Protein 6AO1 (pdb70)

B-factor: mean 34.3, std 13.46, range [11.79, 93.8]

Secondary structure (DSSP, 8-state):
--S----B-TTGGGSB-TTTT--PPTT--EEEETTEEEEEEE-SSSS-EEEEEEEEEEETTEEEEEEE----S-HHHHHHHHHHHHHTSTTPPEEEEE-S--SHHHHTTHHHHHTTGGGT----EEEEEHHHHHHHHHHH--HHHHHHHHHTT---HHHHHHHHT--HHHHS----S--EEE-TTPEEEETTEEEEEEEE-SSSTTEEEEEETTTTEEEEETTS-SSBPPP----TTSTT--HHHHHHHHTHHHHTS-TTPEEEESSS--BB-HHHHHHHHHHHHHHHHHHHHHHHHHS-B-HHHHHHHH--S---HHHHHHHHHHHHHHHHHHHHTTSSEEEE-TTS-EEEE-/-PPB-TTGGGSB-TTTT--PPTT--EEEETTEEEEEEE-SSSS-EEEEEEEEEEETTEEEEEEE----S-HHHHHHHHHHHHHTSTTPPEEEEE-S--SHHHHTTHHHHHTTGGGT----EEEEEHHHHHHHHHHHH--HHHHHHHHHHTT---HHHHHHHHT---HHHHHS----S--EEE-TT-EEEETTEEEEEEEE-SSSTTEEEEEETTTTEEEEETTS-SSBPPP----TTSTT--HHHHHHHHTHHHHTS-TTPEEEESSS--BB-HHHHHHHHHHHHHHHHHHHHHHHHHS-B-HHHHHHHH-----HHHHHHHHHHHHHHHHHHHHTTSSEEEE-TTS-EEEE-/-PPB-TTGGGSB-TTTT--PPTT--EEEETTEEEEEEE-SSSS-EEEEEEEEEEETTEEEEEEE----S-HHHHHHHHHHHHHTSTTPPEEEEE-S-SSHHHHTTHHHHHTTGGGT----EEEEEHHHHHHHHHHHH--HHHHHHHHHHHTT---HHHHHHHHT--HHHH-----S--EEE-TT-EEEETTEEEEEEEE-SSSTTEEEEEETTTTEEEEETTS-SSBPPP----TTSTT--HHHHHHHHTHHHHTS-TTPEEEESSS--BB-HHHHHHHHHHHHHHHHHHHHHHHHHS-B-HHHHHHHH--S---HHHHHHHHHHHHHHHHHHHHTTSSEEEE-TTS-EEEE-/-----B-TTGGGSB-TTTT--PPTT--EEEETTEEEEEEE-SSSS-EEEEEEEEEEETTEEEEEEE----S-HHHHHHHHHHHHHTSTTPPEEEEE-S--SHHHHTTHHHHHTTGGGT----EEEEEHHHHHHHHHHH--HHHHHHHHHTT---HHHHHHHHT--HHHH-----S--EEE-TT-EEEETTEEEEEEEE-SSSTTEEEEEETTTTEEEEETTS-SSBPPP----TTSTT--HHHHHHHHTHHHHTS-TTPEEEESSS--BB-HHHHHHHHHHHHHHHHHHHHHHHHHS-B-HHHHHHHH--S---HHHHHHHHHHHHHHHHHHHHTTS-EEEE-TTS-EEEE-

Foldseek 3Di:
DQQADFDWDPVLVVWFFPVVPDDDDQLEWDDPDVQKIWHWAADPHPQGIWIKIWGFFADPNATWTEIEFQAFPDPRSLVSVVSCCVPPGVVGAHAEYEFQAQQLGGQQCRCCNCQPGPVSNHHYAYEYAPQRLVVNVVVLVALLQLLLVVQLPDDDPVLSVDVRPYDSCNRRVDGDPDHHHADAQDWDDGHPFTWGWQWAFQQGGTGTKTAGQVVQEIACEQLFDSTTARQGFQGSVRNLDQSVVRSLVSLVVQCPGDQQHFYNYGGDGTIGRSVVRNVVNVVLLVVLLVQVLVVQAVDWHGLLRSQCVSPVDDHDSSSSSSSSGRSVSSLSNCVVVPNWDWDQDPSSHITIHD/DWDWQPVLVVWFFPVPPDDDDQLEWDDPDVQKIWHWAADPDPLGIWIKIWGFFADPRATWTEIEFQAFPDPRSLVSVVSCCVPPGVVGAHAEYEFQAQALGGQQCRVCVQQPGPVSNHHYAYEYAPQRQVVNVVLLPDALLLQLLLVVQQPPDPVVLSVCSNPDDSPRCNRRVDGDPDHHHADAQDWDDGHPFTWGWQWAFQQGHTGTWTARQVVQEIACEQLFDSTTDRQGFQGSVRNLDQSVVRSLVSLVVCLPGDQQHFYNYGGDGTIGRSVVRNVSNVVVLVVLLVLLLVVQAVDWHGLLRSQCVVPVDDDSVVSSSSSGRSVSSLSNCVVVPNWDWDQDPVSHITIHD/DWDWQPVLVVWFFPVPPDDDDQLEWDDPDVQKIWHWAADPDPQGIWIKIWGFFADPRATWIEIEFQAFPDPRSLVSVVSCCVPPTPVGAYAEYEFQAQQLGGQACRCCVQQPGPVSPHHHAYAYAPQRQVVNVVVLPDCQLVLQLLLVVQQPPPPVVLSVDSNPYDSCNRRVDGDPDHHHDDAQDWDDGHPFTWGWQWAFQQGGTGTWTARQVVQEIACEQLFDSTTHRQGFQGSVRNLDQSVVRSLVSLVVQLPGDQQHFYNYGGDGTIGRSNVRNVSNVVVLVVLLVLVLVVQAVHWHGLQRSLCVVPVDDDDSVRSSSSSGRSVSSLSNCVVVPNWDWDQDPVSHITIHD/DADFDWDPVLVVWFFPVPPDDDDQLEWDDPDVQKIWHWAADPDPQGIWIKIWGFFADPRATFTEIEFQAFPDPRSLVSVVSCCVPPGVVGAHAEYEFQAQQLGGQACRCCNQQPGPVSNHHYAYEYAPQRLVVNVVVLVAPLLLLLVVQLPDDPPVLSVDVRPDDSNNRRVDGDPDHHHDDAQDWDDGHPFTWGWQWAFQQGRTGTKTAGQVVQEIACEQLFDSTTAGQGFQGSVRNLDQSVVRSLVSLVVCCPGDQQHFYNYGGDGTIGRSVVRNVVNVVLLVVLLVQVQVVQAVHWHGLLRSQCVSDVDDDDSVNSSSSSGRSVNSQSNCVVVPNWDWDQDPSSHITIHD

InterPro domains:
  IPR001279 Metallo-beta-lactamase [PF00753] (43-269)
  IPR001279 Metallo-beta-lactamase [SM00849] (42-269)
  IPR036388 Winged helix-like DNA-binding domain superfamily [G3DSA:1.10.10.10] (299-355)
  IPR036866 Ribonuclease Z/Hydroxyacylglutathione hydrolase-like [G3DSA:3.60.15.10] (22-297)
  IPR036866 Ribonuclease Z/Hydroxyacylglutathione hydrolase-like [SSF56281] (16-352)
  IPR048933 Metallo-beta-lactamase-like, C-terminal domain [PF21221] (291-355)
  IPR050662 Secondary metabolite biosynthesis-associated thioesterase [PTHR23131] (23-345)

Radius of gyration: 35.64 Å; Cα contacts (8 Å, |Δi|>4): 3124; chains: 4; bounding box: 89×85×89 Å

Structure (mmCIF, N/CA/C/O backbone):
data_6AO1
#
_entry.id   6AO1
#
_cell.length_a   69.300
_cell.length_b   70.800
_cell.length_c   82.580
_cell.angle_alpha   90.470
_cell.angle_beta   98.620
_cell.angle_gamma   112.460
#
_symmetry.space_group_name_H-M   'P 1'
#
loop_
_entity.id
_entity.type
_entity.pdbx_description
1 polymer 'Beta-lactamase domain protein'
2 non-polymer 1,2-ETHANEDIOL
3 non-polymer 'CALCIUM ION'
4 water water
#
loop_
_atom_site.group_PDB
_atom_site.id
_atom_site.type_symbol
_atom_site.label_atom_id
_atom_site.label_alt_id
_atom_site.label_comp_id
_atom_site.label_asym_id
_atom_site.label_entity_id
_atom_site.label_seq_id
_atom_site.pdbx_PDB_ins_code
_atom_site.Cartn_x
_atom_site.Cartn_y
_atom_site.Cartn_z
_atom_site.occupancy
_atom_site.B_iso_or_equiv
_atom_site.auth_seq_id
_atom_site.auth_comp_id
_atom_site.auth_asym_id
_atom_site.auth_atom_id
_atom_site.pdbx_PDB_model_num
ATOM 1 N N . ALA A 1 2 ? 3.957 -20.351 -11.164 1.00 60.34 -6 ALA A N 1
ATOM 2 C CA . ALA A 1 2 ? 4.206 -21.286 -10.070 1.00 64.42 -6 ALA A CA 1
ATOM 3 C C . ALA A 1 2 ? 4.803 -22.601 -10.564 1.00 70.52 -6 ALA A C 1
ATOM 4 O O . ALA A 1 2 ? 4.768 -23.605 -9.849 1.00 75.96 -6 ALA A O 1
ATOM 6 N N . HIS A 1 3 ? 5.351 -22.587 -11.785 1.00 73.47 -5 HIS A N 1
ATOM 7 C CA . HIS A 1 3 ? 5.897 -23.810 -12.372 1.00 73.39 -5 HIS A CA 1
ATOM 8 C C . HIS A 1 3 ? 7.016 -24.383 -11.512 1.00 70.21 -5 HIS A C 1
ATOM 9 O O . HIS A 1 3 ? 7.099 -25.601 -11.315 1.00 68.21 -5 HIS A O 1
ATOM 11 N N . HIS A 1 4 ? 7.879 -23.518 -10.988 1.00 68.73 -4 HIS A N 1
ATOM 12 C CA . HIS A 1 4 ? 8.952 -23.911 -10.090 1.00 65.55 -4 HIS A CA 1
ATOM 13 C C . HIS A 1 4 ? 8.587 -23.741 -8.622 1.00 57.36 -4 HIS A C 1
ATOM 14 O O . HIS A 1 4 ? 9.399 -24.083 -7.754 1.00 50.03 -4 HIS A O 1
ATOM 21 N N . HIS A 1 5 ? 7.401 -23.211 -8.325 1.00 48.81 -3 HIS A N 1
ATOM 22 C CA . HIS A 1 5 ? 6.967 -23.086 -6.942 1.00 51.06 -3 HIS A CA 1
ATOM 23 C C . HIS A 1 5 ? 6.630 -24.455 -6.370 1.00 47.47 -3 HIS A C 1
ATOM 24 O O . HIS A 1 5 ? 6.149 -25.349 -7.070 1.00 40.38 -3 HIS A O 1
ATOM 31 N N . HIS A 1 6 ? 6.890 -24.606 -5.078 1.00 47.91 -2 HIS A N 1
ATOM 32 C CA . HIS A 1 6 ? 6.612 -25.841 -4.367 1.00 50.87 -2 HIS A CA 1
ATOM 33 C C . HIS A 1 6 ? 6.293 -25.478 -2.927 1.00 50.32 -2 HIS A C 1
ATOM 34 O O . HIS A 1 6 ? 6.681 -24.414 -2.436 1.00 46.28 -2 HIS A O 1
ATOM 41 N N . HIS A 1 7 ? 5.574 -26.369 -2.253 1.00 34.70 -1 HIS A N 1
ATOM 42 C CA . HIS A 1 7 ? 4.934 -26.022 -0.996 1.00 33.31 -1 HIS A CA 1
ATOM 43 C C . HIS A 1 7 ? 5.156 -27.122 0.032 1.00 37.85 -1 HIS A C 1
ATOM 44 O O . HIS A 1 7 ? 5.630 -28.220 -0.279 1.00 35.44 -1 HIS A O 1
ATOM 51 N N . HIS A 1 8 ? 4.836 -26.794 1.279 1.00 34.19 0 HIS A N 1
ATOM 52 C CA . HIS A 1 8 ? 4.867 -27.756 2.376 1.00 34.71 0 HIS A CA 1
ATOM 53 C C . HIS A 1 8 ? 3.467 -28.339 2.555 1.00 37.92 0 HIS A C 1
ATOM 54 O O . HIS A 1 8 ? 2.497 -27.591 2.731 1.00 33.30 0 HIS A O 1
ATOM 61 N N . MET A 1 9 ? 3.358 -29.665 2.497 1.00 32.94 1 MET A N 1
ATOM 62 C CA . MET A 1 9 ? 2.060 -30.320 2.590 1.00 31.80 1 MET A CA 1
ATOM 63 C C . MET A 1 9 ? 1.645 -30.486 4.045 1.00 31.46 1 MET A C 1
ATOM 64 O O . MET A 1 9 ? 2.475 -30.746 4.921 1.00 33.54 1 MET A O 1
ATOM 69 N N . ASN A 1 10 ? 0.347 -30.372 4.289 1.00 30.00 2 ASN A N 1
ATOM 70 C CA . ASN A 1 10 ? -0.219 -30.482 5.632 1.00 29.67 2 ASN A CA 1
ATOM 71 C C . ASN A 1 10 ? -0.496 -31.947 5.936 1.00 30.57 2 ASN A C 1
ATOM 72 O O . ASN A 1 10 ? -1.436 -32.527 5.389 1.00 33.90 2 ASN A O 1
ATOM 77 N N . ALA A 1 11 ? 0.307 -32.538 6.822 1.00 31.96 3 ALA A N 1
ATOM 78 C CA . ALA A 1 11 ? 0.068 -33.906 7.272 1.00 42.43 3 ALA A CA 1
ATOM 79 C C . ALA A 1 11 ? -1.024 -34.003 8.332 1.00 42.30 3 ALA A C 1
ATOM 80 O O . ALA A 1 11 ? -1.375 -35.119 8.734 1.00 35.44 3 ALA A O 1
ATOM 82 N N . LEU A 1 12 ? -1.555 -32.875 8.804 1.00 37.88 4 LEU A N 1
ATOM 83 C CA . LEU A 1 12 ? -2.608 -32.861 9.814 1.00 36.00 4 LEU A CA 1
ATOM 84 C C . LEU A 1 12 ? -3.938 -32.421 9.218 1.00 30.92 4 LEU A C 1
ATOM 85 O O . LEU A 1 12 ? -4.797 -31.875 9.912 1.00 28.69 4 LEU A O 1
ATOM 90 N N . GLU A 1 13 ? -4.113 -32.682 7.924 1.00 28.82 5 GLU A N 1
ATOM 91 C CA . GLU A 1 13 ? -5.348 -32.345 7.232 1.00 28.80 5 GLU A CA 1
ATOM 92 C C . GLU A 1 13 ? -6.562 -32.966 7.900 1.00 30.06 5 GLU A C 1
ATOM 93 O O . GLU A 1 13 ? -7.654 -32.389 7.865 1.00 31.16 5 GLU A O 1
ATOM 99 N N . HIS A 1 14 ? -6.393 -34.144 8.506 1.00 29.93 6 HIS A N 1
ATOM 100 C CA . HIS A 1 14 ? -7.493 -34.848 9.149 1.00 29.62 6 HIS A CA 1
ATOM 101 C C . HIS A 1 14 ? -8.065 -34.084 10.333 1.00 31.95 6 HIS A C 1
ATOM 102 O O . HIS A 1 14 ? -9.136 -34.455 10.823 1.00 36.22 6 HIS A O 1
ATOM 109 N N . GLN A 1 15 ? -7.379 -33.041 10.812 1.00 28.83 7 GLN A N 1
ATOM 110 C CA . GLN A 1 15 ? -7.882 -32.214 11.902 1.00 28.37 7 GLN A CA 1
ATOM 111 C C . GLN A 1 15 ? -8.842 -31.135 11.419 1.00 27.14 7 GLN A C 1
ATOM 112 O O . GLN A 1 15 ? -9.468 -30.468 12.253 1.00 30.08 7 GLN A O 1
ATOM 118 N N . LEU A 1 16 ? -8.956 -30.937 10.111 1.00 26.38 8 LEU A N 1
ATOM 119 C CA . LEU A 1 16 ? -9.916 -30.008 9.534 1.00 25.37 8 LEU A CA 1
ATOM 120 C C . LEU A 1 16 ? -11.178 -30.758 9.119 1.00 25.67 8 LEU A C 1
ATOM 121 O O . LEU A 1 16 ? -11.189 -31.987 9.008 1.00 26.54 8 LEU A O 1
ATOM 126 N N . ASP A 1 17 ? -12.251 -30.003 8.906 1.00 26.36 9 ASP A N 1
ATOM 127 C CA . ASP A 1 17 ? -13.531 -30.549 8.466 1.00 32.80 9 ASP A CA 1
ATOM 128 C C . ASP A 1 17 ? -13.844 -30.030 7.070 1.00 27.38 9 ASP A C 1
ATOM 129 O O . ASP A 1 17 ? -13.882 -28.814 6.856 1.00 26.89 9 ASP A O 1
ATOM 134 N N . TYR A 1 18 ? -14.084 -30.947 6.123 1.00 27.57 10 TYR A N 1
ATOM 135 C CA . TYR A 1 18 ? -14.497 -30.551 4.781 1.00 25.59 10 TYR A CA 1
ATOM 136 C C . TYR A 1 18 ? -16.001 -30.773 4.631 1.00 25.17 10 TYR A C 1
ATOM 137 O O . TYR A 1 18 ? -16.443 -31.927 4.477 1.00 26.23 10 TYR A O 1
ATOM 146 N N . PRO A 1 19 ? -16.825 -29.721 4.666 1.00 24.75 11 PRO A N 1
ATOM 147 C CA . PRO A 1 19 ? -18.287 -29.931 4.656 1.00 26.12 11 PRO A CA 1
ATOM 148 C C . PRO A 1 19 ? -18.792 -30.597 3.397 1.00 26.13 11 PRO A C 1
ATOM 149 O O . PRO A 1 19 ? -19.849 -31.248 3.423 1.00 27.33 11 PRO A O 1
ATOM 153 N N . PHE A 1 20 ? -18.078 -30.454 2.286 1.00 25.40 12 PHE A N 1
ATOM 154 C CA . PHE A 1 20 ? -18.474 -31.093 1.040 1.00 35.33 12 PHE A CA 1
ATOM 155 C C . PHE A 1 20 ? -17.606 -32.296 0.719 1.00 33.47 12 PHE A C 1
ATOM 156 O O . PHE A 1 20 ? -17.696 -32.832 -0.390 1.00 28.32 12 PHE A O 1
ATOM 164 N N . ALA A 1 21 ? -16.797 -32.738 1.686 1.00 29.38 13 ALA A N 1
ATOM 165 C CA . ALA A 1 21 ? -15.974 -33.947 1.584 1.00 32.01 13 ALA A CA 1
ATOM 166 C C . ALA A 1 21 ? -15.024 -33.755 0.411 1.00 32.57 13 ALA A C 1
ATOM 167 O O . ALA A 1 21 ? -14.292 -32.749 0.400 1.00 32.47 13 ALA A O 1
ATOM 169 N N . ASP A 1 22 ? -15.000 -34.649 -0.578 1.00 30.72 14 ASP A N 1
ATOM 170 C CA . ASP A 1 22 ? -14.200 -34.464 -1.785 1.00 35.99 14 ASP A CA 1
ATOM 171 C C . ASP A 1 22 ? -15.020 -33.992 -2.981 1.00 34.44 14 ASP A C 1
ATOM 172 O O . ASP A 1 22 ? -14.536 -34.067 -4.116 1.00 36.56 14 ASP A O 1
ATOM 177 N N . GLY A 1 23 ? -16.237 -33.501 -2.759 1.00 33.20 15 GLY A N 1
ATOM 178 C CA . GLY A 1 23 ? -16.991 -32.895 -3.848 1.00 33.24 15 GLY A CA 1
ATOM 179 C C . GLY A 1 23 ? -16.297 -31.631 -4.350 1.00 30.46 15 GLY A C 1
ATOM 180 O O . GLY A 1 23 ? -15.827 -30.808 -3.555 1.00 30.15 15 GLY A O 1
ATOM 181 N N . MET A 1 24 ? -16.225 -31.481 -5.675 1.00 30.35 16 MET A N 1
ATOM 182 C CA . MET A 1 24 ? -15.593 -30.343 -6.342 1.00 33.04 16 MET A CA 1
ATOM 183 C C . MET A 1 24 ? -16.336 -30.082 -7.638 1.00 33.51 16 MET A C 1
ATOM 184 O O . MET A 1 24 ? -16.715 -31.036 -8.324 1.00 26.34 16 MET A O 1
ATOM 189 N N . PRO A 1 25 ? -16.493 -28.818 -8.041 1.00 28.18 17 PRO A N 1
ATOM 190 C CA . PRO A 1 25 ? -17.171 -28.530 -9.314 1.00 31.33 17 PRO A CA 1
ATOM 191 C C . PRO A 1 25 ? -16.292 -28.894 -10.501 1.00 30.70 17 PRO A C 1
ATOM 192 O O . PRO A 1 25 ? -15.125 -28.510 -10.562 1.00 29.12 17 PRO A O 1
ATOM 196 N N . ALA A 1 26 ? -16.859 -29.629 -11.453 1.00 30.22 18 ALA A N 1
ATOM 197 C CA . ALA A 1 26 ? -16.122 -29.912 -12.676 1.00 30.63 18 ALA A CA 1
ATOM 198 C C . ALA A 1 26 ? -15.880 -28.621 -13.460 1.00 33.94 18 ALA A C 1
ATOM 199 O O . ALA A 1 26 ? -16.541 -27.598 -13.247 1.00 32.41 18 ALA A O 1
ATOM 201 N N . ALA A 1 27 ? -14.908 -28.677 -14.371 1.00 30.92 19 ALA A N 1
ATOM 202 C CA . ALA A 1 27 ? -14.537 -27.501 -15.157 1.00 39.53 19 ALA A CA 1
ATOM 203 C C . ALA A 1 27 ? -15.743 -26.924 -15.887 1.00 35.78 19 ALA A C 1
ATOM 204 O O . ALA A 1 27 ? -16.498 -27.651 -16.532 1.00 36.90 19 ALA A O 1
ATOM 206 N N . GLY A 1 28 ? -15.918 -25.604 -15.790 1.00 34.53 20 GLY A N 1
ATOM 207 C CA . GLY A 1 28 ? -17.015 -24.940 -16.456 1.00 35.82 20 GLY A CA 1
ATOM 208 C C . GLY A 1 28 ? -18.333 -24.925 -15.709 1.00 32.95 20 GLY A C 1
ATOM 209 O O . GLY A 1 28 ? -19.314 -24.393 -16.240 1.00 31.59 20 GLY A O 1
ATOM 210 N N . THR A 1 29 ? -18.395 -25.476 -14.502 1.00 31.36 21 THR A N 1
ATOM 211 C CA . THR A 1 29 ? -19.614 -25.505 -13.706 1.00 32.39 21 THR A CA 1
ATOM 212 C C . THR A 1 29 ? -19.356 -24.874 -12.346 1.00 34.64 21 THR A C 1
ATOM 213 O O . THR A 1 29 ? -18.211 -24.652 -11.942 1.00 35.17 21 THR A O 1
ATOM 217 N N . THR A 1 30 ? -20.439 -24.602 -11.627 1.00 32.54 22 THR A N 1
ATOM 218 C CA . THR A 1 30 ? -20.355 -23.992 -10.312 1.00 33.30 22 THR A CA 1
ATOM 219 C C . THR A 1 30 ? -20.979 -24.909 -9.268 1.00 36.11 22 THR A C 1
ATOM 220 O O . THR A 1 30 ? -21.755 -25.817 -9.584 1.00 33.53 22 THR A O 1
ATOM 224 N N . GLN A 1 31 ? -20.632 -24.655 -8.008 1.00 27.98 23 GLN A N 1
ATOM 225 C CA . GLN A 1 31 ? -21.165 -25.412 -6.884 1.00 31.50 23 GLN A CA 1
ATOM 226 C C . GLN A 1 31 ? -21.452 -24.444 -5.745 1.00 29.29 23 GLN A C 1
ATOM 227 O O . GLN A 1 31 ? -20.557 -23.714 -5.317 1.00 28.96 23 GLN A O 1
ATOM 233 N N . GLU A 1 32 ? -22.692 -24.425 -5.256 1.00 28.40 24 GLU A N 1
ATOM 234 C CA . GLU A 1 32 ? -23.032 -23.516 -4.162 1.00 26.36 24 GLU A CA 1
ATOM 235 C C . GLU A 1 32 ? -22.367 -23.983 -2.869 1.00 28.80 24 GLU A C 1
ATOM 236 O O . GLU A 1 32 ? -22.584 -25.117 -2.428 1.00 29.77 24 GLU A O 1
ATOM 242 N N . VAL A 1 33 ? -21.556 -23.111 -2.264 1.00 28.32 25 VAL A N 1
ATOM 243 C CA . VAL A 1 33 ? -20.906 -23.417 -0.993 1.00 29.25 25 VAL A CA 1
ATOM 244 C C . VAL A 1 33 ? -21.519 -22.666 0.189 1.00 28.81 25 VAL A C 1
ATOM 245 O O . VAL A 1 33 ? -21.275 -23.048 1.344 1.00 29.59 25 VAL A O 1
ATOM 249 N N . ALA A 1 34 ? -22.267 -21.598 -0.062 1.00 27.63 26 ALA A N 1
ATOM 250 C CA . ALA A 1 34 ? -23.139 -20.952 0.909 1.00 33.08 26 ALA A CA 1
ATOM 251 C C . ALA A 1 34 ? -24.199 -20.216 0.113 1.00 32.16 26 ALA A C 1
ATOM 252 O O . ALA A 1 34 ? -24.041 -20.035 -1.098 1.00 34.65 26 ALA A O 1
ATOM 254 N N . PRO A 1 35 ? -25.311 -19.828 0.737 1.00 30.90 27 PRO A N 1
ATOM 255 C CA . PRO A 1 35 ? -26.359 -19.147 -0.039 1.00 31.67 27 PRO A CA 1
ATOM 256 C C . PRO A 1 35 ? -25.829 -17.953 -0.833 1.00 29.54 27 PRO A C 1
ATOM 257 O O . PRO A 1 35 ? -25.271 -17.010 -0.262 1.00 27.94 27 PRO A O 1
ATOM 261 N N . GLY A 1 36 ? -25.964 -18.005 -2.156 1.00 29.72 28 GLY A N 1
ATOM 262 C CA . GLY A 1 36 ? -25.469 -16.933 -3.004 1.00 25.74 28 GLY A CA 1
ATOM 263 C C . GLY A 1 36 ? -23.971 -16.915 -3.219 1.00 26.56 28 GLY A C 1
ATOM 264 O O . GLY A 1 36 ? -23.459 -15.958 -3.815 1.00 26.56 28 GLY A O 1
ATOM 265 N N . VAL A 1 37 ? -23.250 -17.945 -2.779 1.00 24.27 29 VAL A N 1
ATOM 266 C CA . VAL A 1 37 ? -21.797 -18.014 -2.928 1.00 27.83 29 VAL A CA 1
ATOM 267 C C . VAL A 1 37 ? -21.464 -19.292 -3.683 1.00 26.82 29 VAL A C 1
ATOM 268 O O . VAL A 1 37 ? -21.701 -20.395 -3.174 1.00 27.79 29 VAL A O 1
ATOM 272 N N . TYR A 1 38 ? -20.910 -19.147 -4.889 1.00 26.70 30 TYR A N 1
ATOM 273 C CA . TYR A 1 38 ? -20.637 -20.280 -5.758 1.00 29.66 30 TYR A CA 1
ATOM 274 C C . TYR A 1 38 ? -19.140 -20.450 -5.981 1.00 23.79 30 TYR A C 1
ATOM 275 O O . TYR A 1 38 ? -18.379 -19.482 -6.038 1.00 26.03 30 TYR A O 1
ATOM 284 N N . TRP A 1 39 ? -18.747 -21.708 -6.119 1.00 28.62 31 TRP A N 1
ATOM 285 C CA . TRP A 1 39 ? -17.363 -22.156 -6.200 1.00 27.70 31 TRP A CA 1
ATOM 286 C C . TRP A 1 39 ? -17.076 -22.567 -7.638 1.00 23.32 31 TRP A C 1
ATOM 287 O O . TRP A 1 39 ? -17.793 -23.408 -8.196 1.00 25.68 31 TRP A O 1
ATOM 298 N N . LEU A 1 40 ? -16.044 -21.969 -8.231 1.00 25.53 32 LEU A N 1
ATOM 299 C CA . LEU A 1 40 ? -15.495 -22.376 -9.520 1.00 24.53 32 LEU A CA 1
ATOM 300 C C . LEU A 1 40 ? -14.098 -22.913 -9.287 1.00 27.61 32 LEU A C 1
ATOM 301 O O . LEU A 1 40 ? -13.347 -22.345 -8.495 1.00 22.65 32 LEU A O 1
ATOM 306 N N . ARG A 1 41 ? -13.733 -23.988 -9.984 1.00 23.41 33 ARG A N 1
ATOM 307 C CA . ARG A 1 41 ? -12.389 -24.539 -9.857 1.00 24.16 33 ARG A CA 1
ATOM 308 C C . ARG A 1 41 ? -11.740 -24.572 -11.235 1.00 22.53 33 ARG A C 1
ATOM 309 O O . ARG A 1 41 ? -12.192 -25.307 -12.117 1.00 25.33 33 ARG A O 1
ATOM 317 N N . MET A 1 42 ? -10.671 -23.788 -11.413 1.00 22.47 34 MET A N 1
ATOM 318 C CA . MET A 1 42 ? -9.961 -23.683 -12.683 1.00 23.23 34 MET A CA 1
ATOM 319 C C . MET A 1 42 ? -8.655 -24.453 -12.638 1.00 24.06 34 MET A C 1
ATOM 320 O O . MET A 1 42 ? -7.960 -24.429 -11.618 1.00 26.87 34 MET A O 1
ATOM 325 N N . PRO A 1 43 ? -8.280 -25.087 -13.745 1.00 28.73 35 PRO A N 1
ATOM 326 C CA . PRO A 1 43 ? -7.010 -25.812 -13.786 1.00 26.50 35 PRO A CA 1
ATOM 327 C C . PRO A 1 43 ? -5.827 -24.871 -13.920 1.00 27.86 35 PRO A C 1
ATOM 328 O O . PRO A 1 43 ? -5.898 -23.817 -14.559 1.00 28.51 35 PRO A O 1
ATOM 332 N N . LEU A 1 44 ? -4.718 -25.283 -13.325 1.00 25.91 36 LEU A N 1
ATOM 333 C CA . LEU A 1 44 ? -3.448 -24.601 -13.496 1.00 24.54 36 LEU A CA 1
ATOM 334 C C . LEU A 1 44 ? -2.411 -25.617 -13.932 1.00 30.69 36 LEU A C 1
ATOM 335 O O . LEU A 1 44 ? -2.492 -26.796 -13.556 1.00 28.01 36 LEU A O 1
ATOM 340 N N . PRO A 1 45 ? -1.443 -25.200 -14.758 1.00 31.65 37 PRO A N 1
ATOM 341 C CA . PRO A 1 45 ? -0.469 -26.155 -15.303 1.00 40.41 37 PRO A CA 1
ATOM 342 C C . PRO A 1 45 ? 0.742 -26.380 -14.407 1.00 39.19 37 PRO A C 1
ATOM 343 O O . PRO A 1 45 ? 1.780 -26.843 -14.885 1.00 38.70 37 PRO A O 1
ATOM 347 N N . PHE A 1 46 ? 0.641 -26.044 -13.127 1.00 40.87 38 PHE A N 1
ATOM 348 C CA . PHE A 1 46 ? 1.770 -26.131 -12.213 1.00 42.09 38 PHE A CA 1
ATOM 349 C C . PHE A 1 46 ? 1.612 -27.327 -11.274 1.00 43.72 38 PHE A C 1
ATOM 350 O O . PHE A 1 46 ? 0.651 -28.098 -11.357 1.00 38.36 38 PHE A O 1
ATOM 358 N N . ALA A 1 47 ? 2.593 -27.476 -10.376 1.00 46.65 39 ALA A N 1
ATOM 359 C CA . ALA A 1 47 ? 2.500 -28.480 -9.319 1.00 49.35 39 ALA A CA 1
ATOM 360 C C . ALA A 1 47 ? 1.222 -28.286 -8.519 1.00 37.19 39 ALA A C 1
ATOM 361 O O . ALA A 1 47 ? 0.494 -29.241 -8.226 1.00 37.43 39 ALA A O 1
ATOM 363 N N . LEU A 1 48 ? 0.944 -27.044 -8.154 1.00 35.11 40 LEU A N 1
ATOM 364 C CA . LEU A 1 48 ? -0.379 -26.633 -7.716 1.00 32.28 40 LEU A CA 1
ATOM 365 C C . LEU A 1 48 ? -1.283 -26.588 -8.940 1.00 33.13 40 LEU A C 1
ATOM 366 O O . LEU A 1 48 ? -1.127 -25.712 -9.796 1.00 38.10 40 LEU A O 1
ATOM 371 N N . ASP A 1 49 ? -2.221 -27.534 -9.049 1.00 28.81 41 ASP A N 1
ATOM 372 C CA . ASP A 1 49 ? -2.861 -27.800 -10.332 1.00 25.49 41 ASP A CA 1
ATOM 373 C C . ASP A 1 49 ? -4.219 -27.124 -10.489 1.00 27.46 41 ASP A C 1
ATOM 374 O O . ASP A 1 49 ? -4.975 -27.485 -11.397 1.00 28.68 41 ASP A O 1
ATOM 379 N N . HIS A 1 50 ? -4.530 -26.130 -9.662 1.00 21.71 42 HIS A N 1
ATOM 380 C CA . HIS A 1 50 ? -5.876 -25.574 -9.667 1.00 21.05 42 HIS A CA 1
ATOM 381 C C . HIS A 1 50 ? -5.878 -24.279 -8.877 1.00 19.63 42 HIS A C 1
ATOM 382 O O . HIS A 1 50 ? -5.013 -24.051 -8.025 1.00 22.96 42 HIS A O 1
ATOM 389 N N . ILE A 1 51 ? -6.900 -23.459 -9.125 1.00 19.11 43 ILE A N 1
ATOM 390 C CA . ILE A 1 51 ? -7.222 -22.341 -8.249 1.00 18.63 43 ILE A CA 1
ATOM 391 C C . ILE A 1 51 ? -8.740 -22.266 -8.121 1.00 23.06 43 ILE A C 1
ATOM 392 O O . ILE A 1 51 ? -9.466 -22.452 -9.104 1.00 23.25 43 ILE A O 1
ATOM 397 N N . ASN A 1 52 ? -9.219 -22.020 -6.899 1.00 18.67 44 ASN A N 1
ATOM 398 C CA . ASN A 1 52 ? -10.637 -21.791 -6.646 1.00 16.80 44 ASN A CA 1
ATOM 399 C C . ASN A 1 52 ? -10.965 -20.315 -6.822 1.00 17.40 44 ASN A C 1
ATOM 400 O O . ASN A 1 52 ? -10.326 -19.455 -6.205 1.00 20.13 44 ASN A O 1
ATOM 405 N N . LEU A 1 53 ? -11.981 -20.035 -7.634 1.00 19.35 45 LEU A N 1
ATOM 406 C CA . LEU A 1 53 ? -12.535 -18.700 -7.826 1.00 22.74 45 LEU A CA 1
ATOM 407 C C . LEU A 1 53 ? -13.980 -18.693 -7.338 1.00 24.39 45 LEU A C 1
ATOM 408 O O . LEU A 1 53 ? -14.625 -19.742 -7.252 1.00 23.56 45 LEU A O 1
ATOM 413 N N . TRP A 1 54 ? -14.490 -17.506 -7.014 1.00 22.79 46 TRP A N 1
ATOM 414 C CA . TRP A 1 54 ? -15.785 -17.384 -6.354 1.00 19.27 46 TRP A CA 1
ATOM 415 C C . TRP A 1 54 ? -16.705 -16.487 -7.169 1.00 22.32 46 TRP A C 1
ATOM 416 O O . TRP A 1 54 ? -16.276 -15.460 -7.698 1.00 22.75 46 TRP A O 1
ATOM 427 N N . LEU A 1 55 ? -17.963 -16.898 -7.282 1.00 19.86 47 LEU A N 1
ATOM 428 C CA . LEU A 1 55 ? -19.009 -16.133 -7.954 1.00 21.47 47 LEU A CA 1
ATOM 429 C C . LEU A 1 55 ? -20.072 -15.787 -6.924 1.00 25.16 47 LEU A C 1
ATOM 430 O O . LEU A 1 55 ? -20.721 -16.688 -6.387 1.00 25.45 47 LEU A O 1
ATOM 435 N N . LEU A 1 56 ? -20.271 -14.494 -6.665 1.00 23.29 48 LEU A N 1
ATOM 436 C CA . LEU A 1 56 ? -21.203 -14.048 -5.631 1.00 25.53 48 LEU A CA 1
ATOM 437 C C . LEU A 1 56 ? -22.433 -13.419 -6.269 1.00 19.94 48 LEU A C 1
ATOM 438 O O . LEU A 1 56 ? -22.316 -12.454 -7.038 1.00 25.35 48 LEU A O 1
ATOM 443 N N . ARG A 1 57 ? -23.609 -13.952 -5.947 1.00 21.73 49 ARG A N 1
ATOM 444 C CA . ARG A 1 57 ? -24.838 -13.344 -6.437 1.00 23.92 49 ARG A CA 1
ATOM 445 C C . ARG A 1 57 ? -24.940 -11.924 -5.899 1.00 30.16 49 ARG A C 1
ATOM 446 O O . ARG A 1 57 ? -24.631 -11.664 -4.732 1.00 27.07 49 ARG A O 1
ATOM 454 N N . ASP A 1 58 ? -25.357 -10.993 -6.753 1.00 28.57 50 ASP A N 1
ATOM 455 C CA . ASP A 1 58 ? -25.247 -9.586 -6.393 1.00 24.95 50 ASP A CA 1
ATOM 456 C C . ASP A 1 58 ? -26.308 -8.782 -7.137 1.00 34.25 50 ASP A C 1
ATOM 457 O O . ASP A 1 58 ? -26.990 -9.283 -8.035 1.00 35.02 50 ASP A O 1
ATOM 462 N N . GLU A 1 59 ? -26.436 -7.519 -6.742 1.00 30.13 51 GLU A N 1
ATOM 463 C CA . GLU A 1 59 ? -27.326 -6.574 -7.405 1.00 32.16 51 GLU A CA 1
ATOM 464 C C . GLU A 1 59 ? -26.788 -5.182 -7.131 1.00 34.18 51 GLU A C 1
ATOM 465 O O . GLU A 1 59 ? -26.680 -4.785 -5.968 1.00 38.72 51 GLU A O 1
ATOM 471 N N . ILE A 1 60 ? -26.449 -4.449 -8.190 1.00 36.32 52 ILE A N 1
ATOM 472 C CA . ILE A 1 60 ? -25.922 -3.093 -8.071 1.00 33.34 52 ILE A CA 1
ATOM 473 C C . ILE A 1 60 ? -26.748 -2.171 -8.956 1.00 41.00 52 ILE A C 1
ATOM 474 O O . ILE A 1 60 ? -26.851 -2.397 -10.170 1.00 39.94 52 ILE A O 1
ATOM 479 N N . ASP A 1 61 ? -27.306 -1.119 -8.356 1.00 40.63 53 ASP A N 1
ATOM 480 C CA . ASP A 1 61 ? -28.063 -0.104 -9.093 1.00 47.02 53 ASP A CA 1
ATOM 481 C C . ASP A 1 61 ? -29.248 -0.727 -9.830 1.00 47.09 53 ASP A C 1
ATOM 482 O O . ASP A 1 61 ? -29.517 -0.415 -10.993 1.00 48.59 53 ASP A O 1
ATOM 487 N N . GLY 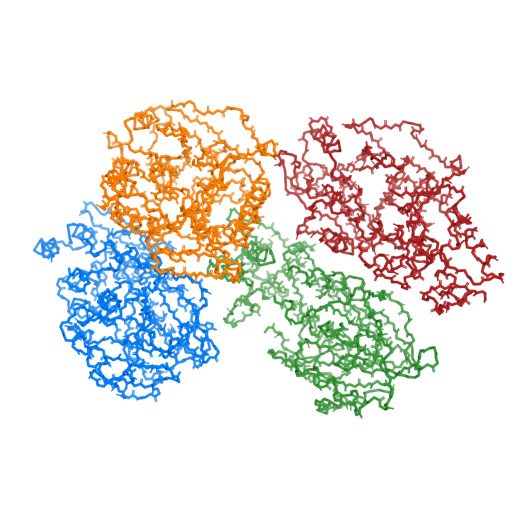A 1 62 ? -29.957 -1.628 -9.153 1.00 43.75 54 GLY A N 1
ATOM 488 C CA . GLY A 1 62 ? -31.098 -2.303 -9.736 1.00 45.39 54 GLY A CA 1
ATOM 489 C C . GLY A 1 62 ? -30.778 -3.451 -10.672 1.00 46.22 54 GLY A C 1
ATOM 490 O O . GLY A 1 62 ? -31.697 -4.185 -11.059 1.00 52.11 54 GLY A O 1
ATOM 491 N N . GLN A 1 63 ? -29.516 -3.650 -11.041 1.00 41.40 55 GLN A N 1
ATOM 492 C CA . GLN A 1 63 ? -29.134 -4.665 -12.016 1.00 41.41 55 GLN A CA 1
ATOM 493 C C . GLN A 1 63 ? -28.664 -5.906 -11.267 1.00 40.73 55 GLN A C 1
ATOM 494 O O . GLN A 1 63 ? -27.645 -5.868 -10.572 1.00 36.84 55 GLN A O 1
ATOM 500 N N . LYS A 1 64 ? -29.413 -7.000 -11.402 1.00 33.41 56 LYS A N 1
ATOM 501 C CA . LYS A 1 64 ? -28.981 -8.277 -10.853 1.00 32.71 56 LYS A CA 1
ATOM 502 C C . LYS A 1 64 ? -27.836 -8.848 -11.684 1.00 33.37 56 LYS A C 1
ATOM 503 O O . LYS A 1 64 ? -27.793 -8.692 -12.910 1.00 34.31 56 LYS A O 1
ATOM 509 N N . GLY A 1 65 ? -26.908 -9.519 -11.003 1.00 31.28 57 GLY A N 1
ATOM 510 C CA . GLY A 1 65 ? -25.741 -10.066 -11.679 1.00 27.72 57 GLY A CA 1
ATOM 511 C C . GLY A 1 65 ? -24.762 -10.708 -10.713 1.00 29.74 57 GLY A C 1
ATOM 512 O O . GLY A 1 65 ? -25.145 -11.218 -9.655 1.00 26.48 57 GLY A O 1
ATOM 513 N N . TRP A 1 66 ? -23.492 -10.680 -11.093 1.00 23.81 58 TRP A N 1
ATOM 514 C CA . TRP A 1 66 ? -22.481 -11.473 -10.403 1.00 27.81 58 TRP A CA 1
ATOM 515 C C . TRP A 1 66 ? -21.243 -10.643 -10.096 1.00 26.64 58 TRP A C 1
ATOM 516 O O . TRP A 1 66 ? -20.711 -9.965 -10.981 1.00 22.14 58 TRP A O 1
ATOM 527 N N . THR A 1 67 ? -20.763 -10.733 -8.852 1.00 18.78 59 THR A N 1
ATOM 528 C CA . THR A 1 67 ? -19.435 -10.254 -8.478 1.00 18.28 59 THR A CA 1
ATOM 529 C C . THR A 1 67 ? -18.469 -11.438 -8.452 1.00 25.55 59 THR A C 1
ATOM 530 O O . THR A 1 67 ? -18.702 -12.415 -7.736 1.00 24.45 59 THR A O 1
ATOM 534 N N . ILE A 1 68 ? -17.392 -11.345 -9.238 1.00 19.34 60 ILE A N 1
ATOM 535 C CA . ILE A 1 68 ? -16.346 -12.363 -9.332 1.00 19.52 60 ILE A CA 1
ATOM 536 C C . ILE A 1 68 ? -15.255 -12.024 -8.338 1.00 21.01 60 ILE A C 1
ATOM 537 O O . ILE A 1 68 ? -14.867 -10.858 -8.216 1.00 21.93 60 ILE A O 1
ATOM 542 N N . VAL A 1 69 ? -14.736 -13.037 -7.643 1.00 19.15 61 VAL A N 1
ATOM 543 C CA . VAL A 1 69 ? -13.549 -12.885 -6.818 1.00 18.37 61 VAL A CA 1
ATOM 544 C C . VAL A 1 69 ? -12.454 -13.787 -7.385 1.00 20.46 61 VAL A C 1
ATOM 545 O O . VAL A 1 69 ? -12.553 -15.025 -7.325 1.00 22.30 61 VAL A O 1
ATOM 549 N N . ASP A 1 70 ? -11.395 -13.155 -7.910 1.00 15.81 62 ASP A N 1
ATOM 550 C CA . ASP A 1 70 ? -10.204 -13.751 -8.531 1.00 15.41 62 ASP A CA 1
ATOM 551 C C . ASP A 1 70 ? -10.493 -14.382 -9.893 1.00 21.32 62 ASP A C 1
ATOM 552 O O . ASP A 1 70 ? -11.644 -14.700 -10.209 1.00 19.39 62 ASP A O 1
ATOM 557 N N . CYS A 1 71 ? -9.456 -14.549 -10.721 1.00 16.80 63 CYS A N 1
ATOM 558 C CA . CYS A 1 71 ? -9.676 -14.636 -12.166 1.00 17.08 63 CYS A CA 1
ATOM 559 C C . CYS A 1 71 ? -9.040 -15.820 -12.889 1.00 21.34 63 CYS A C 1
ATOM 560 O O . CYS A 1 71 ? -9.545 -16.224 -13.942 1.00 20.55 63 CYS A O 1
ATOM 563 N N . GLY A 1 72 ? -7.944 -16.361 -12.365 1.00 22.84 64 GLY A N 1
ATOM 564 C CA . GLY A 1 72 ? -7.154 -17.360 -13.063 1.00 21.98 64 GLY A CA 1
ATOM 565 C C . GLY A 1 72 ? -6.013 -16.736 -13.857 1.00 20.22 64 GLY A C 1
ATOM 566 O O . GLY A 1 72 ? -5.984 -15.532 -14.118 1.00 19.74 64 GLY A O 1
ATOM 567 N N . ILE A 1 73 ? -5.028 -17.581 -14.223 1.00 22.49 65 ILE A N 1
ATOM 568 C CA . ILE A 1 73 ? -4.021 -17.153 -15.201 1.00 18.05 65 ILE A CA 1
ATOM 569 C C . ILE A 1 73 ? -4.686 -17.010 -16.563 1.00 24.03 65 ILE A C 1
ATOM 570 O O . ILE A 1 73 ? -5.743 -17.587 -16.832 1.00 21.63 65 ILE A O 1
ATOM 575 N N . ALA A 1 74 ? -4.046 -16.237 -17.442 1.00 24.74 66 ALA A N 1
ATOM 576 C CA . ALA A 1 74 ? -4.567 -16.029 -18.799 1.00 20.94 66 ALA A CA 1
ATOM 577 C C . ALA A 1 74 ? -4.162 -17.193 -19.709 1.00 24.92 66 ALA A C 1
ATOM 578 O O . ALA A 1 74 ? -3.359 -17.060 -20.632 1.00 31.55 66 ALA A O 1
ATOM 580 N N . SER A 1 75 ? -4.760 -18.352 -19.454 1.00 27.95 67 SER A N 1
ATOM 581 C CA . SER A 1 75 ? -4.558 -19.512 -20.312 1.00 26.83 67 SER A CA 1
ATOM 582 C C . SER A 1 75 ? -5.784 -19.723 -21.188 1.00 24.73 67 SER A C 1
ATOM 583 O O . SER A 1 75 ? -6.905 -19.389 -20.799 1.00 24.32 67 SER A O 1
ATOM 586 N N . GLY A 1 76 ? -5.555 -20.293 -22.375 1.00 28.19 68 GLY A N 1
ATOM 587 C CA . GLY A 1 76 ? -6.666 -20.630 -23.252 1.00 29.80 68 GLY A CA 1
ATOM 588 C C . GLY A 1 76 ? -7.701 -21.509 -22.576 1.00 30.64 68 GLY A C 1
ATOM 589 O O . GLY A 1 76 ? -8.909 -21.324 -22.762 1.00 27.32 68 GLY A O 1
ATOM 590 N N . GLU A 1 77 ? -7.244 -22.457 -21.753 1.00 30.21 69 GLU A N 1
ATOM 591 C CA . GLU A 1 77 ? -8.164 -23.372 -21.085 1.00 30.78 69 GLU A CA 1
ATOM 592 C C . GLU A 1 77 ? -9.038 -22.657 -20.054 1.00 31.56 69 GLU A C 1
ATOM 593 O O . GLU A 1 77 ? -10.242 -22.928 -19.963 1.00 30.25 69 GLU A O 1
ATOM 599 N N . ILE A 1 78 ? -8.466 -21.751 -19.258 1.00 24.58 70 ILE A N 1
ATOM 600 C CA . ILE A 1 78 ? -9.298 -21.056 -18.278 1.00 27.27 70 ILE A CA 1
ATOM 601 C C . ILE A 1 78 ? -10.267 -20.100 -18.974 1.00 26.25 70 ILE A C 1
ATOM 602 O O . ILE A 1 78 ? -11.437 -19.996 -18.589 1.00 23.27 70 ILE A O 1
ATOM 607 N N . LYS A 1 79 ? -9.814 -19.416 -20.025 1.00 20.31 71 LYS A N 1
ATOM 608 C CA . LYS A 1 79 ? -10.728 -18.574 -20.795 1.00 22.05 71 LYS A CA 1
ATOM 609 C C . LYS A 1 79 ? -11.902 -19.379 -21.348 1.00 23.75 71 LYS A C 1
ATOM 610 O O . LYS A 1 79 ? -13.056 -18.940 -21.263 1.00 27.05 71 LYS A O 1
ATOM 616 N N . ALA A 1 80 ? -11.631 -20.565 -21.910 1.00 24.07 72 ALA A N 1
ATOM 617 C CA . ALA A 1 80 ? -12.715 -21.409 -22.404 1.00 25.63 72 ALA A CA 1
ATOM 618 C C . ALA A 1 80 ? -13.681 -21.788 -21.283 1.00 24.80 72 ALA A C 1
ATOM 619 O O . ALA A 1 80 ? -14.901 -21.795 -21.490 1.00 30.45 72 ALA A O 1
ATOM 621 N N . ASN A 1 81 ? -13.155 -22.122 -20.096 1.00 26.53 73 ASN A N 1
ATOM 622 C CA . ASN A 1 81 ? -14.022 -22.481 -18.970 1.00 26.07 73 ASN A CA 1
ATOM 623 C C . ASN A 1 81 ? -14.873 -21.298 -18.526 1.00 26.68 73 ASN A C 1
ATOM 624 O O . ASN A 1 81 ? -16.054 -21.467 -18.190 1.00 31.09 73 ASN A O 1
ATOM 629 N N . TRP A 1 82 ? -14.285 -20.094 -18.496 1.00 25.27 74 TRP A N 1
ATOM 630 C CA . TRP A 1 82 ? -15.067 -18.899 -18.193 1.00 21.19 74 TRP A CA 1
ATOM 631 C C . TRP A 1 82 ? -16.185 -18.702 -19.207 1.00 27.59 74 TRP A C 1
ATOM 632 O O . TRP A 1 82 ? -17.318 -18.377 -18.833 1.00 26.10 74 TRP A O 1
ATOM 643 N N . GLU A 1 83 ? -15.884 -18.871 -20.500 1.00 26.42 75 GLU A N 1
ATOM 644 C CA . GLU A 1 83 ? -16.918 -18.702 -21.520 1.00 28.32 75 GLU A CA 1
ATOM 645 C C . GLU A 1 83 ? -18.048 -19.706 -21.338 1.00 28.83 75 GLU A C 1
ATOM 646 O O . GLU A 1 83 ? -19.225 -19.358 -21.493 1.00 24.41 75 GLU A O 1
ATOM 652 N N . THR A 1 84 ? -17.719 -20.962 -21.013 1.00 31.91 76 THR A N 1
ATOM 653 C CA . THR A 1 84 ? -18.772 -21.920 -20.689 1.00 31.36 76 THR A CA 1
ATOM 654 C C . THR A 1 84 ? -19.612 -21.420 -19.525 1.00 29.05 76 THR A C 1
ATOM 655 O O . THR A 1 84 ? -20.848 -21.527 -19.542 1.00 29.57 76 THR A O 1
ATOM 659 N N . VAL A 1 85 ? -18.954 -20.864 -18.506 1.00 25.46 77 VAL A N 1
ATOM 660 C CA . VAL A 1 85 ? -19.673 -20.343 -17.348 1.00 32.58 77 VAL A CA 1
ATOM 661 C C . VAL A 1 85 ? -20.613 -19.221 -17.772 1.00 31.33 77 VAL A C 1
ATOM 662 O O . VAL A 1 85 ? -21.796 -19.214 -17.406 1.00 26.45 77 VAL A O 1
ATOM 666 N N . PHE A 1 86 ? -20.104 -18.265 -18.565 1.00 29.28 78 PHE A N 1
ATOM 667 C CA . PHE A 1 86 ? -20.945 -17.163 -19.036 1.00 23.90 78 PHE A CA 1
ATOM 668 C C . PHE A 1 86 ? -22.192 -17.689 -19.733 1.00 28.01 78 PHE A C 1
ATOM 669 O O . PHE A 1 86 ? -23.303 -17.204 -19.499 1.00 32.96 78 PHE A O 1
ATOM 677 N N . ASP A 1 87 ? -22.019 -18.685 -20.611 1.00 30.58 79 ASP A N 1
ATOM 678 C CA . ASP A 1 87 ? -23.119 -19.160 -21.442 1.00 32.66 79 ASP A CA 1
ATOM 679 C C . ASP A 1 87 ? -24.111 -20.032 -20.681 1.00 37.03 79 ASP A C 1
ATOM 680 O O . ASP A 1 87 ? -25.288 -20.082 -21.052 1.00 34.71 79 ASP A O 1
ATOM 685 N N . THR A 1 88 ? -23.671 -20.746 -19.646 1.00 32.79 80 THR A N 1
ATOM 686 C CA . THR A 1 88 ? -24.514 -21.782 -19.052 1.00 29.13 80 THR A CA 1
ATOM 687 C C . THR A 1 88 ? -24.723 -21.673 -17.552 1.00 35.52 80 THR A C 1
ATOM 688 O O . THR A 1 88 ? -25.634 -22.333 -17.036 1.00 36.79 80 THR A O 1
ATOM 692 N N . ALA A 1 89 ? -23.921 -20.898 -16.830 1.00 31.78 81 ALA A N 1
ATOM 693 C CA . ALA A 1 89 ? -23.939 -20.945 -15.373 1.00 34.85 81 ALA A CA 1
ATOM 694 C C . ALA A 1 89 ? -24.170 -19.585 -14.724 1.00 29.05 81 ALA A C 1
ATOM 695 O O . ALA A 1 89 ? -24.048 -19.472 -13.499 1.00 35.38 81 ALA A O 1
ATOM 697 N N . LEU A 1 90 ? -24.509 -18.556 -15.498 1.00 32.69 82 LEU A N 1
ATOM 698 C CA . LEU A 1 90 ? -24.772 -17.227 -14.953 1.00 24.81 82 LEU A CA 1
ATOM 699 C C . LEU A 1 90 ? -26.254 -16.875 -14.980 1.00 36.10 82 LEU A C 1
ATOM 700 O O . LEU A 1 90 ? -26.614 -15.733 -14.680 1.00 31.64 82 LEU A O 1
ATOM 705 N N . GLU A 1 91 ? -27.123 -17.831 -15.322 1.00 35.11 83 GLU A N 1
ATOM 706 C CA . GLU A 1 91 ? -28.560 -17.576 -15.446 1.00 36.59 83 GLU A CA 1
ATOM 707 C C . GLU A 1 91 ? -28.833 -16.434 -16.418 1.00 38.08 83 GLU A C 1
ATOM 708 O O . GLU A 1 91 ? -29.843 -15.736 -16.313 1.00 31.91 83 GLU A O 1
ATOM 714 N N . GLY A 1 92 ? -27.914 -16.220 -17.359 1.00 38.44 84 GLY A N 1
ATOM 715 C CA . GLY A 1 92 ? -28.073 -15.167 -18.344 1.00 40.14 84 GLY A CA 1
ATOM 716 C C . GLY A 1 92 ? -27.888 -13.762 -17.825 1.00 39.46 84 GLY A C 1
ATOM 717 O O . GLY A 1 92 ? -28.228 -12.808 -18.532 1.00 38.61 84 GLY A O 1
ATOM 718 N N . LEU A 1 93 ? -27.353 -13.598 -16.591 1.00 31.59 85 LEU A N 1
ATOM 719 C CA . LEU A 1 93 ? -27.133 -12.312 -15.951 1.00 32.61 85 LEU A CA 1
ATOM 720 C C . LEU A 1 93 ? -25.671 -11.891 -16.081 1.00 32.34 85 LEU A C 1
ATOM 721 O O . LEU A 1 93 ? -24.781 -12.740 -16.166 1.00 29.47 85 LEU A O 1
ATOM 726 N N . PRO A 1 94 ? -25.380 -10.593 -16.094 1.00 29.82 86 PRO A N 1
ATOM 727 C CA . PRO A 1 94 ? -24.013 -10.141 -16.370 1.00 25.18 86 PRO A CA 1
ATOM 728 C C . PRO A 1 94 ? -23.135 -10.130 -15.133 1.00 26.56 86 PRO A C 1
ATOM 729 O O . PRO A 1 94 ? -23.605 -10.146 -13.992 1.00 30.88 86 PRO A O 1
ATOM 733 N N . VAL A 1 95 ? -21.827 -10.078 -15.386 1.00 25.51 87 VAL A N 1
ATOM 734 C CA . VAL A 1 95 ? -20.878 -9.738 -14.334 1.00 24.23 87 VAL A CA 1
ATOM 735 C C . VAL A 1 95 ? -20.960 -8.241 -14.072 1.00 24.99 87 VAL A C 1
ATOM 736 O O . VAL A 1 95 ? -21.083 -7.428 -15.004 1.00 23.66 87 VAL A O 1
ATOM 740 N N . LEU A 1 96 ? -20.952 -7.872 -12.791 1.00 24.63 88 LEU A N 1
ATOM 741 C CA . LEU A 1 96 ? -21.108 -6.485 -12.357 1.00 20.14 88 LEU A CA 1
ATOM 742 C C . LEU A 1 96 ? -19.799 -5.829 -11.964 1.00 17.35 88 LEU A C 1
ATOM 743 O O . LEU A 1 96 ? -19.689 -4.602 -12.051 1.00 23.07 88 LEU A O 1
ATOM 748 N N . ARG A 1 97 ? -18.833 -6.616 -11.494 1.00 22.46 89 ARG A N 1
ATOM 749 C CA . ARG A 1 97 ? -17.532 -6.132 -11.048 1.00 20.58 89 ARG A CA 1
ATOM 750 C C . ARG A 1 97 ? -16.658 -7.344 -10.770 1.00 19.61 89 ARG A C 1
ATOM 751 O O . ARG A 1 97 ? -17.151 -8.465 -10.635 1.00 18.99 89 ARG A O 1
ATOM 759 N N . VAL A 1 98 ? -15.350 -7.102 -10.704 1.00 19.26 90 VAL A N 1
ATOM 760 C CA . VAL A 1 98 ? -14.343 -8.126 -10.449 1.00 19.66 90 VAL A CA 1
ATOM 761 C C . VAL A 1 98 ? -13.530 -7.668 -9.248 1.00 21.84 90 VAL A C 1
ATOM 762 O O . VAL A 1 98 ? -13.015 -6.546 -9.241 1.00 19.92 90 VAL A O 1
ATOM 766 N N . ILE A 1 99 ? -13.437 -8.520 -8.227 1.00 20.42 91 ILE A N 1
ATOM 767 C CA . ILE A 1 99 ? -12.608 -8.275 -7.051 1.00 16.67 91 ILE A CA 1
ATOM 768 C C . ILE A 1 99 ? -11.410 -9.209 -7.137 1.00 16.20 91 ILE A C 1
ATOM 769 O O . ILE A 1 99 ? -11.564 -10.392 -7.456 1.00 18.50 91 ILE A O 1
ATOM 774 N N . VAL A 1 100 ? -10.212 -8.686 -6.882 1.00 16.47 92 VAL A N 1
ATOM 775 C CA . VAL A 1 100 ? -9.007 -9.511 -6.869 1.00 16.33 92 VAL A CA 1
ATOM 776 C C . VAL A 1 100 ? -8.360 -9.433 -5.491 1.00 16.31 92 VAL A C 1
ATOM 777 O O . VAL A 1 100 ? -8.147 -8.334 -4.961 1.00 18.72 92 VAL A O 1
ATOM 781 N N . THR A 1 101 ? -8.011 -10.602 -4.925 1.00 15.83 93 THR A N 1
ATOM 782 C CA . THR A 1 101 ? -7.420 -10.638 -3.588 1.00 16.43 93 THR A CA 1
ATOM 783 C C . THR A 1 101 ? -5.976 -10.137 -3.593 1.00 16.64 93 THR A C 1
ATOM 784 O O . THR A 1 101 ? -5.564 -9.416 -2.675 1.00 18.34 93 THR A O 1
ATOM 788 N N . HIS A 1 102 ? -5.185 -10.504 -4.603 1.00 18.23 94 HIS A N 1
ATOM 789 C CA . HIS A 1 102 ? -3.804 -10.037 -4.668 1.00 17.99 94 HIS A CA 1
ATOM 790 C C . HIS A 1 102 ? -3.259 -10.277 -6.072 1.00 18.06 94 HIS A C 1
ATOM 791 O O . HIS A 1 102 ? -3.898 -10.930 -6.901 1.00 19.58 94 HIS A O 1
ATOM 798 N N . CYS A 1 103 ? -2.068 -9.721 -6.332 1.00 17.34 95 CYS A N 1
ATOM 799 C CA . CYS A 1 103 ? -1.558 -9.578 -7.698 1.00 17.95 95 CYS A CA 1
ATOM 800 C C . CYS A 1 103 ? -0.886 -10.828 -8.247 1.00 19.56 95 CYS A C 1
ATOM 801 O O . CYS A 1 103 ? -0.434 -10.811 -9.405 1.00 19.24 95 CYS A O 1
ATOM 804 N N . HIS A 1 104 ? -0.780 -11.902 -7.474 1.00 18.54 96 HIS A N 1
ATOM 805 C CA . HIS A 1 104 ? -0.106 -13.057 -8.028 1.00 16.95 96 HIS A CA 1
ATOM 806 C C . HIS A 1 104 ? -0.871 -13.552 -9.258 1.00 17.94 96 HIS A C 1
ATOM 807 O O . HIS A 1 104 ? -2.091 -13.377 -9.352 1.00 19.30 96 HIS A O 1
ATOM 814 N N . PRO A 1 105 ? -0.165 -14.134 -10.235 1.00 17.12 97 PRO A N 1
ATOM 815 C CA . PRO A 1 105 ? -0.760 -14.316 -11.575 1.00 19.44 97 PRO A CA 1
ATOM 816 C C . PRO A 1 105 ? -2.014 -15.174 -11.615 1.00 21.90 97 PRO A C 1
ATOM 817 O O . PRO A 1 105 ? -2.881 -14.934 -12.466 1.00 20.74 97 PRO A O 1
ATOM 821 N N . ASP A 1 106 ? -2.114 -16.216 -10.773 1.00 19.51 98 ASP A N 1
ATOM 822 C CA . ASP A 1 106 ? -3.323 -17.035 -10.802 1.00 21.43 98 ASP A CA 1
ATOM 823 C C . ASP A 1 106 ? -4.550 -16.280 -10.303 1.00 19.25 98 ASP A C 1
ATOM 824 O O . ASP A 1 106 ? -5.678 -16.706 -10.574 1.00 20.40 98 ASP A O 1
ATOM 829 N N . HIS A 1 107 ? -4.368 -15.165 -9.598 1.00 18.41 99 HIS A N 1
ATOM 830 C CA . HIS A 1 107 ? -5.483 -14.366 -9.109 1.00 17.19 99 HIS A CA 1
ATOM 831 C C . HIS A 1 107 ? -5.790 -13.164 -10.005 1.00 20.11 99 HIS A C 1
ATOM 832 O O . HIS A 1 107 ? -6.966 -12.887 -10.275 1.00 19.57 99 HIS A O 1
ATOM 839 N N . LEU A 1 108 ? -4.756 -12.484 -10.512 1.00 18.85 100 LEU A N 1
ATOM 840 C CA . LEU A 1 108 ? -4.910 -11.257 -11.298 1.00 17.54 100 LEU A CA 1
ATOM 841 C C . LEU A 1 108 ? -4.929 -11.481 -12.812 1.00 21.06 100 LEU A C 1
ATOM 842 O O . LEU A 1 108 ? -5.391 -10.599 -13.546 1.00 19.24 100 LEU A O 1
ATOM 847 N N . GLY A 1 109 ? -4.493 -12.650 -13.285 1.00 17.20 101 GLY A N 1
ATOM 848 C CA . GLY A 1 109 ? -4.141 -12.807 -14.692 1.00 19.12 101 GLY A CA 1
ATOM 849 C C . GLY A 1 109 ? -5.236 -12.398 -15.659 1.00 19.58 101 GLY A C 1
ATOM 850 O O . GLY A 1 109 ? -4.989 -11.658 -16.617 1.00 20.76 101 GLY A O 1
ATOM 851 N N . LEU A 1 110 ? -6.464 -12.886 -15.438 1.00 19.92 102 LEU A N 1
ATOM 852 C CA . LEU A 1 110 ? -7.560 -12.615 -16.364 1.00 20.75 102 LEU A CA 1
ATOM 853 C C . LEU A 1 110 ? -8.443 -11.442 -15.927 1.00 20.83 102 LEU A C 1
ATOM 854 O O . LEU A 1 110 ? -9.533 -11.267 -16.475 1.00 22.12 102 LEU A O 1
ATOM 859 N N . ALA A 1 111 ? -7.991 -10.624 -14.968 1.00 18.79 103 ALA A N 1
ATOM 860 C CA . ALA A 1 111 ? -8.807 -9.498 -14.512 1.00 18.94 103 ALA A CA 1
ATOM 861 C C . ALA A 1 111 ? -9.183 -8.587 -15.669 1.00 18.35 103 ALA A C 1
ATOM 862 O O . ALA A 1 111 ? -10.352 -8.212 -15.829 1.00 20.77 103 ALA A O 1
ATOM 864 N N . ASN A 1 112 ? -8.195 -8.211 -16.484 1.00 17.95 104 ASN A N 1
ATOM 865 C CA . ASN A 1 112 ? -8.480 -7.305 -17.591 1.00 19.52 104 ASN A CA 1
ATOM 866 C C . ASN A 1 112 ? -9.467 -7.940 -18.561 1.00 24.26 104 ASN A C 1
ATOM 867 O O . ASN A 1 112 ? -10.441 -7.305 -18.982 1.00 20.33 104 ASN A O 1
ATOM 872 N N . TRP A 1 113 ? -9.257 -9.217 -18.879 1.00 22.20 105 TRP A N 1
ATOM 873 C CA . TRP A 1 113 ? -10.127 -9.918 -19.817 1.00 22.88 105 TRP A CA 1
ATOM 874 C C . TRP A 1 113 ? -11.557 -10.017 -19.294 1.00 20.87 105 TRP A C 1
ATOM 875 O O . TRP A 1 113 ? -12.516 -9.813 -20.052 1.00 20.47 105 TRP A O 1
ATOM 886 N N . LEU A 1 114 ? -11.723 -10.324 -17.998 1.00 17.54 106 LEU A N 1
ATOM 887 C CA . LEU A 1 114 ? -13.059 -10.397 -17.411 1.00 16.35 106 LEU A CA 1
ATOM 888 C C . LEU A 1 114 ? -13.704 -9.020 -17.327 1.00 15.86 106 LEU A C 1
ATOM 889 O O . LEU A 1 114 ? -14.904 -8.875 -17.579 1.00 22.61 106 LEU A O 1
ATOM 894 N N . CYS A 1 115 ? -12.937 -8.014 -16.906 1.00 21.41 107 CYS A N 1
ATOM 895 C CA . CYS A 1 115 ? -13.487 -6.664 -16.816 1.00 19.37 107 CYS A CA 1
ATOM 896 C C . CYS A 1 115 ? -14.037 -6.208 -18.158 1.00 20.41 107 CYS A C 1
ATOM 897 O O . CYS A 1 115 ? -15.028 -5.470 -18.208 1.00 23.87 107 CYS A O 1
ATOM 900 N N . GLU A 1 116 ? -13.412 -6.631 -19.252 1.00 21.64 108 GLU A N 1
ATOM 901 C CA . GLU A 1 116 ? -13.801 -6.179 -20.580 1.00 23.65 108 GLU A CA 1
ATOM 902 C C . GLU A 1 116 ? -14.798 -7.119 -21.261 1.00 26.41 108 GLU A C 1
ATOM 903 O O . GLU A 1 116 ? -15.081 -6.953 -22.454 1.00 25.25 108 GLU A O 1
ATOM 909 N N . GLY A 1 117 ? -15.348 -8.082 -20.528 1.00 26.74 109 GLY A N 1
ATOM 910 C CA . GLY A 1 117 ? -16.445 -8.886 -21.035 1.00 24.79 109 GLY A CA 1
ATOM 911 C C . GLY A 1 117 ? -16.072 -10.205 -21.682 1.00 22.91 109 GLY A C 1
ATOM 912 O O . GLY A 1 117 ? -16.909 -10.791 -22.382 1.00 26.12 109 GLY A O 1
ATOM 913 N N . GLY A 1 118 ? -14.853 -10.701 -21.472 1.00 21.53 110 GLY A N 1
ATOM 914 C CA . GLY A 1 118 ? -14.538 -11.987 -22.103 1.00 22.79 110 GLY A CA 1
ATOM 915 C C . GLY A 1 118 ? -14.352 -11.860 -23.610 1.00 23.69 110 GLY A C 1
ATOM 916 O O . GLY A 1 118 ? -14.212 -10.770 -24.156 1.00 24.44 110 GLY A O 1
ATOM 917 N N . ASP A 1 119 ? -14.373 -13.015 -24.292 1.00 20.95 111 ASP A N 1
ATOM 918 C CA . ASP A 1 119 ? -14.120 -13.022 -25.733 1.00 20.77 111 ASP A CA 1
ATOM 919 C C . ASP A 1 119 ? -15.150 -12.207 -26.512 1.00 28.17 111 ASP A C 1
ATOM 920 O O . ASP A 1 119 ? -14.817 -11.624 -27.553 1.00 24.83 111 ASP A O 1
ATOM 925 N N . LYS A 1 120 ? -16.401 -12.170 -26.056 1.00 24.07 112 LYS A N 1
ATOM 926 C CA . LYS A 1 120 ? -17.437 -11.457 -26.796 1.00 26.75 112 LYS A CA 1
ATOM 927 C C . LYS A 1 120 ? -17.626 -10.015 -26.332 1.00 27.09 112 LYS A C 1
ATOM 928 O O . LYS A 1 120 ? -18.476 -9.306 -26.893 1.00 29.02 112 LYS A O 1
ATOM 934 N N . LYS A 1 121 ? -16.842 -9.559 -25.359 1.00 24.98 113 LYS A N 1
ATOM 935 C CA . LYS A 1 121 ? -16.949 -8.203 -24.818 1.00 23.64 113 LYS A CA 1
ATOM 936 C C . LYS A 1 121 ? -18.389 -7.907 -24.389 1.00 27.22 113 LYS A C 1
ATOM 937 O O . LYS A 1 121 ? -19.041 -6.984 -24.880 1.00 24.07 113 LYS A O 1
ATOM 943 N N . ARG A 1 122 ? -18.876 -8.720 -23.445 1.00 23.11 114 ARG A N 1
ATOM 944 C CA . ARG A 1 122 ? -20.288 -8.705 -23.076 1.00 28.21 114 ARG A CA 1
ATOM 945 C C . ARG A 1 122 ? -20.645 -7.585 -22.108 1.00 23.91 114 ARG A C 1
ATOM 946 O O . ARG A 1 122 ? -21.827 -7.257 -21.977 1.00 27.39 114 ARG A O 1
ATOM 954 N N . TRP A 1 123 ? -19.659 -7.009 -21.426 1.00 24.75 115 TRP A N 1
ATOM 955 C CA . TRP A 1 123 ? -19.863 -5.959 -20.434 1.00 26.98 115 TRP A CA 1
ATOM 956 C C . TRP A 1 123 ? -18.549 -5.199 -20.319 1.00 30.63 115 TRP A C 1
ATOM 957 O O . TRP A 1 123 ? -17.563 -5.535 -20.984 1.00 24.58 115 TRP A O 1
ATOM 968 N N . ASN A 1 124 ? -18.536 -4.185 -19.446 1.00 24.81 116 ASN A N 1
ATOM 969 C CA . ASN A 1 124 ? -17.354 -3.344 -19.245 1.00 21.20 116 ASN A CA 1
ATOM 970 C C . ASN A 1 124 ? -17.404 -2.879 -17.792 1.00 23.20 116 ASN A C 1
ATOM 971 O O . ASN A 1 124 ? -18.092 -1.904 -17.486 1.00 24.76 116 ASN A O 1
ATOM 976 N N . VAL A 1 125 ? -16.698 -3.582 -16.904 1.00 20.53 117 VAL A N 1
ATOM 977 C CA . VAL A 1 125 ? -16.891 -3.413 -15.465 1.00 16.87 117 VAL A CA 1
ATOM 978 C C . VAL A 1 125 ? -15.566 -3.096 -14.775 1.00 18.94 117 VAL A C 1
ATOM 979 O O . VAL A 1 125 ? -14.493 -3.174 -15.368 1.00 20.86 117 VAL A O 1
ATOM 983 N N . ARG A 1 126 ? -15.664 -2.732 -13.491 1.00 23.21 118 ARG A N 1
ATOM 984 C CA . ARG A 1 126 ? -14.551 -2.180 -12.725 1.00 19.93 118 ARG A CA 1
ATOM 985 C C . ARG A 1 126 ? -13.846 -3.267 -11.922 1.00 22.49 118 ARG A C 1
ATOM 986 O O . ARG A 1 126 ? -14.493 -4.158 -11.364 1.00 19.08 118 ARG A O 1
ATOM 994 N N . LEU A 1 127 ? -12.515 -3.171 -11.870 1.00 18.56 119 LEU A N 1
ATOM 995 C CA . LEU A 1 127 ? -11.662 -3.996 -11.018 1.00 18.98 119 LEU A CA 1
ATOM 996 C C . LEU A 1 127 ? -11.561 -3.369 -9.628 1.00 18.82 119 LEU A C 1
ATOM 997 O O . LEU A 1 127 ? -11.168 -2.202 -9.503 1.00 20.51 119 LEU A O 1
ATOM 1002 N N . TRP A 1 128 ? -11.913 -4.135 -8.589 1.00 19.13 120 TRP A N 1
ATOM 1003 C CA . TRP A 1 128 ? -11.751 -3.722 -7.195 1.00 16.30 120 TRP A CA 1
ATOM 1004 C C . TRP A 1 128 ? -10.578 -4.490 -6.589 1.00 23.33 120 TRP A C 1
ATOM 1005 O O . TRP A 1 128 ? -10.559 -5.721 -6.642 1.00 17.12 120 TRP A O 1
ATOM 1016 N N . ILE A 1 129 ? -9.640 -3.771 -5.963 1.00 19.47 121 ILE A N 1
ATOM 1017 C CA . ILE A 1 129 ? -8.363 -4.356 -5.554 1.00 14.64 121 ILE A CA 1
ATOM 1018 C C . ILE A 1 129 ? -7.652 -3.366 -4.628 1.00 19.59 121 ILE A C 1
ATOM 1019 O O . ILE A 1 129 ? -7.905 -2.155 -4.700 1.00 17.21 121 ILE A O 1
ATOM 1024 N N . THR A 1 130 ? -6.788 -3.856 -3.731 1.00 15.85 122 THR A N 1
ATOM 1025 C CA . THR A 1 130 ? -6.055 -2.922 -2.870 1.00 16.10 122 THR A CA 1
ATOM 1026 C C . THR A 1 130 ? -4.969 -2.207 -3.669 1.00 17.61 122 THR A C 1
ATOM 1027 O O . THR A 1 130 ? -4.514 -2.678 -4.714 1.00 16.31 122 THR A O 1
ATOM 1031 N N . LEU A 1 131 ? -4.548 -1.051 -3.154 1.00 15.73 123 LEU A N 1
ATOM 1032 C CA . LEU A 1 131 ? -3.595 -0.222 -3.888 1.00 14.86 123 LEU A CA 1
ATOM 1033 C C . LEU A 1 131 ? -2.256 -0.936 -4.043 1.00 18.47 123 LEU A C 1
ATOM 1034 O O . LEU A 1 131 ? -1.662 -0.932 -5.125 1.00 17.14 123 LEU A O 1
ATOM 1039 N N . GLY A 1 132 ? -1.754 -1.539 -2.963 1.00 21.43 124 GLY A N 1
ATOM 1040 C CA . GLY A 1 132 ? -0.452 -2.190 -3.041 1.00 19.45 124 GLY A CA 1
ATOM 1041 C C . GLY A 1 132 ? -0.431 -3.318 -4.054 1.00 19.69 124 GLY A C 1
ATOM 1042 O O . GLY A 1 132 ? 0.550 -3.499 -4.780 1.00 19.68 124 GLY A O 1
ATOM 1043 N N . GLU A 1 133 ? -1.516 -4.088 -4.117 1.00 16.31 125 GLU A N 1
ATOM 1044 C CA . GLU A 1 133 ? -1.577 -5.195 -5.065 1.00 19.24 125 GLU A CA 1
ATOM 1045 C C . GLU A 1 133 ? -1.726 -4.682 -6.492 1.00 21.29 125 GLU A C 1
ATOM 1046 O O . GLU A 1 133 ? -1.071 -5.182 -7.418 1.00 18.10 125 GLU A O 1
ATOM 1052 N N . TYR A 1 134 ? -2.567 -3.667 -6.689 1.00 16.29 126 TYR A N 1
ATOM 1053 C CA . TYR A 1 134 ? -2.689 -3.065 -8.012 1.00 19.99 126 TYR A CA 1
ATOM 1054 C C . TYR A 1 134 ? -1.346 -2.522 -8.509 1.00 21.15 126 TYR A C 1
ATOM 1055 O O . TYR A 1 134 ? -0.937 -2.789 -9.651 1.00 18.19 126 TYR A O 1
ATOM 1064 N N . MET A 1 135 ? -0.637 -1.754 -7.667 1.00 20.37 127 MET A N 1
ATOM 1065 C CA . MET A 1 135 ? 0.595 -1.106 -8.125 1.00 21.46 127 MET A CA 1
ATOM 1066 C C . MET A 1 135 ? 1.717 -2.117 -8.371 1.00 21.47 127 MET A C 1
ATOM 1067 O O . MET A 1 135 ? 2.454 -1.998 -9.361 1.00 23.41 127 MET A O 1
ATOM 1072 N N . LEU A 1 136 ? 1.885 -3.110 -7.491 1.00 20.61 128 LEU A N 1
ATOM 1073 C CA . LEU A 1 136 ? 2.886 -4.139 -7.773 1.00 21.87 128 LEU A CA 1
ATOM 1074 C C . LEU A 1 136 ? 2.522 -4.920 -9.032 1.00 20.66 128 LEU A C 1
ATOM 1075 O O . LEU A 1 136 ? 3.397 -5.260 -9.842 1.00 25.07 128 LEU A O 1
ATOM 1080 N N . GLY A 1 137 ? 1.234 -5.200 -9.218 1.00 20.35 129 GLY A N 1
ATOM 1081 C CA . GLY A 1 137 ? 0.798 -5.827 -10.453 1.00 29.05 129 GLY A CA 1
ATOM 1082 C C . GLY A 1 137 ? 1.211 -5.030 -11.676 1.00 31.89 129 GLY A C 1
ATOM 1083 O O . GLY A 1 137 ? 1.747 -5.588 -12.640 1.00 27.16 129 GLY A O 1
ATOM 1084 N N . ARG A 1 138 ? 0.984 -3.708 -11.643 1.00 25.37 130 ARG A N 1
ATOM 1085 C CA . ARG A 1 138 ? 1.387 -2.847 -12.759 1.00 30.42 130 ARG A CA 1
ATOM 1086 C C . ARG A 1 138 ? 2.897 -2.884 -12.970 1.00 29.08 130 ARG A C 1
ATOM 1087 O O . ARG A 1 138 ? 3.371 -2.917 -14.111 1.00 29.24 130 ARG A O 1
ATOM 1095 N N . VAL A 1 139 ? 3.670 -2.847 -11.883 1.00 22.44 131 VAL A N 1
ATOM 1096 C CA . VAL A 1 139 ? 5.127 -2.893 -12.003 1.00 25.00 131 VAL A CA 1
ATOM 1097 C C . VAL A 1 139 ? 5.570 -4.194 -12.668 1.00 34.20 131 VAL A C 1
ATOM 1098 O O . VAL A 1 139 ? 6.376 -4.191 -13.609 1.00 30.82 131 VAL A O 1
ATOM 1102 N N . MET A 1 140 ? 5.045 -5.326 -12.194 1.00 30.28 132 MET A N 1
ATOM 1103 C CA . MET A 1 140 ? 5.494 -6.610 -12.718 1.00 34.02 132 MET A CA 1
ATOM 1104 C C . MET A 1 140 ? 4.927 -6.903 -14.103 1.00 35.36 132 MET A C 1
ATOM 1105 O O . MET A 1 140 ? 5.568 -7.610 -14.893 1.00 35.22 132 MET A O 1
ATOM 1110 N N . ALA A 1 141 ? 3.754 -6.358 -14.429 1.00 32.66 133 ALA A N 1
ATOM 1111 C CA . ALA A 1 141 ? 3.171 -6.601 -15.740 1.00 39.99 133 ALA A CA 1
ATOM 1112 C C . ALA A 1 141 ? 4.002 -5.970 -16.844 1.00 36.15 133 ALA A C 1
ATOM 1113 O O . ALA A 1 141 ? 4.052 -6.507 -17.958 1.00 36.09 133 ALA A O 1
ATOM 1115 N N . ALA A 1 142 ? 4.655 -4.846 -16.557 1.00 77.30 134 ALA A N 1
ATOM 1116 C CA . ALA A 1 142 ? 5.502 -4.170 -17.530 1.00 77.36 134 ALA A CA 1
ATOM 1117 C C . ALA A 1 142 ? 6.955 -4.591 -17.355 1.00 73.38 134 ALA A C 1
ATOM 1118 O O . ALA A 1 142 ? 7.530 -5.236 -18.230 1.00 78.10 134 ALA A O 1
ATOM 1120 N N . GLY A 1 150 ? 15.454 -11.877 -13.747 1.00 73.35 142 GLY A N 1
ATOM 1121 C CA . GLY A 1 150 ? 16.313 -10.903 -14.399 1.00 73.80 142 GLY A CA 1
ATOM 1122 C C . GLY A 1 150 ? 17.722 -10.875 -13.834 1.00 73.25 142 GLY A C 1
ATOM 1123 O O . GLY A 1 150 ? 18.103 -11.746 -13.049 1.00 78.46 142 GLY A O 1
ATOM 1124 N N . GLU A 1 151 ? 18.500 -9.863 -14.227 1.00 63.92 143 GLU A N 1
ATOM 1125 C CA . GLU A 1 151 ? 19.875 -9.743 -13.753 1.00 64.44 143 GLU A CA 1
ATOM 1126 C C . GLU A 1 151 ? 19.955 -9.364 -12.278 1.00 62.81 143 GLU A C 1
ATOM 1127 O O . GLU A 1 151 ? 20.971 -9.645 -11.634 1.00 66.45 143 GLU A O 1
ATOM 1129 N N . GLY A 1 152 ? 18.913 -8.732 -11.730 1.00 56.65 144 GLY A N 1
ATOM 1130 C CA . GLY A 1 152 ? 18.900 -8.429 -10.310 1.00 50.31 144 GLY A CA 1
ATOM 1131 C C . GLY A 1 152 ? 18.627 -9.637 -9.443 1.00 50.95 144 GLY A C 1
ATOM 1132 O O . GLY A 1 152 ? 19.138 -9.725 -8.322 1.00 41.62 144 GLY A O 1
ATOM 1133 N N . ALA A 1 153 ? 17.825 -10.581 -9.940 1.00 54.34 145 ALA A N 1
ATOM 1134 C CA . ALA A 1 153 ? 17.578 -11.807 -9.190 1.00 59.06 145 ALA A CA 1
ATOM 1135 C C . ALA A 1 153 ? 18.852 -12.632 -9.046 1.00 53.41 145 ALA A C 1
ATOM 1136 O O . ALA A 1 153 ? 19.092 -13.231 -7.992 1.00 48.35 145 ALA A O 1
ATOM 1138 N N . ALA A 1 154 ? 19.685 -12.662 -10.090 1.00 46.97 146 ALA A N 1
ATOM 1139 C CA . ALA A 1 154 ? 20.911 -13.452 -10.039 1.00 43.36 146 ALA A CA 1
ATOM 1140 C C . ALA A 1 154 ? 21.912 -12.872 -9.045 1.00 36.50 146 ALA A C 1
ATOM 1141 O O . ALA A 1 154 ? 22.541 -13.616 -8.291 1.00 33.53 146 ALA A O 1
ATOM 1143 N N . ARG A 1 155 ? 22.084 -11.548 -9.027 1.00 37.93 147 ARG A N 1
ATOM 1144 C CA . ARG A 1 155 ? 22.951 -10.962 -8.009 1.00 35.57 147 ARG A CA 1
ATOM 1145 C C . ARG A 1 155 ? 22.424 -11.269 -6.614 1.00 34.60 147 ARG A C 1
ATOM 1146 O O . ARG A 1 155 ? 23.210 -11.489 -5.685 1.00 32.29 147 ARG A O 1
ATOM 1154 N N . HIS A 1 156 ? 21.097 -11.346 -6.475 1.00 31.50 148 HIS A N 1
ATOM 1155 C CA . HIS A 1 156 ? 20.469 -11.620 -5.185 1.00 27.06 148 HIS A CA 1
ATOM 1156 C C . HIS A 1 156 ? 20.770 -13.036 -4.724 1.00 24.67 148 HIS A C 1
ATOM 1157 O O . HIS A 1 156 ? 21.238 -13.254 -3.601 1.00 25.92 148 HIS A O 1
ATOM 1164 N N . PHE A 1 157 ? 20.520 -14.014 -5.582 1.00 27.64 149 PHE A N 1
ATOM 1165 C CA . PHE A 1 157 ? 20.712 -15.389 -5.146 1.00 28.99 149 PHE A CA 1
ATOM 1166 C C . PHE A 1 157 ? 22.187 -15.730 -5.034 1.00 30.29 149 PHE A C 1
ATOM 1167 O O . PHE A 1 157 ? 22.561 -16.562 -4.203 1.00 29.73 149 PHE A O 1
ATOM 1175 N N . ALA A 1 158 ? 23.036 -15.072 -5.823 1.00 29.61 150 ALA A N 1
ATOM 1176 C CA . ALA A 1 158 ? 24.478 -15.231 -5.659 1.00 34.18 150 ALA A CA 1
ATOM 1177 C C . ALA A 1 158 ? 24.933 -14.767 -4.279 1.00 33.75 150 ALA A C 1
ATOM 1178 O O . ALA A 1 158 ? 25.687 -15.470 -3.594 1.00 35.00 150 ALA A O 1
ATOM 1180 N N . ARG A 1 159 ? 24.494 -13.578 -3.848 1.00 29.77 151 ARG A N 1
ATOM 1181 C CA . ARG A 1 159 ? 24.943 -13.127 -2.539 1.00 30.53 151 ARG A CA 1
ATOM 1182 C C . ARG A 1 159 ? 24.325 -13.930 -1.406 1.00 31.97 151 ARG A C 1
ATOM 1183 O O . ARG A 1 159 ? 24.804 -13.828 -0.271 1.00 31.89 151 ARG A O 1
ATOM 1191 N N . HIS A 1 160 ? 23.302 -14.740 -1.678 1.00 23.76 152 HIS A N 1
ATOM 1192 C CA . HIS A 1 160 ? 22.735 -15.605 -0.656 1.00 22.09 152 HIS A CA 1
ATOM 1193 C C . HIS A 1 160 ? 23.153 -17.058 -0.816 1.00 26.85 152 HIS A C 1
ATOM 1194 O O . HIS A 1 160 ? 22.568 -17.932 -0.173 1.00 24.10 152 HIS A O 1
ATOM 1201 N N . GLY A 1 161 ? 24.176 -17.327 -1.621 1.00 27.22 153 GLY A N 1
ATOM 1202 C CA . GLY A 1 161 ? 24.845 -18.621 -1.600 1.00 30.44 153 GLY A CA 1
ATOM 1203 C C . GLY A 1 161 ? 24.758 -19.435 -2.870 1.00 33.46 153 GLY A C 1
ATOM 1204 O O . GLY A 1 161 ? 25.336 -20.532 -2.916 1.00 36.94 153 GLY A O 1
ATOM 1205 N N . LEU A 1 162 ? 24.084 -18.982 -3.919 1.00 35.71 154 LEU A N 1
ATOM 1206 C CA . LEU A 1 162 ? 24.073 -19.715 -5.178 1.00 41.53 154 LEU A CA 1
ATOM 1207 C C . LEU A 1 162 ? 25.298 -19.297 -5.985 1.00 47.98 154 LEU A C 1
ATOM 1208 O O . LEU A 1 162 ? 25.390 -18.154 -6.439 1.00 53.01 154 LEU A O 1
ATOM 1213 N N . ARG A 1 163 ? 26.243 -20.223 -6.166 1.00 48.26 155 ARG A N 1
ATOM 1214 C CA . ARG A 1 163 ? 27.524 -19.897 -6.773 1.00 51.91 155 ARG A CA 1
ATOM 1215 C C . ARG A 1 163 ? 27.806 -20.629 -8.081 1.00 57.38 155 ARG A C 1
ATOM 1216 O O . ARG A 1 163 ? 28.809 -20.318 -8.737 1.00 53.98 155 ARG A O 1
ATOM 1218 N N . ASP A 1 164 ? 26.972 -21.586 -8.481 1.00 56.64 156 ASP A N 1
ATOM 1219 C CA . ASP A 1 164 ? 27.199 -22.287 -9.737 1.00 64.70 156 ASP A CA 1
ATOM 1220 C C . ASP A 1 164 ? 26.970 -21.334 -10.907 1.00 61.04 156 ASP A C 1
ATOM 1221 O O . ASP A 1 164 ? 25.865 -20.810 -11.079 1.00 54.87 156 ASP A O 1
ATOM 1226 N N . GLU A 1 165 ? 28.014 -21.112 -11.714 1.00 62.33 157 GLU A N 1
ATOM 1227 C CA . GLU A 1 165 ? 27.909 -20.130 -12.787 1.00 57.54 157 GLU A CA 1
ATOM 1228 C C . GLU A 1 165 ? 26.839 -20.533 -13.794 1.00 68.57 157 GLU A C 1
ATOM 1229 O O . GLU A 1 165 ? 26.132 -19.676 -14.336 1.00 68.43 157 GLU A O 1
ATOM 1231 N N . ALA A 1 166 ? 26.694 -21.837 -14.046 1.00 69.79 158 ALA A N 1
ATOM 1232 C CA . ALA A 1 166 ? 25.664 -22.303 -14.969 1.00 66.75 158 ALA A CA 1
ATOM 1233 C C . ALA A 1 166 ? 24.264 -22.046 -14.417 1.00 60.68 158 ALA A C 1
ATOM 1234 O O . ALA A 1 166 ? 23.353 -21.676 -15.166 1.00 60.98 158 ALA A O 1
ATOM 1236 N N . SER A 1 167 ? 24.072 -22.236 -13.110 1.00 59.10 159 SER A N 1
ATOM 1237 C CA . SER A 1 167 ? 22.758 -21.999 -12.519 1.00 55.21 159 SER A CA 1
ATOM 1238 C C . SER A 1 167 ? 22.416 -20.513 -12.509 1.00 55.30 159 SER A C 1
ATOM 1239 O O . SER A 1 167 ? 21.272 -20.128 -12.782 1.00 50.93 159 SER A O 1
ATOM 1242 N N . LEU A 1 168 ? 23.393 -19.662 -12.187 1.00 48.88 160 LEU A N 1
ATOM 1243 C CA . LEU A 1 168 ? 23.144 -18.223 -12.195 1.00 49.35 160 LEU A CA 1
ATOM 1244 C C . LEU A 1 168 ? 22.759 -17.744 -13.590 1.00 49.73 160 LEU A C 1
ATOM 1245 O O . LEU A 1 168 ? 21.888 -16.880 -13.743 1.00 48.00 160 LEU A O 1
ATOM 1250 N N . ASP A 1 169 ? 23.387 -18.306 -14.621 1.00 53.48 161 ASP A N 1
ATOM 1251 C CA . ASP A 1 169 ? 23.033 -17.937 -15.987 1.00 56.66 161 ASP A CA 1
ATOM 1252 C C . ASP A 1 169 ? 21.588 -18.298 -16.302 1.00 57.13 161 ASP A C 1
ATOM 1253 O O . ASP A 1 169 ? 20.888 -17.542 -16.985 1.00 60.98 161 ASP A O 1
ATOM 1258 N N . LYS A 1 170 ? 21.118 -19.442 -15.796 1.00 61.09 162 LYS A N 1
ATOM 1259 C CA . LYS A 1 170 ? 19.739 -19.850 -16.043 1.00 60.47 162 LYS A CA 1
ATOM 1260 C C . LYS A 1 170 ? 18.735 -18.876 -15.424 1.00 55.82 162 LYS A C 1
ATOM 1261 O O . LYS A 1 170 ? 17.610 -18.754 -15.922 1.00 57.50 162 LYS A O 1
ATOM 1263 N N . LEU A 1 171 ? 19.116 -18.166 -14.354 1.00 53.89 163 LEU A N 1
ATOM 1264 C CA . LEU A 1 171 ? 18.242 -17.129 -13.808 1.00 54.09 163 LEU A CA 1
ATOM 1265 C C . LEU A 1 171 ? 18.385 -15.811 -14.565 1.00 52.60 163 LEU A C 1
ATOM 1266 O O . LEU A 1 171 ? 17.385 -15.123 -14.806 1.00 56.46 163 LEU A O 1
ATOM 1271 N N . ARG A 1 172 ? 19.620 -15.434 -14.916 1.00 58.08 164 ARG A N 1
ATOM 1272 C CA . ARG A 1 172 ? 19.857 -14.217 -15.693 1.00 57.00 164 ARG A CA 1
ATOM 1273 C C . ARG A 1 172 ? 19.012 -14.178 -16.958 1.00 62.63 164 ARG A C 1
ATOM 1274 O O . ARG A 1 172 ? 18.435 -13.139 -17.297 1.00 62.84 164 ARG A O 1
ATOM 1282 N N . ASN A 1 173 ? 18.943 -15.296 -17.682 1.00 61.38 165 ASN A N 1
ATOM 1283 C CA . ASN A 1 173 ? 18.263 -15.355 -18.970 1.00 64.48 165 ASN A CA 1
ATOM 1284 C C . ASN A 1 173 ? 16.801 -15.767 -18.846 1.00 70.10 165 ASN A C 1
ATOM 1285 O O . ASN A 1 173 ? 16.271 -16.434 -19.746 1.00 65.65 165 ASN A O 1
ATOM 1290 N N . ARG A 1 174 ? 16.138 -15.369 -17.761 1.00 75.56 166 ARG A N 1
ATOM 1291 C CA . ARG A 1 174 ? 14.777 -15.799 -17.447 1.00 78.61 166 ARG A CA 1
ATOM 1292 C C . ARG A 1 174 ? 13.774 -15.435 -18.534 1.00 80.35 166 ARG A C 1
ATOM 1293 O O . ARG A 1 174 ? 12.835 -16.187 -18.794 1.00 82.01 166 ARG A O 1
ATOM 1295 N N . TYR A 1 177 ? 8.126 -14.415 -16.791 1.00 53.59 169 TYR A N 1
ATOM 1296 C CA . TYR A 1 177 ? 6.998 -15.315 -16.594 1.00 48.53 169 TYR A CA 1
ATOM 1297 C C . TYR A 1 177 ? 5.694 -14.540 -16.369 1.00 43.66 169 TYR A C 1
ATOM 1298 O O . TYR A 1 177 ? 4.689 -14.788 -17.040 1.00 46.65 169 TYR A O 1
ATOM 1300 N N . TYR A 1 178 ? 5.734 -13.596 -15.423 1.00 44.28 170 TYR A N 1
ATOM 1301 C CA . TYR A 1 178 ? 4.529 -12.876 -15.013 1.00 43.21 170 TYR A CA 1
ATOM 1302 C C . TYR A 1 178 ? 3.776 -12.302 -16.210 1.00 40.28 170 TYR A C 1
ATOM 1303 O O . TYR A 1 178 ? 2.545 -12.394 -16.280 1.00 35.07 170 TYR A O 1
ATOM 1312 N N . ALA A 1 179 ? 4.502 -11.737 -17.179 1.00 37.34 171 ALA A N 1
ATOM 1313 C CA . ALA A 1 179 ? 3.847 -11.051 -18.292 1.00 41.20 171 ALA A CA 1
ATOM 1314 C C . ALA A 1 179 ? 3.096 -12.015 -19.205 1.00 34.26 171 ALA A C 1
ATOM 1315 O O . ALA A 1 179 ? 2.079 -11.640 -19.793 1.00 40.91 171 ALA A O 1
ATOM 1317 N N . ASP A 1 180 ? 3.563 -13.256 -19.331 1.00 38.40 172 ASP A N 1
ATOM 1318 C CA . ASP A 1 180 ? 2.829 -14.235 -20.127 1.00 37.95 172 ASP A CA 1
ATOM 1319 C C . ASP A 1 180 ? 1.551 -14.703 -19.435 1.00 38.96 172 ASP A C 1
ATOM 1320 O O . ASP A 1 180 ? 0.584 -15.079 -20.109 1.00 43.94 172 ASP A O 1
ATOM 1325 N N . LEU A 1 181 ? 1.518 -14.695 -18.104 1.00 33.92 173 LEU A N 1
ATOM 1326 C CA . LEU A 1 181 ? 0.321 -15.111 -17.377 1.00 27.88 173 LEU A CA 1
ATOM 1327 C C . LEU A 1 181 ? -0.619 -13.956 -17.063 1.00 25.96 173 LEU A C 1
ATOM 1328 O O . LEU A 1 181 ? -1.812 -14.186 -16.804 1.00 23.87 173 LEU A O 1
ATOM 1333 N N . VAL A 1 182 ? -0.103 -12.732 -17.044 1.00 25.07 174 VAL A N 1
ATOM 1334 C CA . VAL A 1 182 ? -0.877 -11.525 -16.770 1.00 23.28 174 VAL A CA 1
ATOM 1335 C C . VAL A 1 182 ? -0.609 -10.585 -17.938 1.00 28.66 174 VAL A C 1
ATOM 1336 O O . VAL A 1 182 ? 0.287 -9.733 -17.842 1.00 30.22 174 VAL A O 1
ATOM 1340 N N . PRO A 1 183 ? -1.306 -10.729 -19.069 1.00 24.36 175 PRO A N 1
ATOM 1341 C CA . PRO A 1 183 ? -0.878 -10.021 -20.288 1.00 27.45 175 PRO A CA 1
ATOM 1342 C C . PRO A 1 183 ? -1.336 -8.578 -20.335 1.00 22.74 175 PRO A C 1
ATOM 1343 O O . PRO A 1 183 ? -0.899 -7.838 -21.223 1.00 23.56 175 PRO A O 1
ATOM 1347 N N . ALA A 1 184 ? -2.194 -8.169 -19.407 1.00 21.73 176 ALA A N 1
ATOM 1348 C CA . ALA A 1 184 ? -2.653 -6.794 -19.288 1.00 25.64 176 ALA A CA 1
ATOM 1349 C C . ALA A 1 184 ? -3.245 -6.651 -17.899 1.00 30.33 176 ALA A C 1
ATOM 1350 O O . ALA A 1 184 ? -3.758 -7.621 -17.328 1.00 25.73 176 ALA A O 1
ATOM 1352 N N . VAL A 1 185 ? -3.137 -5.444 -17.353 1.00 21.02 177 VAL A N 1
ATOM 1353 C CA . VAL A 1 185 ? -3.719 -5.091 -16.066 1.00 19.79 177 VAL A CA 1
ATOM 1354 C C . VAL A 1 185 ? -4.601 -3.877 -16.322 1.00 24.41 177 VAL A C 1
ATOM 1355 O O . VAL A 1 185 ? -4.181 -2.965 -17.037 1.00 21.66 177 VAL A O 1
ATOM 1359 N N . PRO A 1 186 ? -5.830 -3.831 -15.814 1.00 21.17 178 PRO A N 1
ATOM 1360 C CA . PRO A 1 186 ? -6.700 -2.692 -16.137 1.00 18.26 178 PRO A CA 1
ATOM 1361 C C . PRO A 1 186 ? -6.051 -1.358 -15.777 1.00 21.41 178 PRO A C 1
ATOM 1362 O O . PRO A 1 186 ? -5.327 -1.245 -14.788 1.00 22.19 178 PRO A O 1
ATOM 1366 N N . GLY A 1 187 ? -6.306 -0.346 -16.606 1.00 19.40 179 GLY A N 1
ATOM 1367 C CA . GLY A 1 187 ? -5.747 0.969 -16.364 1.00 23.80 179 GLY A CA 1
ATOM 1368 C C . GLY A 1 187 ? -6.480 1.796 -15.333 1.00 24.85 179 GLY A C 1
ATOM 1369 O O . GLY A 1 187 ? -6.056 2.915 -15.024 1.00 25.04 179 GLY A O 1
ATOM 1370 N N . GLN A 1 188 ? -7.571 1.266 -14.784 1.00 20.70 180 GLN A N 1
ATOM 1371 C CA . GLN A 1 188 ? -8.352 1.939 -13.756 1.00 17.33 180 GLN A CA 1
ATOM 1372 C C . GLN A 1 188 ? -8.769 0.915 -12.715 1.00 20.82 180 GLN A C 1
ATOM 1373 O O . GLN A 1 188 ? -8.939 -0.268 -13.028 1.00 20.70 180 GLN A O 1
ATOM 1379 N N . TYR A 1 189 ? -8.911 1.359 -11.465 1.00 19.74 181 TYR A N 1
ATOM 1380 C CA . TYR A 1 189 ? -9.305 0.418 -10.422 1.00 17.56 181 TYR A CA 1
ATOM 1381 C C . TYR A 1 189 ? -10.088 1.162 -9.350 1.00 20.65 181 TYR A C 1
ATOM 1382 O O . TYR A 1 189 ? -10.108 2.396 -9.307 1.00 18.60 181 TYR A O 1
ATOM 1391 N N . ARG A 1 190 ? -10.780 0.392 -8.513 1.00 18.32 182 ARG A N 1
ATOM 1392 C CA . ARG A 1 190 ? -11.484 0.912 -7.346 1.00 19.22 182 ARG A CA 1
ATOM 1393 C C . ARG A 1 190 ? -10.778 0.379 -6.104 1.00 18.31 182 ARG A C 1
ATOM 1394 O O . ARG A 1 190 ? -10.677 -0.837 -5.921 1.00 19.26 182 ARG A O 1
ATOM 1402 N N . ARG A 1 191 ? -10.273 1.284 -5.267 1.00 19.21 183 ARG A N 1
ATOM 1403 C CA . ARG A 1 191 ? -9.373 0.891 -4.180 1.00 18.70 183 ARG A CA 1
ATOM 1404 C C . ARG A 1 191 ? -10.122 0.248 -3.019 1.00 18.23 183 ARG A C 1
ATOM 1405 O O . ARG A 1 191 ? -11.076 0.826 -2.484 1.00 21.29 183 ARG A O 1
ATOM 1413 N N . LEU A 1 192 ? -9.680 -0.951 -2.634 1.00 14.01 184 LEU A N 1
ATOM 1414 C CA . LEU A 1 192 ? -10.092 -1.604 -1.393 1.00 17.27 184 LEU A CA 1
ATOM 1415 C C . LEU A 1 192 ? -9.088 -1.265 -0.298 1.00 18.56 184 LEU A C 1
ATOM 1416 O O . LEU A 1 192 ? -7.881 -1.227 -0.553 1.00 17.88 184 LEU A O 1
ATOM 1421 N N . ARG A 1 193 ? -9.583 -1.030 0.924 1.00 21.98 185 ARG A N 1
ATOM 1422 C CA . ARG A 1 193 ? -8.729 -0.738 2.075 1.00 16.98 185 ARG A CA 1
ATOM 1423 C C . ARG A 1 193 ? -9.225 -1.547 3.268 1.00 19.95 185 ARG A C 1
ATOM 1424 O O . ARG A 1 193 ? -10.412 -1.844 3.373 1.00 19.54 185 ARG A O 1
ATOM 1432 N N . ASP A 1 194 ? -8.300 -1.908 4.155 1.00 19.52 186 ASP A N 1
ATOM 1433 C CA . ASP A 1 194 ? -8.637 -2.650 5.370 1.00 18.13 186 ASP A CA 1
ATOM 1434 C C . ASP A 1 194 ? -9.829 -2.015 6.074 1.00 18.31 186 ASP A C 1
ATOM 1435 O O . ASP A 1 194 ? -9.892 -0.791 6.228 1.00 19.12 186 ASP A O 1
ATOM 1440 N N . GLY A 1 195 ? -10.804 -2.842 6.442 1.00 20.74 187 GLY A N 1
ATOM 1441 C CA . GLY A 1 195 ? -11.983 -2.359 7.138 1.00 26.58 187 GLY A CA 1
ATOM 1442 C C . GLY A 1 195 ? -13.134 -1.918 6.258 1.00 22.53 187 GLY A C 1
ATOM 1443 O O . GLY A 1 195 ? -14.235 -1.691 6.781 1.00 22.08 187 GLY A O 1
ATOM 1444 N N . ASP A 1 196 ? -12.923 -1.784 4.947 1.00 24.46 188 ASP A N 1
ATOM 1445 C CA . ASP A 1 196 ? -14.003 -1.392 4.047 1.00 25.65 188 ASP A CA 1
ATOM 1446 C C . ASP A 1 196 ? -15.137 -2.405 4.103 1.00 22.52 188 ASP A C 1
ATOM 1447 O O . ASP A 1 196 ? -14.907 -3.617 4.110 1.00 23.45 188 ASP A O 1
ATOM 1452 N N . ALA A 1 197 ? -16.368 -1.901 4.134 1.00 26.47 189 ALA A N 1
ATOM 1453 C CA . ALA A 1 197 ? -17.556 -2.741 4.104 1.00 30.36 189 ALA A CA 1
ATOM 1454 C C . ALA A 1 197 ? -18.078 -2.810 2.679 1.00 31.33 189 ALA A C 1
ATOM 1455 O O . ALA A 1 197 ? -18.492 -1.791 2.113 1.00 30.30 189 ALA A O 1
ATOM 1457 N N . LEU A 1 198 ? -18.068 -4.006 2.105 1.00 22.79 190 LEU A N 1
ATOM 1458 C CA . LEU A 1 198 ? -18.600 -4.228 0.771 1.00 25.14 190 LEU A CA 1
ATOM 1459 C C . LEU A 1 198 ? -19.991 -4.834 0.873 1.00 29.83 190 LEU A C 1
ATOM 1460 O O . LEU A 1 198 ? -20.199 -5.809 1.605 1.00 29.65 190 LEU A O 1
ATOM 1465 N N . SER A 1 199 ? -20.936 -4.254 0.139 1.00 25.34 191 SER A N 1
ATOM 1466 C CA A SER A 1 199 ? -22.291 -4.790 0.032 0.57 24.33 191 SER A CA 1
ATOM 1467 C CA B SER A 1 199 ? -22.288 -4.791 0.032 0.43 24.80 191 SER A CA 1
ATOM 1468 C C . SER A 1 199 ? -22.337 -5.724 -1.171 1.00 28.26 191 SER A C 1
ATOM 1469 O O . SER A 1 199 ? -22.282 -5.269 -2.317 1.00 29.91 191 SER A O 1
ATOM 1474 N N . ILE A 1 200 ? -22.448 -7.027 -0.918 1.00 24.25 192 ILE A N 1
ATOM 1475 C CA . ILE A 1 200 ? -22.492 -8.026 -1.982 1.00 27.28 192 ILE A CA 1
ATOM 1476 C C . ILE A 1 200 ? -23.712 -8.898 -1.747 1.00 29.55 192 ILE A C 1
ATOM 1477 O O . ILE A 1 200 ? -23.736 -9.680 -0.792 1.00 25.29 192 ILE A O 1
ATOM 1482 N N . GLY A 1 201 ? -24.705 -8.790 -2.625 1.00 29.37 193 GLY A N 1
ATOM 1483 C CA . GLY A 1 201 ? -25.917 -9.569 -2.452 1.00 28.72 193 GLY A CA 1
ATOM 1484 C C . GLY A 1 201 ? -26.553 -9.273 -1.106 1.00 35.81 193 GLY A C 1
ATOM 1485 O O . GLY A 1 201 ? -26.735 -8.116 -0.716 1.00 33.34 193 GLY A O 1
ATOM 1486 N N . ALA A 1 202 ? -26.871 -10.329 -0.366 1.00 34.05 194 ALA A N 1
ATOM 1487 C CA . ALA A 1 202 ? -27.544 -10.189 0.919 1.00 31.12 194 ALA A CA 1
ATOM 1488 C C . ALA A 1 202 ? -26.591 -9.923 2.089 1.00 31.11 194 ALA A C 1
ATOM 1489 O O . ALA A 1 202 ? -27.038 -9.947 3.242 1.00 36.91 194 ALA A O 1
ATOM 1491 N N . ARG A 1 203 ? -25.306 -9.676 1.840 1.00 33.69 195 ARG A N 1
ATOM 1492 C CA . ARG A 1 203 ? -24.308 -9.661 2.898 1.00 34.31 195 ARG A CA 1
ATOM 1493 C C . ARG A 1 203 ? -23.460 -8.403 2.846 1.00 29.00 195 ARG A C 1
ATOM 1494 O O . ARG A 1 203 ? -23.293 -7.768 1.802 1.00 30.11 195 ARG A O 1
ATOM 1502 N N . THR A 1 204 ? -22.892 -8.091 4.001 1.00 25.02 196 THR A N 1
ATOM 1503 C CA . THR A 1 204 ? -21.754 -7.197 4.121 1.00 29.69 196 THR A CA 1
ATOM 1504 C C . THR A 1 204 ? -20.492 -8.037 4.268 1.00 31.30 196 THR A C 1
ATOM 1505 O O . THR A 1 204 ? -20.391 -8.858 5.187 1.00 27.51 196 THR A O 1
ATOM 1509 N N . TRP A 1 205 ? -19.536 -7.836 3.368 1.00 22.70 197 TRP A N 1
ATOM 1510 C CA . TRP A 1 205 ? -18.214 -8.439 3.467 1.00 21.12 197 TRP A CA 1
ATOM 1511 C C . TRP A 1 205 ? -17.211 -7.359 3.833 1.00 27.81 197 TRP A C 1
ATOM 1512 O O . TRP A 1 205 ? -17.186 -6.303 3.197 1.00 29.93 197 TRP A O 1
ATOM 1523 N N . ARG A 1 206 ? -16.369 -7.629 4.828 1.00 22.32 198 ARG A N 1
ATOM 1524 C CA . ARG A 1 206 ? -15.343 -6.682 5.239 1.00 20.13 198 ARG A CA 1
ATOM 1525 C C . ARG A 1 206 ? -13.992 -7.074 4.661 1.00 20.68 198 ARG A C 1
ATOM 1526 O O . ARG A 1 206 ? -13.646 -8.263 4.601 1.00 19.69 198 ARG A O 1
ATOM 1534 N N . VAL A 1 207 ? -13.228 -6.068 4.249 1.00 18.56 199 VAL A N 1
ATOM 1535 C CA . VAL A 1 207 ? -11.853 -6.274 3.803 1.00 19.33 199 VAL A CA 1
ATOM 1536 C C . VAL A 1 207 ? -10.957 -6.474 5.020 1.00 19.00 199 VAL A C 1
ATOM 1537 O O . VAL A 1 207 ? -10.957 -5.671 5.963 1.00 22.46 199 VAL A O 1
ATOM 1541 N N . VAL A 1 208 ? -10.233 -7.584 5.020 1.00 17.44 200 VAL A N 1
ATOM 1542 C CA . VAL A 1 208 ? -9.268 -7.936 6.048 1.00 21.29 200 VAL A CA 1
ATOM 1543 C C . VAL A 1 208 ? -7.922 -8.023 5.343 1.00 19.60 200 VAL A C 1
ATOM 1544 O O . VAL A 1 208 ? -7.673 -8.988 4.605 1.00 19.76 200 VAL A O 1
ATOM 1548 N N . THR A 1 209 ? -7.047 -7.037 5.558 1.00 15.98 201 THR A N 1
ATOM 1549 C CA . THR A 1 209 ? -5.785 -7.058 4.821 1.00 16.26 201 THR A CA 1
ATOM 1550 C C . THR A 1 209 ? -4.771 -7.961 5.516 1.00 21.73 201 THR A C 1
ATOM 1551 O O . THR A 1 209 ? -4.788 -8.133 6.736 1.00 24.30 201 THR A O 1
ATOM 1555 N N . GLY A 1 210 ? -3.888 -8.544 4.719 1.00 18.10 202 GLY A N 1
ATOM 1556 C CA . GLY A 1 210 ? -2.872 -9.444 5.245 1.00 21.25 202 GLY A CA 1
ATOM 1557 C C . GLY A 1 210 ? -1.536 -9.149 4.597 1.00 20.60 202 GLY A C 1
ATOM 1558 O O . GLY A 1 210 ? -1.462 -8.754 3.436 1.00 18.62 202 GLY A O 1
ATOM 1559 N N . PHE A 1 211 ? -0.469 -9.387 5.355 1.00 18.65 203 PHE A N 1
ATOM 1560 C CA . PHE A 1 211 ? 0.874 -9.011 4.937 1.00 14.57 203 PHE A CA 1
ATOM 1561 C C . PHE A 1 211 ? 1.815 -10.200 5.016 1.00 17.72 203 PHE A C 1
ATOM 1562 O O . PHE A 1 211 ? 1.513 -11.209 5.660 1.00 19.36 203 PHE A O 1
ATOM 1570 N N . GLY A 1 212 ? 2.962 -10.077 4.336 1.00 17.62 204 GLY A N 1
ATOM 1571 C CA . GLY A 1 212 ? 3.984 -11.101 4.355 1.00 16.41 204 GLY A CA 1
ATOM 1572 C C . GLY A 1 212 ? 3.949 -12.040 3.165 1.00 20.40 204 GLY A C 1
ATOM 1573 O O . GLY A 1 212 ? 4.991 -12.582 2.793 1.00 22.07 204 GLY A O 1
ATOM 1574 N N . HIS A 1 213 ? 2.772 -12.263 2.571 1.00 20.04 205 HIS A N 1
ATOM 1575 C CA . HIS A 1 213 ? 2.663 -13.054 1.348 1.00 19.34 205 HIS A CA 1
ATOM 1576 C C . HIS A 1 213 ? 2.692 -12.194 0.094 1.00 20.97 205 HIS A C 1
ATOM 1577 O O . HIS A 1 213 ? 3.295 -12.576 -0.913 1.00 21.28 205 HIS A O 1
ATOM 1584 N N . SER A 1 214 ? 2.085 -11.014 0.165 1.00 19.72 206 SER A N 1
ATOM 1585 C CA . SER A 1 214 ? 1.965 -10.092 -0.950 1.00 21.73 206 SER A CA 1
ATOM 1586 C C . SER A 1 214 ? 1.747 -8.704 -0.356 1.00 19.59 206 SER A C 1
ATOM 1587 O O . SER A 1 214 ? 1.535 -8.575 0.859 1.00 18.60 206 SER A O 1
ATOM 1590 N N . PRO A 1 215 ? 1.820 -7.645 -1.169 1.00 18.74 207 PRO A N 1
ATOM 1591 C CA . PRO A 1 215 ? 1.812 -6.279 -0.594 1.00 16.56 207 PRO A CA 1
ATOM 1592 C C . PRO A 1 215 ? 0.700 -5.958 0.396 1.00 21.91 207 PRO A C 1
ATOM 1593 O O . PRO A 1 215 ? 0.961 -5.320 1.427 1.00 20.00 207 PRO A O 1
ATOM 1597 N N . GLU A 1 216 ? -0.536 -6.339 0.090 1.00 15.63 208 GLU A N 1
ATOM 1598 C CA . GLU A 1 216 ? -1.710 -5.864 0.811 1.00 15.37 208 GLU A CA 1
ATOM 1599 C C . GLU A 1 216 ? -2.843 -6.811 0.439 1.00 19.28 208 GLU A C 1
ATOM 1600 O O . GLU A 1 216 ? -3.779 -6.452 -0.283 1.00 18.89 208 GLU A O 1
ATOM 1606 N N . HIS A 1 217 ? -2.723 -8.050 0.904 1.00 19.45 209 HIS A N 1
ATOM 1607 C CA . HIS A 1 217 ? -3.617 -9.116 0.476 1.00 20.52 209 HIS A CA 1
ATOM 1608 C C . HIS A 1 217 ? -5.019 -8.883 1.029 1.00 18.29 209 HIS A C 1
ATOM 1609 O O . HIS A 1 217 ? -5.177 -8.540 2.199 1.00 19.40 209 HIS A O 1
ATOM 1616 N N . CYS A 1 218 ? -6.040 -9.031 0.179 1.00 18.63 210 CYS A N 1
ATOM 1617 C CA . CYS A 1 218 ? -7.427 -8.806 0.585 1.00 17.75 210 CYS A CA 1
ATOM 1618 C C . CYS A 1 218 ? -8.119 -10.148 0.816 1.00 20.74 210 CYS A C 1
ATOM 1619 O O . CYS A 1 218 ? -8.387 -10.882 -0.141 1.00 19.78 210 CYS A O 1
ATOM 1622 N N . ALA A 1 219 ? -8.386 -10.472 2.086 1.00 18.68 211 ALA A N 1
ATOM 1623 C CA . ALA A 1 219 ? -9.381 -11.472 2.446 1.00 21.66 211 ALA A CA 1
ATOM 1624 C C . ALA A 1 219 ? -10.724 -10.786 2.696 1.00 20.82 211 ALA A C 1
ATOM 1625 O O . ALA A 1 219 ? -10.784 -9.613 3.078 1.00 19.69 211 ALA A O 1
ATOM 1627 N N . LEU A 1 220 ? -11.809 -11.514 2.460 1.00 18.68 212 LEU A N 1
ATOM 1628 C CA . LEU A 1 220 ? -13.153 -10.961 2.615 1.00 21.30 212 LEU A CA 1
ATOM 1629 C C . LEU A 1 220 ? -13.895 -11.755 3.679 1.00 22.79 212 LEU A C 1
ATOM 1630 O O . LEU A 1 220 ? -13.982 -12.979 3.588 1.00 23.11 212 LEU A O 1
ATOM 1635 N N . HIS A 1 221 ? -14.428 -11.061 4.686 1.00 22.25 213 HIS A N 1
ATOM 1636 C CA . HIS A 1 221 ? -15.032 -11.713 5.845 1.00 20.66 213 HIS A CA 1
ATOM 1637 C C . HIS A 1 221 ? -16.480 -11.266 5.982 1.00 20.82 213 HIS A C 1
ATOM 1638 O O . HIS A 1 221 ? -16.753 -10.066 6.133 1.00 24.29 213 HIS A O 1
ATOM 1645 N N . ALA A 1 222 ? -17.411 -12.230 5.896 1.00 20.79 214 ALA A N 1
ATOM 1646 C CA . ALA A 1 222 ? -18.831 -11.996 6.182 1.00 21.87 214 ALA A CA 1
ATOM 1647 C C . ALA A 1 222 ? -19.082 -12.496 7.602 1.00 28.12 214 ALA A C 1
ATOM 1648 O O . ALA A 1 222 ? -19.276 -13.696 7.826 1.00 22.80 214 ALA A O 1
ATOM 1650 N N . GLU A 1 223 ? -19.065 -11.571 8.565 1.00 29.77 215 GLU A N 1
ATOM 1651 C CA . GLU A 1 223 ? -19.073 -11.974 9.969 1.00 30.36 215 GLU A CA 1
ATOM 1652 C C . GLU A 1 223 ? -20.428 -12.508 10.407 1.00 30.91 215 GLU A C 1
ATOM 1653 O O . GLU A 1 223 ? -20.493 -13.419 11.243 1.00 32.18 215 GLU A O 1
ATOM 1659 N N . ALA A 1 224 ? -21.517 -11.956 9.869 1.00 26.84 216 ALA A N 1
ATOM 1660 C CA . ALA A 1 224 ? -22.843 -12.375 10.314 1.00 34.08 216 ALA A CA 1
ATOM 1661 C C . ALA A 1 224 ? -23.124 -13.824 9.938 1.00 35.08 216 ALA A C 1
ATOM 1662 O O . ALA A 1 224 ? -23.667 -14.581 10.746 1.00 38.31 216 ALA A O 1
ATOM 1664 N N . ASP A 1 225 ? -22.770 -14.228 8.720 1.00 32.26 217 ASP A N 1
ATOM 1665 C CA . ASP A 1 225 ? -22.974 -15.608 8.294 1.00 37.68 217 ASP A CA 1
ATOM 1666 C C . ASP A 1 225 ? -21.781 -16.505 8.589 1.00 33.92 217 ASP A C 1
ATOM 1667 O O . ASP A 1 225 ? -21.905 -17.729 8.481 1.00 35.51 217 ASP A O 1
ATOM 1672 N N . GLY A 1 226 ? -20.639 -15.936 8.953 1.00 24.71 218 GLY A N 1
ATOM 1673 C CA . GLY A 1 226 ? -19.469 -16.730 9.277 1.00 27.17 218 GLY A CA 1
ATOM 1674 C C . GLY A 1 226 ? -18.822 -17.392 8.076 1.00 24.42 218 GLY A C 1
ATOM 1675 O O . GLY A 1 226 ? -18.637 -18.618 8.068 1.00 26.74 218 GLY A O 1
ATOM 1676 N N . VAL A 1 227 ? -18.479 -16.592 7.060 1.00 25.74 219 VAL A N 1
ATOM 1677 C CA . VAL A 1 227 ? -17.773 -17.064 5.870 1.00 28.11 219 VAL A CA 1
ATOM 1678 C C . VAL A 1 227 ? -16.548 -16.190 5.642 1.00 26.33 219 VAL A C 1
ATOM 1679 O O . VAL A 1 227 ? -16.614 -14.960 5.769 1.00 21.28 219 VAL A O 1
ATOM 1683 N N . LEU A 1 228 ? -15.428 -16.825 5.294 1.00 23.93 220 LEU A N 1
ATOM 1684 C CA . LEU A 1 228 ? -14.174 -16.124 5.051 1.00 22.90 220 LEU A CA 1
ATOM 1685 C C . LEU A 1 228 ? -13.603 -16.557 3.707 1.00 23.36 220 LEU A C 1
ATOM 1686 O O . LEU A 1 228 ? -13.300 -17.738 3.511 1.00 22.07 220 LEU A O 1
ATOM 1691 N N . ILE A 1 229 ? -13.441 -15.605 2.789 1.00 19.03 221 ILE A N 1
ATOM 1692 C CA . ILE A 1 229 ? -12.680 -15.842 1.565 1.00 20.77 221 ILE A CA 1
ATOM 1693 C C . ILE A 1 229 ? -11.232 -15.501 1.910 1.00 19.69 221 ILE A C 1
ATOM 1694 O O . ILE A 1 229 ? -10.871 -14.330 2.068 1.00 19.36 221 ILE A O 1
ATOM 1699 N N . SER A 1 230 ? -10.405 -16.534 2.080 1.00 17.28 222 SER A N 1
ATOM 1700 C CA . SER A 1 230 ? -9.071 -16.364 2.651 1.00 16.72 222 SER A CA 1
ATOM 1701 C C . SER A 1 230 ? -7.978 -16.132 1.604 1.00 16.34 222 SER A C 1
ATOM 1702 O O . SER A 1 230 ? -6.826 -15.888 1.983 1.00 18.70 222 SER A O 1
ATOM 1705 N N . GLY A 1 231 ? -8.304 -16.145 0.317 1.00 18.56 223 GLY A N 1
ATOM 1706 C CA . GLY A 1 231 ? -7.259 -15.996 -0.688 1.00 18.47 223 GLY A CA 1
ATOM 1707 C C . GLY A 1 231 ? -6.148 -17.019 -0.481 1.00 19.90 223 GLY A C 1
ATOM 1708 O O . GLY A 1 231 ? -6.412 -18.205 -0.272 1.00 18.84 223 GLY A O 1
ATOM 1709 N N . ASP A 1 232 ? -4.890 -16.558 -0.510 1.00 17.50 224 ASP A N 1
ATOM 1710 C CA . ASP A 1 232 ? -3.746 -17.423 -0.226 1.00 18.06 224 ASP A CA 1
ATOM 1711 C C . ASP A 1 232 ? -3.268 -17.363 1.221 1.00 19.00 224 ASP A C 1
ATOM 1712 O O . ASP A 1 232 ? -2.293 -18.049 1.552 1.00 18.97 224 ASP A O 1
ATOM 1717 N N . MET A 1 233 ? -3.907 -16.567 2.091 1.00 20.09 225 MET A N 1
ATOM 1718 C CA . MET A 1 233 ? -3.373 -16.357 3.436 1.00 21.47 225 MET A CA 1
ATOM 1719 C C . MET A 1 233 ? -3.605 -17.555 4.355 1.00 16.62 225 MET A C 1
ATOM 1720 O O . MET A 1 233 ? -2.798 -17.798 5.261 1.00 20.53 225 MET A O 1
ATOM 1725 N N . VAL A 1 234 ? -4.695 -18.294 4.165 1.00 18.77 226 VAL A N 1
ATOM 1726 C CA . VAL A 1 234 ? -4.955 -19.512 4.943 1.00 19.38 226 VAL A CA 1
ATOM 1727 C C . VAL A 1 234 ? -5.418 -20.580 3.964 1.00 22.86 226 VAL A C 1
ATOM 1728 O O . VAL A 1 234 ? -6.529 -20.492 3.431 1.00 21.28 226 VAL A O 1
ATOM 1732 N N . LEU A 1 235 ? -4.585 -21.598 3.747 1.00 19.15 227 LEU A N 1
ATOM 1733 C CA . LEU A 1 235 ? -4.871 -22.698 2.845 1.00 19.39 227 LEU A CA 1
ATOM 1734 C C . LEU A 1 235 ? -4.841 -24.009 3.624 1.00 18.97 227 LEU A C 1
ATOM 1735 O O . LEU A 1 235 ? -3.960 -24.196 4.467 1.00 22.97 227 LEU A O 1
ATOM 1740 N N . PRO A 1 236 ? -5.783 -24.923 3.375 1.00 19.78 228 PRO A N 1
ATOM 1741 C CA . PRO A 1 236 ? -5.889 -26.114 4.239 1.00 20.67 228 PRO A CA 1
ATOM 1742 C C . PRO A 1 236 ? -4.811 -27.157 4.009 1.00 29.25 228 PRO A C 1
ATOM 1743 O O . PRO A 1 236 ? -4.458 -27.865 4.960 1.00 25.13 228 PRO A O 1
ATOM 1747 N N . ARG A 1 237 ? -4.288 -27.300 2.788 1.00 28.57 229 ARG A N 1
ATOM 1748 C CA . ARG A 1 237 ? -3.374 -28.398 2.487 1.00 26.61 229 ARG A CA 1
ATOM 1749 C C . ARG A 1 237 ? -1.916 -27.972 2.390 1.00 25.35 229 ARG A C 1
ATOM 1750 O O . ARG A 1 237 ? -1.032 -28.828 2.520 1.00 29.46 229 ARG A O 1
ATOM 1758 N N . ILE A 1 238 ? -1.638 -26.688 2.148 1.00 22.30 230 ILE A N 1
ATOM 1759 C CA . ILE A 1 238 ? -0.287 -26.244 1.843 1.00 27.45 230 ILE A CA 1
ATOM 1760 C C . ILE A 1 238 ? 0.047 -25.000 2.651 1.00 26.83 230 ILE A C 1
ATOM 1761 O O . ILE A 1 238 ? -0.832 -24.265 3.100 1.00 24.75 230 ILE A O 1
ATOM 1766 N N . SER A 1 239 ? 1.346 -24.768 2.832 1.00 23.93 231 SER A N 1
ATOM 1767 C CA . SER A 1 239 ? 1.798 -23.534 3.458 1.00 27.13 231 SER A CA 1
ATOM 1768 C C . SER A 1 239 ? 1.648 -22.362 2.489 1.00 21.09 231 SER A C 1
ATOM 1769 O O . SER A 1 239 ? 1.575 -22.535 1.272 1.00 26.92 231 SER A O 1
ATOM 1772 N N . THR A 1 240 ? 1.569 -21.160 3.052 1.00 18.02 232 THR A N 1
ATOM 1773 C CA . THR A 1 240 ? 1.532 -19.930 2.272 1.00 21.13 232 THR A CA 1
ATOM 1774 C C . THR A 1 240 ? 2.959 -19.490 1.982 1.00 24.71 232 THR A C 1
ATOM 1775 O O . THR A 1 240 ? 3.793 -19.462 2.890 1.00 21.72 232 THR A O 1
ATOM 1779 N N . ASN A 1 241 ? 3.247 -19.151 0.724 1.00 21.46 233 ASN A N 1
ATOM 1780 C CA . ASN A 1 241 ? 4.602 -18.730 0.386 1.00 23.87 233 ASN A CA 1
ATOM 1781 C C . ASN A 1 241 ? 4.941 -17.441 1.120 1.00 22.67 233 ASN A C 1
ATOM 1782 O O . ASN A 1 241 ? 4.178 -16.476 1.074 1.00 20.16 233 ASN A O 1
ATOM 1787 N N . VAL A 1 242 ? 6.069 -17.444 1.826 1.00 18.23 234 VAL A N 1
ATOM 1788 C CA . VAL A 1 242 ? 6.599 -16.256 2.488 1.00 19.00 234 VAL A CA 1
ATOM 1789 C C . VAL A 1 242 ? 8.068 -16.164 2.112 1.00 24.27 234 VAL A C 1
ATOM 1790 O O . VAL A 1 242 ? 8.849 -17.067 2.443 1.00 26.50 234 VAL A O 1
ATOM 1794 N N . SER A 1 243 ? 8.450 -15.091 1.415 1.00 21.71 235 SER A N 1
ATOM 1795 C CA A SER A 1 243 ? 9.758 -15.037 0.774 0.43 21.30 235 SER A CA 1
ATOM 1796 C CA B SER A 1 243 ? 9.755 -15.038 0.775 0.57 17.03 235 SER A CA 1
ATOM 1797 C C . SER A 1 243 ? 10.353 -13.639 0.835 1.00 21.74 235 SER A C 1
ATOM 1798 O O . SER A 1 243 ? 9.635 -12.638 0.720 1.00 21.41 235 SER A O 1
ATOM 1803 N N . VAL A 1 244 ? 11.674 -13.581 1.000 1.00 20.71 236 VAL A N 1
ATOM 1804 C CA . VAL A 1 244 ? 12.440 -12.347 0.833 1.00 20.33 236 VAL A CA 1
ATOM 1805 C C . VAL A 1 244 ? 12.893 -12.281 -0.622 1.00 28.11 236 VAL A C 1
ATOM 1806 O O . VAL A 1 244 ? 13.467 -13.238 -1.137 1.00 27.04 236 VAL A O 1
ATOM 1810 N N . PHE A 1 245 ? 12.638 -11.157 -1.287 1.00 22.26 237 PHE A N 1
ATOM 1811 C CA . PHE A 1 245 ? 12.940 -10.970 -2.706 1.00 31.95 237 PHE A CA 1
ATOM 1812 C C . PHE A 1 245 ? 13.971 -9.860 -2.896 1.00 27.21 237 PHE A C 1
ATOM 1813 O O . PHE A 1 245 ? 14.214 -9.055 -1.997 1.00 25.69 237 PHE A O 1
ATOM 1821 N N . ASP A 1 246 ? 14.546 -9.788 -4.106 1.00 21.48 238 ASP A N 1
ATOM 1822 C CA A ASP A 1 246 ? 15.608 -8.821 -4.374 0.60 21.75 238 ASP A CA 1
ATOM 1823 C CA B ASP A 1 246 ? 15.614 -8.822 -4.342 0.40 21.73 238 ASP A CA 1
ATOM 1824 C C . ASP A 1 246 ? 15.125 -7.384 -4.217 1.00 22.07 238 ASP A C 1
ATOM 1825 O O . ASP A 1 246 ? 15.916 -6.500 -3.884 1.00 24.45 238 ASP A O 1
ATOM 1834 N N . ILE A 1 247 ? 13.838 -7.136 -4.467 1.00 23.17 239 ILE A N 1
ATOM 1835 C CA . ILE A 1 247 ? 13.326 -5.761 -4.500 1.00 21.40 239 ILE A CA 1
ATOM 1836 C C . ILE A 1 247 ? 13.280 -5.160 -3.099 1.00 20.51 239 ILE A C 1
ATOM 1837 O O . ILE A 1 247 ? 13.348 -3.934 -2.924 1.00 21.74 239 ILE A O 1
ATOM 1842 N N . GLU A 1 248 ? 13.149 -6.003 -2.090 1.00 21.35 240 GLU A N 1
ATOM 1843 C CA . GLU A 1 248 ? 13.093 -5.589 -0.692 1.00 20.20 240 GLU A CA 1
ATOM 1844 C C . GLU A 1 248 ? 14.072 -6.488 0.050 1.00 19.76 240 GLU A C 1
ATOM 1845 O O . GLU A 1 248 ? 13.666 -7.425 0.753 1.00 24.37 240 GLU A O 1
ATOM 1851 N N . PRO A 1 249 ? 15.379 -6.223 -0.093 1.00 22.09 241 PRO A N 1
ATOM 1852 C CA . PRO A 1 249 ? 16.388 -7.209 0.326 1.00 26.02 241 PRO A CA 1
ATOM 1853 C C . PRO A 1 249 ? 16.544 -7.353 1.826 1.00 29.51 241 PRO A C 1
ATOM 1854 O O . PRO A 1 249 ? 17.170 -8.326 2.258 1.00 24.34 241 PRO A O 1
ATOM 1858 N N . GLU A 1 250 ? 16.026 -6.422 2.631 1.00 21.49 242 GLU A N 1
ATOM 1859 C CA . GLU A 1 250 ? 16.031 -6.573 4.083 1.00 19.98 242 GLU A CA 1
ATOM 1860 C C . GLU A 1 250 ? 14.632 -6.822 4.639 1.00 19.04 242 GLU A C 1
ATOM 1861 O O . GLU A 1 250 ? 14.395 -6.601 5.831 1.00 23.18 242 GLU A O 1
ATOM 1867 N N . GLY A 1 251 ? 13.718 -7.331 3.811 1.00 21.34 243 GLY A N 1
ATOM 1868 C CA . GLY A 1 251 ? 12.348 -7.534 4.240 1.00 17.71 243 GLY A CA 1
ATOM 1869 C C . GLY A 1 251 ? 12.240 -8.530 5.378 1.00 22.33 243 GLY A C 1
ATOM 1870 O O . GLY A 1 251 ? 13.095 -9.397 5.578 1.00 19.49 243 GLY A O 1
ATOM 1871 N N . ASN A 1 252 ? 11.148 -8.409 6.133 1.00 19.92 244 ASN A N 1
ATOM 1872 C CA . ASN A 1 252 ? 10.826 -9.347 7.208 1.00 19.77 244 ASN A CA 1
ATOM 1873 C C . ASN A 1 252 ? 9.436 -9.936 6.973 1.00 19.38 244 ASN A C 1
ATOM 1874 O O . ASN A 1 252 ? 8.561 -9.833 7.836 1.00 17.05 244 ASN A O 1
ATOM 1879 N N . PRO A 1 253 ? 9.197 -10.574 5.816 1.00 16.89 245 PRO A N 1
ATOM 1880 C CA . PRO A 1 253 ? 7.824 -11.005 5.512 1.00 16.81 245 PRO A CA 1
ATOM 1881 C C . PRO A 1 253 ? 7.276 -12.048 6.480 1.00 18.59 245 PRO A C 1
ATOM 1882 O O . PRO A 1 253 ? 6.063 -12.077 6.720 1.00 17.91 245 PRO A O 1
ATOM 1886 N N . LEU A 1 254 ? 8.114 -12.931 7.030 1.00 18.71 246 LEU A N 1
ATOM 1887 C CA . LEU A 1 254 ? 7.559 -13.948 7.922 1.00 19.58 246 LEU A CA 1
ATOM 1888 C C . LEU A 1 254 ? 7.021 -13.313 9.198 1.00 18.87 246 LEU A C 1
ATOM 1889 O O . LEU A 1 254 ? 5.974 -13.732 9.714 1.00 19.56 246 LEU A O 1
ATOM 1894 N N . ALA A 1 255 ? 7.702 -12.290 9.719 1.00 18.02 247 ALA A N 1
ATOM 1895 C CA . ALA A 1 255 ? 7.160 -11.617 10.897 1.00 19.71 247 ALA A CA 1
ATOM 1896 C C . ALA A 1 255 ? 5.832 -10.953 10.561 1.00 21.30 247 ALA A C 1
ATOM 1897 O O . ALA A 1 255 ? 4.874 -11.041 11.334 1.00 19.45 247 ALA A O 1
ATOM 1899 N N . LEU A 1 256 ? 5.746 -10.321 9.386 1.00 20.98 248 LEU A N 1
ATOM 1900 C CA . LEU A 1 256 ? 4.483 -9.727 8.956 1.00 18.57 248 LEU A CA 1
ATOM 1901 C C . LEU A 1 256 ? 3.404 -10.788 8.811 1.00 20.55 248 LEU A C 1
ATOM 1902 O O . LEU A 1 256 ? 2.258 -10.577 9.225 1.00 20.50 248 LEU A O 1
ATOM 1907 N N . TYR A 1 257 ? 3.755 -11.939 8.229 1.00 18.17 249 TYR A N 1
ATOM 1908 C CA . TYR A 1 257 ? 2.768 -12.990 8.003 1.00 16.25 249 TYR A CA 1
ATOM 1909 C C . TYR A 1 257 ? 2.234 -13.545 9.319 1.00 21.77 249 TYR A C 1
ATOM 1910 O O . TYR A 1 257 ? 1.017 -13.664 9.500 1.00 20.10 249 TYR A O 1
ATOM 1919 N N . LEU A 1 258 ? 3.133 -13.913 10.245 1.00 15.90 250 LEU A N 1
ATOM 1920 C CA . LEU A 1 258 ? 2.690 -14.467 11.520 1.00 17.59 250 LEU A CA 1
ATOM 1921 C C . LEU A 1 258 ? 1.878 -13.456 12.322 1.00 18.69 250 LEU A C 1
ATOM 1922 O O . LEU A 1 258 ? 0.921 -13.836 13.006 1.00 20.31 250 LEU A O 1
ATOM 1927 N N . GLU A 1 259 ? 2.219 -12.169 12.230 1.00 18.98 251 GLU A N 1
ATOM 1928 C CA . GLU A 1 259 ? 1.382 -11.152 12.854 1.00 17.91 251 GLU A CA 1
ATOM 1929 C C . GLU A 1 259 ? 0.021 -11.083 12.173 1.00 19.57 251 GLU A C 1
ATOM 1930 O O . GLU A 1 259 ? -1.012 -10.998 12.844 1.00 17.99 251 GLU A O 1
ATOM 1936 N N . SER A 1 260 ? 0.005 -11.126 10.831 1.00 18.24 252 SER A N 1
ATOM 1937 C CA . SER A 1 260 ? -1.245 -11.074 10.071 1.00 20.00 252 SER A CA 1
ATOM 1938 C C . SER A 1 260 ? -2.195 -12.211 10.411 1.00 22.25 252 SER A C 1
ATOM 1939 O O . SER A 1 260 ? -3.415 -12.029 10.345 1.00 18.42 252 SER A O 1
ATOM 1942 N N . LEU A 1 261 ? -1.678 -13.397 10.748 1.00 17.08 253 LEU A N 1
ATOM 1943 C CA . LEU A 1 261 ? -2.584 -14.506 11.039 1.00 18.31 253 LEU A CA 1
ATOM 1944 C C . LEU A 1 261 ? -3.469 -14.236 12.254 1.00 22.32 253 LEU A C 1
ATOM 1945 O O . LEU A 1 261 ? -4.504 -14.897 12.410 1.00 22.07 253 LEU A O 1
ATOM 1950 N N . GLY A 1 262 ? -3.104 -13.272 13.104 1.00 19.07 254 GLY A N 1
ATOM 1951 C CA . GLY A 1 262 ? -3.946 -12.929 14.241 1.00 22.64 254 GLY A CA 1
ATOM 1952 C C . GLY A 1 262 ? -5.298 -12.362 13.857 1.00 25.23 254 GLY A C 1
ATOM 1953 O O . GLY A 1 262 ? -6.246 -12.469 14.642 1.00 21.72 254 GLY A O 1
ATOM 1954 N N . ARG A 1 263 ? -5.417 -11.783 12.662 1.00 21.70 255 ARG A N 1
ATOM 1955 C CA . ARG A 1 263 ? -6.708 -11.257 12.221 1.00 25.11 255 ARG A CA 1
ATOM 1956 C C . ARG A 1 263 ? -7.769 -12.350 12.126 1.00 26.78 255 ARG A C 1
ATOM 1957 O O . ARG A 1 263 ? -8.964 -12.053 12.228 1.00 25.39 255 ARG A O 1
ATOM 1965 N N . TYR A 1 264 ? -7.366 -13.611 11.897 1.00 26.70 256 TYR A N 1
ATOM 1966 C CA . TYR A 1 264 ? -8.328 -14.705 11.743 1.00 25.29 256 TYR A CA 1
ATOM 1967 C C . TYR A 1 264 ? -8.601 -15.443 13.044 1.00 24.45 256 TYR A C 1
ATOM 1968 O O . TYR A 1 264 ? -9.621 -16.138 13.144 1.00 24.85 256 TYR A O 1
ATOM 1977 N N . GLU A 1 265 ? -7.727 -15.299 14.039 1.00 26.11 257 GLU A N 1
ATOM 1978 C CA . GLU A 1 265 ? -7.918 -15.977 15.322 1.00 29.64 257 GLU A CA 1
ATOM 1979 C C . GLU A 1 265 ? -9.023 -15.349 16.159 1.00 35.64 257 GLU A C 1
ATOM 1980 O O . GLU A 1 265 ? -9.509 -15.980 17.110 1.00 33.99 257 GLU A O 1
ATOM 1986 N N . THR A 1 266 ? -9.414 -14.117 15.858 1.00 32.94 258 THR A N 1
ATOM 1987 C CA . THR A 1 266 ? -10.563 -13.527 16.522 1.00 30.47 258 THR A CA 1
ATOM 1988 C C . THR A 1 266 ? -11.864 -13.812 15.791 1.00 29.81 258 THR A C 1
ATOM 1989 O O . THR A 1 266 ? -12.929 -13.448 16.293 1.00 26.97 258 THR A O 1
ATOM 1993 N N . MET A 1 267 ? -11.811 -14.437 14.615 1.00 22.36 259 MET A N 1
ATOM 1994 C CA . MET A 1 267 ? -13.052 -14.774 13.936 1.00 24.21 259 MET A CA 1
ATOM 1995 C C . MET A 1 267 ? -13.704 -15.988 14.601 1.00 30.71 259 MET A C 1
ATOM 1996 O O . MET A 1 267 ? -13.102 -16.670 15.430 1.00 30.73 259 MET A O 1
ATOM 2001 N N . ALA A 1 268 ? -14.958 -16.246 14.241 1.00 27.06 260 ALA A N 1
ATOM 2002 C CA . ALA A 1 268 ? -15.684 -17.353 14.852 1.00 27.63 260 ALA A CA 1
ATOM 2003 C C . ALA A 1 268 ? -14.983 -18.682 14.589 1.00 23.73 260 ALA A C 1
ATOM 2004 O O . ALA A 1 268 ? -14.490 -18.938 13.490 1.00 24.45 260 ALA A O 1
ATOM 2006 N N . ALA A 1 269 ? -14.966 -19.552 15.604 1.00 29.57 261 ALA A N 1
ATOM 2007 C CA . ALA A 1 269 ? -14.320 -20.852 15.445 1.00 28.91 261 ALA A CA 1
ATOM 2008 C C . ALA A 1 269 ? -14.986 -21.719 14.382 1.00 29.93 261 ALA A C 1
ATOM 2009 O O . ALA A 1 269 ? -14.322 -22.597 13.825 1.00 35.29 261 ALA A O 1
ATOM 2011 N N . ASP A 1 270 ? -16.276 -21.512 14.097 1.00 31.20 262 ASP A N 1
ATOM 2012 C CA . ASP A 1 270 ? -16.975 -22.303 13.089 1.00 37.01 262 ASP A CA 1
ATOM 2013 C C . ASP A 1 270 ? -17.029 -21.606 11.736 1.00 29.53 262 ASP A C 1
ATOM 2014 O O . ASP A 1 270 ? -17.865 -21.958 10.897 1.00 28.19 262 ASP A O 1
ATOM 2019 N N . THR A 1 271 ? -16.150 -20.632 11.507 1.00 25.40 263 THR A N 1
ATOM 2020 C CA . THR A 1 271 ? -16.096 -19.934 10.229 1.00 20.55 263 THR A CA 1
ATOM 2021 C C . THR A 1 271 ? -15.879 -20.901 9.065 1.00 23.90 263 THR A C 1
ATOM 2022 O O . THR A 1 271 ? -14.977 -21.748 9.097 1.00 23.81 263 THR A O 1
ATOM 2026 N N . LEU A 1 272 ? -16.702 -20.772 8.031 1.00 26.72 264 LEU A N 1
ATOM 2027 C CA . LEU A 1 272 ? -16.476 -21.512 6.794 1.00 24.62 264 LEU A CA 1
ATOM 2028 C C . LEU A 1 272 ? -15.397 -20.791 5.997 1.00 22.54 264 LEU A C 1
ATOM 2029 O O . LEU A 1 272 ? -15.563 -19.620 5.645 1.00 23.98 264 LEU A O 1
ATOM 2034 N N . VAL A 1 273 ? -14.284 -21.469 5.736 1.00 25.80 265 VAL A N 1
ATOM 2035 C CA . VAL A 1 273 ? -13.153 -20.860 5.039 1.00 20.73 265 VAL A CA 1
ATOM 2036 C C . VAL A 1 273 ? -13.182 -21.304 3.586 1.00 24.36 265 VAL A C 1
ATOM 2037 O O . VAL A 1 273 ? -13.238 -22.507 3.293 1.00 22.64 265 VAL A O 1
ATOM 2041 N N . LEU A 1 274 ? -13.146 -20.334 2.672 1.00 22.33 266 LEU A N 1
ATOM 2042 C CA . LEU A 1 274 ? -13.103 -20.600 1.236 1.00 17.71 266 LEU A CA 1
ATOM 2043 C C . LEU A 1 274 ? -11.696 -20.260 0.745 1.00 17.10 266 LEU A C 1
ATOM 2044 O O . LEU A 1 274 ? -11.395 -19.092 0.462 1.00 20.89 266 LEU A O 1
ATOM 2049 N N . PRO A 1 275 ? -10.786 -21.235 0.661 1.00 22.61 267 PRO A N 1
ATOM 2050 C CA . PRO A 1 275 ? -9.393 -20.945 0.308 1.00 16.16 267 PRO A CA 1
ATOM 2051 C C . PRO A 1 275 ? -9.187 -20.963 -1.201 1.00 16.67 267 PRO A C 1
ATOM 2052 O O . PRO A 1 275 ? -9.919 -21.610 -1.951 1.00 18.79 267 PRO A O 1
ATOM 2056 N N . SER A 1 276 ? -8.135 -20.271 -1.640 1.00 16.41 268 SER A N 1
ATOM 2057 C CA . SER A 1 276 ? -7.881 -20.221 -3.078 1.00 17.69 268 SER A CA 1
ATOM 2058 C C . SER A 1 276 ? -7.339 -21.539 -3.621 1.00 19.24 268 SER A C 1
ATOM 2059 O O . SER A 1 276 ? -7.397 -21.764 -4.838 1.00 18.08 268 SER A O 1
ATOM 2062 N N . HIS A 1 277 ? -6.804 -22.394 -2.758 1.00 20.07 269 HIS A N 1
ATOM 2063 C CA . HIS A 1 277 ? -6.356 -23.722 -3.159 1.00 19.28 269 HIS A CA 1
ATOM 2064 C C . HIS A 1 277 ? -6.795 -24.703 -2.086 1.00 20.64 269 HIS A C 1
ATOM 2065 O O . HIS A 1 277 ? -6.794 -24.373 -0.899 1.00 21.82 269 HIS A O 1
ATOM 2072 N N . GLY A 1 278 ? -7.191 -25.895 -2.513 1.00 21.41 270 GLY A N 1
ATOM 2073 C CA . GLY A 1 278 ? -7.756 -26.867 -1.593 1.00 21.62 270 GLY A CA 1
ATOM 2074 C C . GLY A 1 278 ? -9.268 -26.835 -1.649 1.00 23.31 270 GLY A C 1
ATOM 2075 O O . GLY A 1 278 ? -9.848 -26.510 -2.689 1.00 21.17 270 GLY A O 1
ATOM 2076 N N . LYS A 1 279 ? -9.923 -27.176 -0.545 1.00 20.60 271 LYS A N 1
ATOM 2077 C CA . LYS A 1 279 ? -11.369 -27.295 -0.507 1.00 19.12 271 LYS A CA 1
ATOM 2078 C C . LYS A 1 279 ? -11.927 -26.439 0.619 1.00 26.09 271 LYS A C 1
ATOM 2079 O O . LYS A 1 279 ? -11.247 -26.220 1.626 1.00 21.70 271 LYS A O 1
ATOM 2085 N N . PRO A 1 280 ? -13.155 -25.928 0.464 1.00 23.72 272 PRO A N 1
ATOM 2086 C CA . PRO A 1 280 ? -13.832 -25.243 1.573 1.00 25.38 272 PRO A CA 1
ATOM 2087 C C . PRO A 1 280 ? -13.736 -26.061 2.852 1.00 26.01 272 PRO A C 1
ATOM 2088 O O . PRO A 1 280 ? -13.894 -27.287 2.837 1.00 24.00 272 PRO A O 1
ATOM 2092 N N . PHE A 1 281 ? -13.475 -25.387 3.969 1.00 22.41 273 PHE A N 1
ATOM 2093 C CA . PHE A 1 281 ? -13.248 -26.137 5.199 1.00 24.31 273 PHE A CA 1
ATOM 2094 C C . PHE A 1 281 ? -13.627 -25.324 6.431 1.00 22.38 273 PHE A C 1
ATOM 2095 O O . PHE A 1 281 ? -13.690 -24.087 6.405 1.00 24.04 273 PHE A O 1
ATOM 2103 N N . ARG A 1 282 ? -13.891 -26.053 7.513 1.00 24.84 274 ARG A N 1
ATOM 2104 C CA . ARG A 1 282 ? -13.972 -25.489 8.852 1.00 20.40 274 ARG A CA 1
ATOM 2105 C C . ARG A 1 282 ? -12.798 -25.995 9.674 1.00 26.36 274 ARG A C 1
ATOM 2106 O O . ARG A 1 282 ? -12.218 -27.042 9.375 1.00 24.65 274 ARG A O 1
ATOM 2114 N N . GLY A 1 283 ? -12.452 -25.231 10.714 1.00 25.84 275 GLY A N 1
ATOM 2115 C CA . GLY A 1 283 ? -11.225 -25.444 11.460 1.00 24.49 275 GLY A CA 1
ATOM 2116 C C . GLY A 1 283 ? -10.224 -24.327 11.222 1.00 25.29 275 GLY A C 1
ATOM 2117 O O . GLY A 1 283 ? -9.010 -24.556 11.219 1.00 25.46 275 GLY A O 1
ATOM 2118 N N . LEU A 1 284 ? -10.737 -23.106 11.008 1.00 26.23 276 LEU A N 1
ATOM 2119 C CA . LEU A 1 284 ? -9.886 -21.933 10.825 1.00 22.75 276 LEU A CA 1
ATOM 2120 C C . LEU A 1 284 ? -8.829 -21.829 11.919 1.00 21.93 276 LEU A C 1
ATOM 2121 O O . LEU A 1 284 ? -7.636 -21.668 11.637 1.00 21.55 276 LEU A O 1
ATOM 2126 N N . HIS A 1 285 ? -9.250 -21.912 13.183 1.00 22.20 277 HIS A N 1
ATOM 2127 C CA . HIS A 1 285 ? -8.289 -21.763 14.271 1.00 20.77 277 HIS A CA 1
ATOM 2128 C C . HIS A 1 285 ? -7.325 -22.936 14.317 1.00 20.84 277 HIS A C 1
ATOM 2129 O O . HIS A 1 285 ? -6.140 -22.762 14.627 1.00 23.07 277 HIS A O 1
ATOM 2136 N N . THR A 1 286 ? -7.823 -24.138 14.038 1.00 22.84 278 THR A N 1
ATOM 2137 C CA . THR A 1 286 ? -6.952 -25.308 13.975 1.00 22.85 278 THR A CA 1
ATOM 2138 C C . THR A 1 286 ? -5.859 -25.106 12.935 1.00 23.98 278 THR A C 1
ATOM 2139 O O . THR A 1 286 ? -4.678 -25.384 13.185 1.00 24.83 278 THR A O 1
ATOM 2143 N N . ARG A 1 287 ? -6.240 -24.623 11.751 1.00 24.49 279 ARG A N 1
ATOM 2144 C CA . ARG A 1 287 ? -5.263 -24.466 10.681 1.00 23.66 279 ARG A CA 1
ATOM 2145 C C . ARG A 1 287 ? -4.235 -23.399 11.036 1.00 21.70 279 ARG A C 1
ATOM 2146 O O . ARG A 1 287 ? -3.036 -23.583 10.795 1.00 22.46 279 ARG A O 1
ATOM 2154 N N . ILE A 1 288 ? -4.676 -22.286 11.623 1.00 21.32 280 ILE A N 1
ATOM 2155 C CA A ILE A 1 288 ? -3.745 -21.239 12.057 0.56 21.18 280 ILE A CA 1
ATOM 2156 C CA B ILE A 1 288 ? -3.720 -21.258 12.019 0.44 21.66 280 ILE A CA 1
ATOM 2157 C C . ILE A 1 288 ? -2.724 -21.815 13.028 1.00 23.75 280 ILE A C 1
ATOM 2158 O O . ILE A 1 288 ? -1.522 -21.531 12.942 1.00 20.70 280 ILE A O 1
ATOM 2167 N N . GLY A 1 289 ? -3.197 -22.629 13.981 1.00 20.74 281 GLY A N 1
ATOM 2168 C CA . GLY A 1 289 ? -2.279 -23.259 14.918 1.00 23.99 281 GLY A CA 1
ATOM 2169 C C . GLY A 1 289 ? -1.265 -24.143 14.218 1.00 25.83 281 GLY A C 1
ATOM 2170 O O . GLY A 1 289 ? -0.080 -24.135 14.558 1.00 21.69 281 GLY A O 1
ATOM 2171 N N . GLN A 1 290 ? -1.720 -24.914 13.226 1.00 21.24 282 GLN A N 1
ATOM 2172 C CA . GLN A 1 290 ? -0.812 -25.759 12.458 1.00 25.53 282 GLN A CA 1
ATOM 2173 C C . GLN A 1 290 ? 0.231 -24.922 11.727 1.00 21.28 282 GLN A C 1
ATOM 2174 O O . GLN A 1 290 ? 1.400 -25.310 11.645 1.00 20.50 282 GLN A O 1
ATOM 2180 N N . LEU A 1 291 ? -0.174 -23.768 11.189 1.00 18.84 283 LEU A N 1
ATOM 2181 C CA . LEU A 1 291 ? 0.778 -22.928 10.469 1.00 21.86 283 LEU A CA 1
ATOM 2182 C C . LEU A 1 291 ? 1.781 -22.297 11.426 1.00 22.31 283 LEU A C 1
ATOM 2183 O O . LEU A 1 291 ? 2.975 -22.214 11.118 1.00 20.20 283 LEU A O 1
ATOM 2188 N N . ARG A 1 292 ? 1.319 -21.855 12.599 1.00 19.87 284 ARG A N 1
ATOM 2189 C CA . ARG A 1 292 ? 2.248 -21.323 13.595 1.00 24.00 284 ARG A CA 1
ATOM 2190 C C . ARG A 1 292 ? 3.235 -22.394 14.049 1.00 23.66 284 ARG A C 1
ATOM 2191 O O . ARG A 1 292 ? 4.439 -22.127 14.170 1.00 22.86 284 ARG A O 1
ATOM 2199 N N . ASP A 1 293 ? 2.733 -23.606 14.314 1.00 19.62 285 ASP A N 1
ATOM 2200 C CA . ASP A 1 293 ? 3.593 -24.726 14.696 1.00 22.39 285 ASP A CA 1
ATOM 2201 C C . ASP A 1 293 ? 4.616 -25.025 13.605 1.00 24.88 285 ASP A C 1
ATOM 2202 O O . ASP A 1 293 ? 5.795 -25.281 13.893 1.00 22.59 285 ASP A O 1
ATOM 2207 N N . HIS A 1 294 ? 4.170 -25.017 12.347 1.00 20.19 286 HIS A N 1
ATOM 2208 C CA . HIS A 1 294 ? 5.056 -25.278 11.216 1.00 21.98 286 HIS A CA 1
ATOM 2209 C C . HIS A 1 294 ? 6.216 -24.289 11.175 1.00 20.77 286 HIS A C 1
ATOM 2210 O O . HIS A 1 294 ? 7.382 -24.681 11.074 1.00 23.23 286 HIS A O 1
ATOM 2217 N N . HIS A 1 295 ? 5.918 -22.996 11.253 1.00 19.51 287 HIS A N 1
ATOM 2218 C CA . HIS A 1 295 ? 7.001 -22.021 11.180 1.00 17.56 287 HIS A CA 1
ATOM 2219 C C . HIS A 1 295 ? 7.890 -22.060 12.410 1.00 19.47 287 HIS A C 1
ATOM 2220 O O . HIS A 1 295 ? 9.095 -21.822 12.294 1.00 21.52 287 HIS A O 1
ATOM 2227 N N . ALA A 1 296 ? 7.340 -22.395 13.581 1.00 20.29 288 ALA A N 1
ATOM 2228 C CA . ALA A 1 296 ? 8.183 -22.527 14.764 1.00 22.01 288 ALA A CA 1
ATOM 2229 C C . ALA A 1 296 ? 9.181 -23.669 14.592 1.00 24.13 288 ALA A C 1
ATOM 2230 O O . ALA A 1 296 ? 10.338 -23.567 15.016 1.00 22.39 288 ALA A O 1
ATOM 2232 N N . ALA A 1 297 ? 8.751 -24.757 13.951 1.00 23.08 289 ALA A N 1
ATOM 2233 C CA . ALA A 1 297 ? 9.649 -25.882 13.693 1.00 20.45 289 ALA A CA 1
ATOM 2234 C C . ALA A 1 297 ? 10.726 -25.514 12.671 1.00 22.44 289 ALA A C 1
ATOM 2235 O O . ALA A 1 297 ? 11.890 -25.916 12.815 1.00 21.52 289 ALA A O 1
ATOM 2237 N N . ARG A 1 298 ? 10.361 -24.775 11.624 1.00 20.61 290 ARG A N 1
ATOM 2238 C CA . ARG A 1 298 ? 11.371 -24.356 10.649 1.00 23.64 290 ARG A CA 1
ATOM 2239 C C . ARG A 1 298 ? 12.375 -23.404 11.282 1.00 27.59 290 ARG A C 1
ATOM 2240 O O . ARG A 1 298 ? 13.582 -23.491 11.007 1.00 22.45 290 ARG A O 1
ATOM 2248 N N . LEU A 1 299 ? 11.895 -22.483 12.128 1.00 22.58 291 LEU A N 1
ATOM 2249 C CA . LEU A 1 299 ? 12.804 -21.567 12.815 1.00 20.79 291 LEU A CA 1
ATOM 2250 C C . LEU A 1 299 ? 13.752 -22.314 13.738 1.00 21.80 291 LEU A C 1
ATOM 2251 O O . LEU A 1 299 ? 14.925 -21.945 13.859 1.00 21.85 291 LEU A O 1
ATOM 2256 N N . ALA A 1 300 ? 13.257 -23.344 14.433 1.00 21.91 292 ALA A N 1
ATOM 2257 C CA . ALA A 1 300 ? 14.146 -24.116 15.299 1.00 22.68 292 ALA A CA 1
ATOM 2258 C C . ALA A 1 300 ? 15.271 -24.762 14.498 1.00 27.63 292 ALA A C 1
ATOM 2259 O O . ALA A 1 300 ? 16.420 -24.830 14.966 1.00 25.05 292 ALA A O 1
ATOM 2261 N N . GLU A 1 301 ? 14.956 -25.262 13.296 1.00 25.36 293 GLU A N 1
ATOM 2262 C CA . GLU A 1 301 ? 15.987 -25.853 12.444 1.00 24.26 293 GLU A CA 1
ATOM 2263 C C . GLU A 1 301 ? 17.016 -24.814 12.037 1.00 22.82 293 GLU A C 1
ATOM 2264 O O . GLU A 1 301 ? 18.216 -25.106 11.961 1.00 25.97 293 GLU A O 1
ATOM 2270 N N . VAL A 1 302 ? 16.561 -23.599 11.734 1.00 20.66 294 VAL A N 1
ATOM 2271 C CA . VAL A 1 302 ? 17.493 -22.556 11.332 1.00 20.27 294 VAL A CA 1
ATOM 2272 C C . VAL A 1 302 ? 18.398 -22.187 12.499 1.00 24.15 294 VAL A C 1
ATOM 2273 O O . VAL A 1 302 ? 19.618 -22.058 12.337 1.00 25.31 294 VAL A O 1
ATOM 2277 N N . ARG A 1 303 ? 17.816 -22.017 13.692 1.00 21.07 295 ARG A N 1
ATOM 2278 C CA . ARG A 1 303 ? 18.623 -21.759 14.886 1.00 21.24 295 ARG A CA 1
ATOM 2279 C C . ARG A 1 303 ? 19.693 -22.825 15.070 1.00 26.77 295 ARG A C 1
ATOM 2280 O O . ARG A 1 303 ? 20.865 -22.514 15.310 1.00 24.84 295 ARG A O 1
ATOM 2288 N N . ALA A 1 304 ? 19.294 -24.096 14.985 1.00 24.02 296 ALA A N 1
ATOM 2289 C CA . ALA A 1 304 ? 20.233 -25.187 15.248 1.00 21.74 296 ALA A CA 1
ATOM 2290 C C . ALA A 1 304 ? 21.388 -25.169 14.259 1.00 24.98 296 ALA A C 1
ATOM 2291 O O . ALA A 1 304 ? 22.545 -25.383 14.639 1.00 28.96 296 ALA A O 1
ATOM 2293 N N . ALA A 1 305 ? 21.092 -24.939 12.979 1.00 23.17 297 ALA A N 1
ATOM 2294 C CA . ALA A 1 305 ? 22.147 -24.909 11.968 1.00 27.30 297 ALA A CA 1
ATOM 2295 C C . ALA A 1 305 ? 23.082 -23.719 12.172 1.00 21.53 297 ALA A C 1
ATOM 2296 O O . ALA A 1 305 ? 24.308 -23.852 12.047 1.00 26.10 297 ALA A O 1
ATOM 2298 N N . CYS A 1 306 ? 22.525 -22.541 12.455 1.00 24.98 298 CYS A N 1
ATOM 2299 C CA . CYS A 1 306 ? 23.347 -21.349 12.629 1.00 25.24 298 CYS A CA 1
ATOM 2300 C C . CYS A 1 306 ? 24.134 -21.373 13.930 1.00 30.26 298 CYS A C 1
ATOM 2301 O O . CYS A 1 306 ? 25.079 -20.591 14.086 1.00 27.89 298 CYS A O 1
ATOM 2304 N N . ALA A 1 307 ? 23.762 -22.243 14.869 1.00 26.23 299 ALA A N 1
ATOM 2305 C CA . ALA A 1 307 ? 24.547 -22.364 16.092 1.00 27.21 299 ALA A CA 1
ATOM 2306 C C . ALA A 1 307 ? 25.890 -23.018 15.819 1.00 32.39 299 ALA A C 1
ATOM 2307 O O . ALA A 1 307 ? 26.874 -22.714 16.501 1.00 29.54 299 ALA A O 1
ATOM 2309 N N . ASP A 1 308 ? 25.958 -23.896 14.814 1.00 28.17 300 ASP A N 1
ATOM 2310 C CA . ASP A 1 308 ? 27.185 -24.636 14.549 1.00 31.42 300 ASP A CA 1
ATOM 2311 C C . ASP A 1 308 ? 28.094 -23.960 13.532 1.00 28.65 300 ASP A C 1
ATOM 2312 O O . ASP A 1 308 ? 29.311 -24.148 13.602 1.00 31.32 300 ASP A O 1
ATOM 2317 N N . LYS A 1 309 ? 27.551 -23.173 12.603 1.00 27.34 301 LYS A N 1
ATOM 2318 C CA . LYS A 1 309 ? 28.380 -22.431 11.661 1.00 27.61 301 LYS A CA 1
ATOM 2319 C C . LYS A 1 309 ? 27.549 -21.300 11.076 1.00 25.71 301 LYS A C 1
ATOM 2320 O O . LYS A 1 309 ? 26.314 -21.361 11.096 1.00 27.88 301 LYS A O 1
ATOM 2326 N N . PRO A 1 310 ? 28.191 -20.257 10.544 1.00 24.87 302 PRO A N 1
ATOM 2327 C CA . PRO A 1 310 ? 27.440 -19.237 9.790 1.00 23.84 302 PRO A CA 1
ATOM 2328 C C . PRO A 1 310 ? 26.842 -19.843 8.527 1.00 27.30 302 PRO A C 1
ATOM 2329 O O . PRO A 1 310 ? 27.552 -20.455 7.727 1.00 27.62 302 PRO A O 1
ATOM 2333 N N . CYS A 1 311 ? 25.528 -19.680 8.359 1.00 25.26 303 CYS A N 1
ATOM 2334 C CA . CYS A 1 311 ? 24.769 -20.296 7.276 1.00 20.98 303 CYS A CA 1
ATOM 2335 C C . CYS A 1 311 ? 24.185 -19.245 6.348 1.00 20.46 303 CYS A C 1
ATOM 2336 O O . CYS A 1 311 ? 23.669 -18.222 6.805 1.00 23.12 303 CYS A O 1
ATOM 2339 N N . SER A 1 312 ? 24.258 -19.518 5.044 1.00 25.03 304 SER A N 1
ATOM 2340 C CA . SER A 1 312 ? 23.557 -18.738 4.033 1.00 25.70 304 SER A CA 1
ATOM 2341 C C . SER A 1 312 ? 22.169 -19.331 3.805 1.00 23.21 304 SER A C 1
ATOM 2342 O O . SER A 1 312 ? 21.849 -20.425 4.277 1.00 20.69 304 SER A O 1
ATOM 2345 N N . ALA A 1 313 ? 21.343 -18.604 3.046 1.00 20.62 305 ALA A N 1
ATOM 2346 C CA . ALA A 1 313 ? 20.046 -19.156 2.665 1.00 21.57 305 ALA A CA 1
ATOM 2347 C C . ALA A 1 313 ? 20.214 -20.473 1.917 1.00 22.90 305 ALA A C 1
ATOM 2348 O O . ALA A 1 313 ? 19.427 -21.409 2.103 1.00 21.49 305 ALA A O 1
ATOM 2350 N N . ALA A 1 314 ? 21.227 -20.553 1.051 1.00 20.77 306 ALA A N 1
ATOM 2351 C CA . ALA A 1 314 ? 21.482 -21.784 0.319 1.00 22.94 306 ALA A CA 1
ATOM 2352 C C . ALA A 1 314 ? 21.820 -22.941 1.261 1.00 28.31 306 ALA A C 1
ATOM 2353 O O . ALA A 1 314 ? 21.463 -24.090 0.977 1.00 25.94 306 ALA A O 1
ATOM 2355 N N . ASP A 1 315 ? 22.498 -22.665 2.383 1.00 28.97 307 ASP A N 1
ATOM 2356 C CA . ASP A 1 315 ? 22.768 -23.718 3.369 1.00 26.22 307 ASP A CA 1
ATOM 2357 C C . ASP A 1 315 ? 21.494 -24.220 4.028 1.00 28.09 307 ASP A C 1
ATOM 2358 O O . ASP A 1 315 ? 21.405 -25.394 4.422 1.00 24.45 307 ASP A O 1
ATOM 2363 N N . ILE A 1 316 ? 20.511 -23.342 4.179 1.00 21.41 308 ILE A N 1
ATOM 2364 C CA . ILE A 1 316 ? 19.305 -23.676 4.922 1.00 19.63 308 ILE A CA 1
ATOM 2365 C C . ILE A 1 316 ? 18.328 -24.470 4.064 1.00 20.23 308 ILE A C 1
ATOM 2366 O O . ILE A 1 316 ? 17.568 -25.292 4.587 1.00 21.39 308 ILE A O 1
ATOM 2371 N N . VAL A 1 317 ? 18.336 -24.249 2.746 1.00 20.05 309 VAL A N 1
ATOM 2372 C CA . VAL A 1 317 ? 17.352 -24.890 1.865 1.00 20.23 309 VAL A CA 1
ATOM 2373 C C . VAL A 1 317 ? 17.264 -26.404 2.059 1.00 23.71 309 VAL A C 1
ATOM 2374 O O . VAL A 1 317 ? 16.146 -26.915 2.218 1.00 24.99 309 VAL A O 1
ATOM 2378 N N . PRO A 1 318 ? 18.360 -27.170 2.022 1.00 25.36 310 PRO A N 1
ATOM 2379 C CA . PRO A 1 318 ? 18.222 -28.639 2.122 1.00 23.16 310 PRO A CA 1
ATOM 2380 C C . PRO A 1 318 ? 17.772 -29.125 3.489 1.00 30.09 310 PRO A C 1
ATOM 2381 O O . PRO A 1 318 ? 17.368 -30.291 3.604 1.00 23.61 310 PRO A O 1
ATOM 2385 N N . ILE A 1 319 ? 17.837 -28.281 4.517 1.00 24.91 311 ILE A N 1
ATOM 2386 C CA . ILE A 1 319 ? 17.281 -28.623 5.822 1.00 21.63 311 ILE A CA 1
ATOM 2387 C C . ILE A 1 319 ? 15.785 -28.358 5.852 1.00 22.03 311 ILE A C 1
ATOM 2388 O O . ILE A 1 319 ? 15.006 -29.156 6.388 1.00 23.25 311 ILE A O 1
ATOM 2393 N N . MET A 1 320 ? 15.375 -27.209 5.302 1.00 21.92 312 MET A N 1
ATOM 2394 C CA . MET A 1 320 ? 13.985 -26.786 5.310 1.00 18.92 312 MET A CA 1
ATOM 2395 C C . MET A 1 320 ? 13.147 -27.558 4.302 1.00 28.08 312 MET A C 1
ATOM 2396 O O . MET A 1 320 ? 11.954 -27.779 4.530 1.00 27.81 312 MET A O 1
ATOM 2401 N N . PHE A 1 321 ? 13.747 -27.950 3.179 1.00 26.94 313 PHE A N 1
ATOM 2402 C CA . PHE A 1 321 ? 13.078 -28.649 2.084 1.00 24.37 313 PHE A CA 1
ATOM 2403 C C . PHE A 1 321 ? 13.761 -30.003 1.906 1.00 28.69 313 PHE A C 1
ATOM 2404 O O . PHE A 1 321 ? 14.837 -30.082 1.302 1.00 28.88 313 PHE A O 1
ATOM 2412 N N . ARG A 1 322 ? 13.150 -31.064 2.439 1.00 35.45 314 ARG A N 1
ATOM 2413 C CA . ARG A 1 322 ? 13.736 -32.407 2.382 1.00 32.71 314 ARG A CA 1
ATOM 2414 C C . ARG A 1 322 ? 13.295 -33.117 1.103 1.00 43.45 314 ARG A C 1
ATOM 2415 O O . ARG A 1 322 ? 12.655 -34.166 1.127 1.00 51.92 314 ARG A O 1
ATOM 2423 N N . ARG A 1 323 ? 13.648 -32.514 -0.028 1.00 38.84 315 ARG A N 1
ATOM 2424 C CA . ARG A 1 323 ? 13.260 -33.048 -1.323 1.00 40.34 315 ARG A CA 1
ATOM 2425 C C . ARG A 1 323 ? 14.152 -32.432 -2.386 1.00 44.21 315 ARG A C 1
ATOM 2426 O O . ARG A 1 323 ? 14.675 -31.327 -2.211 1.00 48.64 315 ARG A O 1
ATOM 2428 N N . ALA A 1 324 ? 14.316 -33.165 -3.487 1.00 41.27 316 ALA A N 1
ATOM 2429 C CA . ALA A 1 324 ? 15.123 -32.688 -4.603 1.00 36.06 316 ALA A CA 1
ATOM 2430 C C . ALA A 1 324 ? 14.470 -31.471 -5.254 1.00 38.40 316 ALA A C 1
ATOM 2431 O O . ALA A 1 324 ? 13.248 -31.422 -5.433 1.00 43.44 316 ALA A O 1
ATOM 2433 N N . LEU A 1 325 ? 15.296 -30.473 -5.585 1.00 43.27 317 LEU A N 1
ATOM 2434 C CA . LEU A 1 325 ? 14.855 -29.225 -6.202 1.00 35.68 317 LEU A CA 1
ATOM 2435 C C . LEU A 1 325 ? 15.704 -28.927 -7.432 1.00 41.42 317 LEU A C 1
ATOM 2436 O O . LEU A 1 325 ? 16.927 -29.094 -7.404 1.00 40.30 317 LEU A O 1
ATOM 2441 N N . ASP A 1 326 ? 15.065 -28.479 -8.512 1.00 43.99 318 ASP A N 1
ATOM 2442 C CA . ASP A 1 326 ? 15.842 -27.998 -9.648 1.00 43.60 318 ASP A CA 1
ATOM 2443 C C . ASP A 1 326 ? 16.358 -26.592 -9.336 1.00 44.38 318 ASP A C 1
ATOM 2444 O O . ASP A 1 326 ? 16.097 -26.037 -8.265 1.00 41.24 318 ASP A O 1
ATOM 2449 N N . ILE A 1 327 ? 17.086 -26.000 -10.286 1.00 45.10 319 ILE A N 1
ATOM 2450 C CA . ILE A 1 327 ? 17.683 -24.685 -10.058 1.00 48.35 319 ILE A CA 1
ATOM 2451 C C . ILE A 1 327 ? 16.604 -23.640 -9.797 1.00 43.49 319 ILE A C 1
ATOM 2452 O O . ILE A 1 327 ? 16.778 -22.740 -8.966 1.00 45.78 319 ILE A O 1
ATOM 2454 N N . HIS A 1 328 ? 15.470 -23.748 -10.491 1.00 37.90 320 HIS A N 1
ATOM 2455 C CA . HIS A 1 328 ? 14.388 -22.789 -10.305 1.00 34.97 320 HIS A CA 1
ATOM 2456 C C . HIS A 1 328 ? 13.693 -22.998 -8.966 1.00 40.96 320 HIS A C 1
ATOM 2457 O O . HIS A 1 328 ? 13.434 -22.038 -8.233 1.00 41.08 320 HIS A O 1
ATOM 2459 N N . GLN A 1 329 ? 13.380 -24.250 -8.627 1.00 35.65 321 GLN A N 1
ATOM 2460 C CA . GLN A 1 329 ? 12.783 -24.519 -7.320 1.00 29.89 321 GLN A CA 1
ATOM 2461 C C . GLN A 1 329 ? 13.733 -24.151 -6.191 1.00 29.13 321 GLN A C 1
ATOM 2462 O O . GLN A 1 329 ? 13.289 -23.767 -5.101 1.00 37.39 321 GLN A O 1
ATOM 2468 N N . MET A 1 330 ? 15.039 -24.271 -6.432 1.00 34.14 322 MET A N 1
ATOM 2469 C CA . MET A 1 330 ? 16.029 -23.950 -5.411 1.00 39.37 322 MET A CA 1
ATOM 2470 C C . MET A 1 330 ? 15.967 -22.476 -5.031 1.00 42.72 322 MET A C 1
ATOM 2471 O O . MET A 1 330 ? 15.928 -22.127 -3.844 1.00 33.95 322 MET A O 1
ATOM 2476 N N . THR A 1 331 ? 15.946 -21.592 -6.029 1.00 46.25 323 THR A N 1
ATOM 2477 C CA . THR A 1 331 ? 15.909 -20.159 -5.737 1.00 44.73 323 THR A CA 1
ATOM 2478 C C . THR A 1 331 ? 14.589 -19.746 -5.097 1.00 42.77 323 THR A C 1
ATOM 2479 O O . THR A 1 331 ? 14.566 -18.839 -4.255 1.00 34.11 323 THR A O 1
ATOM 2483 N N . PHE A 1 332 ? 13.483 -20.386 -5.478 1.00 40.84 324 PHE A N 1
ATOM 2484 C CA . PHE A 1 332 ? 12.226 -20.143 -4.773 1.00 40.45 324 PHE A CA 1
ATOM 2485 C C . PHE A 1 332 ? 12.332 -20.552 -3.304 1.00 34.65 324 PHE A C 1
ATOM 2486 O O . PHE A 1 332 ? 11.889 -19.827 -2.406 1.00 30.81 324 PHE A O 1
ATOM 2494 N N . ALA A 1 333 ? 12.908 -21.723 -3.044 1.00 32.90 325 ALA A N 1
ATOM 2495 C CA . ALA A 1 333 ? 13.124 -22.163 -1.671 1.00 22.84 325 ALA A CA 1
ATOM 2496 C C . ALA A 1 333 ? 14.078 -21.239 -0.933 1.00 20.13 325 ALA A C 1
ATOM 2497 O O . ALA A 1 333 ? 13.935 -21.033 0.284 1.00 18.74 325 ALA A O 1
ATOM 2499 N N . MET A 1 334 ? 15.061 -20.680 -1.646 1.00 20.01 326 MET A N 1
ATOM 2500 C CA . MET A 1 334 ? 16.008 -19.762 -1.021 1.00 21.88 326 MET A CA 1
ATOM 2501 C C . MET A 1 334 ? 15.301 -18.533 -0.469 1.00 19.66 326 MET A C 1
ATOM 2502 O O . MET A 1 334 ? 15.658 -18.035 0.607 1.00 18.35 326 MET A O 1
ATOM 2507 N N . GLY A 1 335 ? 14.280 -18.043 -1.174 1.00 21.29 327 GLY A N 1
ATOM 2508 C CA . GLY A 1 335 ? 13.542 -16.896 -0.663 1.00 21.96 327 GLY A CA 1
ATOM 2509 C C . GLY A 1 335 ? 12.855 -17.195 0.660 1.00 19.88 327 GLY A C 1
ATOM 2510 O O . GLY A 1 335 ? 12.835 -16.358 1.561 1.00 18.55 327 GLY A O 1
ATOM 2511 N N . GLU A 1 336 ? 12.303 -18.403 0.797 1.00 18.96 328 GLU A N 1
ATOM 2512 C CA . GLU A 1 336 ? 11.643 -18.780 2.048 1.00 19.84 328 GLU A CA 1
ATOM 2513 C C . GLU A 1 336 ? 12.658 -19.054 3.153 1.00 18.53 328 GLU A C 1
ATOM 2514 O O . GLU A 1 336 ? 12.420 -18.709 4.316 1.00 18.67 328 GLU A O 1
ATOM 2520 N N . ALA A 1 337 ? 13.786 -19.691 2.820 1.00 19.63 329 ALA A N 1
ATOM 2521 C CA . ALA A 1 337 ? 14.862 -19.831 3.794 1.00 19.52 329 ALA A CA 1
ATOM 2522 C C . ALA A 1 337 ? 15.292 -18.472 4.323 1.00 21.13 329 ALA A C 1
ATOM 2523 O O . ALA A 1 337 ? 15.455 -18.289 5.535 1.00 19.78 329 ALA A O 1
ATOM 2525 N N . LEU A 1 338 ? 15.471 -17.499 3.423 1.00 16.73 330 LEU A N 1
ATOM 2526 C CA . LEU A 1 338 ? 15.920 -16.177 3.848 1.00 19.27 330 LEU A CA 1
ATOM 2527 C C . LEU A 1 338 ? 14.885 -15.481 4.722 1.00 20.74 330 LEU A C 1
ATOM 2528 O O . LEU A 1 338 ? 15.249 -14.743 5.644 1.00 19.74 330 LEU A O 1
ATOM 2533 N N . ALA A 1 339 ? 13.598 -15.708 4.467 1.00 19.40 331 ALA A N 1
ATOM 2534 C CA . ALA A 1 339 ? 12.578 -15.120 5.333 1.00 22.62 331 ALA A CA 1
ATOM 2535 C C . ALA A 1 339 ? 12.701 -15.635 6.765 1.00 20.33 331 ALA A C 1
ATOM 2536 O O . ALA A 1 339 ? 12.490 -14.886 7.722 1.00 18.05 331 ALA A O 1
ATOM 2538 N N . HIS A 1 340 ? 13.049 -16.911 6.942 1.00 15.04 332 HIS A N 1
ATOM 2539 C CA . HIS A 1 340 ? 13.186 -17.426 8.302 1.00 16.80 332 HIS A CA 1
ATOM 2540 C C . HIS A 1 340 ? 14.469 -16.914 8.942 1.00 24.39 332 HIS A C 1
ATOM 2541 O O . HIS A 1 340 ? 14.483 -16.557 10.127 1.00 19.46 332 HIS A O 1
ATOM 2548 N N . LEU A 1 341 ? 15.550 -16.837 8.158 1.00 19.38 333 LEU A N 1
ATOM 2549 C CA . LEU A 1 341 ? 16.781 -16.229 8.648 1.00 17.21 333 LEU A CA 1
ATOM 2550 C C . LEU A 1 341 ? 16.542 -14.782 9.062 1.00 17.86 333 LEU A C 1
ATOM 2551 O O . LEU A 1 341 ? 17.010 -14.345 10.121 1.00 20.13 333 LEU A O 1
ATOM 2556 N N . HIS A 1 342 ? 15.797 -14.029 8.248 1.00 14.56 334 HIS A N 1
ATOM 2557 C CA . HIS A 1 342 ? 15.603 -12.616 8.545 1.00 12.61 334 HIS A CA 1
ATOM 2558 C C . HIS A 1 342 ? 14.773 -12.409 9.802 1.00 16.52 334 HIS A C 1
ATOM 2559 O O . HIS A 1 342 ? 15.023 -11.466 10.563 1.00 19.30 334 HIS A O 1
ATOM 2566 N N . LEU A 1 343 ? 13.750 -13.238 10.018 1.00 17.49 335 LEU A N 1
ATOM 2567 C CA . LEU A 1 343 ? 12.968 -13.082 11.242 1.00 17.46 335 LEU A CA 1
ATOM 2568 C C . LEU A 1 343 ? 13.872 -13.208 12.464 1.00 19.97 335 LEU A C 1
ATOM 2569 O O . LEU A 1 343 ? 13.827 -12.367 13.371 1.00 21.86 335 LEU A O 1
ATOM 2574 N N . LEU A 1 344 ? 14.722 -14.238 12.496 1.00 19.03 336 LEU A N 1
ATOM 2575 C CA . LEU A 1 344 ? 15.615 -14.398 13.644 1.00 19.88 336 LEU A CA 1
ATOM 2576 C C . LEU A 1 344 ? 16.623 -13.256 13.718 1.00 22.45 336 LEU A C 1
ATOM 2577 O O . LEU A 1 344 ? 16.852 -12.687 14.791 1.00 22.30 336 LEU A O 1
ATOM 2582 N N . TRP A 1 345 ? 17.233 -12.912 12.581 1.00 19.68 337 TRP A N 1
ATOM 2583 C CA . TRP A 1 345 ? 18.210 -11.828 12.529 1.00 20.95 337 TRP A CA 1
ATOM 2584 C C . TRP A 1 345 ? 17.631 -10.529 13.068 1.00 24.48 337 TRP A C 1
ATOM 2585 O O . TRP A 1 345 ? 18.256 -9.842 13.888 1.00 23.83 337 TRP A O 1
ATOM 2596 N N . LEU A 1 346 ? 16.446 -10.160 12.597 1.00 22.70 338 LEU A N 1
ATOM 2597 C CA . LEU A 1 346 ? 15.932 -8.841 12.923 1.00 25.13 338 LEU A CA 1
ATOM 2598 C C . LEU A 1 346 ? 15.362 -8.771 14.336 1.00 23.98 338 LEU A C 1
ATOM 2599 O O . LEU A 1 346 ? 15.164 -7.664 14.843 1.00 25.17 338 LEU A O 1
ATOM 2604 N N . GLN A 1 347 ? 15.136 -9.899 15.002 1.00 24.17 339 GLN A N 1
ATOM 2605 C CA . GLN A 1 347 ? 14.819 -9.841 16.425 1.00 32.91 339 GLN A CA 1
ATOM 2606 C C . GLN A 1 347 ? 16.035 -10.133 17.299 1.00 33.27 339 GLN A C 1
ATOM 2607 O O . GLN A 1 347 ? 15.885 -10.325 18.509 1.00 31.90 339 GLN A O 1
ATOM 2613 N N . GLY A 1 348 ? 17.236 -10.105 16.724 1.00 25.37 340 GLY A N 1
ATOM 2614 C CA . GLY A 1 348 ? 18.460 -10.104 17.494 1.00 28.05 340 GLY A CA 1
ATOM 2615 C C . GLY A 1 348 ? 19.011 -11.467 17.838 1.00 30.61 340 GLY A C 1
ATOM 2616 O O . GLY A 1 348 ? 19.911 -11.552 18.682 1.00 28.46 340 GLY A O 1
ATOM 2617 N N . GLU A 1 349 ? 18.512 -12.533 17.209 1.00 25.98 341 GLU A N 1
ATOM 2618 C CA . GLU A 1 349 ? 18.938 -13.893 17.527 1.00 26.16 341 GLU A CA 1
ATOM 2619 C C . GLU A 1 349 ? 20.018 -14.415 16.590 1.00 23.26 341 GLU A C 1
ATOM 2620 O O . GLU A 1 349 ? 20.594 -15.480 16.859 1.00 25.11 341 GLU A O 1
ATOM 2626 N N . LEU A 1 350 ? 20.285 -13.713 15.497 1.00 24.16 342 LEU A N 1
ATOM 2627 C CA . LEU A 1 350 ? 21.352 -14.051 14.575 1.00 25.45 342 LEU A CA 1
ATOM 2628 C C . LEU A 1 350 ? 22.112 -12.780 14.228 1.00 28.31 342 LEU A C 1
ATOM 2629 O O . LEU A 1 350 ? 21.547 -11.687 14.235 1.00 25.68 342 LEU A O 1
ATOM 2634 N N . THR A 1 351 ? 23.396 -12.933 13.930 1.00 27.68 343 THR A N 1
ATOM 2635 C CA . THR A 1 351 ? 24.222 -11.849 13.419 1.00 28.34 343 THR A CA 1
ATOM 2636 C C . THR A 1 351 ? 24.459 -12.087 11.937 1.00 34.78 343 THR A C 1
ATOM 2637 O O . THR A 1 351 ? 24.834 -13.196 11.543 1.00 31.74 343 THR A O 1
ATOM 2641 N N . ARG A 1 352 ? 24.233 -11.060 11.118 1.00 22.59 344 ARG A N 1
ATOM 2642 C CA . ARG A 1 352 ? 24.402 -11.174 9.675 1.00 28.22 344 ARG A CA 1
ATOM 2643 C C . ARG A 1 352 ? 25.790 -10.682 9.295 1.00 34.87 344 ARG A C 1
ATOM 2644 O O . ARG A 1 352 ? 26.215 -9.607 9.736 1.00 31.99 344 ARG A O 1
ATOM 2652 N N . VAL A 1 353 ? 26.500 -11.472 8.494 1.00 26.60 345 VAL A N 1
ATOM 2653 C CA . VAL A 1 353 ? 27.876 -11.173 8.109 1.00 31.55 345 VAL A CA 1
ATOM 2654 C C . VAL A 1 353 ? 28.001 -11.381 6.607 1.00 32.98 345 VAL A C 1
ATOM 2655 O O . VAL A 1 353 ? 27.611 -12.434 6.094 1.00 35.92 345 VAL A O 1
ATOM 2659 N N . GLN A 1 354 ? 28.536 -10.388 5.898 1.00 39.90 346 GLN A N 1
ATOM 2660 C CA . GLN A 1 354 ? 28.823 -10.557 4.477 1.00 44.10 346 GLN A CA 1
ATOM 2661 C C . GLN A 1 354 ? 30.282 -10.970 4.344 1.00 38.70 346 GLN A C 1
ATOM 2662 O O . GLN A 1 354 ? 31.186 -10.175 4.612 1.00 47.31 346 GLN A O 1
ATOM 2668 N N . GLY A 1 355 ? 30.505 -12.221 3.951 1.00 44.26 347 GLY A N 1
ATOM 2669 C CA . GLY A 1 355 ? 31.852 -12.730 3.836 1.00 45.30 347 GLY A CA 1
ATOM 2670 C C . GLY A 1 355 ? 32.641 -12.046 2.738 1.00 53.35 347 GLY A C 1
ATOM 2671 O O . GLY A 1 355 ? 32.098 -11.388 1.847 1.00 53.51 347 GLY A O 1
ATOM 2672 N N . GLU A 1 356 ? 33.963 -12.211 2.820 1.00 55.08 348 GLU A N 1
ATOM 2673 C CA . GLU A 1 356 ? 34.847 -11.698 1.782 1.00 53.20 348 GLU A CA 1
ATOM 2674 C C . GLU A 1 356 ? 34.562 -12.338 0.432 1.00 52.65 348 GLU A C 1
ATOM 2675 O O . GLU A 1 356 ? 34.908 -11.757 -0.601 1.00 58.82 348 GLU A O 1
ATOM 2677 N N . ASP A 1 357 ? 33.928 -13.512 0.414 1.00 53.29 349 ASP A N 1
ATOM 2678 C CA . ASP A 1 357 ? 33.492 -14.126 -0.833 1.00 52.74 349 ASP A CA 1
ATOM 2679 C C . ASP A 1 357 ? 32.192 -13.527 -1.353 1.00 51.00 349 ASP A C 1
ATOM 2680 O O . ASP A 1 357 ? 31.655 -14.014 -2.353 1.00 53.36 349 ASP A O 1
ATOM 2685 N N . GLY A 1 358 ? 31.682 -12.487 -0.695 1.00 47.83 350 GLY A N 1
ATOM 2686 C CA . GLY A 1 358 ? 30.463 -11.829 -1.102 1.00 41.13 350 GLY A CA 1
ATOM 2687 C C . GLY A 1 358 ? 29.180 -12.490 -0.652 1.00 35.54 350 GLY A C 1
ATOM 2688 O O . GLY A 1 358 ? 28.101 -11.976 -0.972 1.00 40.54 350 GLY A O 1
ATOM 2689 N N . VAL A 1 359 ? 29.247 -13.600 0.084 1.00 37.60 351 VAL A N 1
ATOM 2690 C CA . VAL A 1 359 ? 28.048 -14.335 0.478 1.00 31.93 351 VAL A CA 1
ATOM 2691 C C . VAL A 1 359 ? 27.591 -13.881 1.857 1.00 30.00 351 VAL A C 1
ATOM 2692 O O . VAL A 1 359 ? 28.391 -13.797 2.798 1.00 33.72 351 VAL A O 1
ATOM 2696 N N . ILE A 1 360 ? 26.300 -13.589 1.972 1.00 24.19 352 ILE A N 1
ATOM 2697 C CA . ILE A 1 360 ? 25.685 -13.212 3.241 1.00 24.79 352 ILE A CA 1
ATOM 2698 C C . ILE A 1 360 ? 25.395 -14.474 4.046 1.00 24.07 352 ILE A C 1
ATOM 2699 O O . ILE A 1 360 ? 24.766 -15.416 3.543 1.00 24.33 352 ILE A O 1
ATOM 2704 N N . ARG A 1 361 ? 25.841 -14.494 5.302 1.00 21.69 353 ARG A N 1
ATOM 2705 C CA . ARG A 1 361 ? 25.630 -15.642 6.179 1.00 21.76 353 ARG A CA 1
ATOM 2706 C C . ARG A 1 361 ? 25.191 -15.146 7.549 1.00 26.98 353 ARG A C 1
ATOM 2707 O O . ARG A 1 361 ? 25.392 -13.982 7.906 1.00 28.47 353 ARG A O 1
ATOM 2715 N N . PHE A 1 362 ? 24.595 -16.052 8.322 1.00 25.57 354 PHE A N 1
ATOM 2716 C CA . PHE A 1 362 ? 23.961 -15.715 9.591 1.00 22.11 354 PHE A CA 1
ATOM 2717 C C . PHE A 1 362 ? 24.486 -16.656 10.660 1.00 26.15 354 PHE A C 1
ATOM 2718 O O . PHE A 1 362 ? 24.547 -17.871 10.442 1.00 27.28 354 PHE A O 1
ATOM 2726 N N . ARG A 1 363 ? 24.857 -16.111 11.815 1.00 23.00 355 ARG A N 1
ATOM 2727 C CA . ARG A 1 363 ? 25.398 -16.938 12.886 1.00 24.40 355 ARG A CA 1
ATOM 2728 C C . ARG A 1 363 ? 24.749 -16.585 14.220 1.00 27.94 355 ARG A C 1
ATOM 2729 O O . ARG A 1 363 ? 24.235 -15.480 14.422 1.00 26.42 355 ARG A O 1
ATOM 2737 N N . ALA A 1 364 ? 24.784 -17.547 15.135 1.00 32.61 356 ALA A N 1
ATOM 2738 C CA . ALA A 1 364 ? 24.264 -17.344 16.487 1.00 34.90 356 ALA A CA 1
ATOM 2739 C C . ALA A 1 364 ? 25.039 -16.251 17.217 1.00 43.86 356 ALA A C 1
ATOM 2740 O O . ALA A 1 364 ? 24.474 -15.539 18.050 1.00 40.39 356 ALA A O 1
ATOM 2743 N N . HIS B 1 6 ? -3.122 27.201 -8.528 1.00 75.01 -2 HIS B N 1
ATOM 2744 C CA . HIS B 1 6 ? -2.831 25.903 -7.934 1.00 74.10 -2 HIS B CA 1
ATOM 2745 C C . HIS B 1 6 ? -3.224 25.867 -6.456 1.00 67.26 -2 HIS B C 1
ATOM 2746 O O . HIS B 1 6 ? -4.316 25.432 -6.102 1.00 70.89 -2 HIS B O 1
ATOM 2748 N N . HIS B 1 7 ? -2.343 26.362 -5.599 1.00 51.22 -1 HIS B N 1
ATOM 2749 C CA . HIS B 1 7 ? -2.480 26.182 -4.160 1.00 47.14 -1 HIS B CA 1
ATOM 2750 C C . HIS B 1 7 ? -3.368 27.256 -3.541 1.00 43.99 -1 HIS B C 1
ATOM 2751 O O . HIS B 1 7 ? -3.317 28.426 -3.933 1.00 43.32 -1 HIS B O 1
ATOM 2758 N N . HIS B 1 8 ? -4.202 26.843 -2.582 1.00 32.14 0 HIS B N 1
ATOM 2759 C CA . HIS B 1 8 ? -5.002 27.783 -1.804 1.00 29.25 0 HIS B CA 1
ATOM 2760 C C . HIS B 1 8 ? -4.164 28.308 -0.647 1.00 32.98 0 HIS B C 1
ATOM 2761 O O . HIS B 1 8 ? -3.628 27.520 0.144 1.00 25.29 0 HIS B O 1
ATOM 2768 N N . MET B 1 9 ? -4.046 29.635 -0.547 1.00 26.41 1 MET B N 1
ATOM 2769 C CA . MET B 1 9 ? -3.206 30.243 0.478 1.00 24.76 1 MET B CA 1
ATOM 2770 C C . MET B 1 9 ? -3.964 30.376 1.792 1.00 25.89 1 MET B C 1
ATOM 2771 O O . MET B 1 9 ? -5.164 30.675 1.810 1.00 24.26 1 MET B O 1
ATOM 2776 N N . ASN B 1 10 ? -3.233 30.214 2.889 1.00 22.02 2 ASN B N 1
ATOM 2777 C CA . ASN B 1 10 ? -3.781 30.299 4.240 1.00 21.02 2 ASN B CA 1
ATOM 2778 C C . ASN B 1 10 ? -3.926 31.768 4.621 1.00 29.30 2 ASN B C 1
ATOM 2779 O O . ASN B 1 10 ? -2.925 32.468 4.807 1.00 27.54 2 ASN B O 1
ATOM 2784 N N . ALA B 1 11 ? -5.170 32.249 4.708 1.00 23.15 3 ALA B N 1
ATOM 2785 C CA . ALA B 1 11 ? -5.391 33.639 5.101 1.00 26.27 3 ALA B CA 1
ATOM 2786 C C . ALA B 1 11 ? -5.212 33.867 6.597 1.00 25.24 3 ALA B C 1
ATOM 2787 O O . ALA B 1 11 ? -5.133 35.023 7.029 1.00 28.19 3 ALA B O 1
ATOM 2789 N N . LEU B 1 12 ? -5.140 32.808 7.395 1.00 28.03 4 LEU B N 1
ATOM 2790 C CA . LEU B 1 12 ? -5.032 32.938 8.842 1.00 23.44 4 LEU B CA 1
ATOM 2791 C C . LEU B 1 12 ? -3.674 32.466 9.337 1.00 21.00 4 LEU B C 1
ATOM 2792 O O . LEU B 1 12 ? -3.548 31.898 10.417 1.00 23.52 4 LEU B O 1
ATOM 2797 N N . GLU B 1 13 ? -2.633 32.745 8.556 1.00 24.87 5 GLU B N 1
ATOM 2798 C CA . GLU B 1 13 ? -1.280 32.409 8.972 1.00 25.07 5 GLU B CA 1
ATOM 2799 C C . GLU B 1 13 ? -0.933 33.026 10.312 1.00 26.75 5 GLU B C 1
ATOM 2800 O O . GLU B 1 13 ? -0.134 32.460 11.067 1.00 23.31 5 GLU B O 1
ATOM 2806 N N . HIS B 1 14 ? -1.528 34.177 10.635 1.00 19.49 6 HIS B N 1
ATOM 2807 C CA . HIS B 1 14 ? -1.174 34.839 11.877 1.00 24.94 6 HIS B CA 1
ATOM 2808 C C . HIS B 1 14 ? -1.602 34.049 13.103 1.00 26.11 6 HIS B C 1
ATOM 2809 O O . HIS B 1 14 ? -1.190 34.400 14.213 1.00 25.62 6 HIS B O 1
ATOM 2816 N N . GLN B 1 15 ? -2.398 32.992 12.941 1.00 23.94 7 GLN B N 1
ATOM 2817 C CA . GLN B 1 15 ? -2.808 32.180 14.077 1.00 20.80 7 GLN B CA 1
ATOM 2818 C C . GLN B 1 15 ? -1.779 31.112 14.425 1.00 20.57 7 GLN B C 1
ATOM 2819 O O . GLN B 1 15 ? -1.928 30.436 15.443 1.00 20.51 7 GLN B O 1
ATOM 2825 N N . LEU B 1 16 ? -0.747 30.955 13.602 1.00 21.82 8 LEU B N 1
ATOM 2826 C CA . LEU B 1 16 ? 0.328 29.995 13.801 1.00 18.86 8 LEU B CA 1
ATOM 2827 C C . LEU B 1 16 ? 1.544 30.709 14.365 1.00 24.02 8 LEU B C 1
ATOM 2828 O O . LEU B 1 16 ? 1.664 31.937 14.288 1.00 24.25 8 LEU B O 1
ATOM 2833 N N . ASP B 1 17 ? 2.463 29.936 14.927 1.00 18.24 9 ASP B N 1
ATOM 2834 C CA . ASP B 1 17 ? 3.696 30.509 15.448 1.00 21.28 9 ASP B CA 1
ATOM 2835 C C . ASP B 1 17 ? 4.885 29.980 14.661 1.00 20.76 9 ASP B C 1
ATOM 2836 O O . ASP B 1 17 ? 5.064 28.762 14.538 1.00 20.20 9 ASP B O 1
ATOM 2841 N N . TYR B 1 18 ? 5.703 30.896 14.138 1.00 23.06 10 TYR B N 1
ATOM 2842 C CA . TYR B 1 18 ? 6.960 30.492 13.526 1.00 21.55 10 TYR B CA 1
ATOM 2843 C C . TYR B 1 18 ? 8.096 30.740 14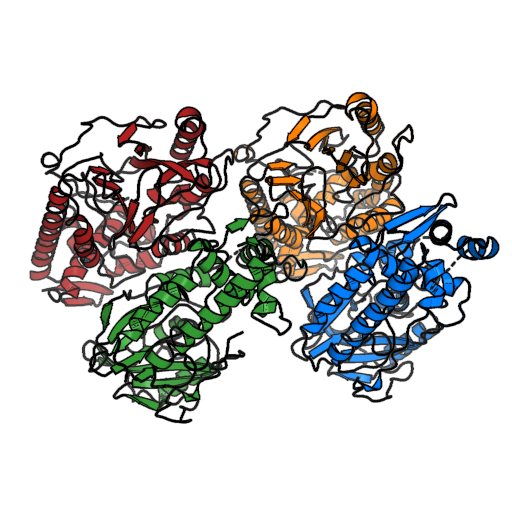.522 1.00 19.35 10 TYR B C 1
ATOM 2844 O O . TYR B 1 18 ? 8.490 31.904 14.733 1.00 21.04 10 TYR B O 1
ATOM 2853 N N . PRO B 1 19 ? 8.624 29.705 15.193 1.00 20.80 11 PRO B N 1
ATOM 2854 C CA . PRO B 1 19 ? 9.578 29.956 16.285 1.00 24.03 11 PRO B CA 1
ATOM 2855 C C . PRO B 1 19 ? 10.915 30.485 15.813 1.00 25.08 11 PRO B C 1
ATOM 2856 O O . PRO B 1 19 ? 11.623 31.114 16.610 1.00 27.76 11 PRO B O 1
ATOM 2860 N N . PHE B 1 20 ? 11.275 30.272 14.551 1.00 23.27 12 PHE B N 1
ATOM 2861 C CA . PHE B 1 20 ? 12.482 30.853 13.986 1.00 24.47 12 PHE B CA 1
ATOM 2862 C C . PHE B 1 20 ? 12.188 32.100 13.164 1.00 25.34 12 PHE B C 1
ATOM 2863 O O . PHE B 1 20 ? 13.072 32.584 12.456 1.00 26.57 12 PHE B O 1
ATOM 2871 N N . ALA B 1 21 ? 10.967 32.623 13.248 1.00 24.78 13 ALA B N 1
ATOM 2872 C CA . ALA B 1 21 ? 10.566 33.897 12.626 1.00 26.03 13 ALA B CA 1
ATOM 2873 C C . ALA B 1 21 ? 10.820 33.791 11.123 1.00 28.97 13 ALA B C 1
ATOM 2874 O O . ALA B 1 21 ? 10.342 32.835 10.494 1.00 28.90 13 ALA B O 1
ATOM 2876 N N . ASP B 1 22 ? 11.548 34.722 10.510 1.00 26.68 14 ASP B N 1
ATOM 2877 C CA . ASP B 1 22 ? 11.814 34.669 9.080 1.00 27.54 14 ASP B CA 1
ATOM 2878 C C . ASP B 1 22 ? 13.127 33.970 8.740 1.00 35.34 14 ASP B C 1
ATOM 2879 O O . ASP B 1 22 ? 13.508 33.940 7.566 1.00 33.51 14 ASP B O 1
ATOM 2884 N N . GLY B 1 23 ? 13.819 33.402 9.726 1.00 33.12 15 GLY B N 1
ATOM 2885 C CA . GLY B 1 23 ? 15.094 32.757 9.451 1.00 33.24 15 GLY B CA 1
ATOM 2886 C C . GLY B 1 23 ? 14.896 31.484 8.646 1.00 29.31 15 GLY B C 1
ATOM 2887 O O . GLY B 1 23 ? 14.016 30.669 8.956 1.00 29.76 15 GLY B O 1
ATOM 2888 N N . MET B 1 24 ? 15.720 31.301 7.612 1.00 28.77 16 MET B N 1
ATOM 2889 C CA . MET B 1 24 ? 15.677 30.135 6.729 1.00 27.13 16 MET B CA 1
ATOM 2890 C C . MET B 1 24 ? 17.101 29.845 6.278 1.00 24.16 16 MET B C 1
ATOM 2891 O O . MET B 1 24 ? 17.897 30.772 6.167 1.00 23.91 16 MET B O 1
ATOM 2896 N N . PRO B 1 25 ? 17.443 28.593 5.978 1.00 21.94 17 PRO B N 1
ATOM 2897 C CA . PRO B 1 25 ? 18.828 28.298 5.573 1.00 24.30 17 PRO B CA 1
ATOM 2898 C C . PRO B 1 25 ? 19.087 28.697 4.124 1.00 25.83 17 PRO B C 1
ATOM 2899 O O . PRO B 1 25 ? 18.368 28.282 3.212 1.00 26.92 17 PRO B O 1
ATOM 2903 N N . ALA B 1 26 ? 20.134 29.484 3.910 1.00 24.78 18 ALA B N 1
ATOM 2904 C CA . ALA B 1 26 ? 20.546 29.786 2.548 1.00 28.18 18 ALA B CA 1
ATOM 2905 C C . ALA B 1 26 ? 20.910 28.494 1.819 1.00 27.73 18 ALA B C 1
ATOM 2906 O O . ALA B 1 26 ? 21.273 27.488 2.436 1.00 24.98 18 ALA B O 1
ATOM 2908 N N . ALA B 1 27 ? 20.790 28.521 0.496 1.00 27.04 19 ALA B N 1
ATOM 2909 C CA . ALA B 1 27 ? 21.026 27.325 -0.304 1.00 30.69 19 ALA B CA 1
ATOM 2910 C C . ALA B 1 27 ? 22.431 26.774 -0.069 1.00 27.18 19 ALA B C 1
ATOM 2911 O O . ALA B 1 27 ? 23.415 27.522 -0.040 1.00 28.29 19 ALA B O 1
ATOM 2913 N N . GLY B 1 28 ? 22.521 25.453 0.100 1.00 26.53 20 GLY B N 1
ATOM 2914 C CA . GLY B 1 28 ? 23.781 24.803 0.388 1.00 35.36 20 GLY B CA 1
ATOM 2915 C C . GLY B 1 28 ? 24.180 24.766 1.850 1.00 26.20 20 GLY B C 1
ATOM 2916 O O . GLY B 1 28 ? 25.271 24.271 2.161 1.00 30.97 20 GLY B O 1
ATOM 2917 N N . THR B 1 29 ? 23.353 25.285 2.752 1.00 25.18 21 THR B N 1
ATOM 2918 C CA . THR B 1 29 ? 23.663 25.309 4.177 1.00 25.69 21 THR B CA 1
ATOM 2919 C C . THR B 1 29 ? 22.528 24.643 4.938 1.00 30.52 21 THR B C 1
ATOM 2920 O O . THR B 1 29 ? 21.451 24.384 4.388 1.00 27.39 21 THR B O 1
ATOM 2924 N N . THR B 1 30 ? 22.784 24.366 6.217 1.00 26.38 22 THR B N 1
ATOM 2925 C CA . THR B 1 30 ? 21.819 23.747 7.115 1.00 22.19 22 THR B CA 1
ATOM 2926 C C . THR B 1 30 ? 21.511 24.685 8.270 1.00 25.10 22 THR B C 1
ATOM 2927 O O . THR B 1 30 ? 22.307 25.565 8.609 1.00 28.47 22 THR B O 1
ATOM 2931 N N . GLN B 1 31 ? 20.349 24.465 8.893 1.00 21.79 23 GLN B N 1
ATOM 2932 C CA . GLN B 1 31 ? 19.941 25.228 10.066 1.00 26.29 23 GLN B CA 1
ATOM 2933 C C . GLN B 1 31 ? 19.358 24.268 11.094 1.00 21.67 23 GLN B C 1
ATOM 2934 O O . GLN B 1 31 ? 18.438 23.502 10.784 1.00 21.55 23 GLN B O 1
ATOM 2940 N N . GLU B 1 32 ? 19.883 24.292 12.317 1.00 25.57 24 GLU B N 1
ATOM 2941 C CA . GLU B 1 32 ? 19.370 23.361 13.318 1.00 27.02 24 GLU B CA 1
ATOM 2942 C C . GLU B 1 32 ? 17.999 23.820 13.810 1.00 23.83 24 GLU B C 1
ATOM 2943 O O . GLU B 1 32 ? 17.837 24.966 14.252 1.00 25.39 24 GLU B O 1
ATOM 2949 N N . VAL B 1 33 ? 17.010 22.928 13.727 1.00 22.04 25 VAL B N 1
ATOM 2950 C CA . VAL B 1 33 ? 15.656 23.230 14.182 1.00 23.53 25 VAL B CA 1
ATOM 2951 C C . VAL B 1 33 ? 15.285 22.445 15.434 1.00 26.75 25 VAL B C 1
ATOM 2952 O O . VAL B 1 33 ? 14.317 22.812 16.118 1.00 24.48 25 VAL B O 1
ATOM 2956 N N . ALA B 1 34 ? 16.011 21.382 15.744 1.00 25.27 26 ALA B N 1
ATOM 2957 C CA . ALA B 1 34 ? 15.893 20.632 16.983 1.00 29.38 26 ALA B CA 1
ATOM 2958 C C . ALA B 1 34 ? 17.203 19.895 17.171 1.00 32.92 26 ALA B C 1
ATOM 2959 O O . ALA B 1 34 ? 17.937 19.701 16.196 1.00 27.32 26 ALA B O 1
ATOM 2961 N N . PRO B 1 35 ? 17.558 19.522 18.407 1.00 33.80 27 PRO B N 1
ATOM 2962 C CA . PRO B 1 35 ? 18.858 18.866 18.613 1.00 33.64 27 PRO B CA 1
ATOM 2963 C C . PRO B 1 35 ? 19.044 17.700 17.651 1.00 26.44 27 PRO B C 1
ATOM 2964 O O . PRO B 1 35 ? 18.256 16.747 17.655 1.00 28.69 27 PRO B O 1
ATOM 2968 N N . GLY B 1 36 ? 20.047 17.807 16.781 1.00 26.92 28 GLY B N 1
ATOM 2969 C CA . GLY B 1 36 ? 20.331 16.760 15.819 1.00 29.17 28 GLY B CA 1
ATOM 2970 C C . GLY B 1 36 ? 19.437 16.732 14.602 1.00 29.64 28 GLY B C 1
ATOM 2971 O O . GLY B 1 36 ? 19.505 15.767 13.828 1.00 26.91 28 GLY B O 1
ATOM 2972 N N . VAL B 1 37 ? 18.600 17.752 14.403 1.00 22.29 29 VAL B N 1
ATOM 2973 C CA . VAL B 1 37 ? 17.657 17.798 13.293 1.00 20.85 29 VAL B CA 1
ATOM 2974 C C . VAL B 1 37 ? 17.929 19.076 12.523 1.00 22.73 29 VAL B C 1
ATOM 2975 O O . VAL B 1 37 ? 17.753 20.178 13.063 1.00 20.97 29 VAL B O 1
ATOM 2979 N N . TYR B 1 38 ? 18.355 18.933 11.268 1.00 20.00 30 TYR B N 1
ATOM 2980 C CA . TYR B 1 38 ? 18.821 20.064 10.478 1.00 21.13 30 TYR B CA 1
ATOM 2981 C C . TYR B 1 38 ? 17.917 20.283 9.274 1.00 21.29 30 TYR B C 1
ATOM 2982 O O . TYR B 1 38 ? 17.446 19.329 8.653 1.00 20.25 30 TYR B O 1
ATOM 2991 N N . TRP B 1 39 ? 17.656 21.558 8.990 1.00 21.19 31 TRP B N 1
ATOM 2992 C CA . TRP B 1 39 ? 16.774 22.015 7.926 1.00 18.05 31 TRP B CA 1
ATOM 2993 C C . TRP B 1 39 ? 17.615 22.452 6.733 1.00 19.58 31 TRP B C 1
ATOM 2994 O O . TRP B 1 39 ? 18.576 23.210 6.899 1.00 20.52 31 TRP B O 1
ATOM 3005 N N . LEU B 1 40 ? 17.258 21.956 5.544 1.00 21.19 32 LEU B N 1
ATOM 3006 C CA . LEU B 1 40 ? 17.793 22.413 4.267 1.00 22.95 32 LEU B CA 1
ATOM 3007 C C . LEU B 1 40 ? 16.636 22.920 3.420 1.00 22.36 32 LEU B C 1
ATOM 3008 O O . LEU B 1 40 ? 15.523 22.403 3.502 1.00 20.16 32 LEU B O 1
ATOM 3013 N N . ARG B 1 41 ? 16.898 23.921 2.589 1.00 22.45 33 ARG B N 1
ATOM 3014 C CA . ARG B 1 41 ? 15.863 24.458 1.717 1.00 20.51 33 ARG B CA 1
ATOM 3015 C C . ARG B 1 41 ? 16.386 24.501 0.289 1.00 22.27 33 ARG B C 1
ATOM 3016 O O . ARG B 1 41 ? 17.358 25.211 -0.001 1.00 27.95 33 ARG B O 1
ATOM 3024 N N . MET B 1 42 ? 15.744 23.743 -0.594 1.00 23.02 34 MET B N 1
ATOM 3025 C CA . MET B 1 42 ? 16.155 23.666 -1.991 1.00 19.30 34 MET B CA 1
ATOM 3026 C C . MET B 1 42 ? 15.197 24.449 -2.867 1.00 20.24 34 MET B C 1
ATOM 3027 O O . MET B 1 42 ? 13.986 24.431 -2.627 1.00 24.06 34 MET B O 1
ATOM 3032 N N . PRO B 1 43 ? 15.696 25.100 -3.912 1.00 26.32 35 PRO B N 1
ATOM 3033 C CA . PRO B 1 43 ? 14.816 25.844 -4.815 1.00 21.99 35 PRO B CA 1
ATOM 3034 C C . PRO B 1 43 ? 14.084 24.918 -5.772 1.00 30.48 35 PRO B C 1
ATOM 3035 O O . PRO B 1 43 ? 14.590 23.869 -6.174 1.00 25.07 35 PRO B O 1
ATOM 3039 N N . LEU B 1 44 ? 12.868 25.321 -6.130 1.00 27.80 36 LEU B N 1
ATOM 3040 C CA . LEU B 1 44 ? 12.104 24.639 -7.161 1.00 24.16 36 LEU B CA 1
ATOM 3041 C C . LEU B 1 44 ? 11.679 25.647 -8.221 1.00 33.80 36 LEU B C 1
ATOM 3042 O O . LEU B 1 44 ? 11.332 26.785 -7.888 1.00 28.85 36 LEU B O 1
ATOM 3047 N N . PRO B 1 45 ? 11.702 25.269 -9.496 1.00 30.76 37 PRO B N 1
ATOM 3048 C CA . PRO B 1 45 ? 11.401 26.236 -10.560 1.00 35.96 37 PRO B CA 1
ATOM 3049 C C . PRO B 1 45 ? 9.911 26.403 -10.825 1.00 41.95 37 PRO B C 1
ATOM 3050 O O . PRO B 1 45 ? 9.512 26.710 -11.951 1.00 44.84 37 PRO B O 1
ATOM 3054 N N . PHE B 1 46 ? 9.076 26.212 -9.811 1.00 42.72 38 PHE B N 1
ATOM 3055 C CA . PHE B 1 46 ? 7.632 26.307 -9.972 1.00 44.07 38 PHE B CA 1
ATOM 3056 C C . PHE B 1 46 ? 7.104 27.490 -9.173 1.00 43.65 38 PHE B C 1
ATOM 3057 O O . PHE B 1 46 ? 7.864 28.232 -8.544 1.00 36.23 38 PHE B O 1
ATOM 3065 N N . ALA B 1 47 ? 5.780 27.665 -9.210 1.00 47.88 39 ALA B N 1
ATOM 3066 C CA . ALA B 1 47 ? 5.153 28.706 -8.399 1.00 48.66 39 ALA B CA 1
ATOM 3067 C C . ALA B 1 47 ? 5.363 28.432 -6.912 1.00 40.04 39 ALA B C 1
ATOM 3068 O O . ALA B 1 47 ? 5.620 29.356 -6.132 1.00 37.57 39 ALA B O 1
ATOM 3070 N N . LEU B 1 48 ? 5.281 27.169 -6.508 1.00 37.35 40 LEU B N 1
ATOM 3071 C CA . LEU B 1 48 ? 5.826 26.743 -5.220 1.00 34.61 40 LEU B CA 1
ATOM 3072 C C . LEU B 1 48 ? 7.335 26.626 -5.395 1.00 28.74 40 LEU B C 1
ATOM 3073 O O . LEU B 1 48 ? 7.815 25.715 -6.076 1.00 34.66 40 LEU B O 1
ATOM 3078 N N . ASP B 1 49 ? 8.091 27.566 -4.824 1.00 28.04 41 ASP B N 1
ATOM 3079 C CA . ASP B 1 49 ? 9.449 27.818 -5.293 1.00 28.71 41 ASP B CA 1
ATOM 3080 C C . ASP B 1 49 ? 10.522 27.147 -4.449 1.00 23.91 41 ASP B C 1
ATOM 3081 O O . ASP B 1 49 ? 11.700 27.488 -4.583 1.00 24.29 41 ASP B O 1
ATOM 3086 N N . HIS B 1 50 ? 10.158 26.177 -3.612 1.00 22.02 42 HIS B N 1
ATOM 3087 C CA . HIS B 1 50 ? 11.133 25.583 -2.709 1.00 22.12 42 HIS B CA 1
ATOM 3088 C C . HIS B 1 50 ? 10.576 24.279 -2.168 1.00 22.53 42 HIS B C 1
ATOM 3089 O O . HIS B 1 50 ? 9.369 24.036 -2.220 1.00 21.28 42 HIS B O 1
ATOM 3096 N N . ILE B 1 51 ? 11.471 23.463 -1.614 1.00 18.25 43 ILE B N 1
ATOM 3097 C CA . ILE B 1 51 ? 11.094 22.335 -0.775 1.00 18.10 43 ILE B CA 1
ATOM 3098 C C . ILE B 1 51 ? 12.087 22.268 0.375 1.00 18.62 43 ILE B C 1
ATOM 3099 O O . ILE B 1 51 ? 13.289 22.507 0.199 1.00 17.84 43 ILE B O 1
ATOM 3104 N N . ASN B 1 52 ? 11.562 22.003 1.564 1.00 18.51 44 ASN B N 1
ATOM 3105 C CA . ASN B 1 52 ? 12.349 21.765 2.760 1.00 15.18 44 ASN B CA 1
ATOM 3106 C C . ASN B 1 52 ? 12.699 20.286 2.860 1.00 14.67 44 ASN B C 1
ATOM 3107 O O . ASN B 1 52 ? 11.808 19.431 2.842 1.00 18.82 44 ASN B O 1
ATOM 3112 N N . LEU B 1 53 ? 13.990 19.999 3.016 1.00 17.70 45 LEU B N 1
ATOM 3113 C CA . LEU B 1 53 ? 14.509 18.652 3.224 1.00 15.38 45 LEU B CA 1
ATOM 3114 C C . LEU B 1 53 ? 15.166 18.604 4.597 1.00 19.48 45 LEU B C 1
ATOM 3115 O O . LEU B 1 53 ? 15.553 19.638 5.145 1.00 18.84 45 LEU B O 1
ATOM 3120 N N . TRP B 1 54 ? 15.314 17.401 5.160 1.00 20.09 46 TRP B N 1
ATOM 3121 C CA . TRP B 1 54 ? 15.775 17.273 6.539 1.00 17.59 46 TRP B CA 1
ATOM 3122 C C . TRP B 1 54 ? 17.009 16.386 6.598 1.00 21.96 46 TRP B C 1
ATOM 3123 O O . TRP B 1 54 ? 17.134 15.413 5.845 1.00 21.01 46 TRP B O 1
ATOM 3134 N N . LEU B 1 55 ? 17.931 16.762 7.474 1.00 17.82 47 LEU B N 1
ATOM 3135 C CA . LEU B 1 55 ? 19.186 16.051 7.688 1.00 14.07 47 LEU B CA 1
ATOM 3136 C C . LEU B 1 55 ? 19.255 15.711 9.169 1.00 21.23 47 LEU B C 1
ATOM 3137 O O . LEU B 1 55 ? 19.328 16.615 10.006 1.00 21.08 47 LEU B O 1
ATOM 3142 N N . LEU B 1 56 ? 19.233 14.416 9.499 1.00 18.77 48 LEU B N 1
ATOM 3143 C CA . LEU B 1 56 ? 19.180 13.968 10.887 1.00 18.59 48 LEU B CA 1
ATOM 3144 C C . LEU B 1 56 ? 20.498 13.310 11.271 1.00 23.43 48 LEU B C 1
ATOM 3145 O O . LEU B 1 56 ? 20.915 12.342 10.627 1.00 21.58 48 LEU B O 1
ATOM 3150 N N . ARG B 1 57 ? 21.138 13.824 12.321 1.00 19.20 49 ARG B N 1
ATOM 3151 C CA . ARG B 1 57 ? 22.322 13.180 12.868 1.00 22.18 49 ARG B CA 1
ATOM 3152 C C . ARG B 1 57 ? 21.974 11.759 13.300 1.00 25.65 49 ARG B C 1
ATOM 3153 O O . ARG B 1 57 ? 20.903 11.513 13.864 1.00 27.62 49 ARG B O 1
ATOM 3161 N N . ASP B 1 58 ? 22.870 10.810 13.028 1.00 21.76 50 ASP B N 1
ATOM 3162 C CA . ASP B 1 58 ? 22.486 9.407 13.168 1.00 19.10 50 ASP B CA 1
ATOM 3163 C C . ASP B 1 58 ? 23.745 8.574 13.344 1.00 22.56 50 ASP B C 1
ATOM 3164 O O . ASP B 1 58 ? 24.860 9.062 13.165 1.00 23.55 50 ASP B O 1
ATOM 3169 N N . GLU B 1 59 ? 23.550 7.308 13.723 1.00 23.84 51 GLU B N 1
ATOM 3170 C CA . GLU B 1 59 ? 24.635 6.339 13.834 1.00 25.66 51 GLU B CA 1
ATOM 3171 C C . GLU B 1 59 ? 24.026 4.965 13.630 1.00 33.42 51 GLU B C 1
ATOM 3172 O O . GLU B 1 59 ? 23.042 4.625 14.297 1.00 28.92 51 GLU B O 1
ATOM 3178 N N . ILE B 1 60 ? 24.589 4.193 12.699 1.00 27.22 52 ILE B N 1
ATOM 3179 C CA . ILE B 1 60 ? 24.075 2.871 12.360 1.00 28.11 52 ILE B CA 1
ATOM 3180 C C . ILE B 1 60 ? 25.238 1.891 12.321 1.00 30.56 52 ILE B C 1
ATOM 3181 O O . ILE B 1 60 ? 26.218 2.108 11.599 1.00 30.73 52 ILE B O 1
ATOM 3186 N N . ASP B 1 61 ? 25.128 0.816 13.094 1.00 33.32 53 ASP B N 1
ATOM 3187 C CA . ASP B 1 61 ? 26.159 -0.226 13.121 1.00 41.01 53 ASP B CA 1
ATOM 3188 C C . ASP B 1 61 ? 27.538 0.374 13.408 1.00 38.78 53 ASP B C 1
ATOM 3189 O O . ASP B 1 61 ? 28.540 0.017 12.785 1.00 41.16 53 ASP B O 1
ATOM 3194 N N . GLY B 1 62 ? 27.583 1.331 14.337 1.00 34.03 54 GLY B N 1
ATOM 3195 C CA . GLY B 1 62 ? 28.831 1.934 14.760 1.00 32.33 54 GLY B CA 1
ATOM 3196 C C . GLY B 1 62 ? 29.405 2.999 13.846 1.00 35.26 54 GLY B C 1
ATOM 3197 O O . GLY B 1 62 ? 30.490 3.517 14.142 1.00 35.11 54 GLY B O 1
ATOM 3198 N N . GLN B 1 63 ? 28.729 3.349 12.755 1.00 33.58 55 GLN B N 1
ATOM 3199 C CA . GLN B 1 63 ? 29.197 4.391 11.844 1.00 30.68 55 GLN B CA 1
ATOM 3200 C C . GLN B 1 63 ? 28.341 5.635 12.019 1.00 29.76 55 GLN B C 1
ATOM 3201 O O . GLN B 1 63 ? 27.139 5.602 11.741 1.00 28.19 55 GLN B O 1
ATOM 3207 N N . LYS B 1 64 ? 28.957 6.728 12.465 1.00 27.63 56 LYS B N 1
ATOM 3208 C CA . LYS B 1 64 ? 28.234 7.985 12.600 1.00 26.25 56 LYS B CA 1
ATOM 3209 C C . LYS B 1 64 ? 28.064 8.639 11.236 1.00 27.89 56 LYS B C 1
ATOM 3210 O O . LYS B 1 64 ? 28.927 8.524 10.358 1.00 25.89 56 LYS B O 1
ATOM 3216 N N . GLY B 1 65 ? 26.948 9.350 11.080 1.00 25.43 57 GLY B N 1
ATOM 3217 C CA . GLY B 1 65 ? 26.624 9.971 9.807 1.00 21.56 57 GLY B CA 1
ATOM 3218 C C . GLY B 1 65 ? 25.225 10.557 9.810 1.00 22.94 57 GLY B C 1
ATOM 3219 O O . GLY B 1 65 ? 24.742 11.047 10.833 1.00 23.38 57 GLY B O 1
ATOM 3220 N N . TRP B 1 66 ? 24.575 10.481 8.656 1.00 20.63 58 TRP B N 1
ATOM 3221 C CA . TRP B 1 66 ? 23.360 11.256 8.436 1.00 23.07 58 TRP B CA 1
ATOM 3222 C C . TRP B 1 66 ? 22.274 10.441 7.756 1.00 22.17 58 TRP B C 1
ATOM 3223 O O . TRP B 1 66 ? 22.533 9.709 6.794 1.00 23.32 58 TRP B O 1
ATOM 3234 N N . THR B 1 67 ? 21.046 10.625 8.225 1.00 18.80 59 THR B N 1
ATOM 3235 C CA . THR B 1 67 ? 19.860 10.157 7.518 1.00 15.82 59 THR B CA 1
ATOM 3236 C C . THR B 1 67 ? 19.204 11.362 6.854 1.00 17.03 59 THR B C 1
ATOM 3237 O O . THR B 1 67 ? 18.977 12.387 7.507 1.00 21.48 59 THR B O 1
ATOM 3241 N N . ILE B 1 68 ? 18.975 11.264 5.536 1.00 16.65 60 ILE B N 1
ATOM 3242 C CA . ILE B 1 68 ? 18.319 12.316 4.765 1.00 13.11 60 ILE B CA 1
ATOM 3243 C C . ILE B 1 68 ? 16.834 12.004 4.714 1.00 15.95 60 ILE B C 1
ATOM 3244 O O . ILE B 1 68 ? 16.454 10.841 4.557 1.00 16.54 60 ILE B O 1
ATOM 3249 N N . VAL B 1 69 ? 15.986 13.027 4.852 1.00 13.42 61 VAL B N 1
ATOM 3250 C CA . VAL B 1 69 ? 14.548 12.870 4.616 1.00 13.34 61 VAL B CA 1
ATOM 3251 C C . VAL B 1 69 ? 14.164 13.767 3.450 1.00 18.71 61 VAL B C 1
ATOM 3252 O O . VAL B 1 69 ? 14.214 15.004 3.558 1.00 17.15 61 VAL B O 1
ATOM 3256 N N . ASP B 1 70 ? 13.812 13.130 2.328 1.00 20.05 62 ASP B N 1
ATOM 3257 C CA . ASP B 1 70 ? 13.408 13.727 1.059 1.00 14.32 62 ASP B CA 1
ATOM 3258 C C . ASP B 1 70 ? 14.575 14.354 0.298 1.00 15.19 62 ASP B C 1
ATOM 3259 O O . ASP B 1 70 ? 15.627 14.654 0.875 1.00 18.38 62 ASP B O 1
ATOM 3264 N N . CYS B 1 71 ? 14.398 14.537 -1.016 1.00 17.08 63 CYS B N 1
ATOM 3265 C CA . CYS B 1 71 ? 15.551 14.604 -1.909 1.00 16.58 63 CYS B CA 1
ATOM 3266 C C . CYS B 1 71 ? 15.601 15.807 -2.836 1.00 19.78 63 CYS B C 1
ATOM 3267 O O . CYS B 1 71 ? 16.694 16.199 -3.262 1.00 19.09 63 CYS B O 1
ATOM 3270 N N . GLY B 1 72 ? 14.448 16.341 -3.224 1.00 18.55 64 GLY B N 1
ATOM 3271 C CA . GLY B 1 72 ? 14.382 17.343 -4.274 1.00 15.83 64 GLY B CA 1
ATOM 3272 C C . GLY B 1 72 ? 14.139 16.747 -5.657 1.00 19.43 64 GLY B C 1
ATOM 3273 O O . GLY B 1 72 ? 14.329 15.558 -5.897 1.00 20.25 64 GLY B O 1
ATOM 3274 N N . ILE B 1 73 ? 13.713 17.614 -6.601 1.00 18.55 65 ILE B N 1
ATOM 3275 C CA . ILE B 1 73 ? 13.689 17.197 -8.013 1.00 18.71 65 ILE B CA 1
ATOM 3276 C C . ILE B 1 73 ? 15.117 17.047 -8.526 1.00 24.14 65 ILE B C 1
ATOM 3277 O O . ILE B 1 73 ? 16.061 17.649 -8.010 1.00 24.12 65 ILE B O 1
ATOM 3282 N N . ALA B 1 74 ? 15.270 16.264 -9.599 1.00 21.44 66 ALA B N 1
ATOM 3283 C CA . ALA B 1 74 ? 16.591 16.052 -10.191 1.00 22.37 66 ALA B CA 1
ATOM 3284 C C . ALA B 1 74 ? 16.959 17.217 -11.114 1.00 31.90 66 ALA B C 1
ATOM 3285 O O . ALA B 1 74 ? 17.056 17.087 -12.336 1.00 39.73 66 ALA B O 1
ATOM 3287 N N . SER B 1 75 ? 17.206 18.373 -10.503 1.00 27.34 67 SER B N 1
ATOM 3288 C CA . SER B 1 75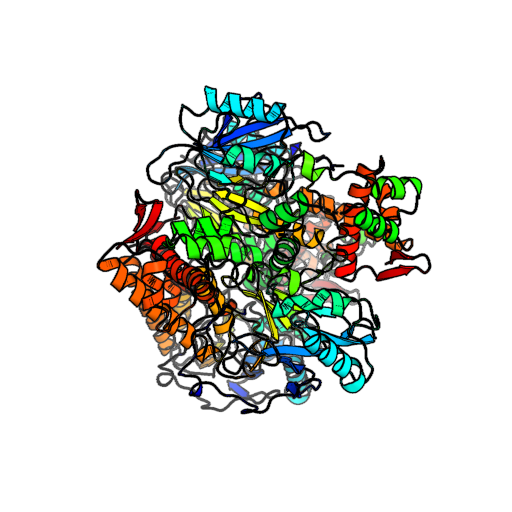 ? 17.698 19.532 -11.235 1.00 30.02 67 SER B CA 1
ATOM 3289 C C . SER B 1 75 ? 19.192 19.708 -10.996 1.00 26.77 67 SER B C 1
ATOM 3290 O O . SER B 1 75 ? 19.728 19.303 -9.960 1.00 26.31 67 SER B O 1
ATOM 3293 N N . GLY B 1 76 ? 19.858 20.340 -11.961 1.00 31.35 68 GLY B N 1
ATOM 3294 C CA . GLY B 1 76 ? 21.258 20.669 -11.774 1.00 32.76 68 GLY B CA 1
ATOM 3295 C C . GLY B 1 76 ? 21.485 21.536 -10.553 1.00 33.19 68 GLY B C 1
ATOM 3296 O O . GLY B 1 76 ? 22.462 21.353 -9.824 1.00 28.30 68 GLY B O 1
ATOM 3297 N N . GLU B 1 77 ? 20.567 22.473 -10.297 1.00 33.22 69 GLU B N 1
ATOM 3298 C CA . GLU B 1 77 ? 20.766 23.400 -9.188 1.00 30.44 69 GLU B CA 1
ATOM 3299 C C . GLU B 1 77 ? 20.688 22.684 -7.847 1.00 27.76 69 GLU B C 1
ATOM 3300 O O . GLU B 1 77 ? 21.476 22.978 -6.939 1.00 27.04 69 GLU B O 1
ATOM 3306 N N . ILE B 1 78 ? 19.743 21.750 -7.692 1.00 25.15 70 ILE B N 1
ATOM 3307 C CA . ILE B 1 78 ? 19.626 21.049 -6.416 1.00 27.81 70 ILE B CA 1
ATOM 3308 C C . ILE B 1 78 ? 20.795 20.090 -6.231 1.00 26.41 70 ILE B C 1
ATOM 3309 O O . ILE B 1 78 ? 21.347 19.976 -5.131 1.00 22.78 70 ILE B O 1
ATOM 3314 N N . LYS B 1 79 ? 21.195 19.390 -7.297 1.00 22.29 71 LYS B N 1
ATOM 3315 C CA . LYS B 1 79 ? 22.399 18.562 -7.211 1.00 29.43 71 LYS B CA 1
ATOM 3316 C C . LYS B 1 79 ? 23.604 19.379 -6.744 1.00 25.05 71 LYS B C 1
ATOM 3317 O O . LYS B 1 79 ? 24.350 18.950 -5.855 1.00 27.78 71 LYS B O 1
ATOM 3323 N N . ALA B 1 80 ? 23.798 20.571 -7.317 1.00 23.71 72 ALA B N 1
ATOM 3324 C CA . ALA B 1 80 ? 24.943 21.387 -6.925 1.00 26.00 72 ALA B CA 1
ATOM 3325 C C . ALA B 1 80 ? 24.841 21.802 -5.462 1.00 26.71 72 ALA B C 1
ATOM 3326 O O . ALA B 1 80 ? 25.852 21.856 -4.753 1.00 27.84 72 ALA B O 1
ATOM 3328 N N . ASN B 1 81 ? 23.627 22.097 -4.992 1.00 26.58 73 ASN B N 1
ATOM 3329 C CA . ASN B 1 81 ? 23.453 22.453 -3.585 1.00 27.15 73 ASN B CA 1
ATOM 3330 C C . ASN B 1 81 ? 23.713 21.248 -2.683 1.00 27.46 73 ASN B C 1
ATOM 3331 O O . ASN B 1 81 ? 24.269 21.390 -1.584 1.00 24.52 73 ASN B O 1
ATOM 3336 N N . TRP B 1 82 ? 23.306 20.053 -3.117 1.00 21.48 74 TRP B N 1
ATOM 3337 C CA . TRP B 1 82 ? 23.625 18.865 -2.328 1.00 21.43 74 TRP B CA 1
ATOM 3338 C C . TRP B 1 82 ? 25.130 18.653 -2.248 1.00 21.78 74 TRP B C 1
ATOM 3339 O O . TRP B 1 82 ? 25.661 18.318 -1.181 1.00 26.70 74 TRP B O 1
ATOM 3350 N N . GLU B 1 83 ? 25.838 18.841 -3.366 1.00 22.32 75 GLU B N 1
ATOM 3351 C CA . GLU B 1 83 ? 27.285 18.667 -3.350 1.00 22.25 75 GLU B CA 1
ATOM 3352 C C . GLU B 1 83 ? 27.952 19.661 -2.407 1.00 23.33 75 GLU B C 1
ATOM 3353 O O . GLU B 1 83 ? 28.927 19.323 -1.729 1.00 28.70 75 GLU B O 1
ATOM 3359 N N . THR B 1 84 ? 27.462 20.900 -2.368 1.00 26.51 76 THR B N 1
ATOM 3360 C CA . THR B 1 84 ? 27.989 21.855 -1.397 1.00 29.83 76 THR B CA 1
ATOM 3361 C C . THR B 1 84 ? 27.779 21.354 0.029 1.00 29.31 76 THR B C 1
ATOM 3362 O O . THR B 1 84 ? 28.684 21.442 0.867 1.00 31.81 76 THR B O 1
ATOM 3366 N N . VAL B 1 85 ? 26.594 20.811 0.311 1.00 26.59 77 VAL B N 1
ATOM 3367 C CA . VAL B 1 85 ? 26.314 20.243 1.630 1.00 24.25 77 VAL B CA 1
ATOM 3368 C C . VAL B 1 85 ? 27.293 19.115 1.953 1.00 25.46 77 VAL B C 1
ATOM 3369 O O . VAL B 1 85 ? 27.885 19.083 3.040 1.00 26.47 77 VAL B O 1
ATOM 3373 N N . PHE B 1 86 ? 27.492 18.181 1.009 1.00 24.46 78 PHE B N 1
ATOM 3374 C CA . PHE B 1 86 ? 28.440 17.089 1.234 1.00 30.23 78 PHE B CA 1
ATOM 3375 C C . PHE B 1 86 ? 29.834 17.614 1.560 1.00 35.52 78 PHE B C 1
ATOM 3376 O O . PHE B 1 86 ? 30.535 17.054 2.413 1.00 34.61 78 PHE B O 1
ATOM 3384 N N . ASP B 1 87 ? 30.264 18.676 0.875 1.00 33.18 79 ASP B N 1
ATOM 3385 C CA . ASP B 1 87 ? 31.627 19.165 1.045 1.00 33.47 79 ASP B CA 1
ATOM 3386 C C . ASP B 1 87 ? 31.808 19.980 2.322 1.00 37.69 79 ASP B C 1
ATOM 3387 O O . ASP B 1 87 ? 32.915 20.026 2.867 1.00 37.81 79 ASP B O 1
ATOM 3392 N N . THR B 1 88 ? 30.758 20.641 2.806 1.00 26.77 80 THR B N 1
ATOM 3393 C CA . THR B 1 88 ? 30.926 21.692 3.806 1.00 28.52 80 THR B CA 1
ATOM 3394 C C . THR B 1 88 ? 30.054 21.549 5.039 1.00 25.97 80 THR B C 1
ATOM 3395 O O . THR B 1 88 ? 30.340 22.217 6.037 1.00 34.09 80 THR B O 1
ATOM 3399 N N . ALA B 1 89 ? 29.007 20.728 5.020 1.00 25.18 81 ALA B N 1
ATOM 3400 C CA . ALA B 1 89 ? 28.037 20.743 6.106 1.00 26.93 81 ALA B CA 1
ATOM 3401 C C . ALA B 1 89 ? 27.739 19.365 6.688 1.00 30.30 81 ALA B C 1
ATOM 3402 O O . ALA B 1 89 ? 26.815 19.246 7.502 1.00 29.57 81 ALA B O 1
ATOM 3404 N N . LEU B 1 90 ? 28.486 18.328 6.309 1.00 27.48 82 LEU B N 1
ATOM 3405 C CA . LEU B 1 90 ? 28.280 17.002 6.877 1.00 28.35 82 LEU B CA 1
ATOM 3406 C C . LEU B 1 90 ? 29.363 16.618 7.876 1.00 31.46 82 LEU B C 1
ATOM 3407 O O . LEU B 1 90 ? 29.413 15.459 8.301 1.00 28.53 82 LEU B O 1
ATOM 3412 N N . GLU B 1 91 ? 30.242 17.551 8.248 1.00 30.45 83 GLU B N 1
ATOM 3413 C CA . GLU B 1 91 ? 31.328 17.277 9.192 1.00 31.23 83 GLU B CA 1
ATOM 3414 C C . GLU B 1 91 ? 32.193 16.106 8.730 1.00 34.06 83 GLU B C 1
ATOM 3415 O O . GLU B 1 91 ? 32.778 15.391 9.545 1.00 32.60 83 GLU B O 1
ATOM 3421 N N . GLY B 1 92 ? 32.284 15.899 7.418 1.00 36.16 84 GLY B N 1
ATOM 3422 C CA . GLY B 1 92 ? 33.089 14.816 6.894 1.00 36.69 84 GLY B CA 1
ATOM 3423 C C . GLY B 1 92 ? 32.515 13.434 7.104 1.00 34.89 84 GLY B C 1
ATOM 3424 O O . GLY B 1 92 ? 33.211 12.444 6.860 1.00 36.41 84 GLY B O 1
ATOM 3425 N N . LEU B 1 93 ? 31.263 13.333 7.547 1.00 32.76 85 LEU B N 1
ATOM 3426 C CA . LEU B 1 93 ? 30.629 12.054 7.809 1.00 35.59 85 LEU B CA 1
ATOM 3427 C C . LEU B 1 93 ? 29.700 11.675 6.661 1.00 33.83 85 LEU B C 1
ATOM 3428 O O . LEU B 1 93 ? 29.170 12.551 5.969 1.00 30.63 85 LEU B O 1
ATOM 3433 N N . PRO B 1 94 ? 29.487 10.384 6.428 1.00 30.46 86 PRO B N 1
ATOM 3434 C CA . PRO B 1 94 ? 28.679 9.953 5.286 1.00 28.28 86 PRO B CA 1
ATOM 3435 C C . PRO B 1 94 ? 27.186 9.944 5.572 1.00 26.49 86 PRO B C 1
ATOM 3436 O O . PRO B 1 94 ? 26.736 9.844 6.713 1.00 24.79 86 PRO B O 1
ATOM 3440 N N . VAL B 1 95 ? 26.421 10.035 4.483 1.00 23.27 87 VAL B N 1
ATOM 3441 C CA . VAL B 1 95 ? 25.009 9.680 4.523 1.00 19.28 87 VAL B CA 1
ATOM 3442 C C . VAL B 1 95 ? 24.897 8.174 4.732 1.00 20.50 87 VAL B C 1
ATOM 3443 O O . VAL B 1 95 ? 25.671 7.394 4.161 1.00 20.97 87 VAL B O 1
ATOM 3447 N N . LEU B 1 96 ? 23.953 7.759 5.581 1.00 20.87 88 LEU B N 1
ATOM 3448 C CA . LEU B 1 96 ? 23.768 6.359 5.954 1.00 22.12 88 LEU B CA 1
ATOM 3449 C C . LEU B 1 96 ? 22.557 5.706 5.303 1.00 18.45 88 LEU B C 1
ATOM 3450 O O . LEU B 1 96 ? 22.528 4.478 5.172 1.00 23.76 88 LEU B O 1
ATOM 3455 N N . ARG B 1 97 ? 21.553 6.492 4.933 1.00 17.31 89 ARG B N 1
ATOM 3456 C CA . ARG B 1 97 ? 20.308 6.018 4.342 1.00 21.21 89 ARG B CA 1
ATOM 3457 C C . ARG B 1 97 ? 19.486 7.234 3.966 1.00 20.44 89 ARG B C 1
ATOM 3458 O O . ARG B 1 97 ? 19.718 8.339 4.464 1.00 20.59 89 ARG B O 1
ATOM 3466 N N . VAL B 1 98 ? 18.505 7.009 3.103 1.00 16.47 90 VAL B N 1
ATOM 3467 C CA . VAL B 1 98 ? 17.638 8.067 2.590 1.00 15.70 90 VAL B CA 1
ATOM 3468 C C . VAL B 1 98 ? 16.208 7.633 2.860 1.00 17.76 90 VAL B C 1
ATOM 3469 O O . VAL B 1 98 ? 15.814 6.521 2.488 1.00 19.48 90 VAL B O 1
ATOM 3473 N N . ILE B 1 99 ? 15.442 8.489 3.524 1.00 14.49 91 ILE B N 1
ATOM 3474 C CA . ILE B 1 99 ? 14.021 8.261 3.747 1.00 11.79 91 ILE B CA 1
ATOM 3475 C C . ILE B 1 99 ? 13.239 9.204 2.843 1.00 17.91 91 ILE B C 1
ATOM 3476 O O . ILE B 1 99 ? 13.589 10.384 2.720 1.00 17.36 91 ILE B O 1
ATOM 3481 N N . VAL B 1 100 ? 12.176 8.697 2.217 1.00 14.18 92 VAL B N 1
ATOM 3482 C CA . VAL B 1 100 ? 11.327 9.519 1.358 1.00 13.35 92 VAL B CA 1
ATOM 3483 C C . VAL B 1 100 ? 9.895 9.447 1.873 1.00 18.30 92 VAL B C 1
ATOM 3484 O O . VAL B 1 100 ? 9.380 8.352 2.110 1.00 16.41 92 VAL B O 1
ATOM 3488 N N . THR B 1 101 ? 9.249 10.615 2.027 1.00 14.07 93 THR B N 1
ATOM 3489 C CA . THR B 1 101 ? 7.885 10.659 2.565 1.00 15.39 93 THR B CA 1
ATOM 3490 C C . THR B 1 101 ? 6.855 10.162 1.555 1.00 14.22 93 THR B C 1
ATOM 3491 O O . THR B 1 101 ? 5.897 9.471 1.926 1.00 15.79 93 THR B O 1
ATOM 3495 N N . HIS B 1 102 ? 6.998 10.530 0.283 1.00 15.39 94 HIS B N 1
ATOM 3496 C CA . HIS B 1 102 ? 6.050 10.060 -0.722 1.00 17.29 94 HIS B CA 1
ATOM 3497 C C . HIS B 1 102 ? 6.643 10.294 -2.103 1.00 16.87 94 HIS B C 1
ATOM 3498 O O . HIS B 1 102 ? 7.714 10.892 -2.245 1.00 16.87 94 HIS B O 1
ATOM 3505 N N . CYS B 1 103 ? 5.947 9.789 -3.124 1.00 14.78 95 CYS B N 1
ATOM 3506 C CA . CYS B 1 103 ? 6.567 9.624 -4.438 1.00 14.21 95 CYS B CA 1
ATOM 3507 C C . CYS B 1 103 ? 6.477 10.859 -5.325 1.00 21.51 95 CYS B C 1
ATOM 3508 O O . CYS B 1 103 ? 6.953 10.811 -6.465 1.00 20.07 95 CYS B O 1
ATOM 3511 N N . HIS B 1 104 ? 5.927 11.966 -4.842 1.00 18.91 96 HIS B N 1
ATOM 3512 C CA . HIS B 1 104 ? 5.845 13.127 -5.724 1.00 17.73 96 HIS B CA 1
ATOM 3513 C C . HIS B 1 104 ? 7.257 13.608 -6.066 1.00 18.99 96 HIS B C 1
ATOM 3514 O O . HIS B 1 104 ? 8.198 13.380 -5.297 1.00 20.55 96 HIS B O 1
ATOM 3521 N N . PRO B 1 105 ? 7.447 14.200 -7.259 1.00 19.86 97 PRO B N 1
ATOM 3522 C CA . PRO B 1 105 ? 8.812 14.365 -7.794 1.00 22.22 97 PRO B CA 1
ATOM 3523 C C . PRO B 1 105 ? 9.730 15.209 -6.934 1.00 20.35 97 PRO B C 1
ATOM 3524 O O . PRO B 1 105 ? 10.945 14.960 -6.925 1.00 18.57 97 PRO B O 1
ATOM 3528 N N . ASP B 1 106 ? 9.210 16.242 -6.260 1.00 20.60 98 ASP B N 1
ATOM 3529 C CA . ASP B 1 106 ? 10.080 17.053 -5.422 1.00 17.57 98 ASP B CA 1
ATOM 3530 C C . ASP B 1 106 ? 10.581 16.290 -4.200 1.00 17.72 98 ASP B C 1
ATOM 3531 O O . ASP B 1 106 ? 11.567 16.712 -3.599 1.00 21.54 98 ASP B O 1
ATOM 3536 N N . HIS B 1 107 ? 9.947 15.173 -3.826 1.00 14.55 99 HIS B N 1
ATOM 3537 C CA . HIS B 1 107 ? 10.411 14.384 -2.691 1.00 15.34 99 HIS B CA 1
ATOM 3538 C C . HIS B 1 107 ? 11.246 13.183 -3.128 1.00 20.46 99 HIS B C 1
ATOM 3539 O O . HIS B 1 107 ? 12.247 12.871 -2.478 1.00 17.57 99 HIS B O 1
ATOM 3546 N N . LEU B 1 108 ? 10.895 12.540 -4.249 1.00 18.78 100 LEU B N 1
ATOM 3547 C CA . LEU B 1 108 ? 11.560 11.309 -4.685 1.00 17.29 100 LEU B CA 1
ATOM 3548 C C . LEU B 1 108 ? 12.635 11.525 -5.756 1.00 19.04 100 LEU B C 1
ATOM 3549 O O . LEU B 1 108 ? 13.469 10.627 -5.962 1.00 19.87 100 LEU B O 1
ATOM 3554 N N . GLY B 1 109 ? 12.653 12.696 -6.414 1.00 16.86 101 GLY B N 1
ATOM 3555 C CA . GLY B 1 109 ? 13.401 12.841 -7.657 1.00 18.27 101 GLY B CA 1
ATOM 3556 C C . GLY B 1 109 ? 14.861 12.442 -7.558 1.00 19.84 101 GLY B C 1
ATOM 3557 O O . GLY B 1 109 ? 15.384 11.751 -8.442 1.00 21.87 101 GLY B O 1
ATOM 3558 N N . LEU B 1 110 ? 15.553 12.897 -6.511 1.00 18.45 102 LEU B N 1
ATOM 3559 C CA . LEU B 1 110 ? 16.981 12.629 -6.379 1.00 19.80 102 LEU B CA 1
ATOM 3560 C C . LEU B 1 110 ? 17.294 11.452 -5.461 1.00 20.44 102 LEU B C 1
ATOM 3561 O O . LEU B 1 110 ? 18.455 11.282 -5.067 1.00 21.10 102 LEU B O 1
ATOM 3566 N N . ALA B 1 111 ? 16.304 10.619 -5.134 1.00 19.92 103 ALA B N 1
ATOM 3567 C CA . ALA B 1 111 ? 16.561 9.484 -4.246 1.00 19.70 103 ALA B CA 1
ATOM 3568 C C . ALA B 1 111 ? 17.632 8.557 -4.812 1.00 18.00 103 ALA B C 1
ATOM 3569 O O . ALA B 1 111 ? 18.562 8.150 -4.095 1.00 20.69 103 ALA B O 1
ATOM 3571 N N . ASN B 1 112 ? 17.522 8.201 -6.100 1.00 19.30 104 ASN B N 1
ATOM 3572 C CA . ASN B 1 112 ? 18.512 7.304 -6.688 1.00 21.88 104 ASN B CA 1
ATOM 3573 C C . ASN B 1 112 ? 19.894 7.941 -6.677 1.00 23.87 104 ASN B C 1
ATOM 3574 O O . ASN B 1 112 ? 20.889 7.292 -6.334 1.00 20.18 104 ASN B O 1
ATOM 3579 N N . TRP B 1 113 ? 19.974 9.219 -7.042 1.00 20.54 105 TRP B N 1
ATOM 3580 C CA . TRP B 1 113 ? 21.261 9.895 -7.121 1.00 20.63 105 TRP B CA 1
ATOM 3581 C C . TRP B 1 113 ? 21.896 10.004 -5.739 1.00 21.48 105 TRP B C 1
ATOM 3582 O O . TRP B 1 113 ? 23.108 9.800 -5.580 1.00 25.62 105 TRP B O 1
ATOM 3593 N N . LEU B 1 114 ? 21.081 10.290 -4.721 1.00 17.20 106 LEU B N 1
ATOM 3594 C CA . LEU B 1 114 ? 21.590 10.342 -3.350 1.00 19.95 106 LEU B CA 1
ATOM 3595 C C . LEU B 1 114 ? 22.008 8.960 -2.865 1.00 22.08 106 LEU B C 1
ATOM 3596 O O . LEU B 1 114 ? 23.060 8.805 -2.227 1.00 22.27 106 LEU B O 1
ATOM 3601 N N . CYS B 1 115 ? 21.187 7.948 -3.146 1.00 22.53 107 CYS B N 1
ATOM 3602 C CA . CYS B 1 115 ? 21.514 6.593 -2.711 1.00 21.24 107 CYS B CA 1
ATOM 3603 C C . CYS B 1 115 ? 22.836 6.124 -3.291 1.00 22.76 107 CYS B C 1
ATOM 3604 O O . CYS B 1 115 ? 23.548 5.339 -2.655 1.00 24.97 107 CYS B O 1
ATOM 3607 N N . GLU B 1 116 ? 23.202 6.599 -4.480 1.00 23.77 108 GLU B N 1
ATOM 3608 C CA . GLU B 1 116 ? 24.429 6.156 -5.122 1.00 25.33 108 GLU B CA 1
ATOM 3609 C C . GLU B 1 116 ? 25.611 7.073 -4.836 1.00 27.60 108 GLU B C 1
ATOM 3610 O O . GLU B 1 116 ? 26.681 6.883 -5.416 1.00 30.15 108 GLU B O 1
ATOM 3616 N N . GLY B 1 117 ? 25.457 8.037 -3.935 1.00 24.33 109 GLY B N 1
ATOM 3617 C CA . GLY B 1 117 ? 26.582 8.819 -3.476 1.00 24.33 109 GLY B CA 1
ATOM 3618 C C . GLY B 1 117 ? 26.752 10.163 -4.142 1.00 25.98 109 GLY B C 1
ATOM 3619 O O . GLY B 1 117 ? 27.823 10.768 -4.004 1.00 26.53 109 GLY B O 1
ATOM 3620 N N . GLY B 1 118 ? 25.738 10.652 -4.848 1.00 23.67 110 GLY B N 1
ATOM 3621 C CA . GLY B 1 118 ? 25.913 11.935 -5.519 1.00 24.41 110 GLY B CA 1
ATOM 3622 C C . GLY B 1 118 ? 26.865 11.840 -6.706 1.00 28.52 110 GLY B C 1
ATOM 3623 O O . GLY B 1 118 ? 27.191 10.760 -7.208 1.00 24.04 110 GLY B O 1
ATOM 3624 N N . ASP B 1 119 ? 27.312 13.015 -7.163 1.00 22.59 111 ASP B N 1
ATOM 3625 C CA . ASP B 1 119 ? 28.201 13.072 -8.326 1.00 27.79 111 ASP B CA 1
ATOM 3626 C C . ASP B 1 119 ? 29.497 12.298 -8.111 1.00 38.06 111 ASP B C 1
ATOM 3627 O O . ASP B 1 119 ? 30.040 11.723 -9.065 1.00 33.01 111 ASP B O 1
ATOM 3632 N N . LYS B 1 120 ? 30.018 12.272 -6.884 1.00 31.31 112 LYS B N 1
ATOM 3633 C CA . LYS B 1 120 ? 31.304 11.640 -6.615 1.00 34.64 112 LYS B CA 1
ATOM 3634 C C . LYS B 1 120 ? 31.183 10.226 -6.051 1.00 32.41 112 LYS B C 1
ATOM 3635 O O . LYS B 1 120 ? 32.193 9.658 -5.628 1.00 33.27 112 LYS B O 1
ATOM 3641 N N . LYS B 1 121 ? 29.986 9.641 -6.058 1.00 33.69 113 LYS B N 1
ATOM 3642 C CA . LYS B 1 121 ? 29.779 8.248 -5.653 1.00 34.20 113 LYS B CA 1
ATOM 3643 C C . LYS B 1 121 ? 30.397 7.961 -4.281 1.00 30.58 113 LYS B C 1
ATOM 3644 O O . LYS B 1 121 ? 31.174 7.020 -4.106 1.00 33.20 113 LYS B O 1
ATOM 3650 N N . ARG B 1 122 ? 30.037 8.786 -3.293 1.00 30.01 114 ARG B N 1
ATOM 3651 C CA . ARG B 1 122 ? 30.731 8.787 -2.009 1.00 30.60 114 ARG B CA 1
ATOM 3652 C C . ARG B 1 122 ? 30.282 7.666 -1.085 1.00 35.61 114 ARG B C 1
ATOM 3653 O O . ARG B 1 122 ? 30.992 7.349 -0.126 1.00 31.64 114 ARG B O 1
ATOM 3661 N N . TRP B 1 123 ? 29.119 7.082 -1.342 1.00 28.99 115 TRP B N 1
ATOM 3662 C CA . TRP B 1 123 ? 28.550 6.029 -0.513 1.00 25.60 115 TRP B CA 1
ATOM 3663 C C . TRP B 1 123 ? 27.528 5.295 -1.363 1.00 29.96 115 TRP B C 1
ATOM 3664 O O . TRP B 1 123 ? 27.203 5.713 -2.478 1.00 28.65 115 TRP B O 1
ATOM 3675 N N . ASN B 1 124 ? 26.988 4.216 -0.803 1.00 28.82 116 ASN B N 1
ATOM 3676 C CA . ASN B 1 124 ? 25.981 3.405 -1.482 1.00 24.05 116 ASN B CA 1
ATOM 3677 C C . ASN B 1 124 ? 25.000 2.937 -0.413 1.00 20.17 116 ASN B C 1
ATOM 3678 O O . ASN B 1 124 ? 25.322 2.008 0.334 1.00 26.89 116 ASN B O 1
ATOM 3683 N N . VAL B 1 125 ? 23.822 3.561 -0.343 1.00 21.16 117 VAL B N 1
ATOM 3684 C CA . VAL B 1 125 ? 22.918 3.373 0.793 1.00 19.22 117 VAL B CA 1
ATOM 3685 C C . VAL B 1 125 ? 21.504 3.069 0.310 1.00 22.27 117 VAL B C 1
ATOM 3686 O O . VAL B 1 125 ? 21.178 3.189 -0.871 1.00 21.20 117 VAL B O 1
ATOM 3690 N N . ARG B 1 126 ? 20.663 2.664 1.264 1.00 18.06 118 ARG B N 1
ATOM 3691 C CA . ARG B 1 126 ? 19.317 2.161 0.996 1.00 19.39 118 ARG B CA 1
ATOM 3692 C C . ARG B 1 126 ? 18.259 3.251 1.111 1.00 20.16 118 ARG B C 1
ATOM 3693 O O . ARG B 1 126 ? 18.314 4.097 2.011 1.00 19.91 118 ARG B O 1
ATOM 3701 N N . LEU B 1 127 ? 17.273 3.185 0.206 1.00 15.80 119 LEU B N 1
ATOM 3702 C CA . LEU B 1 127 ? 16.058 3.990 0.245 1.00 19.42 119 LEU B CA 1
ATOM 3703 C C . LEU B 1 127 ? 15.010 3.345 1.145 1.00 20.38 119 LEU B C 1
ATOM 3704 O O . LEU B 1 127 ? 14.648 2.173 0.952 1.00 17.79 119 LEU B O 1
ATOM 3709 N N . TRP B 1 128 ? 14.524 4.119 2.113 1.00 19.68 120 TRP B N 1
ATOM 3710 C CA . TRP B 1 128 ? 13.443 3.730 3.012 1.00 18.83 120 TRP B CA 1
ATOM 3711 C C . TRP B 1 128 ? 12.192 4.502 2.606 1.00 17.23 120 TRP B C 1
ATOM 3712 O O . TRP B 1 128 ? 12.225 5.740 2.510 1.00 16.79 120 TRP B O 1
ATOM 3723 N N . ILE B 1 129 ? 11.088 3.780 2.383 1.00 16.80 121 ILE B N 1
ATOM 3724 C CA . ILE B 1 129 ? 9.889 4.385 1.794 1.00 14.30 121 ILE B CA 1
ATOM 3725 C C . ILE B 1 129 ? 8.737 3.402 1.956 1.00 16.71 121 ILE B C 1
ATOM 3726 O O . ILE B 1 129 ? 8.971 2.188 2.104 1.00 17.07 121 ILE B O 1
ATOM 3731 N N . THR B 1 130 ? 7.495 3.891 1.984 1.00 14.39 122 THR B N 1
ATOM 3732 C CA . THR B 1 130 ? 6.380 2.948 2.076 1.00 14.53 122 THR B CA 1
ATOM 3733 C C . THR B 1 130 ? 6.186 2.229 0.738 1.00 16.03 122 THR B C 1
ATOM 3734 O O . THR B 1 130 ? 6.623 2.696 -0.317 1.00 16.64 122 THR B O 1
ATOM 3738 N N . LEU B 1 131 ? 5.524 1.066 0.790 1.00 15.86 123 LEU B N 1
ATOM 3739 C CA . LEU B 1 131 ? 5.368 0.268 -0.426 1.00 16.95 123 LEU B CA 1
ATOM 3740 C C . LEU B 1 131 ? 4.502 0.992 -1.452 1.00 18.91 123 LEU B C 1
ATOM 3741 O O . LEU B 1 131 ? 4.826 1.014 -2.645 1.00 18.05 123 LEU B O 1
ATOM 3746 N N . GLY B 1 132 ? 3.381 1.564 -1.011 1.00 17.61 124 GLY B N 1
ATOM 3747 C CA . GLY B 1 132 ? 2.483 2.220 -1.948 1.00 18.11 124 GLY B CA 1
ATOM 3748 C C . GLY B 1 132 ? 3.150 3.364 -2.684 1.00 18.65 124 GLY B C 1
ATOM 3749 O O . GLY B 1 132 ? 2.938 3.551 -3.891 1.00 18.60 124 GLY B O 1
ATOM 3750 N N . GLU B 1 133 ? 3.989 4.127 -1.977 1.00 13.61 125 GLU B N 1
ATOM 3751 C CA . GLU B 1 133 ? 4.697 5.229 -2.622 1.00 18.32 125 GLU B CA 1
ATOM 3752 C C . GLU B 1 133 ? 5.807 4.712 -3.521 1.00 17.37 125 GLU B C 1
ATOM 3753 O O . GLU B 1 133 ? 6.015 5.235 -4.618 1.00 19.03 125 GLU B O 1
ATOM 3759 N N . TYR B 1 134 ? 6.518 3.667 -3.085 1.00 15.33 126 TYR B N 1
ATOM 3760 C CA . TYR B 1 134 ? 7.587 3.109 -3.907 1.00 16.30 126 TYR B CA 1
ATOM 3761 C C . TYR B 1 134 ? 7.044 2.552 -5.218 1.00 20.96 126 TYR B C 1
ATOM 3762 O O . TYR B 1 134 ? 7.619 2.787 -6.291 1.00 18.57 126 TYR B O 1
ATOM 3771 N N . MET B 1 135 ? 5.941 1.800 -5.151 1.00 19.59 127 MET B N 1
ATOM 3772 C CA . MET B 1 135 ? 5.424 1.128 -6.344 1.00 19.54 127 MET B CA 1
ATOM 3773 C C . MET B 1 135 ? 4.797 2.119 -7.320 1.00 19.14 127 MET B C 1
ATOM 3774 O O . MET B 1 135 ? 5.001 2.002 -8.541 1.00 21.54 127 MET B O 1
ATOM 3779 N N . LEU B 1 136 ? 4.022 3.093 -6.814 1.00 19.28 128 LEU B N 1
ATOM 3780 C CA . LEU B 1 136 ? 3.502 4.135 -7.698 1.00 22.03 128 LEU B CA 1
ATOM 3781 C C . LEU B 1 136 ? 4.645 4.936 -8.318 1.00 27.48 128 LEU B C 1
ATOM 3782 O O . LEU B 1 136 ? 4.576 5.326 -9.491 1.00 25.56 128 LEU B O 1
ATOM 3787 N N . GLY B 1 137 ? 5.711 5.172 -7.553 1.00 24.59 129 GLY B N 1
ATOM 3788 C CA . GLY B 1 137 ? 6.883 5.820 -8.121 1.00 26.57 129 GLY B CA 1
ATOM 3789 C C . GLY B 1 137 ? 7.447 5.047 -9.295 1.00 26.30 129 GLY B C 1
ATOM 3790 O O . GLY B 1 137 ? 7.766 5.621 -10.340 1.00 30.03 129 GLY B O 1
ATOM 3791 N N . ARG B 1 138 ? 7.558 3.723 -9.148 1.00 25.33 130 ARG B N 1
ATOM 3792 C CA . ARG B 1 138 ? 8.069 2.917 -10.248 1.00 29.03 130 ARG B CA 1
ATOM 3793 C C . ARG B 1 138 ? 7.102 2.893 -11.419 1.00 29.76 130 ARG B C 1
ATOM 3794 O O . ARG B 1 138 ? 7.529 2.886 -12.579 1.00 32.00 130 ARG B O 1
ATOM 3802 N N . VAL B 1 139 ? 5.797 2.897 -11.141 1.00 25.70 131 VAL B N 1
ATOM 3803 C CA . VAL B 1 139 ? 4.820 2.935 -12.221 1.00 26.90 131 VAL B CA 1
ATOM 3804 C C . VAL B 1 139 ? 4.944 4.246 -12.998 1.00 31.28 131 VAL B C 1
ATOM 3805 O O . VAL B 1 139 ? 4.958 4.262 -14.234 1.00 37.82 131 VAL B O 1
ATOM 3809 N N . MET B 1 140 ? 5.053 5.363 -12.279 1.00 27.08 132 MET B N 1
ATOM 3810 C CA . MET B 1 140 ? 5.138 6.660 -12.941 1.00 38.16 132 MET B CA 1
ATOM 3811 C C . MET B 1 140 ? 6.503 6.886 -13.577 1.00 45.39 132 MET B C 1
ATOM 3812 O O . MET B 1 140 ? 6.599 7.576 -14.601 1.00 45.94 132 MET B O 1
ATOM 3817 N N . ALA B 1 141 ? 7.560 6.300 -13.009 1.00 41.34 133 ALA B N 1
ATOM 3818 C CA . ALA B 1 141 ? 8.895 6.502 -13.562 1.00 52.83 133 ALA B CA 1
ATOM 3819 C C . ALA B 1 141 ? 9.069 5.849 -14.925 1.00 56.58 133 ALA B C 1
ATOM 3820 O O . ALA B 1 141 ? 9.969 6.245 -15.674 1.00 59.54 133 ALA B O 1
ATOM 3822 N N . ALA B 1 142 ? 8.239 4.863 -15.263 1.00 58.21 134 ALA B N 1
ATOM 3823 C CA . ALA B 1 142 ? 8.343 4.152 -16.534 1.00 58.83 134 ALA B CA 1
ATOM 3824 C C . ALA B 1 142 ? 7.404 4.693 -17.602 1.00 65.10 134 ALA B C 1
ATOM 3825 O O . ALA B 1 142 ? 7.814 4.848 -18.756 1.00 68.00 134 ALA B O 1
ATOM 3827 N N . GLY B 1 143 ? 6.155 4.984 -17.250 1.00 93.40 135 GLY B N 1
ATOM 3828 C CA . GLY B 1 143 ? 5.175 5.443 -18.219 1.00 85.99 135 GLY B CA 1
ATOM 3829 C C . GLY B 1 143 ? 5.191 6.940 -18.457 1.00 82.01 135 GLY B C 1
ATOM 3830 O O . GLY B 1 143 ? 5.975 7.442 -19.262 1.00 83.42 135 GLY B O 1
ATOM 3831 N N . GLY B 1 149 ? -1.121 7.489 -20.569 1.00 58.37 141 GLY B N 1
ATOM 3832 C CA . GLY B 1 149 ? -0.967 8.559 -19.601 1.00 60.33 141 GLY B CA 1
ATOM 3833 C C . GLY B 1 149 ? -1.775 9.794 -19.952 1.00 56.61 141 GLY B C 1
ATOM 3834 O O . GLY B 1 149 ? -2.789 10.097 -19.308 1.00 47.59 141 GLY B O 1
ATOM 3835 N N . GLY B 1 150 ? -1.317 10.518 -20.976 1.00 48.88 142 GLY B N 1
ATOM 3836 C CA . GLY B 1 150 ? -2.053 11.688 -21.421 1.00 38.13 142 GLY B CA 1
ATOM 3837 C C . GLY B 1 150 ? -3.409 11.327 -21.993 1.00 36.16 142 GLY B C 1
ATOM 3838 O O . GLY B 1 150 ? -4.388 12.046 -21.789 1.00 28.66 142 GLY B O 1
ATOM 3839 N N . GLU B 1 151 ? -3.484 10.205 -22.720 1.00 35.08 143 GLU B N 1
ATOM 3840 C CA . GLU B 1 151 ? -4.763 9.738 -23.242 1.00 34.28 143 GLU B CA 1
ATOM 3841 C C . GLU B 1 151 ? -5.761 9.492 -22.119 1.00 30.68 143 GLU B C 1
ATOM 3842 O O . GLU B 1 151 ? -6.928 9.880 -22.220 1.00 25.60 143 GLU B O 1
ATOM 3848 N N . GLY B 1 152 ? -5.324 8.834 -21.043 1.00 29.38 144 GLY B N 1
ATOM 3849 C CA . GLY B 1 152 ? -6.237 8.559 -19.941 1.00 37.15 144 GLY B CA 1
ATOM 3850 C C . GLY B 1 152 ? -6.739 9.821 -19.259 1.00 30.95 144 GLY B C 1
ATOM 3851 O O . GLY B 1 152 ? -7.915 9.920 -18.895 1.00 26.43 144 GLY B O 1
ATOM 3852 N N . ALA B 1 153 ? -5.851 10.799 -19.069 1.00 24.29 145 ALA B N 1
ATOM 3853 C CA . ALA B 1 153 ? -6.257 12.071 -18.487 1.00 26.00 145 ALA B CA 1
ATOM 3854 C C . ALA B 1 153 ? -7.290 12.780 -19.357 1.00 25.85 145 ALA B C 1
ATOM 3855 O O . ALA B 1 153 ? -8.291 13.299 -18.845 1.00 28.90 145 ALA B O 1
ATOM 3857 N N . ALA B 1 154 ? -7.080 12.795 -20.678 1.00 25.76 146 ALA B N 1
ATOM 3858 C CA . ALA B 1 154 ? -8.039 13.465 -21.551 1.00 25.72 146 ALA B CA 1
ATOM 3859 C C . ALA B 1 154 ? -9.399 12.787 -21.499 1.00 26.12 146 ALA B C 1
ATOM 3860 O O . ALA B 1 154 ? -10.436 13.462 -21.536 1.00 25.64 146 ALA B O 1
ATOM 3862 N N . ARG B 1 155 ? -9.421 11.451 -21.433 1.00 20.16 147 ARG B N 1
ATOM 3863 C CA . ARG B 1 155 ? -10.695 10.751 -21.305 1.00 23.25 147 ARG B CA 1
ATOM 3864 C C . ARG B 1 155 ? -11.400 11.137 -20.008 1.00 23.65 147 ARG B C 1
ATOM 3865 O O . ARG B 1 155 ? -12.611 11.389 -19.993 1.00 20.48 147 ARG B O 1
ATOM 3873 N N . HIS B 1 156 ? -10.652 11.155 -18.903 1.00 19.41 148 HIS B N 1
ATOM 3874 C CA . HIS B 1 156 ? -11.209 11.452 -17.587 1.00 21.50 148 HIS B CA 1
ATOM 3875 C C . HIS B 1 156 ? -11.766 12.867 -17.542 1.00 25.95 148 HIS B C 1
ATOM 3876 O O . HIS B 1 156 ? -12.923 13.094 -17.172 1.00 24.40 148 HIS B O 1
ATOM 3883 N N . PHE B 1 157 ? -10.960 13.838 -17.950 1.00 23.78 149 PHE B N 1
ATOM 3884 C CA . PHE B 1 157 ? -11.412 15.215 -17.840 1.00 19.99 149 PHE B CA 1
ATOM 3885 C C . PHE B 1 157 ? -12.531 15.531 -18.828 1.00 21.82 149 PHE B C 1
ATOM 3886 O O . PHE B 1 157 ? -13.417 16.321 -18.499 1.00 22.58 149 PHE B O 1
ATOM 3894 N N . ALA B 1 158 ? -12.552 14.889 -20.008 1.00 23.63 150 ALA B N 1
ATOM 3895 C CA . ALA B 1 158 ? -13.703 15.041 -20.905 1.00 21.82 150 ALA B CA 1
ATOM 3896 C C . ALA B 1 158 ? -14.969 14.448 -20.290 1.00 24.90 150 ALA B C 1
ATOM 3897 O O . ALA B 1 158 ? -16.052 15.041 -20.371 1.00 24.80 150 ALA B O 1
ATOM 3899 N N . ARG B 1 159 ? -14.862 13.267 -19.692 1.00 19.43 151 ARG B N 1
ATOM 3900 C CA . ARG B 1 159 ? -16.011 12.696 -18.995 1.00 22.35 151 ARG B CA 1
ATOM 3901 C C . ARG B 1 159 ? -16.514 13.602 -17.872 1.00 27.87 151 ARG B C 1
ATOM 3902 O O . ARG B 1 159 ? -17.683 13.504 -17.475 1.00 23.93 151 ARG B O 1
ATOM 3910 N N . HIS B 1 160 ? -15.664 14.487 -17.357 1.00 22.02 152 HIS B N 1
ATOM 3911 C CA . HIS B 1 160 ? -16.056 15.368 -16.269 1.00 22.08 152 HIS B CA 1
ATOM 3912 C C . HIS B 1 160 ? -16.204 16.809 -16.730 1.00 23.41 152 HIS B C 1
ATOM 3913 O O . HIS B 1 160 ? -16.115 17.736 -15.917 1.00 22.58 152 HIS B O 1
ATOM 3920 N N . GLY B 1 161 ? -16.435 17.011 -18.023 1.00 25.44 153 GLY B N 1
ATOM 3921 C CA . GLY B 1 161 ? -16.937 18.277 -18.517 1.00 26.85 153 GLY B CA 1
ATOM 3922 C C . GLY B 1 161 ? -15.963 19.099 -19.320 1.00 26.53 153 GLY B C 1
ATOM 3923 O O . GLY B 1 161 ? -16.371 20.132 -19.865 1.00 28.06 153 GLY B O 1
ATOM 3924 N N . LEU B 1 162 ? -14.696 18.702 -19.412 1.00 27.51 154 LEU B N 1
ATOM 3925 C CA . LEU B 1 162 ? -13.733 19.451 -20.221 1.00 30.52 154 LEU B CA 1
ATOM 3926 C C . LEU B 1 162 ? -13.887 19.027 -21.677 1.00 29.74 154 LEU B C 1
ATOM 3927 O O . LEU B 1 162 ? -13.362 18.000 -22.098 1.00 34.28 154 LEU B O 1
ATOM 3932 N N . ARG B 1 163 ? -14.605 19.816 -22.467 1.00 31.22 155 ARG B N 1
ATOM 3933 C CA . ARG B 1 163 ? -14.894 19.392 -23.828 1.00 38.84 155 ARG B CA 1
ATOM 3934 C C . ARG B 1 163 ? -14.284 20.325 -24.869 1.00 45.27 155 ARG B C 1
ATOM 3935 O O . ARG B 1 163 ? -14.573 20.173 -26.060 1.00 49.99 155 ARG B O 1
ATOM 3943 N N . ASP B 1 164 ? -13.431 21.265 -24.455 1.00 38.01 156 ASP B N 1
ATOM 3944 C CA . ASP B 1 164 ? -12.635 22.063 -25.386 1.00 41.63 156 ASP B CA 1
ATOM 3945 C C . ASP B 1 164 ? -11.625 21.153 -26.074 1.00 37.95 156 ASP B C 1
ATOM 3946 O O . ASP B 1 164 ? -10.690 20.664 -25.438 1.00 38.16 156 ASP B O 1
ATOM 3951 N N . GLU B 1 165 ? -11.777 20.967 -27.386 1.00 38.21 157 GLU B N 1
ATOM 3952 C CA . GLU B 1 165 ? -10.922 20.019 -28.091 1.00 40.21 157 GLU B CA 1
ATOM 3953 C C . GLU B 1 165 ? -9.485 20.502 -28.186 1.00 40.61 157 GLU B C 1
ATOM 3954 O O . GLU B 1 165 ? -8.566 19.678 -28.254 1.00 39.98 157 GLU B O 1
ATOM 3960 N N . ALA B 1 166 ? -9.262 21.817 -28.207 1.00 40.98 158 ALA B N 1
ATOM 3961 C CA . ALA B 1 166 ? -7.893 22.319 -28.155 1.00 42.70 158 ALA B CA 1
ATOM 3962 C C . ALA B 1 166 ? -7.205 21.888 -26.864 1.00 37.71 158 ALA B C 1
ATOM 3963 O O . ALA B 1 166 ? -6.037 21.474 -26.882 1.00 34.37 158 ALA B O 1
ATOM 3965 N N . SER B 1 167 ? -7.924 21.955 -25.735 1.00 29.63 159 SER B N 1
ATOM 3966 C CA . SER B 1 167 ? -7.360 21.546 -24.452 1.00 30.85 159 SER B CA 1
ATOM 3967 C C . SER B 1 167 ? -7.127 20.042 -24.397 1.00 33.18 159 SER B C 1
ATOM 3968 O O . SER B 1 167 ? -6.093 19.588 -23.899 1.00 31.83 159 SER B O 1
ATOM 3971 N N . LEU B 1 168 ? -8.102 19.251 -24.859 1.00 30.94 160 LEU B N 1
ATOM 3972 C CA . LEU B 1 168 ? -7.933 17.800 -24.841 1.00 27.72 160 LEU B CA 1
ATOM 3973 C C . LEU B 1 168 ? -6.776 17.384 -25.732 1.00 28.39 160 LEU B C 1
ATOM 3974 O O . LEU B 1 168 ? -6.032 16.456 -25.395 1.00 32.76 160 LEU B O 1
ATOM 3979 N N . ASP B 1 169 ? -6.606 18.067 -26.870 1.00 31.23 161 ASP B N 1
ATOM 3980 C CA . ASP B 1 169 ? -5.466 17.808 -27.745 1.00 40.91 161 ASP B CA 1
ATOM 3981 C C . ASP B 1 169 ? -4.152 17.989 -26.998 1.00 42.84 161 ASP B C 1
ATOM 3982 O O . ASP B 1 169 ? -3.245 17.155 -27.101 1.00 36.29 161 ASP B O 1
ATOM 3987 N N . LYS B 1 170 ? -4.030 19.089 -26.250 1.00 37.25 162 LYS B N 1
ATOM 3988 C CA . LYS B 1 170 ? -2.804 19.344 -25.501 1.00 39.87 162 LYS B CA 1
ATOM 3989 C C . LYS B 1 170 ? -2.591 18.287 -24.428 1.00 33.80 162 LYS B C 1
ATOM 3990 O O . LYS B 1 170 ? -1.454 17.888 -24.151 1.00 36.38 162 LYS B O 1
ATOM 3992 N N . LEU B 1 171 ? -3.678 17.817 -23.816 1.00 30.26 163 LEU B N 1
ATOM 3993 C CA . LEU B 1 171 ? -3.570 16.763 -22.817 1.00 35.92 163 LEU B CA 1
ATOM 3994 C C . LEU B 1 171 ? -3.097 15.459 -23.435 1.00 34.59 163 LEU B C 1
ATOM 3995 O O . LEU B 1 171 ? -2.243 14.769 -22.868 1.00 42.67 163 LEU B O 1
ATOM 4000 N N . ARG B 1 172 ? -3.664 15.088 -24.584 1.00 35.84 164 ARG B N 1
ATOM 4001 C CA . ARG B 1 172 ? -3.310 13.815 -25.195 1.00 33.78 164 ARG B CA 1
ATOM 4002 C C . ARG B 1 172 ? -1.859 13.795 -25.650 1.00 47.05 164 ARG B C 1
ATOM 4003 O O . ARG B 1 172 ? -1.211 12.745 -25.595 1.00 56.75 164 ARG B O 1
ATOM 4011 N N . ASN B 1 173 ? -1.335 14.936 -26.090 1.00 51.26 165 ASN B N 1
ATOM 4012 C CA . ASN B 1 173 ? 0.006 15.042 -26.652 1.00 58.29 165 ASN B CA 1
ATOM 4013 C C . ASN B 1 173 ? 0.975 15.743 -25.701 1.00 68.40 165 ASN B C 1
ATOM 4014 O O . ASN B 1 173 ? 1.833 16.519 -26.129 1.00 75.25 165 ASN B O 1
ATOM 4016 N N . ARG B 1 174 ? 0.852 15.488 -24.401 1.00 68.92 166 ARG B N 1
ATOM 4017 C CA . ARG B 1 174 ? 1.741 16.072 -23.407 1.00 68.55 166 ARG B CA 1
ATOM 4018 C C . ARG B 1 174 ? 2.809 15.062 -23.010 1.00 74.23 166 ARG B C 1
ATOM 4019 O O . ARG B 1 174 ? 2.538 13.861 -22.916 1.00 71.60 166 ARG B O 1
ATOM 4021 N N . LYS B 1 175 ? 4.025 15.556 -22.784 1.00 81.12 167 LYS B N 1
ATOM 4022 C CA . LYS B 1 175 ? 5.142 14.699 -22.410 1.00 80.57 167 LYS B CA 1
ATOM 4023 C C . LYS B 1 175 ? 5.113 14.405 -20.915 1.00 79.73 167 LYS B C 1
ATOM 4024 O O . LYS B 1 175 ? 4.745 15.262 -20.107 1.00 81.34 167 LYS B O 1
ATOM 4026 N N . SER B 1 176 ? 5.504 13.181 -20.551 1.00 76.51 168 SER B N 1
ATOM 4027 C CA . SER B 1 176 ? 5.519 12.766 -19.151 1.00 69.70 168 SER B CA 1
ATOM 4028 C C . SER B 1 176 ? 6.487 13.616 -18.340 1.00 64.55 168 SER B C 1
ATOM 4029 O O . SER B 1 176 ? 7.702 13.400 -18.392 1.00 70.19 168 SER B O 1
ATOM 4032 N N . TYR B 1 177 ? 5.959 14.585 -17.588 1.00 59.07 169 TYR B N 1
ATOM 4033 C CA . TYR B 1 177 ? 6.820 15.446 -16.784 1.00 65.55 169 TYR B CA 1
ATOM 4034 C C . TYR B 1 177 ? 7.521 14.668 -15.676 1.00 69.57 169 TYR B C 1
ATOM 4035 O O . TYR B 1 177 ? 8.671 14.976 -15.338 1.00 72.31 169 TYR B O 1
ATOM 4037 N N . TYR B 1 178 ? 6.858 13.649 -15.123 1.00 64.27 170 TYR B N 1
ATOM 4038 C CA . TYR B 1 178 ? 7.393 12.943 -13.961 1.00 54.14 170 TYR B CA 1
ATOM 4039 C C . TYR B 1 178 ? 8.761 12.336 -14.251 1.00 48.09 170 TYR B C 1
ATOM 4040 O O . TYR B 1 178 ? 9.677 12.440 -13.428 1.00 37.96 170 TYR B O 1
ATOM 4049 N N . ALA B 1 179 ? 8.930 11.721 -15.423 1.00 44.39 171 ALA B N 1
ATOM 4050 C CA . ALA B 1 179 ? 10.179 11.019 -15.702 1.00 49.48 171 ALA B CA 1
ATOM 4051 C C . ALA B 1 179 ? 11.365 11.961 -15.900 1.00 44.37 171 ALA B C 1
ATOM 4052 O O . ALA B 1 179 ? 12.510 11.531 -15.728 1.00 49.27 171 ALA B O 1
ATOM 4054 N N . ASP B 1 180 ? 11.133 13.230 -16.255 1.00 42.98 172 ASP B N 1
ATOM 4055 C CA . ASP B 1 180 ? 12.246 14.177 -16.339 1.00 41.40 172 ASP B CA 1
ATOM 4056 C C . ASP B 1 180 ? 12.722 14.633 -14.960 1.00 43.68 172 ASP B C 1
ATOM 4057 O O . ASP B 1 180 ? 13.924 14.855 -14.760 1.00 43.91 172 ASP B O 1
ATOM 4059 N N . LEU B 1 181 ? 11.803 14.777 -14.005 1.00 38.93 173 LEU B N 1
ATOM 4060 C CA . LEU B 1 181 ? 12.147 15.194 -12.650 1.00 30.23 173 LEU B CA 1
ATOM 4061 C C . LEU B 1 181 ? 12.622 14.036 -11.788 1.00 28.99 173 LEU B C 1
ATOM 4062 O O . LEU B 1 181 ? 13.299 14.264 -10.777 1.00 27.25 173 LEU B O 1
ATOM 4067 N N . VAL B 1 182 ? 12.246 12.817 -12.150 1.00 26.28 174 VAL B N 1
ATOM 4068 C CA . VAL B 1 182 ? 12.592 11.597 -11.422 1.00 22.62 174 VAL B CA 1
ATOM 4069 C C . VAL B 1 182 ? 13.216 10.655 -12.444 1.00 33.04 174 VAL B C 1
ATOM 4070 O O . VAL B 1 182 ? 12.526 9.765 -12.963 1.00 32.41 174 VAL B O 1
ATOM 4074 N N . PRO B 1 183 ? 14.500 10.815 -12.778 1.00 33.09 175 PRO B N 1
ATOM 4075 C CA . PRO B 1 183 ? 15.057 10.092 -13.928 1.00 34.63 175 PRO B CA 1
ATOM 4076 C C . PRO B 1 183 ? 15.367 8.635 -13.652 1.00 30.32 175 PRO B C 1
ATOM 4077 O O . PRO B 1 183 ? 15.583 7.885 -14.607 1.00 29.24 175 PRO B O 1
ATOM 4081 N N . ALA B 1 184 ? 15.383 8.214 -12.390 1.00 23.79 176 ALA B N 1
ATOM 4082 C CA . ALA B 1 184 ? 15.536 6.817 -12.006 1.00 21.78 176 ALA B CA 1
ATOM 4083 C C . ALA B 1 184 ? 14.980 6.659 -10.598 1.00 17.77 176 ALA B C 1
ATOM 4084 O O . ALA B 1 184 ? 14.944 7.620 -9.827 1.00 24.77 176 ALA B O 1
ATOM 4086 N N . VAL B 1 185 ? 14.555 5.441 -10.276 1.00 23.50 177 VAL B N 1
ATOM 4087 C CA . VAL B 1 185 ? 14.077 5.085 -8.937 1.00 23.88 177 VAL B CA 1
ATOM 4088 C C . VAL B 1 185 ? 14.924 3.901 -8.486 1.00 26.31 177 VAL B C 1
ATOM 4089 O O . VAL B 1 185 ? 15.178 3.001 -9.296 1.00 21.97 177 VAL B O 1
ATOM 4093 N N . PRO B 1 186 ? 15.401 3.856 -7.242 1.00 21.55 178 PRO B N 1
ATOM 4094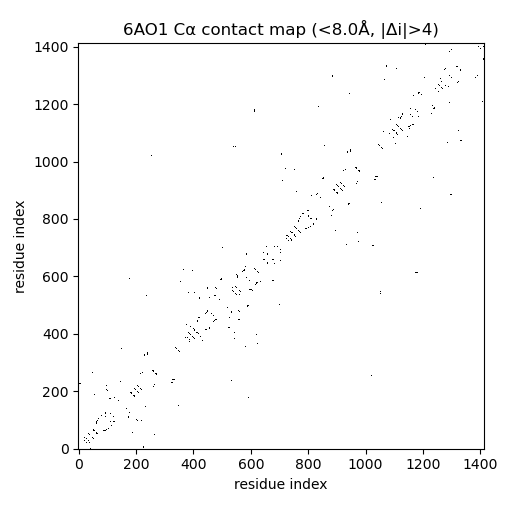 C CA . PRO B 1 186 ? 16.207 2.704 -6.814 1.00 21.16 178 PRO B CA 1
ATOM 4095 C C . PRO B 1 186 ? 15.460 1.393 -7.038 1.00 23.42 178 PRO B C 1
ATOM 4096 O O . PRO B 1 186 ? 14.239 1.322 -6.888 1.00 25.48 178 PRO B O 1
ATOM 4100 N N . GLY B 1 187 ? 16.204 0.356 -7.438 1.00 22.99 179 GLY B N 1
ATOM 4101 C CA . GLY B 1 187 ? 15.637 -0.962 -7.686 1.00 25.75 179 GLY B CA 1
ATOM 4102 C C . GLY B 1 187 ? 15.415 -1.809 -6.443 1.00 26.46 179 GLY B C 1
ATOM 4103 O O . GLY B 1 187 ? 14.885 -2.921 -6.530 1.00 23.27 179 GLY B O 1
ATOM 4104 N N . GLN B 1 188 ? 15.844 -1.316 -5.287 1.00 22.10 180 GLN B N 1
ATOM 4105 C CA . GLN B 1 188 ? 15.647 -1.979 -4.007 1.00 20.56 180 GLN B CA 1
ATOM 4106 C C . GLN B 1 188 ? 15.181 -0.942 -3.002 1.00 24.29 180 GLN B C 1
ATOM 4107 O O . GLN B 1 188 ? 15.511 0.240 -3.127 1.00 20.13 180 GLN B O 1
ATOM 4113 N N . TYR B 1 189 ? 14.399 -1.370 -2.010 1.00 17.33 181 TYR B N 1
ATOM 4114 C CA . TYR B 1 189 ? 14.004 -0.430 -0.963 1.00 18.64 181 TYR B CA 1
ATOM 4115 C C . TYR B 1 189 ? 13.795 -1.171 0.346 1.00 18.08 181 TYR B C 1
ATOM 4116 O O . TYR B 1 189 ? 13.773 -2.407 0.398 1.00 20.44 181 TYR B O 1
ATOM 4125 N N . ARG B 1 190 ? 13.700 -0.385 1.412 1.00 16.76 182 ARG B N 1
ATOM 4126 C CA A ARG B 1 190 ? 13.366 -0.861 2.748 0.55 17.70 182 ARG B CA 1
ATOM 4127 C CA B ARG B 1 190 ? 13.366 -0.866 2.755 0.45 17.74 182 ARG B CA 1
ATOM 4128 C C . ARG B 1 190 ? 11.980 -0.333 3.088 1.00 17.00 182 ARG B C 1
ATOM 4129 O O . ARG B 1 190 ? 11.785 0.884 3.214 1.00 15.87 182 ARG B O 1
ATOM 4144 N N . ARG B 1 191 ? 11.027 -1.242 3.245 1.00 20.29 183 ARG B N 1
ATOM 4145 C CA . ARG B 1 191 ? 9.626 -0.865 3.371 1.00 20.69 183 ARG B CA 1
ATOM 4146 C C . ARG B 1 191 ? 9.323 -0.251 4.736 1.00 23.14 183 ARG B C 1
ATOM 4147 O O . ARG B 1 191 ? 9.537 -0.885 5.772 1.00 19.05 183 ARG B O 1
ATOM 4155 N N . LEU B 1 192 ? 8.779 0.964 4.728 1.00 15.63 184 LEU B N 1
ATOM 4156 C CA . LEU B 1 192 ? 8.196 1.584 5.914 1.00 15.84 184 LEU B CA 1
ATOM 4157 C C . LEU B 1 192 ? 6.711 1.253 5.989 1.00 15.07 184 LEU B C 1
ATOM 4158 O O . LEU B 1 192 ? 6.025 1.207 4.966 1.00 17.92 184 LEU B O 1
ATOM 4163 N N . ARG B 1 193 ? 6.217 1.016 7.207 1.00 18.35 185 ARG B N 1
ATOM 4164 C CA . ARG B 1 193 ? 4.806 0.732 7.428 1.00 15.84 185 ARG B CA 1
ATOM 4165 C C . ARG B 1 193 ? 4.314 1.525 8.628 1.00 17.77 185 ARG B C 1
ATOM 4166 O O . ARG B 1 193 ? 5.076 1.825 9.548 1.00 17.16 185 ARG B O 1
ATOM 4174 N N . ASP B 1 194 ? 3.025 1.862 8.601 1.00 18.84 186 ASP B N 1
ATOM 4175 C CA . ASP B 1 194 ? 2.395 2.590 9.691 1.00 20.20 186 ASP B CA 1
ATOM 4176 C C . ASP B 1 194 ? 2.752 1.957 11.025 1.00 19.26 186 ASP B C 1
ATOM 4177 O O . ASP B 1 194 ? 2.698 0.735 11.176 1.00 21.78 186 ASP B O 1
ATOM 4182 N N . GLY B 1 195 ? 3.173 2.790 11.979 1.00 18.04 187 GLY B N 1
ATOM 4183 C CA . GLY B 1 195 ? 3.508 2.319 13.306 1.00 22.98 187 GLY B CA 1
ATOM 4184 C C . GLY B 1 195 ? 4.926 1.809 13.488 1.00 22.30 187 GLY B C 1
ATOM 4185 O O . GLY B 1 195 ? 5.310 1.517 14.620 1.00 20.79 187 GLY B O 1
ATOM 4186 N N . ASP B 1 196 ? 5.722 1.695 12.420 1.00 18.11 188 ASP B N 1
ATOM 4187 C CA . ASP B 1 196 ? 7.111 1.262 12.569 1.00 16.78 188 ASP B CA 1
ATOM 4188 C C . ASP B 1 196 ? 7.889 2.278 13.397 1.00 17.16 188 ASP B C 1
ATOM 4189 O O . ASP B 1 196 ? 7.804 3.484 13.154 1.00 19.72 188 ASP B O 1
ATOM 4194 N N . ALA B 1 197 ? 8.663 1.789 14.359 1.00 21.38 189 ALA B N 1
ATOM 4195 C CA . ALA B 1 197 ? 9.502 2.635 15.202 1.00 20.93 189 ALA B CA 1
ATOM 4196 C C . ALA B 1 197 ? 10.905 2.664 14.601 1.00 25.73 189 ALA B C 1
ATOM 4197 O O . ALA B 1 197 ? 11.599 1.645 14.576 1.00 27.47 189 ALA B O 1
ATOM 4199 N N . LEU B 1 198 ? 11.314 3.820 14.097 1.00 20.78 190 LEU B N 1
ATOM 4200 C CA . LEU B 1 198 ? 12.654 3.998 13.564 1.00 22.24 190 LEU B CA 1
ATOM 4201 C C . LEU B 1 198 ? 13.543 4.589 14.645 1.00 21.78 190 LEU B C 1
ATOM 4202 O O . LEU B 1 198 ? 13.114 5.467 15.397 1.00 24.88 190 LEU B O 1
ATOM 4207 N N . SER B 1 199 ? 14.774 4.102 14.730 1.00 20.24 191 SER B N 1
ATOM 4208 C CA A SER B 1 199 ? 15.789 4.699 15.588 0.45 22.66 191 SER B CA 1
ATOM 4209 C CA B SER B 1 199 ? 15.796 4.692 15.589 0.55 22.55 191 SER B CA 1
ATOM 4210 C C . SER B 1 199 ? 16.679 5.584 14.722 1.00 23.88 191 SER B C 1
ATOM 4211 O O . SER B 1 199 ? 17.402 5.091 13.852 1.00 24.56 191 SER B O 1
ATOM 4216 N N . ILE B 1 200 ? 16.614 6.891 14.947 1.00 22.84 192 ILE B N 1
ATOM 4217 C CA . ILE B 1 200 ? 17.436 7.852 14.221 1.00 19.99 192 ILE B CA 1
ATOM 4218 C C . ILE B 1 200 ? 18.126 8.717 15.265 1.00 21.20 192 ILE B C 1
ATOM 4219 O O . ILE B 1 200 ? 17.459 9.476 15.979 1.00 22.36 192 ILE B O 1
ATOM 4224 N N . GLY B 1 201 ? 19.453 8.620 15.340 1.00 25.13 193 GLY B N 1
ATOM 4225 C CA . GLY B 1 201 ? 20.177 9.381 16.341 1.00 29.82 193 GLY B CA 1
ATOM 4226 C C . GLY B 1 201 ? 19.669 9.028 17.726 1.00 25.73 193 GLY B C 1
ATOM 4227 O O . GLY B 1 201 ? 19.533 7.853 18.089 1.00 30.45 193 GLY B O 1
ATOM 4228 N N . ALA B 1 202 ? 19.351 10.043 18.511 1.00 28.12 194 ALA B N 1
ATOM 4229 C CA . ALA B 1 202 ? 19.015 9.747 19.897 1.00 39.54 194 ALA B CA 1
ATOM 4230 C C . ALA B 1 202 ? 17.554 9.354 20.099 1.00 36.48 194 ALA B C 1
ATOM 4231 O O . ALA B 1 202 ? 17.166 9.089 21.243 1.00 36.44 194 ALA B O 1
ATOM 4233 N N . ARG B 1 203 ? 16.755 9.263 19.035 1.00 28.76 195 ARG B N 1
ATOM 4234 C CA . ARG B 1 203 ? 15.301 9.361 19.129 1.00 21.94 195 ARG B CA 1
ATOM 4235 C C . ARG B 1 203 ? 14.612 8.202 18.428 1.00 28.95 195 ARG B C 1
ATOM 4236 O O . ARG B 1 203 ? 15.120 7.655 17.448 1.00 33.29 195 ARG B O 1
ATOM 4244 N N . THR B 1 204 ? 13.399 7.895 18.893 1.00 20.58 196 THR B N 1
ATOM 4245 C CA . THR B 1 204 ? 12.470 7.045 18.152 1.00 18.82 196 THR B CA 1
ATOM 4246 C C . THR B 1 204 ? 11.543 7.931 17.338 1.00 21.45 196 THR B C 1
ATOM 4247 O O . THR B 1 204 ? 10.866 8.798 17.895 1.00 20.34 196 THR B O 1
ATOM 4251 N N . TRP B 1 205 ? 11.520 7.728 16.025 1.00 17.10 197 TRP B N 1
ATOM 4252 C CA . TRP B 1 205 ? 10.537 8.357 15.152 1.00 15.10 197 TRP B CA 1
ATOM 4253 C C . TRP B 1 205 ? 9.564 7.284 14.697 1.00 20.36 197 TRP B C 1
ATOM 4254 O O . TRP B 1 205 ? 9.992 6.220 14.231 1.00 25.19 197 TRP B O 1
ATOM 4265 N N . ARG B 1 206 ? 8.269 7.550 14.827 1.00 17.16 198 ARG B N 1
ATOM 4266 C CA . ARG B 1 206 ? 7.270 6.585 14.403 1.00 16.22 198 ARG B CA 1
ATOM 4267 C C . ARG B 1 206 ? 6.695 6.981 13.048 1.00 18.22 198 ARG B C 1
ATOM 4268 O O . ARG B 1 206 ? 6.450 8.168 12.775 1.00 19.80 198 ARG B O 1
ATOM 4276 N N . VAL B 1 207 ? 6.516 5.973 12.191 1.00 16.40 199 VAL B N 1
ATOM 4277 C CA . VAL B 1 207 ? 5.865 6.172 10.907 1.00 16.73 199 VAL B CA 1
ATOM 4278 C C . VAL B 1 207 ? 4.379 6.409 11.132 1.00 18.42 199 VAL B C 1
ATOM 4279 O O . VAL B 1 207 ? 3.713 5.626 11.830 1.00 20.53 199 VAL B O 1
ATOM 4283 N N . VAL B 1 208 ? 3.867 7.514 10.580 1.00 15.41 200 VAL B N 1
ATOM 4284 C CA . VAL B 1 208 ? 2.442 7.858 10.617 1.00 20.09 200 VAL B CA 1
ATOM 4285 C C . VAL B 1 208 ? 1.970 7.973 9.169 1.00 19.22 200 VAL B C 1
ATOM 4286 O O . VAL B 1 208 ? 2.325 8.938 8.474 1.00 17.02 200 VAL B O 1
ATOM 4290 N N . THR B 1 209 ? 1.162 7.014 8.708 1.00 17.73 201 THR B N 1
ATOM 4291 C CA . THR B 1 209 ? 0.765 7.063 7.310 1.00 20.48 201 THR B CA 1
ATOM 4292 C C . THR B 1 209 ? -0.451 7.965 7.130 1.00 21.54 201 THR B C 1
ATOM 4293 O O . THR B 1 209 ? -1.261 8.142 8.040 1.00 23.83 201 THR B O 1
ATOM 4297 N N . GLY B 1 210 ? -0.525 8.588 5.961 1.00 17.99 202 GLY B N 1
ATOM 4298 C CA . GLY B 1 210 ? -1.634 9.474 5.636 1.00 15.49 202 GLY B CA 1
ATOM 4299 C C . GLY B 1 210 ? -2.119 9.177 4.236 1.00 16.27 202 GLY B C 1
ATOM 4300 O O . GLY B 1 210 ? -1.348 8.786 3.360 1.00 16.46 202 GLY B O 1
ATOM 4301 N N . PHE B 1 211 ? -3.415 9.384 4.024 1.00 16.44 203 PHE B N 1
ATOM 4302 C CA . PHE B 1 211 ? -4.056 9.020 2.770 1.00 13.44 203 PHE B CA 1
ATOM 4303 C C . PHE B 1 211 ? -4.786 10.211 2.183 1.00 19.41 203 PHE B C 1
ATOM 4304 O O . PHE B 1 211 ? -5.032 11.205 2.874 1.00 20.80 203 PHE B O 1
ATOM 4312 N N . GLY B 1 212 ? -5.109 10.109 0.889 1.00 16.83 204 GLY B N 1
ATOM 4313 C CA . GLY B 1 212 ? -5.855 11.155 0.174 1.00 15.92 204 GLY B CA 1
ATOM 4314 C C . GLY B 1 212 ? -5.000 12.107 -0.657 1.00 19.83 204 GLY B C 1
ATOM 4315 O O . GLY B 1 212 ? -5.506 12.704 -1.618 1.00 21.95 204 GLY B O 1
ATOM 4316 N N . HIS B 1 213 ? -3.733 12.291 -0.293 1.00 18.83 205 HIS B N 1
ATOM 4317 C CA . HIS B 1 213 ? -2.794 13.084 -1.080 1.00 19.71 205 HIS B CA 1
ATOM 4318 C C . HIS B 1 213 ? -1.906 12.229 -1.965 1.00 19.16 205 HIS B C 1
ATOM 4319 O O . HIS B 1 213 ? -1.618 12.598 -3.107 1.00 19.48 205 HIS B O 1
ATOM 4326 N N . SER B 1 214 ? -1.481 11.079 -1.462 1.00 19.01 206 SER B N 1
ATOM 4327 C CA . SER B 1 214 ? -0.648 10.136 -2.193 1.00 18.51 206 SER B CA 1
ATOM 4328 C C . SER B 1 214 ? -0.938 8.758 -1.612 1.00 16.12 206 SER B C 1
ATOM 4329 O O . SER B 1 214 ? -1.645 8.645 -0.599 1.00 17.73 206 SER B O 1
ATOM 4332 N N . PRO B 1 215 ? -0.427 7.686 -2.237 1.00 16.82 207 PRO B N 1
ATOM 4333 C CA . PRO B 1 215 ? -0.875 6.335 -1.834 1.00 16.66 207 PRO B CA 1
ATOM 4334 C C . PRO B 1 215 ? -0.750 5.995 -0.357 1.00 18.42 207 PRO B C 1
ATOM 4335 O O . PRO B 1 215 ? -1.628 5.309 0.175 1.00 19.69 207 PRO B O 1
ATOM 4339 N N . GLU B 1 216 ? 0.345 6.379 0.299 1.00 14.97 208 GLU B N 1
ATOM 4340 C CA . GLU B 1 216 ? 0.670 5.898 1.644 1.00 14.98 208 GLU B CA 1
ATOM 4341 C C . GLU B 1 216 ? 1.748 6.812 2.208 1.00 15.02 208 GLU B C 1
ATOM 4342 O O . GLU B 1 216 ? 2.899 6.417 2.393 1.00 16.18 208 GLU B O 1
ATOM 4348 N N . HIS B 1 217 ? 1.371 8.068 2.434 1.00 14.74 209 HIS B N 1
ATOM 4349 C CA . HIS B 1 217 ? 2.323 9.117 2.776 1.00 14.45 209 HIS B CA 1
ATOM 4350 C C . HIS B 1 217 ? 2.925 8.873 4.150 1.00 15.76 209 HIS B C 1
ATOM 4351 O O . HIS B 1 217 ? 2.213 8.570 5.106 1.00 16.81 209 HIS B O 1
ATOM 4358 N N . CYS B 1 218 ? 4.249 9.024 4.256 1.00 18.42 210 CYS B N 1
ATOM 4359 C CA . CYS B 1 218 ? 4.958 8.780 5.509 1.00 17.63 210 CYS B CA 1
ATOM 4360 C C . CYS B 1 218 ? 5.294 10.106 6.184 1.00 16.89 210 CYS B C 1
ATOM 4361 O O . CYS B 1 218 ? 6.189 10.816 5.732 1.00 16.85 210 CYS B O 1
ATOM 4364 N N . ALA B 1 219 ? 4.572 10.442 7.255 1.00 18.78 211 ALA B N 1
ATOM 4365 C CA . ALA B 1 219 ? 5.041 11.447 8.209 1.00 22.31 211 ALA B CA 1
ATOM 4366 C C . ALA B 1 219 ? 5.864 10.733 9.275 1.00 18.08 211 ALA B C 1
ATOM 4367 O O . ALA B 1 219 ? 5.647 9.554 9.548 1.00 18.90 211 ALA B O 1
ATOM 4369 N N . LEU B 1 220 ? 6.833 11.436 9.859 1.00 14.96 212 LEU B N 1
ATOM 4370 C CA . LEU B 1 220 ? 7.659 10.866 10.923 1.00 15.66 212 LEU B CA 1
ATOM 4371 C C . LEU B 1 220 ? 7.407 11.640 12.207 1.00 17.98 212 LEU B C 1
ATOM 4372 O O . LEU B 1 220 ? 7.599 12.861 12.243 1.00 18.02 212 LEU B O 1
ATOM 4377 N N . HIS B 1 221 ? 6.982 10.938 13.260 1.00 16.76 213 HIS B N 1
ATOM 4378 C CA . HIS B 1 221 ? 6.630 11.572 14.529 1.00 19.73 213 HIS B CA 1
ATOM 4379 C C . HIS B 1 221 ? 7.593 11.150 15.642 1.00 20.08 213 HIS B C 1
ATOM 4380 O O . HIS B 1 221 ? 7.636 9.968 16.021 1.00 19.39 213 HIS B O 1
ATOM 4387 N N . ALA B 1 222 ? 8.350 12.119 16.176 1.00 18.76 214 ALA B N 1
ATOM 4388 C CA . ALA B 1 222 ? 9.208 11.910 17.351 1.00 20.64 214 ALA B CA 1
ATOM 4389 C C . ALA B 1 222 ? 8.407 12.338 18.568 1.00 24.25 214 ALA B C 1
ATOM 4390 O O . ALA B 1 222 ? 8.395 13.510 18.957 1.00 24.47 214 ALA B O 1
ATOM 4392 N N . GLU B 1 223 ? 7.740 11.362 19.178 1.00 22.71 215 GLU B N 1
ATOM 4393 C CA . GLU B 1 223 ? 6.706 11.640 20.175 1.00 27.20 215 GLU B CA 1
ATOM 4394 C C . GLU B 1 223 ? 7.299 12.164 21.478 1.00 32.31 215 GLU B C 1
ATOM 4395 O O . GLU B 1 223 ? 6.756 13.098 22.082 1.00 27.63 215 GLU B O 1
ATOM 4401 N N . ALA B 1 224 ? 8.424 11.594 21.922 1.00 27.90 216 ALA B N 1
ATOM 4402 C CA . ALA B 1 224 ? 8.996 11.992 23.205 1.00 33.18 216 ALA B CA 1
ATOM 4403 C C . ALA B 1 224 ? 9.505 13.426 23.173 1.00 33.50 216 ALA B C 1
ATOM 4404 O O . ALA B 1 224 ? 9.316 14.178 24.134 1.00 29.74 216 ALA B O 1
ATOM 4406 N N . ASP B 1 225 ? 10.157 13.834 22.086 1.00 29.69 217 ASP B N 1
ATOM 4407 C CA A ASP B 1 225 ? 10.690 15.184 21.976 0.55 34.98 217 ASP B CA 1
ATOM 4408 C CA B ASP B 1 225 ? 10.677 15.192 22.000 0.45 34.91 217 ASP B CA 1
ATOM 4409 C C . ASP B 1 225 ? 9.702 16.162 21.351 1.00 28.03 217 ASP B C 1
ATOM 4410 O O . ASP B 1 225 ? 9.921 17.379 21.422 1.00 30.09 217 ASP B O 1
ATOM 4419 N N . GLY B 1 226 ? 8.629 15.665 20.746 1.00 21.69 218 GLY B N 1
ATOM 4420 C CA . GLY B 1 226 ? 7.602 16.543 20.223 1.00 24.25 218 GLY B CA 1
ATOM 4421 C C . GLY B 1 226 ? 7.953 17.205 18.906 1.00 23.47 218 GLY B C 1
ATOM 4422 O O . GLY B 1 226 ? 7.860 18.430 18.780 1.00 21.86 218 GLY B O 1
ATOM 4423 N N . VAL B 1 227 ? 8.343 16.407 17.912 1.00 19.42 219 VAL B N 1
ATOM 4424 C CA . VAL B 1 227 ? 8.695 16.912 16.589 1.00 18.70 219 VAL B CA 1
ATOM 4425 C C . VAL B 1 227 ? 7.967 16.067 15.557 1.00 19.02 219 VAL B C 1
ATOM 4426 O O . VAL B 1 227 ? 7.898 14.843 15.700 1.00 20.97 219 VAL B O 1
ATOM 4430 N N . LEU B 1 228 ? 7.406 16.716 14.535 1.00 18.14 220 LEU B N 1
ATOM 4431 C CA . LEU B 1 228 ? 6.706 16.024 13.453 1.00 18.25 220 LEU B CA 1
ATOM 4432 C C . LEU B 1 228 ? 7.245 16.484 12.103 1.00 16.92 220 LEU B C 1
ATOM 4433 O O . LEU B 1 228 ? 7.163 17.674 11.767 1.00 16.55 220 LEU B O 1
ATOM 4438 N N . ILE B 1 229 ? 7.761 15.543 11.322 1.00 17.09 221 ILE B N 1
ATOM 4439 C CA . ILE B 1 229 ? 8.057 15.788 9.913 1.00 17.29 221 ILE B CA 1
ATOM 4440 C C . ILE B 1 229 ? 6.782 15.453 9.148 1.00 19.25 221 ILE B C 1
ATOM 4441 O O . ILE B 1 229 ? 6.426 14.283 9.005 1.00 17.38 221 ILE B O 1
ATOM 4446 N N . SER B 1 230 ? 6.079 16.480 8.669 1.00 17.43 222 SER B N 1
ATOM 4447 C CA . SER B 1 230 ? 4.718 16.301 8.178 1.00 16.72 222 SER B CA 1
ATOM 4448 C C . SER B 1 230 ? 4.642 16.079 6.671 1.00 16.83 222 SER B C 1
ATOM 4449 O O . SER B 1 230 ? 3.542 15.838 6.159 1.00 16.51 222 SER B O 1
ATOM 4452 N N . GLY B 1 231 ? 5.764 16.141 5.955 1.00 14.47 223 GLY B N 1
ATOM 4453 C CA . GLY B 1 231 ? 5.719 15.961 4.498 1.00 13.55 223 GLY B CA 1
ATOM 4454 C C . GLY B 1 231 ? 4.802 16.998 3.870 1.00 15.90 223 GLY B C 1
ATOM 4455 O O . GLY B 1 231 ? 4.865 18.188 4.203 1.00 17.24 223 GLY B O 1
ATOM 4456 N N . ASP B 1 232 ? 3.922 16.559 2.962 1.00 16.06 224 ASP B N 1
ATOM 4457 C CA . ASP B 1 232 ? 2.922 17.443 2.364 1.00 14.37 224 ASP B CA 1
ATOM 4458 C C . ASP B 1 232 ? 1.564 17.381 3.065 1.00 18.07 224 ASP B C 1
ATOM 4459 O O . ASP B 1 232 ? 0.634 18.063 2.634 1.00 19.14 224 ASP B O 1
ATOM 4464 N N . MET B 1 233 ? 1.415 16.571 4.113 1.00 14.94 225 MET B N 1
ATOM 4465 C CA . MET B 1 233 ? 0.086 16.373 4.695 1.00 15.81 225 MET B CA 1
ATOM 4466 C C . MET B 1 233 ? -0.387 17.560 5.524 1.00 19.35 225 MET B C 1
ATOM 4467 O O . MET B 1 233 ? -1.596 17.796 5.601 1.00 18.70 225 MET B O 1
ATOM 4472 N N . VAL B 1 234 ? 0.520 18.273 6.193 1.00 17.92 226 VAL B N 1
ATOM 4473 C CA . VAL B 1 234 ? 0.180 19.503 6.920 1.00 14.74 226 VAL B CA 1
ATOM 4474 C C . VAL B 1 234 ? 1.188 20.573 6.539 1.00 14.94 226 VAL B C 1
ATOM 4475 O O . VAL B 1 234 ? 2.365 20.476 6.902 1.00 17.59 226 VAL B O 1
ATOM 4479 N N . LEU B 1 235 ? 0.730 21.608 5.837 1.00 17.71 227 LEU B N 1
ATOM 4480 C CA . LEU B 1 235 ? 1.593 22.688 5.398 1.00 19.49 227 LEU B CA 1
ATOM 4481 C C . LEU B 1 235 ? 1.042 23.998 5.943 1.00 18.42 227 LEU B C 1
ATOM 4482 O O . LEU B 1 235 ? -0.172 24.222 5.880 1.00 18.94 227 LEU B O 1
ATOM 4487 N N . PRO B 1 236 ? 1.885 24.880 6.474 1.00 18.85 228 PRO B N 1
ATOM 4488 C CA . PRO B 1 236 ? 1.356 26.064 7.173 1.00 19.66 228 PRO B CA 1
ATOM 4489 C C . PRO B 1 236 ? 0.745 27.129 6.262 1.00 23.39 228 PRO B C 1
ATOM 4490 O O . PRO B 1 236 ? -0.160 27.849 6.711 1.00 20.15 228 PRO B O 1
ATOM 4494 N N . ARG B 1 237 ? 1.210 27.284 5.012 1.00 19.77 229 ARG B N 1
ATOM 4495 C CA . ARG B 1 237 ? 0.739 28.379 4.164 1.00 22.28 229 ARG B CA 1
ATOM 4496 C C . ARG B 1 237 ? -0.178 27.955 3.027 1.00 20.46 229 ARG B C 1
ATOM 4497 O O . ARG B 1 237 ? -0.883 28.810 2.471 1.00 22.06 229 ARG B O 1
ATOM 4505 N N . ILE B 1 238 ? -0.162 26.684 2.640 1.00 20.25 230 ILE B N 1
ATOM 4506 C CA . ILE B 1 238 ? -0.924 26.246 1.481 1.00 19.24 230 ILE B CA 1
ATOM 4507 C C . ILE B 1 238 ? -1.697 24.980 1.821 1.00 21.19 230 ILE B C 1
ATOM 4508 O O . ILE B 1 238 ? -1.387 24.261 2.773 1.00 18.94 230 ILE B O 1
ATOM 4513 N N . SER B 1 239 ? -2.729 24.735 1.030 1.00 23.53 231 SER B N 1
ATOM 4514 C CA . SER B 1 239 ? -3.527 23.534 1.140 1.00 28.39 231 SER B CA 1
ATOM 4515 C C . SER B 1 239 ? -2.781 22.342 0.543 1.00 24.23 231 SER B C 1
ATOM 4516 O O . SER B 1 239 ? -1.873 22.482 -0.279 1.00 27.71 231 SER B O 1
ATOM 4519 N N . THR B 1 240 ? -3.171 21.154 0.985 1.00 21.62 232 THR B N 1
ATOM 4520 C CA . THR B 1 240 ? -2.641 19.907 0.450 1.00 21.74 232 THR B CA 1
ATOM 4521 C C . THR B 1 240 ? -3.500 19.454 -0.721 1.00 23.01 232 THR B C 1
ATOM 4522 O O . THR B 1 240 ? -4.715 19.318 -0.579 1.00 23.70 232 THR B O 1
ATOM 4526 N N . ASN B 1 241 ? -2.875 19.203 -1.874 1.00 21.12 233 ASN B N 1
ATOM 4527 C CA . ASN B 1 241 ? -3.660 18.835 -3.046 1.00 26.79 233 ASN B CA 1
ATOM 4528 C C . ASN B 1 241 ? -4.371 17.508 -2.829 1.00 20.26 233 ASN B C 1
ATOM 4529 O O . ASN B 1 241 ? -3.756 16.512 -2.440 1.00 22.10 233 ASN B O 1
ATOM 4534 N N . VAL B 1 242 ? -5.674 17.505 -3.073 1.00 20.99 234 VAL B N 1
ATOM 4535 C CA A VAL B 1 242 ? -6.472 16.286 -3.046 0.38 19.94 234 VAL B CA 1
ATOM 4536 C CA B VAL B 1 242 ? -6.501 16.304 -3.027 0.62 18.57 234 VAL B CA 1
ATOM 4537 C C . VAL B 1 242 ? -7.271 16.254 -4.338 1.00 26.30 234 VAL B C 1
ATOM 4538 O O . VAL B 1 242 ? -8.004 17.201 -4.656 1.00 27.81 234 VAL B O 1
ATOM 4545 N N . SER B 1 243 ? -7.084 15.193 -5.115 1.00 20.09 235 SER B N 1
ATOM 4546 C CA . SER B 1 243 ? -7.616 15.161 -6.471 1.00 21.53 235 SER B CA 1
ATOM 4547 C C . SER B 1 243 ? -8.066 13.759 -6.850 1.00 20.00 235 SER B C 1
ATOM 4548 O O . SER B 1 243 ? -7.462 12.774 -6.426 1.00 20.36 235 SER B O 1
ATOM 4551 N N . VAL B 1 244 ? -9.123 13.688 -7.660 1.00 18.32 236 VAL B N 1
ATOM 4552 C CA . VAL B 1 244 ? -9.562 12.445 -8.294 1.00 17.44 236 VAL B CA 1
ATOM 4553 C C . VAL B 1 244 ? -8.950 12.361 -9.689 1.00 24.69 236 VAL B C 1
ATOM 4554 O O . VAL B 1 244 ? -9.265 13.175 -10.563 1.00 24.67 236 VAL B O 1
ATOM 4558 N N . PHE B 1 245 ? -8.126 11.339 -9.911 1.00 23.24 237 PHE B N 1
ATOM 4559 C CA . PHE B 1 245 ? -7.415 11.107 -11.163 1.00 28.95 237 PHE B CA 1
ATOM 4560 C C . PHE B 1 245 ? -8.036 9.947 -11.940 1.00 28.59 237 PHE B C 1
ATOM 4561 O O . PHE B 1 245 ? -8.856 9.181 -11.425 1.00 25.01 237 PHE B O 1
ATOM 4569 N N . ASP B 1 246 ? -7.601 9.811 -13.199 1.00 20.86 238 ASP B N 1
ATOM 4570 C CA A ASP B 1 246 ? -8.161 8.789 -14.083 0.57 19.72 238 ASP B CA 1
ATOM 4571 C CA B ASP B 1 246 ? -8.170 8.791 -14.072 0.43 19.71 238 ASP B CA 1
ATOM 4572 C C . ASP B 1 246 ? -7.895 7.381 -13.567 1.00 19.76 238 ASP B C 1
ATOM 4573 O O . ASP B 1 246 ? -8.693 6.472 -13.820 1.00 22.05 238 ASP B O 1
ATOM 4582 N N . ILE B 1 247 ? -6.777 7.172 -12.875 1.00 18.56 239 ILE B N 1
ATOM 4583 C CA . ILE B 1 247 ? -6.403 5.792 -12.520 1.00 19.68 239 ILE B CA 1
ATOM 4584 C C . ILE B 1 247 ? -7.359 5.216 -11.482 1.00 22.72 239 ILE B C 1
ATOM 4585 O O . ILE B 1 247 ? -7.599 3.999 -11.448 1.00 19.03 239 ILE B O 1
ATOM 4590 N N . GLU B 1 248 ? -7.929 6.065 -10.638 1.00 20.16 240 GLU B N 1
ATOM 4591 C CA . GLU B 1 248 ? -8.873 5.659 -9.597 1.00 21.41 240 GLU B CA 1
ATOM 4592 C C . GLU B 1 248 ? -10.100 6.553 -9.747 1.00 21.49 240 GLU B C 1
ATOM 4593 O O . GLU B 1 248 ? -10.310 7.485 -8.956 1.00 23.27 240 GLU B O 1
ATOM 4599 N N . PRO B 1 249 ? -10.938 6.283 -10.753 1.00 21.58 241 PRO B N 1
ATOM 4600 C CA . PRO B 1 249 ? -11.965 7.264 -11.170 1.00 23.42 241 PRO B CA 1
ATOM 4601 C C . PRO B 1 249 ? -13.154 7.386 -10.236 1.00 31.13 241 PRO B C 1
ATOM 4602 O O . PRO B 1 249 ? -13.938 8.331 -10.405 1.00 25.92 241 PRO B O 1
ATOM 4606 N N . GLU B 1 250 ? -13.350 6.455 -9.300 1.00 24.38 242 GLU B N 1
ATOM 4607 C CA . GLU B 1 250 ? -14.355 6.608 -8.253 1.00 23.04 242 GLU B CA 1
ATOM 4608 C C . GLU B 1 250 ? -13.717 6.898 -6.898 1.00 24.77 242 GLU B C 1
ATOM 4609 O O . GLU B 1 250 ? -14.347 6.673 -5.857 1.00 25.61 242 GLU B O 1
ATOM 4615 N N . GLY B 1 251 ? -12.494 7.430 -6.894 1.00 18.17 243 GLY B N 1
ATOM 4616 C CA . GLY B 1 251 ? -11.788 7.649 -5.646 1.00 21.21 243 GLY B CA 1
ATOM 4617 C C . GLY B 1 251 ? -12.479 8.651 -4.737 1.00 22.60 243 GLY B C 1
ATOM 4618 O O . GLY B 1 251 ? -13.217 9.552 -5.173 1.00 20.30 243 GLY B O 1
ATOM 4619 N N . ASN B 1 252 ? -12.215 8.512 -3.440 1.00 20.34 244 ASN B N 1
ATOM 4620 C CA . ASN B 1 252 ? -12.717 9.444 -2.431 1.00 19.73 244 ASN B CA 1
ATOM 4621 C C . ASN B 1 252 ? -11.551 10.040 -1.649 1.00 19.45 244 ASN B C 1
ATOM 4622 O O . ASN B 1 252 ? -11.504 9.952 -0.418 1.00 19.60 244 ASN B O 1
ATOM 4627 N N . PRO B 1 253 ? -10.600 10.686 -2.336 1.00 18.52 245 PRO B N 1
ATOM 4628 C CA . PRO B 1 253 ? -9.391 11.129 -1.637 1.00 17.09 245 PRO B CA 1
ATOM 4629 C C . PRO B 1 253 ? -9.651 12.199 -0.586 1.00 18.60 245 PRO B C 1
ATOM 4630 O O . PRO B 1 253 ? -8.900 12.282 0.392 1.00 18.59 245 PRO B O 1
ATOM 4634 N N . LEU B 1 254 ? -10.683 13.028 -0.746 1.00 17.26 246 LEU B N 1
ATOM 4635 C CA . LEU B 1 254 ? -10.912 14.061 0.264 1.00 14.28 246 LEU B CA 1
ATOM 4636 C C . LEU B 1 254 ? -11.412 13.448 1.569 1.00 18.09 246 LEU B C 1
ATOM 4637 O O . LEU B 1 254 ? -11.013 13.878 2.655 1.00 19.46 246 LEU B O 1
ATOM 4642 N N . ALA B 1 255 ? -12.306 12.467 1.489 1.00 19.04 247 ALA B N 1
ATOM 4643 C CA . ALA B 1 255 ? -12.713 11.776 2.710 1.00 18.07 247 ALA B CA 1
ATOM 4644 C C . ALA B 1 255 ? -11.512 11.103 3.369 1.00 22.43 247 ALA B C 1
ATOM 4645 O O . ALA B 1 255 ? -11.344 11.192 4.588 1.00 18.04 247 ALA B O 1
ATOM 4647 N N . LEU B 1 256 ? -10.658 10.441 2.574 1.00 18.09 248 LEU B N 1
ATOM 4648 C CA . LEU B 1 256 ? -9.434 9.837 3.115 1.00 19.52 248 LEU B CA 1
ATOM 4649 C C . LEU B 1 256 ? -8.526 10.885 3.756 1.00 22.12 248 LEU B C 1
ATOM 4650 O O . LEU B 1 256 ? -7.912 10.633 4.802 1.00 19.10 248 LEU B O 1
ATOM 4655 N N . TYR B 1 257 ? -8.413 12.067 3.141 1.00 14.71 249 TYR B N 1
ATOM 4656 C CA . TYR B 1 257 ? -7.526 13.078 3.696 1.00 14.06 249 TYR B CA 1
ATOM 4657 C C . TYR B 1 257 ? -8.070 13.620 5.008 1.00 17.63 249 TYR B C 1
ATOM 4658 O O . TYR B 1 257 ? -7.334 13.734 5.997 1.00 18.80 249 TYR B O 1
ATOM 4667 N N . LEU B 1 258 ? -9.354 13.992 5.029 1.00 19.00 250 LEU B N 1
ATOM 4668 C CA . LEU B 1 258 ? -9.915 14.554 6.251 1.00 19.49 250 LEU B CA 1
ATOM 4669 C C . LEU B 1 258 ? -9.883 13.546 7.387 1.00 19.11 250 LEU B C 1
ATOM 4670 O O . LEU B 1 258 ? -9.719 13.931 8.547 1.00 19.15 250 LEU B O 1
ATOM 4675 N N . GLU B 1 259 ? -10.028 12.257 7.078 1.00 16.25 251 GLU B N 1
ATOM 4676 C CA . GLU B 1 259 ? -9.902 11.237 8.118 1.00 20.14 251 GLU B CA 1
ATOM 4677 C C . GLU B 1 259 ? -8.464 11.148 8.612 1.00 20.15 251 GLU B C 1
ATOM 4678 O O . GLU B 1 259 ? -8.212 11.052 9.821 1.00 20.31 251 GLU B O 1
ATOM 4684 N N . SER B 1 260 ? -7.510 11.205 7.688 1.00 15.70 252 SER B N 1
ATOM 4685 C CA . SER B 1 260 ? -6.091 11.121 8.038 1.00 16.58 252 SER B CA 1
ATOM 4686 C C . SER B 1 260 ? -5.655 12.256 8.948 1.00 19.89 252 SER B C 1
ATOM 4687 O O . SER B 1 260 ? -4.731 12.079 9.747 1.00 18.57 252 SER B O 1
ATOM 4690 N N . LEU B 1 261 ? -6.272 13.438 8.823 1.00 16.06 253 LEU B N 1
ATOM 4691 C CA . LEU B 1 261 ? -5.832 14.560 9.647 1.00 14.67 253 LEU B CA 1
ATOM 4692 C C . LEU B 1 261 ? -6.091 14.316 11.124 1.00 18.29 253 LEU B C 1
ATOM 4693 O O . LEU B 1 261 ? -5.450 14.956 11.974 1.00 17.71 253 LEU B O 1
ATOM 4698 N N . GLY B 1 262 ? -7.008 13.402 11.444 1.00 18.89 254 GLY B N 1
ATOM 4699 C CA . GLY B 1 262 ? -7.279 13.102 12.834 1.00 22.17 254 GLY B CA 1
ATOM 4700 C C . GLY B 1 262 ? -6.076 12.546 13.566 1.00 24.79 254 GLY B C 1
ATOM 4701 O O . GLY B 1 262 ? -5.969 12.708 14.786 1.00 23.83 254 GLY B O 1
ATOM 4702 N N . ARG B 1 263 ? -5.150 11.903 12.834 1.00 23.93 255 ARG B N 1
ATOM 4703 C CA . ARG B 1 263 ? -3.920 11.377 13.430 1.00 26.76 255 ARG B CA 1
ATOM 4704 C C . ARG B 1 263 ? -3.078 12.472 14.076 1.00 25.57 255 ARG B C 1
ATOM 4705 O O . ARG B 1 263 ? -2.376 12.214 15.058 1.00 25.93 255 ARG B O 1
ATOM 4713 N N . TYR B 1 264 ? -3.086 13.683 13.521 1.00 21.60 256 TYR B N 1
ATOM 4714 C CA . TYR B 1 264 ? -2.252 14.731 14.099 1.00 20.43 256 TYR B CA 1
ATOM 4715 C C . TYR B 1 264 ? -2.971 15.497 15.192 1.00 18.77 256 TYR B C 1
ATOM 4716 O O . TYR B 1 264 ? -2.313 16.102 16.048 1.00 20.55 256 TYR B O 1
ATOM 4725 N N . GLU B 1 265 ? -4.304 15.451 15.206 1.00 20.66 257 GLU B N 1
ATOM 4726 C CA . GLU B 1 265 ? -5.059 16.135 16.237 1.00 21.39 257 GLU B CA 1
ATOM 4727 C C . GLU B 1 265 ? -4.905 15.483 17.597 1.00 27.00 257 GLU B C 1
ATOM 4728 O O . GLU B 1 265 ? -5.113 16.160 18.609 1.00 28.35 257 GLU B O 1
ATOM 4734 N N . THR B 1 266 ? -4.544 14.192 17.655 1.00 23.41 258 THR B N 1
ATOM 4735 C CA . THR B 1 266 ? -4.287 13.552 18.941 1.00 25.04 258 THR B CA 1
ATOM 4736 C C . THR B 1 266 ? -2.825 13.649 19.360 1.00 24.82 258 THR B C 1
ATOM 4737 O O . THR B 1 266 ? -2.477 13.179 20.446 1.00 28.02 258 THR B O 1
ATOM 4741 N N . MET B 1 267 ? -1.965 14.241 18.533 1.00 16.84 259 MET B N 1
ATOM 4742 C CA . MET B 1 267 ? -0.601 14.514 18.958 1.00 16.73 259 MET B CA 1
ATOM 4743 C C . MET B 1 267 ? -0.583 15.734 19.872 1.00 22.95 259 MET B C 1
ATOM 4744 O O . MET B 1 267 ? -1.551 16.497 19.939 1.00 22.15 259 MET B O 1
ATOM 4749 N N . ALA B 1 268 ? 0.526 15.901 20.593 1.00 18.83 260 ALA B N 1
ATOM 4750 C CA . ALA B 1 268 ? 0.640 17.008 21.537 1.00 20.27 260 ALA B CA 1
ATOM 4751 C C . ALA B 1 268 ? 0.424 18.337 20.816 1.00 24.35 260 ALA B C 1
ATOM 4752 O O . ALA B 1 268 ? 0.882 18.521 19.688 1.00 20.93 260 ALA B O 1
ATOM 4754 N N . ALA B 1 269 ? -0.299 19.261 21.464 1.00 20.19 261 ALA B N 1
ATOM 4755 C CA . ALA B 1 269 ? -0.567 20.545 20.816 1.00 21.68 261 ALA B CA 1
ATOM 4756 C C . ALA B 1 269 ? 0.688 21.383 20.633 1.00 21.72 261 ALA B C 1
ATOM 4757 O O . ALA B 1 269 ? 0.692 22.298 19.798 1.00 24.91 261 ALA B O 1
ATOM 4759 N N . ASP B 1 270 ? 1.752 21.097 21.377 1.00 20.71 262 ASP B N 1
ATOM 4760 C CA . ASP B 1 270 ? 2.974 21.878 21.287 1.00 18.45 262 ASP B CA 1
ATOM 4761 C C . ASP B 1 270 ? 3.992 21.244 20.356 1.00 17.01 262 ASP B C 1
ATOM 4762 O O . ASP B 1 270 ? 5.165 21.623 20.381 1.00 20.45 262 ASP B O 1
ATOM 4767 N N . THR B 1 271 ? 3.552 20.296 19.525 1.00 17.40 263 THR B N 1
ATOM 4768 C CA . THR B 1 271 ? 4.439 19.638 18.569 1.00 20.53 263 THR B CA 1
ATOM 4769 C C . THR B 1 271 ? 5.080 20.660 17.625 1.00 17.99 263 THR B C 1
ATOM 4770 O O . THR B 1 271 ? 4.401 21.535 17.080 1.00 19.69 263 THR B O 1
ATOM 4774 N N . LEU B 1 272 ? 6.391 20.554 17.437 1.00 17.69 264 LEU B N 1
ATOM 4775 C CA . LEU B 1 272 ? 7.065 21.343 16.408 1.00 16.94 264 LEU B CA 1
ATOM 4776 C C . LEU B 1 272 ? 6.898 20.654 15.056 1.00 19.28 264 LEU B C 1
ATOM 4777 O O . LEU B 1 272 ? 7.330 19.505 14.881 1.00 19.20 264 LEU B O 1
ATOM 4782 N N . VAL B 1 273 ? 6.246 21.331 14.112 1.00 16.65 265 VAL B N 1
ATOM 4783 C CA . VAL B 1 273 ? 5.943 20.759 12.807 1.00 14.94 265 VAL B CA 1
ATOM 4784 C C . VAL B 1 273 ? 7.002 21.208 11.810 1.00 17.76 265 VAL B C 1
ATOM 4785 O O . VAL B 1 273 ? 7.278 22.409 11.677 1.00 18.33 265 VAL B O 1
ATOM 4789 N N . LEU B 1 274 ? 7.565 20.244 11.080 1.00 17.01 266 LEU B N 1
ATOM 4790 C CA . LEU B 1 274 ? 8.560 20.496 10.043 1.00 15.59 266 LEU B CA 1
ATOM 4791 C C . LEU B 1 274 ? 7.901 20.170 8.705 1.00 15.72 266 LEU B C 1
ATOM 4792 O O . LEU B 1 274 ? 7.883 19.002 8.284 1.00 18.61 266 LEU B O 1
ATOM 4797 N N . PRO B 1 275 ? 7.318 21.157 8.021 1.00 14.64 267 PRO B N 1
ATOM 4798 C CA . PRO B 1 275 ? 6.591 20.911 6.774 1.00 15.79 267 PRO B CA 1
ATOM 4799 C C . PRO B 1 275 ? 7.514 20.951 5.570 1.00 16.14 267 PRO B C 1
ATOM 4800 O O . PRO B 1 275 ? 8.554 21.612 5.570 1.00 13.77 267 PRO B O 1
ATOM 4804 N N . SER B 1 276 ? 7.098 20.255 4.507 1.00 15.18 268 SER B N 1
ATOM 4805 C CA . SER B 1 276 ? 7.933 20.228 3.308 1.00 13.15 268 SER B CA 1
ATOM 4806 C C . SER B 1 276 ? 7.909 21.541 2.551 1.00 16.18 268 SER B C 1
ATOM 4807 O O . SER B 1 276 ? 8.780 21.763 1.700 1.00 13.93 268 SER B O 1
ATOM 4810 N N . HIS B 1 277 ? 6.925 22.397 2.824 1.00 14.16 269 HIS B N 1
ATOM 4811 C CA . HIS B 1 277 ? 6.880 23.728 2.239 1.00 15.00 269 HIS B CA 1
ATOM 4812 C C . HIS B 1 277 ? 6.440 24.713 3.311 1.00 14.70 269 HIS B C 1
ATOM 4813 O O . HIS B 1 277 ? 5.570 24.404 4.140 1.00 18.83 269 HIS B O 1
ATOM 4820 N N . GLY B 1 278 ? 7.068 25.883 3.306 1.00 16.71 270 GLY B N 1
ATOM 4821 C CA . GLY B 1 278 ? 6.820 26.875 4.344 1.00 17.32 270 GLY B CA 1
ATOM 4822 C C . GLY B 1 278 ? 7.916 26.841 5.389 1.00 21.25 270 GLY B C 1
ATOM 4823 O O . GLY B 1 278 ? 9.066 26.499 5.083 1.00 21.59 270 GLY B O 1
ATOM 4824 N N . LYS B 1 279 ? 7.584 27.200 6.625 1.00 15.91 271 LYS B N 1
ATOM 4825 C CA . LYS B 1 279 ? 8.566 27.305 7.691 1.00 19.73 271 LYS B CA 1
ATOM 4826 C C . LYS B 1 279 ? 8.157 26.408 8.851 1.00 18.26 271 LYS B C 1
ATOM 4827 O O . LYS B 1 279 ? 6.962 26.157 9.032 1.00 18.89 271 LYS B O 1
ATOM 4833 N N . PRO B 1 280 ? 9.111 25.880 9.629 1.00 18.10 272 PRO B N 1
ATOM 4834 C CA . PRO B 1 280 ? 8.744 25.172 10.864 1.00 20.97 272 PRO B CA 1
ATOM 4835 C C . PRO B 1 280 ? 7.785 26.007 11.706 1.00 20.90 272 PRO B C 1
ATOM 4836 O O . PRO B 1 280 ? 7.946 27.226 11.837 1.00 20.65 272 PRO B O 1
ATOM 4840 N N . PHE B 1 281 ? 6.789 25.348 12.296 1.00 18.46 273 PHE B N 1
ATOM 4841 C CA . PHE B 1 281 ? 5.778 26.105 13.023 1.00 19.57 273 PHE B CA 1
ATOM 4842 C C . PHE B 1 281 ? 5.201 25.287 14.167 1.00 20.47 273 PHE B C 1
ATOM 4843 O O . PHE B 1 281 ? 5.297 24.049 14.204 1.00 17.18 273 PHE B O 1
ATOM 4851 N N . ARG B 1 282 ? 4.607 26.008 15.117 1.00 19.62 274 ARG B N 1
ATOM 4852 C CA . ARG B 1 282 ? 3.705 25.401 16.082 1.00 20.09 274 ARG B CA 1
ATOM 4853 C C . ARG B 1 282 ? 2.298 25.952 15.875 1.00 20.22 274 ARG B C 1
ATOM 4854 O O . ARG B 1 282 ? 2.090 26.989 15.231 1.00 19.76 274 ARG B O 1
ATOM 4862 N N . GLY B 1 283 ? 1.332 25.249 16.447 1.00 19.67 275 GLY B N 1
ATOM 4863 C CA . GLY B 1 283 ? -0.050 25.383 16.061 1.00 19.21 275 GLY B CA 1
ATOM 4864 C C . GLY B 1 283 ? -0.544 24.273 15.168 1.00 22.02 275 GLY B C 1
ATOM 4865 O O . GLY B 1 283 ? -1.381 24.528 14.298 1.00 20.16 275 GLY B O 1
ATOM 4866 N N . LEU B 1 284 ? -0.043 23.045 15.347 1.00 15.75 276 LEU B N 1
ATOM 4867 C CA . LEU B 1 284 ? -0.505 21.908 14.555 1.00 15.62 276 LEU B CA 1
ATOM 4868 C C . LEU B 1 284 ? -2.026 21.776 14.590 1.00 14.66 276 LEU B C 1
ATOM 4869 O O . LEU B 1 284 ? -2.675 21.596 13.552 1.00 20.22 276 LEU B O 1
ATOM 4874 N N . HIS B 1 285 ? -2.619 21.876 15.781 1.00 17.36 277 HIS B N 1
ATOM 4875 C CA . HIS B 1 285 ? -4.065 21.709 15.869 1.00 13.94 277 HIS B CA 1
ATOM 4876 C C . HIS B 1 285 ? -4.792 22.886 15.240 1.00 18.79 277 HIS B C 1
ATOM 4877 O O . HIS B 1 285 ? -5.857 22.709 14.633 1.00 20.49 277 HIS B O 1
ATOM 4884 N N . THR B 1 286 ? -4.236 24.086 15.392 1.00 21.65 278 THR B N 1
ATOM 4885 C CA . THR B 1 286 ? -4.814 25.271 14.758 1.00 17.89 278 THR B CA 1
ATOM 4886 C C . THR B 1 286 ? -4.857 25.105 13.247 1.00 17.08 278 THR B C 1
ATOM 4887 O O . THR B 1 286 ? -5.875 25.400 12.606 1.00 16.79 278 THR B O 1
ATOM 4891 N N . ARG B 1 287 ? -3.762 24.618 12.669 1.00 17.20 279 ARG B N 1
ATOM 4892 C CA . ARG B 1 287 ? -3.695 24.455 11.222 1.00 19.47 279 ARG B CA 1
ATOM 4893 C C . ARG B 1 287 ? -4.646 23.367 10.742 1.00 19.69 279 ARG B C 1
ATOM 4894 O O . ARG B 1 287 ? -5.300 23.534 9.703 1.00 19.53 279 ARG B O 1
ATOM 4902 N N . ILE B 1 288 ? -4.744 22.244 11.470 1.00 17.88 280 ILE B N 1
ATOM 4903 C CA A ILE B 1 288 ? -5.726 21.215 11.119 0.51 21.93 280 ILE B CA 1
ATOM 4904 C CA B ILE B 1 288 ? -5.716 21.236 11.072 0.49 21.97 280 ILE B CA 1
ATOM 4905 C C . ILE B 1 288 ? -7.126 21.811 11.109 1.00 22.05 280 ILE B C 1
ATOM 4906 O O . ILE B 1 288 ? -7.907 21.605 10.177 1.00 17.69 280 ILE B O 1
ATOM 4915 N N . GLY B 1 289 ? -7.463 22.562 12.162 1.00 19.81 281 GLY B N 1
ATOM 4916 C CA . GLY B 1 289 ? -8.767 23.214 12.218 1.00 21.68 281 GLY B CA 1
ATOM 4917 C C . GLY B 1 289 ? -9.022 24.120 11.026 1.00 24.06 281 GLY B C 1
ATOM 4918 O O . GLY B 1 289 ? -10.129 24.142 10.474 1.00 21.12 281 GLY B O 1
ATOM 4919 N N . GLN B 1 290 ? -7.998 24.878 10.608 1.00 20.50 282 GLN B N 1
ATOM 4920 C CA . GLN B 1 290 ? -8.133 25.754 9.442 1.00 23.34 282 GLN B CA 1
ATOM 4921 C C . GLN B 1 290 ? -8.391 24.956 8.165 1.00 21.80 282 GLN B C 1
ATOM 4922 O O . GLN B 1 290 ? -9.179 25.379 7.308 1.00 20.75 282 GLN B O 1
ATOM 4928 N N . LEU B 1 291 ? -7.700 23.824 8.000 1.00 20.90 283 LEU B N 1
ATOM 4929 C CA . LEU B 1 291 ? -7.902 22.997 6.808 1.00 18.49 283 LEU B CA 1
ATOM 4930 C C . LEU B 1 291 ? -9.283 22.363 6.818 1.00 20.13 283 LEU B C 1
ATOM 4931 O O . LEU B 1 291 ? -9.930 22.244 5.775 1.00 20.67 283 LEU B O 1
ATOM 4936 N N . ARG B 1 292 ? -9.758 21.952 7.990 1.00 17.11 284 ARG B N 1
ATOM 4937 C CA . ARG B 1 292 ? -11.113 21.415 8.059 1.00 26.33 284 ARG B CA 1
ATOM 4938 C C . ARG B 1 292 ? -12.143 22.475 7.697 1.00 24.06 284 ARG B C 1
ATOM 4939 O O . ARG B 1 292 ? -13.085 22.205 6.938 1.00 20.39 284 ARG B O 1
ATOM 4947 N N . ASP B 1 293 ? -11.980 23.691 8.233 1.00 22.64 285 ASP B N 1
ATOM 4948 C CA . ASP B 1 293 ? -12.896 24.781 7.907 1.00 24.38 285 ASP B CA 1
ATOM 4949 C C . ASP B 1 293 ? -12.875 25.106 6.416 1.00 23.41 285 ASP B C 1
ATOM 4950 O O . ASP B 1 293 ? -13.922 25.379 5.817 1.00 25.08 285 ASP B O 1
ATOM 4955 N N . HIS B 1 294 ? -11.681 25.115 5.817 1.00 18.47 286 HIS B N 1
ATOM 4956 C CA . HIS B 1 294 ? -11.523 25.382 4.392 1.00 23.98 286 HIS B CA 1
ATOM 4957 C C . HIS B 1 294 ? -12.324 24.393 3.558 1.00 23.73 286 HIS B C 1
ATOM 4958 O O . HIS B 1 294 ? -13.115 24.785 2.691 1.00 25.24 286 HIS B O 1
ATOM 4965 N N . HIS B 1 295 ? -12.147 23.095 3.820 1.00 19.56 287 HIS B N 1
ATOM 4966 C CA . HIS B 1 295 ? -12.865 22.108 3.029 1.00 17.12 287 HIS B CA 1
ATOM 4967 C C . HIS B 1 295 ? -14.358 22.123 3.315 1.00 20.00 287 HIS B C 1
ATOM 4968 O O . HIS B 1 295 ? -15.155 21.891 2.404 1.00 23.03 287 HIS B O 1
ATOM 4975 N N . ALA B 1 296 ? -14.760 22.392 4.556 1.00 20.66 288 ALA B N 1
ATOM 4976 C CA . ALA B 1 296 ? -16.181 22.550 4.843 1.00 21.41 288 ALA B CA 1
ATOM 4977 C C . ALA B 1 296 ? -16.792 23.661 3.997 1.00 25.47 288 ALA B C 1
ATOM 4978 O O . ALA B 1 296 ? -17.894 23.508 3.460 1.00 24.94 288 ALA B O 1
ATOM 4980 N N . ALA B 1 297 ? -16.070 24.775 3.839 1.00 24.06 289 ALA B N 1
ATOM 4981 C CA . ALA B 1 297 ? -16.585 25.893 3.057 1.00 26.03 289 ALA B CA 1
ATOM 4982 C C . ALA B 1 297 ? -16.617 25.566 1.566 1.00 24.69 289 ALA B C 1
ATOM 4983 O O . ALA B 1 297 ? -17.546 25.979 0.859 1.00 27.82 289 ALA B O 1
ATOM 4985 N N . ARG B 1 298 ? -15.608 24.845 1.067 1.00 23.86 290 ARG B N 1
ATOM 4986 C CA . ARG B 1 298 ? -15.645 24.385 -0.319 1.00 26.34 290 ARG B CA 1
ATOM 4987 C C . ARG B 1 298 ? -16.788 23.403 -0.538 1.00 24.21 290 ARG B C 1
ATOM 4988 O O . ARG B 1 298 ? -17.468 23.457 -1.568 1.00 24.30 290 ARG B O 1
ATOM 4996 N N . LEU B 1 299 ? -16.989 22.467 0.404 1.00 25.34 291 LEU B N 1
ATOM 4997 C CA . LEU B 1 299 ? -18.099 21.529 0.269 1.00 24.07 291 LEU B CA 1
ATOM 4998 C C . LEU B 1 299 ? -19.433 22.259 0.226 1.00 28.53 291 LEU B C 1
ATOM 4999 O O . LEU B 1 299 ? -20.319 21.902 -0.557 1.00 24.43 291 LEU B O 1
ATOM 5004 N N . ALA B 1 300 ? -19.597 23.289 1.054 1.00 26.20 292 ALA B N 1
ATOM 5005 C CA . ALA B 1 300 ? -20.849 24.036 1.040 1.00 30.94 292 ALA B CA 1
ATOM 5006 C C . ALA B 1 300 ? -21.085 24.709 -0.310 1.00 33.90 292 ALA B C 1
ATOM 5007 O O . ALA B 1 300 ? -22.228 24.783 -0.782 1.00 34.37 292 ALA B O 1
ATOM 5009 N N . GLU B 1 301 ? -20.023 25.218 -0.944 1.00 31.42 293 GLU B N 1
ATOM 5010 C CA . GLU B 1 301 ? -20.187 25.826 -2.265 1.00 30.56 293 GLU B CA 1
ATOM 5011 C C . GLU B 1 301 ? -20.618 24.792 -3.299 1.00 28.01 293 GLU B C 1
ATOM 5012 O O . GLU B 1 301 ? -21.416 25.095 -4.198 1.00 28.89 293 GLU B O 1
ATOM 5018 N N . VAL B 1 302 ? -20.072 23.578 -3.207 1.00 26.79 294 VAL B N 1
ATOM 5019 C CA . VAL B 1 302 ? -20.427 22.531 -4.162 1.00 28.46 294 VAL B CA 1
ATOM 5020 C C . VAL B 1 302 ? -21.872 22.102 -3.960 1.00 30.12 294 VAL B C 1
ATOM 5021 O O . VAL B 1 302 ? -22.621 21.910 -4.928 1.00 29.85 294 VAL B O 1
ATOM 5025 N N . ARG B 1 303 ? -22.291 21.957 -2.699 1.00 29.66 295 ARG B N 1
ATOM 5026 C CA . ARG B 1 303 ? -23.687 21.648 -2.403 1.00 30.56 295 ARG B CA 1
ATOM 5027 C C . ARG B 1 303 ? -24.611 22.681 -3.020 1.00 33.02 295 ARG B C 1
ATOM 5028 O O . ARG B 1 303 ? -25.605 22.340 -3.673 1.00 36.53 295 ARG B O 1
ATOM 5036 N N . ALA B 1 304 ? -24.301 23.958 -2.806 1.00 29.74 296 ALA B N 1
ATOM 5037 C CA . ALA B 1 304 ? -25.158 25.025 -3.305 1.00 29.32 296 ALA B CA 1
ATOM 5038 C C . ALA B 1 304 ? -25.250 24.986 -4.825 1.00 34.71 296 ALA B C 1
ATOM 5039 O O . ALA B 1 304 ? -26.337 25.120 -5.398 1.00 34.94 296 ALA B O 1
ATOM 5041 N N . ALA B 1 305 ? -24.109 24.794 -5.494 1.00 31.49 297 ALA B N 1
ATOM 5042 C CA . ALA B 1 305 ? -24.103 24.745 -6.952 1.00 32.10 297 ALA B CA 1
ATOM 5043 C C . ALA B 1 305 ? -24.969 23.603 -7.470 1.00 31.24 297 ALA B C 1
ATOM 5044 O O . ALA B 1 305 ? -25.748 23.788 -8.412 1.00 36.06 297 ALA B O 1
ATOM 5046 N N . CYS B 1 306 ? -24.855 22.418 -6.861 1.00 31.05 298 CYS B N 1
ATOM 5047 C CA . CYS B 1 306 ? -25.591 21.250 -7.334 1.00 33.15 298 CYS B CA 1
ATOM 5048 C C . CYS B 1 306 ? -27.057 21.276 -6.929 1.00 38.11 298 CYS B C 1
ATOM 5049 O O . CYS B 1 306 ? -27.851 20.516 -7.492 1.00 34.09 298 CYS B O 1
ATOM 5052 N N . ALA B 1 307 ? -27.431 22.121 -5.969 1.00 39.69 299 ALA B N 1
ATOM 5053 C CA . ALA B 1 307 ? -28.849 22.341 -5.702 1.00 39.66 299 ALA B CA 1
ATOM 5054 C C . ALA B 1 307 ? -29.486 23.162 -6.815 1.00 42.34 299 ALA B C 1
ATOM 5055 O O . ALA B 1 307 ? -30.646 22.932 -7.186 1.00 42.64 299 ALA B O 1
ATOM 5057 N N . ASP B 1 308 ? -28.732 24.110 -7.375 1.00 44.18 300 ASP B N 1
ATOM 5058 C CA . ASP B 1 308 ? -29.267 24.955 -8.436 1.00 44.58 300 ASP B CA 1
ATOM 5059 C C . ASP B 1 308 ? -29.470 24.166 -9.724 1.00 42.46 300 ASP B C 1
ATOM 5060 O O . ASP B 1 308 ? -30.498 24.316 -10.391 1.00 39.33 300 ASP B O 1
ATOM 5062 N N . LYS B 1 309 ? -28.515 23.317 -10.087 1.00 46.46 301 LYS B N 1
ATOM 5063 C CA . LYS B 1 309 ? -28.568 22.591 -11.348 1.00 44.37 301 LYS B CA 1
ATOM 5064 C C . LYS B 1 309 ? -27.548 21.460 -11.291 1.00 37.10 301 LYS B C 1
ATOM 5065 O O . LYS B 1 309 ? -26.621 21.507 -10.480 1.00 36.81 301 LYS B O 1
ATOM 5071 N N . PRO B 1 310 ? -27.699 20.436 -12.131 1.00 39.09 302 PRO B N 1
ATOM 5072 C CA . PRO B 1 310 ? -26.672 19.381 -12.187 1.00 36.96 302 PRO B CA 1
ATOM 5073 C C . PRO B 1 310 ? -25.339 19.948 -12.656 1.00 38.78 302 PRO B C 1
ATOM 5074 O O . PRO B 1 310 ? -25.274 20.659 -13.659 1.00 36.72 302 PRO B O 1
ATOM 5078 N N . CYS B 1 311 ? -24.268 19.625 -11.926 1.00 31.36 303 CYS B N 1
ATOM 5079 C CA . CYS B 1 311 ? -22.947 20.195 -12.167 1.00 26.24 303 CYS B CA 1
ATOM 5080 C C . CYS B 1 311 ? -21.920 19.110 -12.465 1.00 26.40 303 CYS B C 1
ATOM 5081 O O . CYS B 1 311 ? -21.860 18.090 -11.770 1.00 25.38 303 CYS B O 1
ATOM 5084 N N . SER B 1 312 ? -21.101 19.343 -13.492 1.00 24.81 304 SER B N 1
ATOM 5085 C CA . SER B 1 312 ? -19.873 18.580 -13.671 1.00 24.51 304 SER B CA 1
ATOM 5086 C C . SER B 1 312 ? -18.733 19.238 -12.894 1.00 26.61 304 SER B C 1
ATOM 5087 O O . SER B 1 312 ? -18.836 20.371 -12.420 1.00 24.41 304 SER B O 1
ATOM 5090 N N . ALA B 1 313 ? -17.621 18.513 -12.778 1.00 18.75 305 ALA B N 1
ATOM 5091 C CA . ALA B 1 313 ? -16.423 19.110 -12.204 1.00 21.62 305 ALA B CA 1
ATOM 5092 C C . ALA B 1 313 ? -16.043 20.383 -12.956 1.00 18.74 305 ALA B C 1
ATOM 5093 O O . ALA B 1 313 ? -15.625 21.372 -12.344 1.00 26.38 305 ALA B O 1
ATOM 5095 N N . ALA B 1 314 ? -16.184 20.374 -14.291 1.00 21.61 306 ALA B N 1
ATOM 5096 C CA . ALA B 1 314 ? -15.900 21.575 -15.077 1.00 27.71 306 ALA B CA 1
ATOM 5097 C C . ALA B 1 314 ? -16.770 22.752 -14.657 1.00 32.08 306 ALA B C 1
ATOM 5098 O O . ALA B 1 314 ? -16.324 23.906 -14.720 1.00 26.10 306 ALA B O 1
ATOM 5100 N N . ASP B 1 315 ? -18.017 22.488 -14.253 1.00 29.79 307 ASP B N 1
ATOM 5101 C CA . ASP B 1 315 ? -18.882 23.550 -13.742 1.00 31.84 307 ASP B CA 1
ATOM 5102 C C . ASP B 1 315 ? -18.398 24.082 -12.399 1.00 31.48 307 ASP B C 1
ATOM 5103 O O . ASP B 1 315 ? -18.587 25.266 -12.104 1.00 31.74 307 ASP B O 1
ATOM 5108 N N . ILE B 1 316 ? -17.795 23.228 -11.572 1.00 28.19 308 ILE B N 1
ATOM 5109 C CA . ILE B 1 316 ? -17.391 23.630 -10.227 1.00 31.11 308 ILE B CA 1
ATOM 5110 C C . ILE B 1 316 ? -16.098 24.445 -10.247 1.00 34.35 308 ILE B C 1
ATOM 5111 O O . ILE B 1 316 ? -15.894 25.302 -9.382 1.00 35.11 308 ILE B O 1
ATOM 5116 N N . VAL B 1 317 ? -15.214 24.213 -11.231 1.00 32.35 309 VAL B N 1
ATOM 5117 C CA . VAL B 1 317 ? -13.912 24.893 -11.241 1.00 28.16 309 VAL B CA 1
ATOM 5118 C C . VAL B 1 317 ? -14.023 26.405 -11.080 1.00 35.97 309 VAL B C 1
ATOM 5119 O O . VAL B 1 317 ? -13.322 26.960 -10.224 1.00 41.54 309 VAL B O 1
ATOM 5123 N N . PRO B 1 318 ? -14.833 27.126 -11.866 1.00 37.11 310 PRO B N 1
ATOM 5124 C CA . PRO B 1 318 ? -14.837 28.594 -11.738 1.00 44.15 310 PRO B CA 1
ATOM 5125 C C . PRO B 1 318 ? -15.305 29.085 -10.383 1.00 49.71 310 PRO B C 1
ATOM 5126 O O . PRO B 1 318 ? -14.949 30.201 -9.990 1.00 51.14 310 PRO B O 1
ATOM 5130 N N . ILE B 1 319 ? -16.079 28.289 -9.651 1.00 46.30 311 ILE B N 1
ATOM 5131 C CA . ILE B 1 319 ? -16.488 28.684 -8.308 1.00 51.28 311 ILE B CA 1
ATOM 5132 C C . ILE B 1 319 ? -15.305 28.604 -7.347 1.00 47.07 311 ILE B C 1
ATOM 5133 O O . ILE B 1 319 ? -15.035 29.542 -6.589 1.00 46.55 311 ILE B O 1
ATOM 5138 N N . MET B 1 320 ? -14.583 27.483 -7.369 1.00 43.47 312 MET B N 1
ATOM 5139 C CA . MET B 1 320 ? -13.432 27.276 -6.496 1.00 44.85 312 MET B CA 1
ATOM 5140 C C . MET B 1 320 ? -12.185 28.019 -6.955 1.00 45.96 312 MET B C 1
ATOM 5141 O O . MET B 1 320 ? -11.295 28.272 -6.138 1.00 56.84 312 MET B O 1
ATOM 5146 N N . PHE B 1 321 ? -12.085 28.325 -8.247 1.00 42.11 313 PHE B N 1
ATOM 5147 C CA . PHE B 1 321 ? -10.878 28.886 -8.858 1.00 52.81 313 PHE B CA 1
ATOM 5148 C C . PHE B 1 321 ? -11.351 30.022 -9.760 1.00 56.75 313 PHE B C 1
ATOM 5149 O O . PHE B 1 321 ? -11.600 29.825 -10.953 1.00 63.85 313 PHE B O 1
ATOM 5157 N N . ARG B 1 322 ? -11.490 31.205 -9.178 1.00 54.42 314 ARG B N 1
ATOM 5158 C CA . ARG B 1 322 ? -11.843 32.404 -9.933 1.00 58.56 314 ARG B CA 1
ATOM 5159 C C . ARG B 1 322 ? -10.572 33.061 -10.471 1.00 71.91 314 ARG B C 1
ATOM 5160 O O . ARG B 1 322 ? -10.241 34.206 -10.168 1.00 83.05 314 ARG B O 1
ATOM 5162 N N . ARG B 1 323 ? -9.842 32.284 -11.265 1.00 72.36 315 ARG B N 1
ATOM 5163 C CA . ARG B 1 323 ? -8.594 32.742 -11.858 1.00 78.41 315 ARG B CA 1
ATOM 5164 C C . ARG B 1 323 ? -8.844 33.323 -13.244 1.00 88.93 315 ARG B C 1
ATOM 5165 O O . ARG B 1 323 ? -9.939 33.805 -13.535 1.00 93.80 315 ARG B O 1
ATOM 5167 N N . LEU B 1 325 ? -7.325 29.943 -16.397 1.00 64.62 317 LEU B N 1
ATOM 5168 C CA . LEU B 1 325 ? -6.396 28.865 -16.081 1.00 52.56 317 LEU B CA 1
ATOM 5169 C C . LEU B 1 325 ? -5.862 28.221 -17.354 1.00 57.68 317 LEU B C 1
ATOM 5170 O O . LEU B 1 325 ? -6.595 28.064 -18.330 1.00 56.17 317 LEU B O 1
ATOM 5172 N N . ASP B 1 326 ? -4.584 27.845 -17.343 1.00 60.39 318 ASP B N 1
ATOM 5173 C CA . ASP B 1 326 ? -3.993 27.125 -18.460 1.00 58.87 318 ASP B CA 1
ATOM 5174 C C . ASP B 1 326 ? -4.255 25.630 -18.278 1.00 51.68 318 ASP B C 1
ATOM 5175 O O . ASP B 1 326 ? -5.009 25.220 -17.394 1.00 47.15 318 ASP B O 1
ATOM 5180 N N . ILE B 1 327 ? -3.602 24.790 -19.085 1.00 46.59 319 ILE B N 1
ATOM 5181 C CA . ILE B 1 327 ? -3.992 23.382 -19.125 1.00 51.08 319 ILE B CA 1
ATOM 5182 C C . ILE B 1 327 ? -3.535 22.649 -17.866 1.00 49.89 319 ILE B C 1
ATOM 5183 O O . ILE B 1 327 ? -4.259 21.797 -17.336 1.00 47.01 319 ILE B O 1
ATOM 5188 N N . HIS B 1 328 ? -2.339 22.967 -17.360 1.00 58.78 320 HIS B N 1
ATOM 5189 C CA . HIS B 1 328 ? -1.876 22.325 -16.133 1.00 57.31 320 HIS B CA 1
ATOM 5190 C C . HIS B 1 328 ? -2.767 22.701 -14.956 1.00 57.75 320 HIS B C 1
ATOM 5191 O O . HIS B 1 328 ? -3.100 21.853 -14.118 1.00 58.84 320 HIS B O 1
ATOM 5193 N N . GLN B 1 329 ? -3.192 23.964 -14.898 1.00 54.41 321 GLN B N 1
ATOM 5194 C CA . GLN B 1 329 ? -4.024 24.422 -13.790 1.00 56.50 321 GLN B CA 1
ATOM 5195 C C . GLN B 1 329 ? -5.452 23.905 -13.909 1.00 52.36 321 GLN B C 1
ATOM 5196 O O . GLN B 1 329 ? -6.087 23.586 -12.897 1.00 54.09 321 GLN B O 1
ATOM 5202 N N . MET B 1 330 ? -5.981 23.833 -15.133 1.00 48.89 322 MET B N 1
ATOM 5203 C CA . MET B 1 330 ? -7.339 23.332 -15.326 1.00 40.28 322 MET B CA 1
ATOM 5204 C C . MET B 1 330 ? -7.449 21.876 -14.895 1.00 39.84 322 MET B C 1
ATOM 5205 O O . MET B 1 330 ? -8.438 21.477 -14.266 1.00 40.30 322 MET B O 1
ATOM 5210 N N . THR B 1 331 ? -6.430 21.073 -15.214 1.00 45.04 323 THR B N 1
ATOM 5211 C CA . THR B 1 331 ? -6.382 19.679 -14.783 1.00 43.35 323 THR B CA 1
ATOM 5212 C C . THR B 1 331 ? -6.365 19.578 -13.265 1.00 38.80 323 THR B C 1
ATOM 5213 O O . THR B 1 331 ? -7.153 18.837 -12.662 1.00 34.56 323 THR B O 1
ATOM 5217 N N . PHE B 1 332 ? -5.453 20.318 -12.634 1.00 40.11 324 PHE B N 1
ATOM 5218 C CA . PHE B 1 332 ? -5.368 20.355 -11.178 1.00 46.45 324 PHE B CA 1
ATOM 5219 C C . PHE B 1 332 ? -6.699 20.779 -10.559 1.00 36.10 324 PHE B C 1
ATOM 5220 O O . PHE B 1 332 ? -7.166 20.175 -9.586 1.00 34.42 324 PHE B O 1
ATOM 5228 N N . ALA B 1 333 ? -7.325 21.816 -11.118 1.00 39.77 325 ALA B N 1
ATOM 5229 C CA . ALA B 1 333 ? -8.560 22.345 -10.547 1.00 33.49 325 ALA B CA 1
ATOM 5230 C C . ALA B 1 333 ? -9.706 21.349 -10.671 1.00 26.29 325 ALA B C 1
ATOM 5231 O O . ALA B 1 333 ? -10.457 21.133 -9.715 1.00 23.64 325 ALA B O 1
ATOM 5233 N N . MET B 1 334 ? -9.869 20.744 -11.848 1.00 20.80 326 MET B N 1
ATOM 5234 C CA . MET B 1 334 ? -10.936 19.763 -12.032 1.00 23.20 326 MET B CA 1
ATOM 5235 C C . MET B 1 334 ? -10.768 18.579 -11.097 1.00 23.00 326 MET B C 1
ATOM 5236 O O . MET B 1 334 ? -11.757 18.060 -10.572 1.00 20.06 326 MET B O 1
ATOM 5241 N N . GLY B 1 335 ? -9.529 18.142 -10.872 1.00 23.50 327 GLY B N 1
ATOM 5242 C CA . GLY B 1 335 ? -9.307 17.046 -9.941 1.00 20.26 327 GLY B CA 1
ATOM 5243 C C . GLY B 1 335 ? -9.753 17.379 -8.528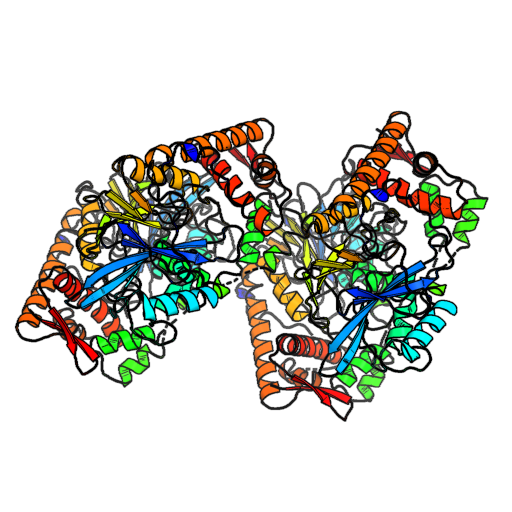 1.00 18.21 327 GLY B C 1
ATOM 5244 O O . GLY B 1 335 ? -10.378 16.555 -7.854 1.00 21.94 327 GLY B O 1
ATOM 5245 N N . GLU B 1 336 ? -9.450 18.598 -8.066 1.00 19.90 328 GLU B N 1
ATOM 5246 C CA . GLU B 1 336 ? -9.875 19.007 -6.730 1.00 20.67 328 GLU B CA 1
ATOM 5247 C C . GLU B 1 336 ? -11.383 19.195 -6.669 1.00 22.64 328 GLU B C 1
ATOM 5248 O O . GLU B 1 336 ? -12.018 18.834 -5.670 1.00 21.71 328 GLU B O 1
ATOM 5254 N N . ALA B 1 337 ? -11.967 19.775 -7.720 1.00 19.90 329 ALA B N 1
ATOM 5255 C CA . ALA B 1 337 ? -13.421 19.888 -7.790 1.00 23.09 329 ALA B CA 1
ATOM 5256 C C . ALA B 1 337 ? -14.076 18.522 -7.671 1.00 22.32 329 ALA B C 1
ATOM 5257 O O . ALA B 1 337 ? -15.020 18.337 -6.891 1.00 22.23 329 ALA B O 1
ATOM 5259 N N . LEU B 1 338 ? -13.577 17.547 -8.434 1.00 20.84 330 LEU B N 1
ATOM 5260 C CA . LEU B 1 338 ? -14.177 16.219 -8.409 1.00 18.70 330 LEU B CA 1
ATOM 5261 C C . LEU B 1 338 ? -14.023 15.556 -7.047 1.00 17.74 330 LEU B C 1
ATOM 5262 O O . LEU B 1 338 ? -14.916 14.812 -6.628 1.00 17.31 330 LEU B O 1
ATOM 5267 N N . ALA B 1 339 ? -12.916 15.814 -6.337 1.00 18.15 331 ALA B N 1
ATOM 5268 C CA . ALA B 1 339 ? -12.762 15.247 -4.995 1.00 17.07 331 ALA B CA 1
ATOM 5269 C C . ALA B 1 339 ? -13.848 15.749 -4.059 1.00 23.38 331 ALA B C 1
ATOM 5270 O O . ALA B 1 339 ? -14.322 15.007 -3.189 1.00 18.97 331 ALA B O 1
ATOM 5272 N N . HIS B 1 340 ? -14.249 17.017 -4.206 1.00 21.07 332 HIS B N 1
ATOM 5273 C CA . HIS B 1 340 ? -15.312 17.540 -3.355 1.00 19.13 332 HIS B CA 1
ATOM 5274 C C . HIS B 1 340 ? -16.665 16.965 -3.770 1.00 22.47 332 HIS B C 1
ATOM 5275 O O . HIS B 1 340 ? -17.469 16.582 -2.914 1.00 20.90 332 HIS B O 1
ATOM 5282 N N . LEU B 1 341 ? -16.922 16.886 -5.079 1.00 19.67 333 LEU B N 1
ATOM 5283 C CA . LEU B 1 341 ? -18.130 16.226 -5.569 1.00 19.93 333 LEU B CA 1
ATOM 5284 C C . LEU B 1 341 ? -18.205 14.785 -5.085 1.00 23.58 333 LEU B C 1
ATOM 5285 O O . LEU B 1 341 ? -19.274 14.313 -4.684 1.00 25.13 333 LEU B O 1
ATOM 5290 N N . HIS B 1 342 ? -17.079 14.069 -5.120 1.00 20.20 334 HIS B N 1
ATOM 5291 C CA . HIS B 1 342 ? -17.113 12.647 -4.770 1.00 19.34 334 HIS B CA 1
ATOM 5292 C C . HIS B 1 342 ? -17.370 12.441 -3.282 1.00 21.32 334 HIS B C 1
ATOM 5293 O O . HIS B 1 342 ? -18.092 11.513 -2.904 1.00 20.24 334 HIS B O 1
ATOM 5300 N N . LEU B 1 343 ? -16.801 13.284 -2.419 1.00 16.83 335 LEU B N 1
ATOM 5301 C CA . LEU B 1 343 ? -17.100 13.146 -0.992 1.00 17.31 335 LEU B CA 1
ATOM 5302 C C . LEU B 1 343 ? -18.601 13.249 -0.750 1.00 27.76 335 LEU B C 1
ATOM 5303 O O . LEU B 1 343 ? -19.187 12.422 -0.045 1.00 28.23 335 LEU B O 1
ATOM 5308 N N . LEU B 1 344 ? -19.238 14.265 -1.334 1.00 25.16 336 LEU B N 1
ATOM 5309 C CA . LEU B 1 344 ? -20.673 14.452 -1.156 1.00 26.04 336 LEU B CA 1
ATOM 5310 C C . LEU B 1 344 ? -21.468 13.316 -1.797 1.00 26.16 336 LEU B C 1
ATOM 5311 O O . LEU B 1 344 ? -22.432 12.815 -1.209 1.00 29.39 336 LEU B O 1
ATOM 5316 N N . TRP B 1 345 ? -21.084 12.905 -3.007 1.00 23.85 337 TRP B N 1
ATOM 5317 C CA . TRP B 1 345 ? -21.772 11.806 -3.680 1.00 24.90 337 TRP B CA 1
ATOM 5318 C C . TRP B 1 345 ? -21.701 10.523 -2.859 1.00 25.95 337 TRP B C 1
ATOM 5319 O O . TRP B 1 345 ? -22.724 9.878 -2.591 1.00 30.05 337 TRP B O 1
ATOM 5330 N N . LEU B 1 346 ? -20.501 10.147 -2.425 1.00 24.16 338 LEU B N 1
ATOM 5331 C CA . LEU B 1 346 ? -20.345 8.833 -1.811 1.00 23.55 338 LEU B CA 1
ATOM 5332 C C . LEU B 1 346 ? -20.925 8.770 -0.404 1.00 34.90 338 LEU B C 1
ATOM 5333 O O . LEU B 1 346 ? -21.144 7.667 0.114 1.00 33.71 338 LEU B O 1
ATOM 5338 N N . GLN B 1 347 ? -21.214 9.904 0.226 1.00 29.10 339 GLN B N 1
ATOM 5339 C CA . GLN B 1 347 ? -21.943 9.857 1.483 1.00 32.59 339 GLN B CA 1
ATOM 5340 C C . GLN B 1 347 ? -23.429 10.144 1.291 1.00 36.05 339 GLN B C 1
ATOM 5341 O O . GLN B 1 347 ? -24.145 10.365 2.272 1.00 39.65 339 GLN B O 1
ATOM 5347 N N . GLY B 1 348 ? -23.910 10.121 0.048 1.00 31.90 340 GLY B N 1
ATOM 5348 C CA . GLY B 1 348 ? -25.331 10.121 -0.223 1.00 38.57 340 GLY B CA 1
ATOM 5349 C C . GLY B 1 348 ? -25.980 11.473 -0.398 1.00 35.64 340 GLY B C 1
ATOM 5350 O O . GLY B 1 348 ? -27.211 11.536 -0.478 1.00 39.34 340 GLY B O 1
ATOM 5351 N N . GLU B 1 349 ? -25.203 12.555 -0.468 1.00 30.52 341 GLU B N 1
ATOM 5352 C CA . GLU B 1 349 ? -25.771 13.897 -0.567 1.00 31.71 341 GLU B CA 1
ATOM 5353 C C . GLU B 1 349 ? -25.948 14.376 -1.998 1.00 31.19 341 GLU B C 1
ATOM 5354 O O . GLU B 1 349 ? -26.613 15.396 -2.210 1.00 31.86 341 GLU B O 1
ATOM 5360 N N . LEU B 1 350 ? -25.357 13.689 -2.973 1.00 30.57 342 LEU B N 1
ATOM 5361 C CA . LEU B 1 350 ? -25.539 14.013 -4.377 1.00 30.45 342 LEU B CA 1
ATOM 5362 C C . LEU B 1 350 ? -25.892 12.752 -5.148 1.00 31.74 342 LEU B C 1
ATOM 5363 O O . LEU B 1 350 ? -25.518 11.643 -4.764 1.00 33.85 342 LEU B O 1
ATOM 5368 N N . THR B 1 351 ? -26.621 12.936 -6.245 1.00 30.85 343 THR B N 1
ATOM 5369 C CA . THR B 1 351 ? -26.884 11.870 -7.200 1.00 33.52 343 THR B CA 1
ATOM 5370 C C . THR B 1 351 ? -25.997 12.100 -8.415 1.00 33.96 343 THR B C 1
ATOM 5371 O O . THR B 1 351 ? -25.925 13.223 -8.924 1.00 40.40 343 THR B O 1
ATOM 5375 N N . ARG B 1 352 ? -25.309 11.053 -8.861 1.00 28.89 344 ARG B N 1
ATOM 5376 C CA . ARG B 1 352 ? -24.410 11.143 -10.006 1.00 29.18 344 ARG B CA 1
ATOM 5377 C C . ARG B 1 352 ? -25.115 10.607 -11.244 1.00 30.33 344 ARG B C 1
ATOM 5378 O O . ARG B 1 352 ? -25.694 9.516 -11.212 1.00 30.63 344 ARG B O 1
ATOM 5386 N N . VAL B 1 353 ? -25.070 11.371 -12.333 1.00 28.12 345 VAL B N 1
ATOM 5387 C CA . VAL B 1 353 ? -25.778 11.022 -13.556 1.00 33.73 345 VAL B CA 1
ATOM 5388 C C . VAL B 1 353 ? -24.803 11.110 -14.720 1.00 35.07 345 VAL B C 1
ATOM 5389 O O . VAL B 1 353 ? -24.158 12.147 -14.917 1.00 35.52 345 VAL B O 1
ATOM 5393 N N . GLN B 1 354 ? -24.698 10.030 -15.490 1.00 35.68 346 GLN B N 1
ATOM 5394 C CA . GLN B 1 354 ? -23.980 10.061 -16.760 1.00 37.32 346 GLN B CA 1
ATOM 5395 C C . GLN B 1 354 ? -24.918 10.606 -17.831 1.00 33.25 346 GLN B C 1
ATOM 5396 O O . GLN B 1 354 ? -25.858 9.927 -18.254 1.00 37.97 346 GLN B O 1
ATOM 5402 N N . GLY B 1 355 ? -24.675 11.838 -18.263 1.00 33.26 347 GLY B N 1
ATOM 5403 C CA . GLY B 1 355 ? -25.546 12.453 -19.235 1.00 31.63 347 GLY B CA 1
ATOM 5404 C C . GLY B 1 355 ? -25.473 11.781 -20.592 1.00 41.78 347 GLY B C 1
ATOM 5405 O O . GLY B 1 355 ? -24.520 11.071 -20.929 1.00 37.55 347 GLY B O 1
ATOM 5406 N N . GLU B 1 356 ? -26.524 12.015 -21.379 1.00 37.26 348 GLU B N 1
ATOM 5407 C CA . GLU B 1 356 ? -26.577 11.529 -22.754 1.00 40.11 348 GLU B CA 1
ATOM 5408 C C . GLU B 1 356 ? -25.416 12.044 -23.597 1.00 45.84 348 GLU B C 1
ATOM 5409 O O . GLU B 1 356 ? -25.086 11.427 -24.618 1.00 47.31 348 GLU B O 1
ATOM 5411 N N . ASP B 1 357 ? -24.791 13.152 -23.201 1.00 39.74 349 ASP B N 1
ATOM 5412 C CA . ASP B 1 357 ? -23.640 13.685 -23.913 1.00 41.00 349 ASP B CA 1
ATOM 5413 C C . ASP B 1 357 ? -22.324 13.098 -23.422 1.00 35.33 349 ASP B C 1
ATOM 5414 O O . ASP B 1 357 ? -21.259 13.544 -23.861 1.00 35.31 349 ASP B O 1
ATOM 5419 N N . GLY B 1 358 ? -22.370 12.105 -22.538 1.00 32.96 350 GLY B N 1
ATOM 5420 C CA . GLY B 1 358 ? -21.166 11.478 -22.039 1.00 31.11 350 GLY B CA 1
ATOM 5421 C C . GLY B 1 358 ? -20.510 12.181 -20.876 1.00 31.77 350 GLY B C 1
ATOM 5422 O O . GLY B 1 358 ? -19.440 11.742 -20.431 1.00 29.07 350 GLY B O 1
ATOM 5423 N N . VAL B 1 359 ? -21.107 13.256 -20.365 1.00 26.75 351 VAL B N 1
ATOM 5424 C CA . VAL B 1 359 ? -20.545 14.029 -19.268 1.00 24.68 351 VAL B CA 1
ATOM 5425 C C . VAL B 1 359 ? -21.245 13.635 -17.974 1.00 23.57 351 VAL B C 1
ATOM 5426 O O . VAL B 1 359 ? -22.478 13.556 -17.922 1.00 28.09 351 VAL B O 1
ATOM 5430 N N . ILE B 1 360 ? -20.452 13.367 -16.945 1.00 22.68 352 ILE B N 1
ATOM 5431 C CA . ILE B 1 360 ? -20.938 13.033 -15.607 1.00 21.82 352 ILE B CA 1
ATOM 5432 C C . ILE B 1 360 ? -21.306 14.316 -14.867 1.00 22.48 352 ILE B C 1
ATOM 5433 O O . ILE B 1 360 ? -20.514 15.266 -14.824 1.00 24.00 352 ILE B O 1
ATOM 5438 N N . ARG B 1 361 ? -22.500 14.343 -14.259 1.00 24.69 353 ARG B N 1
ATOM 5439 C CA . ARG B 1 361 ? -22.953 15.490 -13.477 1.00 24.84 353 ARG B CA 1
ATOM 5440 C C . ARG B 1 361 ? -23.551 15.041 -12.146 1.00 30.66 353 ARG B C 1
ATOM 5441 O O . ARG B 1 361 ? -24.017 13.906 -11.995 1.00 32.04 353 ARG B O 1
ATOM 5449 N N . PHE B 1 362 ? -23.540 15.958 -11.177 1.00 24.84 354 PHE B N 1
ATOM 5450 C CA . PHE B 1 362 ? -23.974 15.682 -9.812 1.00 28.45 354 PHE B CA 1
ATOM 5451 C C . PHE B 1 362 ? -25.105 16.627 -9.434 1.00 31.77 354 PHE B C 1
ATOM 5452 O O . PHE B 1 362 ? -25.050 17.824 -9.734 1.00 31.29 354 PHE B O 1
ATOM 5460 N N . ARG B 1 363 ? -26.142 16.091 -8.789 1.00 27.63 355 ARG B N 1
ATOM 5461 C CA . ARG B 1 363 ? -27.303 16.901 -8.449 1.00 37.24 355 ARG B CA 1
ATOM 5462 C C . ARG B 1 363 ? -27.723 16.641 -7.011 1.00 36.16 355 ARG B C 1
ATOM 5463 O O . ARG B 1 363 ? -27.561 15.535 -6.486 1.00 33.09 355 ARG B O 1
ATOM 5471 N N . ALA B 1 364 ? -28.250 17.685 -6.380 1.00 40.59 356 ALA B N 1
ATOM 5472 C CA . ALA B 1 364 ? -28.869 17.564 -5.069 1.00 46.54 356 ALA B CA 1
ATOM 5473 C C . ALA B 1 364 ? -30.028 16.586 -5.152 1.00 54.33 356 ALA B C 1
ATOM 5474 O O . ALA B 1 364 ? -30.138 15.654 -4.353 1.00 56.76 356 ALA B O 1
ATOM 5477 N N . HIS C 1 6 ? -15.822 -10.781 28.897 1.00 77.44 -2 HIS C N 1
ATOM 5478 C CA . HIS C 1 6 ? -15.544 -9.436 29.389 1.00 77.30 -2 HIS C CA 1
ATOM 5479 C C . HIS C 1 6 ? -15.485 -9.392 30.918 1.00 75.06 -2 HIS C C 1
ATOM 5480 O O . HIS C 1 6 ? -14.606 -8.757 31.490 1.00 82.57 -2 HIS C O 1
ATOM 5482 N N . HIS C 1 7 ? -16.406 -10.080 31.582 1.00 60.38 -1 HIS C N 1
ATOM 5483 C CA . HIS C 1 7 ? -16.542 -9.982 33.027 1.00 50.91 -1 HIS C CA 1
ATOM 5484 C C . HIS C 1 7 ? -15.914 -11.183 33.728 1.00 48.47 -1 HIS C C 1
ATOM 5485 O O . HIS C 1 7 ? -15.808 -12.275 33.163 1.00 47.06 -1 HIS C O 1
ATOM 5492 N N . HIS C 1 8 ? -15.475 -10.956 34.968 1.00 39.85 0 HIS C N 1
ATOM 5493 C CA . HIS C 1 8 ? -14.937 -12.009 35.823 1.00 39.45 0 HIS C CA 1
ATOM 5494 C C . HIS C 1 8 ? -16.073 -12.676 36.585 1.00 44.26 0 HIS C C 1
ATOM 5495 O O . HIS C 1 8 ? -16.836 -12.000 37.283 1.00 31.94 0 HIS C O 1
ATOM 5502 N N . MET C 1 9 ? -16.174 -14.000 36.467 1.00 34.36 1 MET C N 1
ATOM 5503 C CA . MET C 1 9 ? -17.249 -14.725 37.130 1.00 32.42 1 MET C CA 1
ATOM 5504 C C . MET C 1 9 ? -16.908 -15.016 38.584 1.00 30.28 1 MET C C 1
ATOM 5505 O O . MET C 1 9 ? -15.763 -15.307 38.937 1.00 35.36 1 MET C O 1
ATOM 5510 N N . ASN C 1 10 ? -17.935 -14.975 39.421 1.00 28.17 2 ASN C N 1
ATOM 5511 C CA . ASN C 1 10 ? -17.802 -15.275 40.838 1.00 26.31 2 ASN C CA 1
ATOM 5512 C C . ASN C 1 10 ? -17.774 -16.790 41.017 1.00 37.93 2 ASN C C 1
ATOM 5513 O O . ASN C 1 10 ? -18.788 -17.462 40.816 1.00 39.97 2 ASN C O 1
ATOM 5518 N N . ALA C 1 11 ? -16.612 -17.334 41.372 1.00 27.67 3 ALA C N 1
ATOM 5519 C CA . ALA C 1 11 ? -16.522 -18.770 41.632 1.00 28.26 3 ALA C CA 1
ATOM 5520 C C . ALA C 1 11 ? -17.189 -19.169 42.945 1.00 26.50 3 ALA C C 1
ATOM 5521 O O . ALA C 1 11 ? -17.408 -20.367 43.180 1.00 29.48 3 ALA C O 1
ATOM 5523 N N . LEU C 1 12 ? -17.500 -18.207 43.806 1.00 24.96 4 LEU C N 1
ATOM 5524 C CA . LEU C 1 12 ? -18.008 -18.482 45.147 1.00 28.69 4 LEU C CA 1
ATOM 5525 C C . LEU C 1 12 ? -19.463 -18.060 45.308 1.00 24.40 4 LEU C C 1
ATOM 5526 O O . LEU C 1 12 ? -19.888 -17.634 46.383 1.00 23.81 4 LEU C O 1
ATOM 5531 N N . GLU C 1 13 ? -20.257 -18.224 44.249 1.00 28.18 5 GLU C N 1
ATOM 5532 C CA . GLU C 1 13 ? -21.685 -17.935 44.345 1.00 32.18 5 GLU C CA 1
ATOM 5533 C C . GLU C 1 13 ? -22.356 -18.718 45.463 1.00 31.10 5 GLU C C 1
ATOM 5534 O O . GLU C 1 13 ? -23.353 -18.258 46.030 1.00 30.32 5 GLU C O 1
ATOM 5540 N N . HIS C 1 14 ? -21.844 -19.911 45.779 1.00 23.60 6 HIS C N 1
ATOM 5541 C CA . HIS C 1 14 ? -22.503 -20.735 46.776 1.00 25.71 6 HIS C CA 1
ATOM 5542 C C . HIS C 1 14 ? -22.471 -20.107 48.161 1.00 27.48 6 HIS C C 1
ATOM 5543 O O . HIS C 1 14 ? -23.222 -20.551 49.037 1.00 30.73 6 HIS C O 1
ATOM 5550 N N . GLN C 1 15 ? -21.666 -19.062 48.371 1.00 23.01 7 GLN C N 1
ATOM 5551 C CA . GLN C 1 15 ? -21.643 -18.384 49.661 1.00 23.61 7 GLN C CA 1
ATOM 5552 C C . GLN C 1 15 ? -22.755 -17.353 49.811 1.00 23.12 7 GLN C C 1
ATOM 5553 O O . GLN C 1 15 ? -22.944 -16.833 50.917 1.00 23.99 7 GLN C O 1
ATOM 5559 N N . LEU C 1 16 ? -23.475 -17.049 48.732 1.00 22.97 8 LEU C N 1
ATOM 5560 C CA . LEU C 1 16 ? -24.608 -16.137 48.707 1.00 20.60 8 LEU C CA 1
ATOM 5561 C C . LEU C 1 16 ? -25.905 -16.932 48.812 1.00 22.67 8 LEU C C 1
ATOM 5562 O O . LEU C 1 16 ? -25.935 -18.142 48.589 1.00 24.98 8 LEU C O 1
ATOM 5567 N N . ASP C 1 17 ? -26.981 -16.246 49.169 1.00 20.30 9 ASP C N 1
ATOM 5568 C CA . ASP C 1 17 ? -28.304 -16.863 49.217 1.00 25.12 9 ASP C CA 1
ATOM 5569 C C . ASP C 1 17 ? -29.203 -16.197 48.191 1.00 22.22 9 ASP C C 1
ATOM 5570 O O . ASP C 1 17 ? -29.323 -14.972 48.175 1.00 22.65 9 ASP C O 1
ATOM 5575 N N . TYR C 1 18 ? -29.828 -17.005 47.330 1.00 24.65 10 TYR C N 1
ATOM 5576 C CA . TYR C 1 18 ? -30.843 -16.494 46.423 1.00 24.33 10 TYR C CA 1
ATOM 5577 C C . TYR C 1 18 ? -32.216 -16.851 46.986 1.00 25.01 10 TYR C C 1
ATOM 5578 O O . TYR C 1 18 ? -32.664 -18.000 46.831 1.00 26.68 10 TYR C O 1
ATOM 5587 N N . PRO C 1 19 ? -32.917 -15.921 47.646 1.00 25.54 11 PRO C N 1
ATOM 5588 C CA . PRO C 1 19 ? -34.161 -16.295 48.351 1.00 31.97 11 PRO C CA 1
ATOM 5589 C C . PRO C 1 19 ? -35.281 -16.752 47.435 1.00 33.13 11 PRO C C 1
ATOM 5590 O O . PRO C 1 19 ? -36.180 -17.464 47.899 1.00 33.20 11 PRO C O 1
ATOM 5594 N N . PHE C 1 20 ? -35.266 -16.373 46.156 1.00 32.09 12 PHE C N 1
ATOM 5595 C CA . PHE C 1 20 ? -36.254 -16.854 45.200 1.00 32.97 12 PHE C CA 1
ATOM 5596 C C . PHE C 1 20 ? -35.695 -17.944 44.301 1.00 37.62 12 PHE C C 1
ATOM 5597 O O . PHE C 1 20 ? -36.332 -18.301 43.305 1.00 44.18 12 PHE C O 1
ATOM 5605 N N . ALA C 1 21 ? -34.516 -18.474 44.634 1.00 34.90 13 ALA C N 1
ATOM 5606 C CA . ALA C 1 21 ? -33.941 -19.657 43.985 1.00 37.36 13 ALA C CA 1
ATOM 5607 C C . ALA C 1 21 ? -33.740 -19.349 42.506 1.00 37.14 13 ALA C C 1
ATOM 5608 O O . ALA C 1 21 ? -32.991 -18.409 42.188 1.00 36.96 13 ALA C O 1
ATOM 5610 N N . ASP C 1 22 ? -34.349 -20.091 41.588 1.00 39.83 14 ASP C N 1
ATOM 5611 C CA . ASP C 1 22 ? -34.237 -19.832 40.162 1.00 50.07 14 ASP C CA 1
ATOM 5612 C C . ASP C 1 22 ? -35.429 -19.069 39.605 1.00 47.01 14 ASP C C 1
ATOM 5613 O O . ASP C 1 22 ? -35.454 -18.780 38.406 1.00 46.88 14 ASP C O 1
ATOM 5618 N N . GLY C 1 23 ? -36.417 -18.746 40.438 1.00 45.78 15 GLY C N 1
ATOM 5619 C CA . GLY C 1 23 ? -37.557 -17.964 40.001 1.00 46.09 15 GLY C CA 1
ATOM 5620 C C . GLY C 1 23 ? -37.168 -16.623 39.411 1.00 44.42 15 GLY C C 1
ATOM 5621 O O . GLY C 1 23 ? -36.424 -15.849 40.025 1.00 39.49 15 GLY C O 1
ATOM 5622 N N . MET C 1 24 ? -37.656 -16.348 38.207 1.00 44.90 16 MET C N 1
ATOM 5623 C CA . MET C 1 24 ? -37.435 -15.101 37.490 1.00 46.15 16 MET C CA 1
ATOM 5624 C C . MET C 1 24 ? -38.739 -14.687 36.831 1.00 43.63 16 MET C C 1
ATOM 5625 O O . MET C 1 24 ? -39.583 -15.541 36.536 1.00 45.80 16 MET C O 1
ATOM 5630 N N . PRO C 1 25 ? -38.940 -13.391 36.591 1.00 39.22 17 PRO C N 1
ATOM 5631 C CA . PRO C 1 25 ? -40.102 -12.972 35.796 1.00 41.22 17 PRO C CA 1
ATOM 5632 C C . PRO C 1 25 ? -39.839 -13.174 34.309 1.00 46.04 17 PRO C C 1
ATOM 5633 O O . PRO C 1 25 ? -38.788 -12.788 33.791 1.00 44.54 17 PRO C O 1
ATOM 5637 N N . ALA C 1 26 ? -40.802 -13.786 33.625 1.00 47.48 18 ALA C N 1
ATOM 5638 C CA . ALA C 1 26 ? -40.730 -13.899 32.179 1.00 48.19 18 ALA C CA 1
ATOM 5639 C C . ALA C 1 26 ? -40.881 -12.527 31.531 1.00 46.16 18 ALA C C 1
ATOM 5640 O O . ALA C 1 26 ? -41.363 -11.569 32.143 1.00 47.03 18 ALA C O 1
ATOM 5642 N N . ALA C 1 27 ? -40.466 -12.444 30.269 1.00 47.77 19 ALA C N 1
ATOM 5643 C CA . ALA C 1 27 ? -40.490 -11.174 29.554 1.00 52.96 19 ALA C CA 1
ATOM 5644 C C . ALA C 1 27 ? -41.895 -10.587 29.541 1.00 53.66 19 ALA C C 1
ATOM 5645 O O . ALA C 1 27 ? -42.862 -11.266 29.192 1.00 55.55 19 ALA C O 1
ATOM 5647 N N . GLY C 1 28 ? -42.007 -9.324 29.939 1.00 52.12 20 GLY C N 1
ATOM 5648 C CA . GLY C 1 28 ? -43.283 -8.643 29.962 1.00 49.76 20 GLY C CA 1
ATOM 5649 C C . GLY C 1 28 ? -44.094 -8.821 31.228 1.00 48.92 20 GLY C C 1
ATOM 5650 O O . GLY C 1 28 ? -45.204 -8.282 31.310 1.00 61.73 20 GLY C O 1
ATOM 5651 N N . THR C 1 29 ? -43.584 -9.560 32.212 1.00 47.00 21 THR C N 1
ATOM 5652 C CA . THR C 1 29 ? -44.279 -9.812 33.465 1.00 48.64 21 THR C CA 1
ATOM 5653 C C . THR C 1 29 ? -43.448 -9.291 34.631 1.00 50.12 21 THR C C 1
ATOM 5654 O O . THR C 1 29 ? -42.243 -9.054 34.504 1.00 48.36 21 THR C O 1
ATOM 5658 N N . THR C 1 30 ? -44.104 -9.128 35.779 1.00 43.19 22 THR C N 1
ATOM 5659 C CA . THR C 1 30 ? -43.461 -8.634 36.988 1.00 40.83 22 THR C CA 1
ATOM 5660 C C . THR C 1 30 ? -43.513 -9.692 38.081 1.00 44.41 22 THR C C 1
ATOM 5661 O O . THR C 1 30 ? -44.399 -10.553 38.094 1.00 43.82 22 THR C O 1
ATOM 5665 N N . GLN C 1 31 ? -42.553 -9.613 39.004 1.00 39.89 23 GLN C N 1
ATOM 5666 C CA . GLN C 1 31 ? -42.490 -10.513 40.151 1.00 40.32 23 GLN C CA 1
ATOM 5667 C C . GLN C 1 31 ? -42.187 -9.692 41.394 1.00 38.04 23 GLN C C 1
ATOM 5668 O O . GLN C 1 31 ? -41.207 -8.942 41.423 1.00 36.85 23 GLN C O 1
ATOM 5674 N N . GLU C 1 32 ? -43.037 -9.807 42.406 1.00 34.00 24 GLU C N 1
ATOM 5675 C CA . GLU C 1 32 ? -42.823 -9.032 43.619 1.00 37.34 24 GLU C CA 1
ATOM 5676 C C . GLU C 1 32 ? -41.638 -9.604 44.388 1.00 33.48 24 GLU C C 1
ATOM 5677 O O . GLU C 1 32 ? -41.586 -10.808 44.663 1.00 38.24 24 GLU C O 1
ATOM 5683 N N . VAL C 1 33 ? -40.665 -8.749 44.705 1.00 31.74 25 VAL C N 1
ATOM 5684 C CA . VAL C 1 33 ? -39.503 -9.167 45.481 1.00 37.63 25 VAL C CA 1
ATOM 5685 C C . VAL C 1 33 ? -39.516 -8.591 46.890 1.00 35.01 25 VAL C C 1
ATOM 5686 O O . VAL C 1 33 ? -38.747 -9.061 47.741 1.00 30.91 25 VAL C O 1
ATOM 5690 N N . ALA C 1 34 ? -40.339 -7.584 47.148 1.00 35.40 26 ALA C N 1
ATOM 5691 C CA . ALA C 1 34 ? -40.590 -7.001 48.457 1.00 31.69 26 ALA C CA 1
ATOM 5692 C C . ALA C 1 34 ? -41.893 -6.223 48.350 1.00 34.34 26 ALA C C 1
ATOM 5693 O O . ALA C 1 34 ? -42.334 -5.921 47.235 1.00 36.28 26 ALA C O 1
ATOM 5695 N N . PRO C 1 35 ? -42.558 -5.926 49.471 1.00 35.86 27 PRO C N 1
ATOM 5696 C CA . PRO C 1 35 ? -43.873 -5.263 49.376 1.00 35.92 27 PRO C CA 1
ATOM 5697 C C . PRO C 1 35 ? -43.790 -3.966 48.576 1.00 36.18 27 PRO C C 1
ATOM 5698 O O . PRO C 1 35 ? -43.059 -3.038 48.930 1.00 36.02 27 PRO C O 1
ATOM 5702 N N . GLY C 1 36 ? -44.531 -3.922 47.472 1.00 33.34 28 GLY C N 1
ATOM 5703 C CA . GLY C 1 36 ? -44.524 -2.784 46.572 1.00 34.26 28 GLY C CA 1
ATOM 5704 C C . GLY C 1 36 ? -43.313 -2.670 45.672 1.00 36.25 28 GLY C C 1
ATOM 5705 O O . GLY C 1 36 ? -43.135 -1.629 45.028 1.00 38.75 28 GLY C O 1
ATOM 5706 N N . VAL C 1 37 ? -42.472 -3.699 45.599 1.00 36.16 29 VAL C N 1
ATOM 5707 C CA . VAL C 1 37 ? -41.253 -3.661 44.801 1.00 28.76 29 VAL C CA 1
ATOM 5708 C C . VAL C 1 37 ? -41.307 -4.811 43.811 1.00 32.11 29 VAL C C 1
ATOM 5709 O O . VAL C 1 37 ? -41.330 -5.982 44.209 1.00 34.01 29 VAL C O 1
ATOM 5713 N N . TYR C 1 38 ? -41.310 -4.484 42.526 1.00 31.84 30 TYR C N 1
ATOM 5714 C CA . TYR C 1 38 ? -41.541 -5.469 41.483 1.00 32.26 30 TYR C CA 1
ATOM 5715 C C . TYR C 1 38 ? -40.333 -5.553 40.564 1.00 32.25 30 TYR C C 1
ATOM 5716 O O . TYR C 1 38 ? -39.712 -4.537 40.234 1.00 31.90 30 TYR C O 1
ATOM 5725 N N . TRP C 1 39 ? -40.009 -6.783 40.175 1.00 36.80 31 TRP C N 1
ATOM 5726 C CA . TRP C 1 39 ? -38.828 -7.127 39.393 1.00 26.09 31 TRP C CA 1
ATOM 5727 C C . TRP C 1 39 ? -39.237 -7.380 37.946 1.00 31.32 31 TRP C C 1
ATOM 5728 O O . TRP C 1 39 ? -40.140 -8.183 37.689 1.00 30.31 31 TRP C O 1
ATOM 5739 N N . LEU C 1 40 ? -38.597 -6.666 37.014 1.00 34.84 32 LEU C N 1
ATOM 5740 C CA . LEU C 1 40 ? -38.701 -6.908 35.577 1.00 31.86 32 LEU C CA 1
ATOM 5741 C C . LEU C 1 40 ? -37.344 -7.339 35.041 1.00 33.93 32 LEU C C 1
ATOM 5742 O O . LEU C 1 40 ? -36.309 -6.819 35.464 1.00 33.09 32 LEU C O 1
ATOM 5747 N N . ARG C 1 41 ? -37.343 -8.255 34.078 1.00 36.18 33 ARG C N 1
ATOM 5748 C CA . ARG C 1 41 ? -36.103 -8.710 33.463 1.00 30.23 33 ARG C CA 1
ATOM 5749 C C . ARG C 1 41 ? -36.199 -8.522 31.958 1.00 29.61 33 ARG C C 1
ATOM 5750 O O . ARG C 1 41 ? -37.075 -9.109 31.312 1.00 36.86 33 ARG C O 1
ATOM 5758 N N . MET C 1 42 ? -35.310 -7.674 31.403 1.00 35.62 34 MET C N 1
ATOM 5759 C CA . MET C 1 42 ? -35.281 -7.410 29.970 1.00 36.71 34 MET C CA 1
ATOM 5760 C C . MET C 1 42 ? -34.093 -8.106 29.317 1.00 28.66 34 MET C C 1
ATOM 5761 O O . MET C 1 42 ? -33.016 -8.177 29.912 1.00 36.06 34 MET C O 1
ATOM 5766 N N . PRO C 1 43 ? -34.251 -8.604 28.092 1.00 32.24 35 PRO C N 1
ATOM 5767 C CA . PRO C 1 43 ? -33.129 -9.259 27.409 1.00 33.51 35 PRO C CA 1
ATOM 5768 C C . PRO C 1 43 ? -32.170 -8.244 26.809 1.00 38.40 35 PRO C C 1
ATOM 5769 O O . PRO C 1 43 ? -32.572 -7.173 26.349 1.00 35.54 35 PRO C O 1
ATOM 5773 N N . LEU C 1 44 ? -30.884 -8.588 26.830 1.00 38.92 36 LEU C N 1
ATOM 5774 C CA . LEU C 1 44 ? -29.865 -7.803 26.149 1.00 35.30 36 LEU C CA 1
ATOM 5775 C C . LEU C 1 44 ? -29.117 -8.679 25.151 1.00 43.23 36 LEU C C 1
ATOM 5776 O O . LEU C 1 44 ? -28.901 -9.870 25.404 1.00 40.01 36 LEU C O 1
ATOM 5781 N N . PRO C 1 45 ? -28.702 -8.119 24.011 1.00 45.76 37 PRO C N 1
ATOM 5782 C CA . PRO C 1 45 ? -28.080 -8.944 22.966 1.00 50.82 37 PRO C CA 1
ATOM 5783 C C . PRO C 1 45 ? -26.567 -9.052 23.089 1.00 50.57 37 PRO C C 1
ATOM 5784 O O . PRO C 1 45 ? -25.861 -9.075 22.078 1.00 48.19 37 PRO C O 1
ATOM 5788 N N . PHE C 1 46 ? -26.055 -9.130 24.309 1.00 48.60 38 PHE C N 1
ATOM 5789 C CA . PHE C 1 46 ? -24.623 -9.228 24.554 1.00 50.47 38 PHE C CA 1
ATOM 5790 C C . PHE C 1 46 ? -24.331 -10.499 25.344 1.00 50.94 38 PHE C C 1
ATOM 5791 O O . PHE C 1 46 ? -25.232 -11.286 25.648 1.00 46.10 38 PHE C O 1
ATOM 5799 N N . ALA C 1 47 ? -23.050 -10.703 25.666 1.00 56.11 39 ALA C N 1
ATOM 5800 C CA . ALA C 1 47 ? -22.676 -11.842 26.501 1.00 55.80 39 ALA C CA 1
ATOM 5801 C C . ALA C 1 47 ? -23.298 -11.729 27.888 1.00 47.20 39 ALA C C 1
ATOM 5802 O O . ALA C 1 47 ? -23.611 -12.742 28.518 1.00 46.57 39 ALA C O 1
ATOM 5804 N N . LEU C 1 48 ? -23.483 -10.510 28.373 1.00 41.87 40 LEU C N 1
ATOM 5805 C CA . LEU C 1 48 ? -24.358 -10.238 29.509 1.00 38.63 40 LEU C CA 1
ATOM 5806 C C . LEU C 1 48 ? -25.763 -10.097 28.933 1.00 41.94 40 LEU C C 1
ATOM 5807 O O . LEU C 1 48 ? -26.085 -9.087 28.305 1.00 42.15 40 LEU C O 1
ATOM 5812 N N . ASP C 1 49 ? -26.600 -11.119 29.114 1.00 36.10 41 ASP C N 1
ATOM 5813 C CA . ASP C 1 49 ? -27.772 -11.289 28.264 1.00 34.28 41 ASP C CA 1
ATOM 5814 C C . ASP C 1 49 ? -29.056 -10.701 28.843 1.00 30.27 41 ASP C C 1
ATOM 5815 O O . ASP C 1 49 ? -30.137 -10.993 28.319 1.00 33.78 41 ASP C O 1
ATOM 5820 N N . HIS C 1 50 ? -28.969 -9.853 29.868 1.00 32.32 42 HIS C N 1
ATOM 5821 C CA . HIS C 1 50 ? -30.172 -9.372 30.539 1.00 37.31 42 HIS C CA 1
ATOM 5822 C C . HIS C 1 50 ? -29.842 -8.150 31.386 1.00 30.92 42 HIS C C 1
ATOM 5823 O O . HIS C 1 50 ? -28.691 -7.929 31.771 1.00 25.05 42 HIS C O 1
ATOM 5830 N N . ILE C 1 51 ? -30.882 -7.379 31.711 1.00 29.38 43 ILE C N 1
ATOM 5831 C CA . ILE C 1 51 ? -30.795 -6.388 32.777 1.00 28.84 43 ILE C CA 1
ATOM 5832 C C . ILE C 1 51 ? -32.068 -6.460 33.607 1.00 22.54 43 ILE C C 1
ATOM 5833 O O . ILE C 1 51 ? -33.164 -6.652 33.068 1.00 29.91 43 ILE C O 1
ATOM 5838 N N . ASN C 1 52 ? -31.914 -6.344 34.928 1.00 21.59 44 ASN C N 1
ATOM 5839 C CA . ASN C 1 52 ? -33.035 -6.284 35.854 1.00 27.52 44 ASN C CA 1
ATOM 5840 C C . ASN C 1 52 ? -33.457 -4.830 36.043 1.00 26.81 44 ASN C C 1
ATOM 5841 O O . ASN C 1 52 ? -32.621 -3.979 36.370 1.00 24.71 44 ASN C O 1
ATOM 5846 N N . LEU C 1 53 ? -34.745 -4.551 35.834 1.00 24.98 45 LEU C N 1
ATOM 5847 C CA . LEU C 1 53 ? -35.341 -3.242 36.077 1.00 29.94 45 LEU C CA 1
ATOM 5848 C C . LEU C 1 53 ? -36.360 -3.351 37.208 1.00 33.17 45 LEU C C 1
ATOM 5849 O O . LEU C 1 53 ? -36.875 -4.432 37.499 1.00 32.46 45 LEU C O 1
ATOM 5854 N N . TRP C 1 54 ? -36.665 -2.222 37.851 1.00 26.70 46 TRP C N 1
ATOM 5855 C CA . TRP C 1 54 ? -37.500 -2.250 39.047 1.00 28.72 46 TRP C CA 1
ATOM 5856 C C . TRP C 1 54 ? -38.694 -1.322 38.886 1.00 31.87 46 TRP C C 1
ATOM 5857 O O . TRP C 1 54 ? -38.572 -0.210 38.363 1.00 32.50 46 TRP C O 1
ATOM 5868 N N . LEU C 1 55 ? -39.845 -1.794 39.345 1.00 29.38 47 LEU C N 1
ATOM 5869 C CA . LEU C 1 55 ? -41.095 -1.051 39.293 1.00 27.41 47 LEU C CA 1
ATOM 5870 C C . LEU C 1 55 ? -41.614 -0.924 40.717 1.00 33.99 47 LEU C C 1
ATOM 5871 O O . LEU C 1 55 ? -41.894 -1.935 41.371 1.00 30.43 47 LEU C O 1
ATOM 5876 N N . LEU C 1 56 ? -41.716 0.306 41.202 1.00 28.36 48 LEU C N 1
ATOM 5877 C CA . LEU C 1 56 ? -42.047 0.574 42.594 1.00 30.67 48 LEU C CA 1
ATOM 5878 C C . LEU C 1 56 ? -43.424 1.219 42.669 1.00 34.13 48 LEU C C 1
ATOM 5879 O O . LEU C 1 56 ? -43.657 2.264 42.051 1.00 36.98 48 LEU C O 1
ATOM 5884 N N . ARG C 1 57 ? -44.330 0.597 43.421 1.00 30.64 49 ARG C N 1
ATOM 5885 C CA . ARG C 1 57 ? -45.640 1.186 43.656 1.00 32.61 49 ARG C CA 1
ATOM 5886 C C . ARG C 1 57 ? -45.475 2.519 44.374 1.00 33.27 49 ARG C C 1
ATOM 5887 O O . ARG C 1 57 ? -44.652 2.652 45.286 1.00 33.24 49 ARG C O 1
ATOM 5895 N N . ASP C 1 58 ? -46.252 3.517 43.956 1.00 33.79 50 ASP C N 1
ATOM 5896 C CA . ASP C 1 58 ? -45.972 4.879 44.382 1.00 34.72 50 ASP C CA 1
ATOM 5897 C C . ASP C 1 58 ? -47.254 5.698 44.353 1.00 36.74 50 ASP C C 1
ATOM 5898 O O . ASP C 1 58 ? -48.288 5.264 43.845 1.00 42.36 50 ASP C O 1
ATOM 5903 N N . GLU C 1 59 ? -47.168 6.901 44.913 1.00 36.37 51 GLU C N 1
ATOM 5904 C CA . GLU C 1 59 ? -48.265 7.863 44.848 1.00 38.55 51 GLU C CA 1
ATOM 5905 C C . GLU C 1 59 ? -47.668 9.250 45.014 1.00 48.91 51 GLU C C 1
ATOM 5906 O O . GLU C 1 59 ? -46.973 9.499 46.004 1.00 45.66 51 GLU C O 1
ATOM 5912 N N . ILE C 1 60 ? -47.923 10.144 44.058 1.00 44.63 52 ILE C N 1
ATOM 5913 C CA . ILE C 1 60 ? -47.369 11.495 44.079 1.00 41.29 52 ILE C CA 1
ATOM 5914 C C . ILE C 1 60 ? -48.504 12.484 43.861 1.00 44.56 52 ILE C C 1
ATOM 5915 O O . ILE C 1 60 ? -49.229 12.391 42.863 1.00 42.52 52 ILE C O 1
ATOM 5920 N N . ASP C 1 61 ? -48.653 13.429 44.787 1.00 48.79 53 ASP C N 1
ATOM 5921 C CA . ASP C 1 61 ? -49.650 14.500 44.662 1.00 51.50 53 ASP C CA 1
ATOM 5922 C C . ASP C 1 61 ? -51.059 13.937 44.492 1.00 49.77 53 ASP C C 1
ATOM 5923 O O . ASP C 1 61 ? -51.886 14.495 43.769 1.00 53.75 53 ASP C O 1
ATOM 5928 N N . GLY C 1 62 ? -51.331 12.810 45.148 1.00 51.42 54 GLY C N 1
ATOM 5929 C CA . GLY C 1 62 ? -52.640 12.195 45.112 1.00 53.80 54 GLY C CA 1
ATOM 5930 C C . GLY C 1 62 ? -52.883 11.221 43.977 1.00 56.27 54 GLY C C 1
ATOM 5931 O O . GLY C 1 62 ? -53.946 10.587 43.949 1.00 63.91 54 GLY C O 1
ATOM 5932 N N . GLN C 1 63 ? -51.947 11.076 43.042 1.00 52.38 55 GLN C N 1
ATOM 5933 C CA . GLN C 1 63 ? -52.099 10.155 41.918 1.00 45.90 55 GLN C CA 1
ATOM 5934 C C . GLN C 1 63 ? -51.318 8.881 42.216 1.00 44.73 55 GLN C C 1
ATOM 5935 O O . GLN C 1 63 ? -50.084 8.907 42.301 1.00 41.62 55 GLN C O 1
ATOM 5941 N N . LYS C 1 64 ? -52.033 7.770 42.375 1.00 44.71 56 LYS C N 1
ATOM 5942 C CA . LYS C 1 64 ? -51.366 6.483 42.528 1.00 53.23 56 LYS C CA 1
ATOM 5943 C C . LYS C 1 64 ? -50.765 6.042 41.198 1.00 45.57 56 LYS C C 1
ATOM 5944 O O . LYS C 1 64 ? -51.353 6.245 40.133 1.00 42.79 56 LYS C O 1
ATOM 5950 N N . GLY C 1 65 ? -49.582 5.438 41.264 1.00 46.30 57 GLY C N 1
ATOM 5951 C CA . GLY C 1 65 ? -48.896 5.012 40.061 1.00 38.14 57 GLY C CA 1
ATOM 5952 C C . GLY C 1 65 ? -47.583 4.312 40.341 1.00 44.08 57 GLY C C 1
ATOM 5953 O O . GLY C 1 65 ? -47.413 3.712 41.409 1.00 43.09 57 GLY C O 1
ATOM 5954 N N . TRP C 1 66 ? -46.642 4.395 39.398 1.00 35.34 58 TRP C N 1
ATOM 5955 C CA . TRP C 1 66 ? -45.424 3.595 39.433 1.00 39.48 58 TRP C CA 1
ATOM 5956 C C . TRP C 1 66 ? -44.193 4.458 39.215 1.00 38.87 58 TRP C C 1
ATOM 5957 O O . TRP C 1 66 ? -44.183 5.335 38.346 1.00 35.72 58 TRP C O 1
ATOM 5968 N N . THR C 1 67 ? -43.148 4.192 39.996 1.00 33.09 59 THR C N 1
ATOM 5969 C CA . THR C 1 67 ? -41.828 4.745 39.731 1.00 31.62 59 THR C CA 1
ATOM 5970 C C . THR C 1 67 ? -40.963 3.646 39.126 1.00 29.76 59 THR C C 1
ATOM 5971 O O . THR C 1 67 ? -40.867 2.549 39.685 1.00 28.82 59 THR C O 1
ATOM 5975 N N . ILE C 1 68 ? -40.365 3.928 37.959 1.00 29.86 60 ILE C N 1
ATOM 5976 C CA . ILE C 1 68 ? -39.470 2.986 37.293 1.00 28.75 60 ILE C CA 1
ATOM 5977 C C . ILE C 1 68 ? -38.030 3.303 37.670 1.00 26.01 60 ILE C C 1
ATOM 5978 O O . ILE C 1 68 ? -37.636 4.472 37.725 1.00 25.80 60 ILE C O 1
ATOM 5983 N N . VAL C 1 69 ? -37.235 2.260 37.926 1.00 26.64 61 VAL C N 1
ATOM 5984 C CA . VAL C 1 69 ? -35.795 2.388 38.139 1.00 24.92 61 VAL C CA 1
ATOM 5985 C C . VAL C 1 69 ? -35.092 1.656 36.997 1.00 29.03 61 VAL C C 1
ATOM 5986 O O . VAL C 1 69 ? -35.124 0.419 36.938 1.00 26.92 61 VAL C O 1
ATOM 5990 N N . ASP C 1 70 ? -34.426 2.422 36.120 1.00 25.41 62 ASP C N 1
ATOM 5991 C CA . ASP C 1 70 ? -33.664 1.975 34.947 1.00 21.05 62 ASP C CA 1
ATOM 5992 C C . ASP C 1 70 ? -34.556 1.453 33.825 1.00 25.73 62 ASP C C 1
ATOM 5993 O O . ASP C 1 70 ? -35.715 1.089 34.058 1.00 25.13 62 ASP C O 1
ATOM 5998 N N . CYS C 1 71 ? -34.021 1.415 32.597 1.00 23.28 63 CYS C N 1
ATOM 5999 C CA . CYS C 1 71 ? -34.883 1.502 31.420 1.00 27.00 63 CYS C CA 1
ATOM 6000 C C . CYS C 1 71 ? -34.640 0.460 30.336 1.00 28.46 63 CYS C C 1
ATOM 6001 O O . CYS C 1 71 ? -35.575 0.105 29.611 1.00 30.94 63 CYS C O 1
ATOM 6004 N N . GLY C 1 72 ? -33.407 -0.010 30.187 1.00 28.71 64 GLY C N 1
ATOM 6005 C CA . GLY C 1 72 ? -33.044 -0.870 29.081 1.00 25.44 64 GLY C CA 1
ATOM 6006 C C . GLY C 1 72 ? -32.379 -0.100 27.950 1.00 29.82 64 GLY C C 1
ATOM 6007 O O . GLY C 1 72 ? -32.524 1.119 27.813 1.00 31.72 64 GLY C O 1
ATOM 6008 N N . ILE C 1 73 ? -31.623 -0.832 27.118 1.00 27.74 65 ILE C N 1
ATOM 6009 C CA . ILE C 1 73 ? -31.226 -0.265 25.822 1.00 31.36 65 ILE C CA 1
ATOM 6010 C C . ILE C 1 73 ? -32.465 -0.094 24.947 1.00 35.41 65 ILE C C 1
ATOM 6011 O O . ILE C 1 73 ? -33.497 -0.751 25.139 1.00 34.04 65 ILE C O 1
ATOM 6016 N N . ALA C 1 74 ? -32.355 0.794 23.953 1.00 33.24 66 ALA C N 1
ATOM 6017 C CA . ALA C 1 74 ? -33.509 1.137 23.120 1.00 41.18 66 ALA C CA 1
ATOM 6018 C C . ALA C 1 74 ? -33.638 0.152 21.956 1.00 45.60 66 ALA C C 1
ATOM 6019 O O . ALA C 1 74 ? -33.411 0.470 20.787 1.00 50.93 66 ALA C O 1
ATOM 6021 N N . SER C 1 75 ? -34.044 -1.065 22.302 1.00 35.73 67 SER C N 1
ATOM 6022 C CA . SER C 1 75 ? -34.321 -2.112 21.331 1.00 35.72 67 SER C CA 1
ATOM 6023 C C . SER C 1 75 ? -35.823 -2.283 21.155 1.00 43.85 67 SER C C 1
ATOM 6024 O O . SER C 1 75 ? -36.603 -2.057 22.085 1.00 44.08 67 SER C O 1
ATOM 6027 N N . GLY C 1 76 ? -36.224 -2.704 19.952 1.00 44.96 68 GLY C N 1
ATOM 6028 C CA . GLY C 1 76 ? -37.622 -3.031 19.730 1.00 41.33 68 GLY C CA 1
ATOM 6029 C C . GLY C 1 76 ? -38.135 -4.075 20.703 1.00 40.76 68 GLY C C 1
ATOM 6030 O O . GLY C 1 76 ? -39.288 -4.014 21.140 1.00 41.64 68 GLY C O 1
ATOM 6031 N N . GLU C 1 77 ? -37.280 -5.029 21.076 1.00 42.34 69 GLU C N 1
ATOM 6032 C CA . GLU C 1 77 ? -37.714 -6.112 21.951 1.00 39.61 69 GLU C CA 1
ATOM 6033 C C . GLU C 1 77 ? -38.017 -5.601 23.354 1.00 40.10 69 GLU C C 1
ATOM 6034 O O . GLU C 1 77 ? -38.999 -6.024 23.977 1.00 38.86 69 GLU C O 1
ATOM 6040 N N . ILE C 1 78 ? -37.192 -4.688 23.868 1.00 37.68 70 ILE C N 1
ATOM 6041 C CA . ILE C 1 78 ? -37.459 -4.135 25.190 1.00 38.03 70 ILE C CA 1
ATOM 6042 C C . ILE C 1 78 ? -38.659 -3.194 25.136 1.00 35.96 70 ILE C C 1
ATOM 6043 O O . ILE C 1 78 ? -39.531 -3.230 26.013 1.00 36.11 70 ILE C O 1
ATOM 6048 N N . LYS C 1 79 ? -38.737 -2.352 24.102 1.00 35.78 71 LYS C N 1
ATOM 6049 C CA . LYS C 1 79 ? -39.933 -1.537 23.917 1.00 37.78 71 LYS C CA 1
ATOM 6050 C C . LYS C 1 79 ? -41.190 -2.400 23.919 1.00 42.15 71 LYS C C 1
ATOM 6051 O O . LYS C 1 79 ? -42.158 -2.108 24.631 1.00 50.55 71 LYS C O 1
ATOM 6057 N N . ALA C 1 80 ? -41.188 -3.482 23.137 1.00 43.82 72 ALA C N 1
ATOM 6058 C CA . ALA C 1 80 ? -42.370 -4.335 23.069 1.00 46.66 72 ALA C CA 1
ATOM 6059 C C . ALA C 1 80 ? -42.686 -4.947 24.429 1.00 42.18 72 ALA C C 1
ATOM 6060 O O . ALA C 1 80 ? -43.859 -5.053 24.812 1.00 47.45 72 ALA C O 1
ATOM 6062 N N . ASN C 1 81 ? -41.651 -5.352 25.173 1.00 45.27 73 ASN C N 1
ATOM 6063 C CA . ASN C 1 81 ? -41.859 -5.872 26.522 1.00 41.95 73 ASN C CA 1
ATOM 6064 C C . ASN C 1 81 ? -42.419 -4.801 27.449 1.00 43.26 73 ASN C C 1
ATOM 6065 O O . ASN C 1 81 ? -43.310 -5.078 28.260 1.00 44.78 73 ASN C O 1
ATOM 6070 N N . TRP C 1 82 ? -41.901 -3.573 27.350 1.00 43.91 74 TRP C N 1
ATOM 6071 C CA . TRP C 1 82 ? -42.435 -2.475 28.151 1.00 41.06 74 TRP C CA 1
ATOM 6072 C C . TRP C 1 82 ? -43.901 -2.214 27.822 1.00 44.86 74 TRP C C 1
ATOM 6073 O O . TRP C 1 82 ? -44.710 -1.954 28.721 1.00 42.30 74 TRP C O 1
ATOM 6084 N N . GLU C 1 83 ? -44.262 -2.282 26.536 1.00 39.36 75 GLU C N 1
ATOM 6085 C CA . GLU C 1 83 ? -45.653 -2.069 26.140 1.00 45.99 75 GLU C CA 1
ATOM 6086 C C . GLU C 1 83 ? -46.569 -3.129 26.739 1.00 43.22 75 GLU C C 1
ATOM 6087 O O . GLU C 1 83 ? -47.692 -2.824 27.157 1.00 48.16 75 GLU C O 1
ATOM 6093 N N . THR C 1 84 ? -46.111 -4.384 26.783 1.00 44.95 76 THR C N 1
ATOM 6094 C CA . THR C 1 84 ? -46.893 -5.432 27.433 1.00 47.91 76 THR C CA 1
ATOM 6095 C C . THR C 1 84 ? -47.124 -5.106 28.902 1.00 48.19 76 THR C C 1
ATOM 6096 O O . THR C 1 84 ? -48.238 -5.263 29.417 1.00 49.09 76 THR C O 1
ATOM 6100 N N . VAL C 1 85 ? -46.079 -4.642 29.588 1.00 43.53 77 VAL C N 1
ATOM 6101 C CA . VAL C 1 85 ? -46.197 -4.286 30.998 1.00 41.82 77 VAL C CA 1
ATOM 6102 C C . VAL C 1 85 ? -47.218 -3.171 31.187 1.00 44.87 77 VAL C C 1
ATOM 6103 O O . VAL C 1 85 ? -48.022 -3.204 32.127 1.00 51.51 77 VAL C O 1
ATOM 6107 N N . PHE C 1 86 ? -47.211 -2.170 30.298 1.00 40.37 78 PHE C N 1
ATOM 6108 C CA . PHE C 1 86 ? -48.175 -1.078 30.416 1.00 45.44 78 PHE C CA 1
ATOM 6109 C C . PHE C 1 86 ? -49.599 -1.600 30.303 1.00 49.07 78 PHE C C 1
ATOM 6110 O O . PHE C 1 86 ? -50.490 -1.181 31.053 1.00 51.84 78 PHE C O 1
ATOM 6118 N N . ASP C 1 87 ? -49.829 -2.525 29.373 1.00 47.61 79 ASP C N 1
ATOM 6119 C CA . ASP C 1 87 ? -51.177 -3.003 29.109 1.00 51.00 79 ASP C CA 1
ATOM 6120 C C . ASP C 1 87 ? -51.667 -3.985 30.166 1.00 56.88 79 ASP C C 1
ATOM 6121 O O . ASP C 1 87 ? -52.872 -4.048 30.431 1.00 60.70 79 ASP C O 1
ATOM 6126 N N . THR C 1 88 ? -50.770 -4.757 30.784 1.00 51.72 80 THR C N 1
ATOM 6127 C CA . THR C 1 88 ? -51.200 -5.887 31.596 1.00 52.60 80 THR C CA 1
ATOM 6128 C C . THR C 1 88 ? -50.701 -5.884 33.033 1.00 48.19 80 THR C C 1
ATOM 6129 O O . THR C 1 88 ? -51.288 -6.592 33.859 1.00 52.74 80 THR C O 1
ATOM 6133 N N . ALA C 1 89 ? -49.651 -5.132 33.367 1.00 50.12 81 ALA C N 1
ATOM 6134 C CA . ALA C 1 89 ? -49.031 -5.275 34.682 1.00 46.20 81 ALA C CA 1
ATOM 6135 C C . ALA C 1 89 ? -49.016 -3.996 35.515 1.00 45.24 81 ALA C C 1
ATOM 6136 O O . ALA C 1 89 ? -48.400 -3.985 36.590 1.00 43.64 81 ALA C O 1
ATOM 6138 N N . LEU C 1 90 ? -49.680 -2.926 35.075 1.00 44.29 82 LEU C N 1
ATOM 6139 C CA . LEU C 1 90 ? -49.653 -1.665 35.806 1.00 41.59 82 LEU C CA 1
ATOM 6140 C C . LEU C 1 90 ? -50.952 -1.383 36.554 1.00 48.60 82 LEU C C 1
ATOM 6141 O O . LEU C 1 90 ? -51.111 -0.289 37.113 1.00 42.34 82 LEU C O 1
ATOM 6146 N N . GLU C 1 91 ? -51.879 -2.339 36.585 1.00 46.06 83 GLU C N 1
ATOM 6147 C CA . GLU C 1 91 ? -53.161 -2.183 37.265 1.00 53.54 83 GLU C CA 1
ATOM 6148 C C . GLU C 1 91 ? -53.934 -0.966 36.765 1.00 54.73 83 GLU C C 1
ATOM 6149 O O . GLU C 1 91 ? -54.797 -0.438 37.477 1.00 52.36 83 GLU C O 1
ATOM 6155 N N . GLY C 1 92 ? -53.643 -0.518 35.542 1.00 47.68 84 GLY C N 1
ATOM 6156 C CA . GLY C 1 92 ? -54.300 0.635 34.966 1.00 51.34 84 GLY C CA 1
ATOM 6157 C C . GLY C 1 92 ? -53.775 1.971 35.438 1.00 54.55 84 GLY C C 1
ATOM 6158 O O . GLY C 1 92 ? -54.308 3.008 35.019 1.00 55.46 84 GLY C O 1
ATOM 6159 N N . LEU C 1 93 ? -52.730 1.986 36.315 1.00 49.28 85 LEU C N 1
ATOM 6160 C CA . LEU C 1 93 ? -52.113 3.190 36.852 1.00 52.39 85 LEU C CA 1
ATOM 6161 C C . LEU C 1 93 ? -50.931 3.616 35.988 1.00 53.16 85 LEU C C 1
ATOM 6162 O O . LEU C 1 93 ? -50.220 2.768 35.437 1.00 49.21 85 LEU C O 1
ATOM 6167 N N . PRO C 1 94 ? -50.684 4.916 35.866 1.00 52.43 86 PRO C N 1
ATOM 6168 C CA . PRO C 1 94 ? -49.596 5.387 35.007 1.00 48.71 86 PRO C CA 1
ATOM 6169 C C . PRO C 1 94 ? -48.256 5.363 35.732 1.00 44.02 86 PRO C C 1
ATOM 6170 O O . PRO C 1 94 ? -48.167 5.235 36.954 1.00 41.50 86 PRO C O 1
ATOM 6174 N N . VAL C 1 95 ? -47.196 5.500 34.936 1.00 40.64 87 VAL C N 1
ATOM 6175 C CA . VAL C 1 95 ? -45.885 5.813 35.483 1.00 38.90 87 VAL C CA 1
ATOM 6176 C C . VAL C 1 95 ? -45.863 7.270 35.928 1.00 34.76 87 VAL C C 1
ATOM 6177 O O . VAL C 1 95 ? -46.451 8.152 35.278 1.00 36.19 87 VAL C O 1
ATOM 6181 N N . LEU C 1 96 ? -45.214 7.525 37.064 1.00 33.53 88 LEU C N 1
ATOM 6182 C CA . LEU C 1 96 ? -45.137 8.857 37.652 1.00 37.05 88 LEU C CA 1
ATOM 6183 C C . LEU C 1 96 ? -43.797 9.542 37.425 1.00 35.24 88 LEU C C 1
ATOM 6184 O O . LEU C 1 96 ? -43.740 10.777 37.416 1.00 37.20 88 LEU C O 1
ATOM 6189 N N . ARG C 1 97 ? -42.722 8.774 37.249 1.00 31.48 89 ARG C N 1
ATOM 6190 C CA . ARG C 1 97 ? -41.367 9.298 37.101 1.00 32.84 89 ARG C CA 1
ATOM 6191 C C . ARG C 1 97 ? -40.433 8.135 36.808 1.00 33.28 89 ARG C C 1
ATOM 6192 O O . ARG C 1 97 ? -40.775 6.969 37.026 1.00 30.44 89 ARG C O 1
ATOM 6200 N N . VAL C 1 98 ? -39.238 8.469 36.329 1.00 31.56 90 VAL C N 1
ATOM 6201 C CA . VAL C 1 98 ? -38.231 7.483 35.957 1.00 31.36 90 VAL C CA 1
ATOM 6202 C C . VAL C 1 98 ? -36.937 7.831 36.681 1.00 25.80 90 VAL C C 1
ATOM 6203 O O . VAL C 1 98 ? -36.443 8.961 36.571 1.00 25.76 90 VAL C O 1
ATOM 6207 N N . ILE C 1 99 ? -36.396 6.875 37.433 1.00 22.60 91 ILE C N 1
ATOM 6208 C CA . ILE C 1 99 ? -35.094 7.018 38.068 1.00 22.36 91 ILE C CA 1
ATOM 6209 C C . ILE C 1 99 ? -34.094 6.178 37.291 1.00 27.94 91 ILE C C 1
ATOM 6210 O O . ILE C 1 99 ? -34.386 5.030 36.925 1.00 26.86 91 ILE C O 1
ATOM 6215 N N . VAL C 1 100 ? -32.911 6.739 37.036 1.00 26.75 92 VAL C N 1
ATOM 6216 C CA . VAL C 1 100 ? -31.824 6.022 36.375 1.00 21.24 92 VAL C CA 1
ATOM 6217 C C . VAL C 1 100 ? -30.625 5.979 37.321 1.00 21.56 92 VAL C C 1
ATOM 6218 O O . VAL C 1 100 ? -30.264 7.000 37.920 1.00 23.13 92 VAL C O 1
ATOM 6222 N N . THR C 1 101 ? -30.037 4.786 37.492 1.00 18.91 93 THR C N 1
ATOM 6223 C CA . THR C 1 101 ? -28.907 4.637 38.411 1.00 18.00 93 THR C CA 1
ATOM 6224 C C . THR C 1 101 ? -27.638 5.267 37.843 1.00 17.89 93 THR C C 1
ATOM 6225 O O . THR C 1 101 ? -26.867 5.894 38.581 1.00 20.68 93 THR C O 1
ATOM 6229 N N . HIS C 1 102 ? -27.375 5.071 36.550 1.00 17.60 94 HIS C N 1
ATOM 6230 C CA . HIS C 1 102 ? -26.199 5.673 35.924 1.00 24.51 94 HIS C CA 1
ATOM 6231 C C . HIS C 1 102 ? -26.375 5.619 34.416 1.00 23.10 94 HIS C C 1
ATOM 6232 O O . HIS C 1 102 ? -27.340 5.045 33.908 1.00 23.49 94 HIS C O 1
ATOM 6239 N N . CYS C 1 103 ? -25.436 6.248 33.702 1.00 21.59 95 CYS C N 1
ATOM 6240 C CA . CYS C 1 103 ? -25.664 6.622 32.310 1.00 21.44 95 CYS C CA 1
ATOM 6241 C C . CYS C 1 103 ? -25.316 5.523 31.315 1.00 30.34 95 CYS C C 1
ATOM 6242 O O . CYS C 1 103 ? -25.480 5.728 30.109 1.00 29.15 95 CYS C O 1
ATOM 6245 N N . HIS C 1 104 ? -24.860 4.367 31.769 1.00 25.61 96 HIS C N 1
ATOM 6246 C CA . HIS C 1 104 ? -24.518 3.328 30.818 1.00 26.10 96 HIS C CA 1
ATOM 6247 C C . HIS C 1 104 ? -25.770 2.879 30.060 1.00 22.97 96 HIS C C 1
ATOM 6248 O O . HIS C 1 104 ? -26.886 2.911 30.601 1.00 27.67 96 HIS C O 1
ATOM 6255 N N . PRO C 1 105 ? -25.610 2.479 28.794 1.00 23.92 97 PRO C N 1
ATOM 6256 C CA . PRO C 1 105 ? -26.767 2.396 27.885 1.00 25.27 97 PRO C CA 1
ATOM 6257 C C . PRO C 1 105 ? -27.850 1.425 28.308 1.00 25.15 97 PRO C C 1
ATOM 6258 O O . PRO C 1 105 ? -29.026 1.678 28.009 1.00 24.18 97 PRO C O 1
ATOM 6262 N N . ASP C 1 106 ? -27.509 0.304 28.953 1.00 26.24 98 ASP C N 1
ATOM 6263 C CA . ASP C 1 106 ? -28.576 -0.585 29.392 1.00 26.87 98 ASP C CA 1
ATOM 6264 C C . ASP C 1 106 ? -29.427 0.036 30.482 1.00 24.43 98 ASP C C 1
ATOM 6265 O O . ASP C 1 106 ? -30.547 -0.430 30.709 1.00 25.72 98 ASP C O 1
ATOM 6270 N N . HIS C 1 107 ? -28.932 1.068 31.166 1.00 21.81 99 HIS C N 1
ATOM 6271 C CA . HIS C 1 107 ? -29.706 1.717 32.211 1.00 21.36 99 HIS C CA 1
ATOM 6272 C C . HIS C 1 107 ? -30.414 2.969 31.720 1.00 23.83 99 HIS C C 1
ATOM 6273 O O . HIS C 1 107 ? -31.571 3.182 32.073 1.00 24.35 99 HIS C O 1
ATOM 6280 N N . LEU C 1 108 ? -29.770 3.759 30.856 1.00 22.61 100 LEU C N 1
ATOM 6281 C CA . LEU C 1 108 ? -30.298 5.047 30.411 1.00 22.07 100 LEU C CA 1
ATOM 6282 C C . LEU C 1 108 ? -31.007 4.998 29.055 1.00 30.87 100 LEU C C 1
ATOM 6283 O O . LEU C 1 108 ? -31.739 5.948 28.721 1.00 28.66 100 LEU C O 1
ATOM 6288 N N . GLY C 1 109 ? -30.849 3.907 28.296 1.00 26.38 101 GLY C N 1
ATOM 6289 C CA . GLY C 1 109 ? -31.174 3.931 26.876 1.00 28.95 101 GLY C CA 1
ATOM 6290 C C . GLY C 1 109 ? -32.596 4.361 26.569 1.00 31.10 101 GLY C C 1
ATOM 6291 O O . GLY C 1 109 ? -32.831 5.171 25.670 1.00 32.26 101 GLY C O 1
ATOM 6292 N N . LEU C 1 110 ? -33.573 3.809 27.289 1.00 26.56 102 LEU C N 1
ATOM 6293 C CA . LEU C 1 110 ? -34.976 4.081 26.995 1.00 30.96 102 LEU C CA 1
ATOM 6294 C C . LEU C 1 110 ? -35.581 5.122 27.928 1.00 32.95 102 LEU C C 1
ATOM 6295 O O . LEU C 1 110 ? -36.812 5.216 28.028 1.00 32.63 102 LEU C O 1
ATOM 6300 N N . ALA C 1 111 ? -34.745 5.911 28.602 1.00 30.09 103 ALA C N 1
ATOM 6301 C CA . ALA C 1 111 ? -35.258 6.874 29.568 1.00 30.96 103 ALA C CA 1
ATOM 6302 C C . ALA C 1 111 ? -36.122 7.926 28.891 1.00 27.75 103 ALA C C 1
ATOM 6303 O O . ALA C 1 111 ? -37.190 8.277 29.399 1.00 33.34 103 ALA C O 1
ATOM 6305 N N . ASN C 1 112 ? -35.690 8.423 27.726 1.00 29.12 104 ASN C N 1
ATOM 6306 C CA . ASN C 1 112 ? -36.486 9.430 27.031 1.00 31.14 104 ASN C CA 1
ATOM 6307 C C . ASN C 1 112 ? -37.802 8.841 26.530 1.00 33.73 104 ASN C C 1
ATOM 6308 O O . ASN C 1 112 ? -38.862 9.467 26.660 1.00 33.02 104 ASN C O 1
ATOM 6313 N N . TRP C 1 113 ? -37.744 7.639 25.952 1.00 32.07 105 TRP C N 1
ATOM 6314 C CA . TRP C 1 113 ? -38.939 6.969 25.452 1.00 36.32 105 TRP C CA 1
ATOM 6315 C C . TRP C 1 113 ? -39.927 6.690 26.583 1.00 36.44 105 TRP C C 1
ATOM 6316 O O . TRP C 1 113 ? -41.139 6.885 26.424 1.00 38.93 105 TRP C O 1
ATOM 6327 N N . LEU C 1 114 ? -39.426 6.255 27.739 1.00 31.63 106 LEU C N 1
ATOM 6328 C CA . LEU C 1 114 ? -40.291 6.053 28.895 1.00 39.33 106 LEU C CA 1
ATOM 6329 C C . LEU C 1 114 ? -40.871 7.370 29.396 1.00 36.15 106 LEU C C 1
ATOM 6330 O O . LEU C 1 114 ? -42.063 7.444 29.714 1.00 35.94 106 LEU C O 1
ATOM 6335 N N . CYS C 1 115 ? -40.041 8.415 29.485 1.00 34.99 107 CYS C N 1
ATOM 6336 C CA . CYS C 1 115 ? -40.500 9.691 30.028 1.00 31.88 107 CYS C CA 1
ATOM 6337 C C . CYS C 1 115 ? -41.582 10.318 29.161 1.00 34.12 107 CYS C C 1
ATOM 6338 O O . CYS C 1 115 ? -42.424 11.066 29.668 1.00 38.42 107 CYS C O 1
ATOM 6341 N N . GLU C 1 116 ? -41.595 10.018 27.866 1.00 35.12 108 GLU C N 1
ATOM 6342 C CA . GLU C 1 116 ? -42.596 10.568 26.968 1.00 39.14 108 GLU C CA 1
ATOM 6343 C C . GLU C 1 116 ? -43.766 9.617 26.742 1.00 42.76 108 GLU C C 1
ATOM 6344 O O . GLU C 1 116 ? -44.615 9.889 25.890 1.00 44.16 108 GLU C O 1
ATOM 6350 N N . GLY C 1 117 ? -43.840 8.527 27.505 1.00 46.51 109 GLY C N 1
ATOM 6351 C CA . GLY C 1 117 ? -45.018 7.684 27.545 1.00 41.12 109 GLY C CA 1
ATOM 6352 C C . GLY C 1 117 ? -44.969 6.422 26.715 1.00 44.08 109 GLY C C 1
ATOM 6353 O O . GLY C 1 117 ? -46.000 5.746 26.587 1.00 44.25 109 GLY C O 1
ATOM 6354 N N . GLY C 1 118 ? -43.822 6.082 26.144 1.00 42.84 110 GLY C N 1
ATOM 6355 C CA . GLY C 1 118 ? -43.751 4.927 25.275 1.00 42.26 110 GLY C CA 1
ATOM 6356 C C . GLY C 1 118 ? -44.407 5.160 23.923 1.00 43.93 110 GLY C C 1
ATOM 6357 O O . GLY C 1 118 ? -44.652 6.296 23.486 1.00 42.63 110 GLY C O 1
ATOM 6358 N N . ASP C 1 119 ? -44.704 4.042 23.252 1.00 42.80 111 ASP C N 1
ATOM 6359 C CA . ASP C 1 119 ? -45.207 4.106 21.881 1.00 47.44 111 ASP C CA 1
ATOM 6360 C C . ASP C 1 119 ? -46.542 4.836 21.794 1.00 52.32 111 ASP C C 1
ATOM 6361 O O . ASP C 1 119 ? -46.823 5.499 20.788 1.00 58.02 111 ASP C O 1
ATOM 6366 N N . LYS C 1 120 ? -47.381 4.719 22.820 1.00 53.58 112 LYS C N 1
ATOM 6367 C CA . LYS C 1 120 ? -48.691 5.354 22.817 1.00 56.95 112 LYS C CA 1
ATOM 6368 C C . LYS C 1 120 ? -48.712 6.679 23.565 1.00 48.58 112 LYS C C 1
ATOM 6369 O O . LYS C 1 120 ? -49.779 7.283 23.684 1.00 50.28 112 LYS C O 1
ATOM 6375 N N . LYS C 1 121 ? -47.570 7.131 24.081 1.00 54.53 113 LYS C N 1
ATOM 6376 C CA . LYS C 1 121 ? -47.439 8.437 24.725 1.00 45.67 113 LYS C CA 1
ATOM 6377 C C . LYS C 1 121 ? -48.512 8.629 25.799 1.00 52.69 113 LYS C C 1
ATOM 6378 O O . LYS C 1 121 ? -49.316 9.567 25.771 1.00 47.90 113 LYS C O 1
ATOM 6384 N N . ARG C 1 122 ? -48.511 7.697 26.754 1.00 50.34 114 ARG C N 1
ATOM 6385 C CA . ARG C 1 122 ? -49.543 7.635 27.780 1.00 52.24 114 ARG C CA 1
ATOM 6386 C C . ARG C 1 122 ? -49.330 8.641 28.901 1.00 51.20 114 ARG C C 1
ATOM 6387 O O . ARG C 1 122 ? -50.264 8.899 29.667 1.00 54.01 114 ARG C O 1
ATOM 6395 N N . TRP C 1 123 ? -48.131 9.200 29.026 1.00 44.08 115 TRP C N 1
ATOM 6396 C CA . TRP C 1 123 ? -47.826 10.130 30.103 1.00 44.05 115 TRP C CA 1
ATOM 6397 C C . TRP C 1 123 ? -46.621 10.961 29.689 1.00 46.61 115 TRP C C 1
ATOM 6398 O O . TRP C 1 123 ? -46.006 10.726 28.645 1.00 40.62 115 TRP C O 1
ATOM 6409 N N . ASN C 1 124 ? -46.287 11.936 30.529 1.00 40.23 116 ASN C N 1
ATOM 6410 C CA . ASN C 1 124 ? -45.133 12.805 30.308 1.00 39.22 116 ASN C CA 1
ATOM 6411 C C . ASN C 1 124 ? -44.539 13.091 31.681 1.00 37.67 116 ASN C C 1
ATOM 6412 O O . ASN C 1 124 ? -45.047 13.948 32.409 1.00 39.11 116 ASN C O 1
ATOM 6417 N N . VAL C 1 125 ? -43.471 12.366 32.028 1.00 38.31 117 VAL C N 1
ATOM 6418 C CA . VAL C 1 125 ? -42.920 12.356 33.376 1.00 37.76 117 VAL C CA 1
ATOM 6419 C C . VAL C 1 125 ? -41.440 12.735 33.333 1.00 37.33 117 VAL C C 1
ATOM 6420 O O . VAL C 1 125 ? -40.817 12.800 32.273 1.00 33.67 117 VAL C O 1
ATOM 6424 N N . ARG C 1 126 ? -40.882 12.953 34.524 1.00 35.45 118 ARG C N 1
ATOM 6425 C CA . ARG C 1 126 ? -39.545 13.500 34.716 1.00 37.27 118 ARG C CA 1
ATOM 6426 C C . ARG C 1 126 ? -38.529 12.386 34.966 1.00 36.53 118 ARG C C 1
ATOM 6427 O O . ARG C 1 126 ? -38.833 11.387 35.623 1.00 30.81 118 ARG C O 1
ATOM 6435 N N . LEU C 1 127 ? -37.326 12.568 34.425 1.00 27.32 119 LEU C N 1
ATOM 6436 C CA . LEU C 1 127 ? -36.181 11.712 34.711 1.00 25.58 119 LEU C CA 1
ATOM 6437 C C . LEU C 1 127 ? -35.442 12.202 35.950 1.00 28.34 119 LEU C C 1
ATOM 6438 O O . LEU C 1 127 ? -35.043 13.369 36.020 1.00 26.57 119 LEU C O 1
ATOM 6443 N N . TRP C 1 128 ? -35.245 11.306 36.917 1.00 27.07 120 TRP C N 1
ATOM 6444 C CA . TRP C 1 128 ? -34.477 11.590 38.124 1.00 28.57 120 TRP C CA 1
ATOM 6445 C C . TRP C 1 128 ? -33.146 10.858 38.025 1.00 24.95 120 TRP C C 1
ATOM 6446 O O . TRP C 1 128 ? -33.121 9.642 37.788 1.00 26.06 120 TRP C O 1
ATOM 6457 N N . ILE C 1 129 ? -32.045 11.579 38.212 1.00 25.91 121 ILE C N 1
ATOM 6458 C CA . ILE C 1 129 ? -30.715 11.026 37.938 1.00 19.85 121 ILE C CA 1
ATOM 6459 C C . ILE C 1 129 ? -29.694 11.960 38.575 1.00 21.30 121 ILE C C 1
ATOM 6460 O O . ILE C 1 129 ? -29.976 13.136 38.791 1.00 22.89 121 ILE C O 1
ATOM 6465 N N . THR C 1 130 ? -28.509 11.437 38.900 1.00 21.07 122 THR C N 1
ATOM 6466 C CA . THR C 1 130 ? -27.489 12.329 39.452 1.00 21.47 122 THR C CA 1
ATOM 6467 C C . THR C 1 130 ? -26.912 13.217 38.338 1.00 24.14 122 THR C C 1
ATOM 6468 O O . THR C 1 130 ? -26.979 12.894 37.147 1.00 21.20 122 THR C O 1
ATOM 6472 N N . LEU C 1 131 ? -26.341 14.359 38.737 1.00 24.07 123 LEU C N 1
ATOM 6473 C CA . LEU C 1 131 ? -25.833 15.303 37.738 1.00 24.09 123 LEU C CA 1
ATOM 6474 C C . LEU C 1 131 ? -24.671 14.714 36.943 1.00 24.40 123 LEU C C 1
ATOM 6475 O O . LEU C 1 131 ? -24.599 14.878 35.715 1.00 24.91 123 LEU C O 1
ATOM 6480 N N . GLY C 1 132 ? -23.737 14.038 37.619 1.00 22.47 124 GLY C N 1
ATOM 6481 C CA . GLY C 1 132 ? -22.585 13.506 36.913 1.00 21.79 124 GLY C CA 1
ATOM 6482 C C . GLY C 1 132 ? -22.979 12.498 35.851 1.00 26.10 124 GLY C C 1
ATOM 6483 O O . GLY C 1 132 ? -22.431 12.503 34.745 1.00 23.93 124 GLY C O 1
ATOM 6484 N N . GLU C 1 133 ? -23.957 11.636 36.166 1.00 23.03 125 GLU C N 1
ATOM 6485 C CA . GLU C 1 133 ? -24.430 10.649 35.193 1.00 24.82 125 GLU C CA 1
ATOM 6486 C C . GLU C 1 133 ? -25.198 11.314 34.059 1.00 20.77 125 GLU C C 1
ATOM 6487 O O . GLU C 1 133 ? -25.035 10.940 32.889 1.00 26.35 125 GLU C O 1
ATOM 6493 N N . TYR C 1 134 ? -26.041 12.298 34.387 1.00 25.18 126 TYR C N 1
ATOM 6494 C CA . TYR C 1 134 ? -26.822 12.985 33.362 1.00 25.03 126 TYR C CA 1
ATOM 6495 C C . TYR C 1 134 ? -25.916 13.707 32.372 1.00 28.12 126 TYR C C 1
ATOM 6496 O O . TYR C 1 134 ? -26.076 13.576 31.150 1.00 25.53 126 TYR C O 1
ATOM 6505 N N . MET C 1 135 ? -24.957 14.483 32.882 1.00 24.86 127 MET C N 1
ATOM 6506 C CA . MET C 1 135 ? -24.094 15.254 31.988 1.00 29.50 127 MET C CA 1
ATOM 6507 C C . MET C 1 135 ? -23.189 14.350 31.162 1.00 26.08 127 MET C C 1
ATOM 6508 O O . MET C 1 135 ? -23.002 14.590 29.964 1.00 29.45 127 MET C O 1
ATOM 6513 N N . LEU C 1 136 ? -22.606 13.306 31.768 1.00 27.89 128 LEU C N 1
ATOM 6514 C CA . LEU C 1 136 ? -21.845 12.370 30.948 1.00 27.16 128 LEU C CA 1
ATOM 6515 C C . LEU C 1 136 ? -22.753 11.722 29.910 1.00 30.65 128 LEU C C 1
ATOM 6516 O O . LEU C 1 136 ? -22.358 11.542 28.753 1.00 30.87 128 LEU C O 1
ATOM 6521 N N . GLY C 1 137 ? -23.991 11.408 30.295 1.00 30.76 129 GLY C N 1
ATOM 6522 C CA . GLY C 1 137 ? -24.946 10.896 29.328 1.00 37.02 129 GLY C CA 1
ATOM 6523 C C . GLY C 1 137 ? -25.194 11.858 28.182 1.00 36.14 129 GLY C C 1
ATOM 6524 O O . GLY C 1 137 ? -25.281 11.446 27.022 1.00 36.28 129 GLY C O 1
ATOM 6525 N N . ARG C 1 138 ? -25.305 13.154 28.489 1.00 34.63 130 ARG C N 1
ATOM 6526 C CA . ARG C 1 138 ? -25.494 14.148 27.437 1.00 37.19 130 ARG C CA 1
ATOM 6527 C C . ARG C 1 138 ? -24.266 14.250 26.537 1.00 38.95 130 ARG C C 1
ATOM 6528 O O . ARG C 1 138 ? -24.393 14.415 25.317 1.00 41.96 130 ARG C O 1
ATOM 6536 N N . VAL C 1 139 ? -23.070 14.183 27.123 1.00 33.98 131 VAL C N 1
ATOM 6537 C CA . VAL C 1 139 ? -21.845 14.282 26.335 1.00 35.47 131 VAL C CA 1
ATOM 6538 C C . VAL C 1 139 ? -21.705 13.081 25.404 1.00 41.95 131 VAL C C 1
ATOM 6539 O O . VAL C 1 139 ? -21.321 13.221 24.235 1.00 40.34 131 VAL C O 1
ATOM 6543 N N . MET C 1 140 ? -22.012 11.883 25.902 1.00 35.01 132 MET C N 1
ATOM 6544 C CA . MET C 1 140 ? -21.878 10.689 25.076 1.00 37.96 132 MET C CA 1
ATOM 6545 C C . MET C 1 140 ? -22.989 10.591 24.042 1.00 46.45 132 MET C C 1
ATOM 6546 O O . MET C 1 140 ? -22.779 10.028 22.959 1.00 50.45 132 MET C O 1
ATOM 6551 N N . ALA C 1 141 ? -24.164 11.145 24.339 1.00 42.23 133 ALA C N 1
ATOM 6552 C CA . ALA C 1 141 ? -25.260 11.109 23.380 1.00 59.80 133 ALA C CA 1
ATOM 6553 C C . ALA C 1 141 ? -25.042 12.045 22.198 1.00 68.42 133 ALA C C 1
ATOM 6554 O O . ALA C 1 141 ? -25.804 11.969 21.228 1.00 74.10 133 ALA C O 1
ATOM 6556 N N . ALA C 1 142 ? -24.032 12.915 22.251 1.00 68.91 134 ALA C N 1
ATOM 6557 C CA . ALA C 1 142 ? -23.805 13.896 21.196 1.00 66.15 134 ALA C CA 1
ATOM 6558 C C . ALA C 1 142 ? -22.740 13.431 20.210 1.00 75.69 134 ALA C C 1
ATOM 6559 O O . ALA C 1 142 ? -23.057 13.026 19.086 1.00 76.37 134 ALA C O 1
ATOM 6561 N N . GLY C 1 143 ? -21.477 13.495 20.619 1.00 80.66 135 GLY C N 1
ATOM 6562 C CA . GLY C 1 143 ? -20.375 13.105 19.760 1.00 82.24 135 GLY C CA 1
ATOM 6563 C C . GLY C 1 143 ? -19.929 11.675 19.983 1.00 79.48 135 GLY C C 1
ATOM 6564 O O . GLY C 1 143 ? -20.531 10.743 19.454 1.00 79.74 135 GLY C O 1
ATOM 6565 N N . ALA C 1 148 ? -14.375 11.860 17.383 1.00 86.57 140 ALA C N 1
ATOM 6566 C CA . ALA C 1 148 ? -13.093 12.028 18.058 1.00 82.82 140 ALA C CA 1
ATOM 6567 C C . ALA C 1 148 ? -12.971 11.059 19.226 1.00 77.23 140 ALA C C 1
ATOM 6568 O O . ALA C 1 148 ? -11.917 10.962 19.860 1.00 72.12 140 ALA C O 1
ATOM 6570 N N . GLY C 1 149 ? -14.065 10.354 19.518 1.00 71.34 141 GLY C N 1
ATOM 6571 C CA . GLY C 1 149 ? -14.012 9.332 20.547 1.00 59.18 141 GLY C CA 1
ATOM 6572 C C . GLY C 1 149 ? -13.056 8.213 20.188 1.00 54.25 141 GLY C C 1
ATOM 6573 O O . GLY C 1 149 ? -12.255 7.777 21.019 1.00 45.12 141 GLY C O 1
ATOM 6574 N N . GLY C 1 150 ? -13.111 7.752 18.936 1.00 48.40 142 GLY C N 1
ATOM 6575 C CA . GLY C 1 150 ? -12.239 6.669 18.517 1.00 45.32 142 GLY C CA 1
ATOM 6576 C C . GLY C 1 150 ? -10.785 7.089 18.433 1.00 40.47 142 GLY C C 1
ATOM 6577 O O . GLY C 1 150 ? -9.892 6.339 18.836 1.00 36.66 142 GLY C O 1
ATOM 6578 N N . GLU C 1 151 ? -10.525 8.292 17.905 1.00 36.08 143 GLU C N 1
ATOM 6579 C CA . GLU C 1 151 ? -9.154 8.794 17.854 1.00 36.05 143 GLU C CA 1
ATOM 6580 C C . GLU C 1 151 ? -8.570 8.937 19.256 1.00 34.25 143 GLU C C 1
ATOM 6581 O O . GLU C 1 151 ? -7.405 8.591 19.492 1.00 29.01 143 GLU C O 1
ATOM 6587 N N . GLY C 1 152 ? -9.367 9.436 20.202 1.00 30.82 144 GLY C N 1
ATOM 6588 C CA . GLY C 1 152 ? -8.878 9.574 21.564 1.00 32.90 144 GLY C CA 1
ATOM 6589 C C . GLY C 1 152 ? -8.533 8.241 22.200 1.00 28.73 144 GLY C C 1
ATOM 6590 O O . GLY C 1 152 ? -7.498 8.106 22.863 1.00 26.40 144 GLY C O 1
ATOM 6591 N N . ALA C 1 153 ? -9.394 7.237 22.015 1.00 28.00 145 ALA C N 1
ATOM 6592 C CA . ALA C 1 153 ? -9.095 5.911 22.548 1.00 28.28 145 ALA C CA 1
ATOM 6593 C C . ALA C 1 153 ? -7.855 5.310 21.892 1.00 23.83 145 ALA C C 1
ATOM 6594 O O . ALA C 1 153 ? -7.034 4.669 22.563 1.00 26.75 145 ALA C O 1
ATOM 6596 N N . ALA C 1 154 ? -7.685 5.505 20.582 1.00 25.34 146 ALA C N 1
ATOM 6597 C CA . ALA C 1 154 ? -6.513 4.931 19.930 1.00 28.80 146 ALA C CA 1
ATOM 6598 C C . ALA C 1 154 ? -5.237 5.543 20.493 1.00 28.36 146 ALA C C 1
ATOM 6599 O O . ALA C 1 154 ? -4.255 4.836 20.757 1.00 25.62 146 ALA C O 1
ATOM 6601 N N . ARG C 1 155 ? -5.253 6.857 20.710 1.00 23.05 147 ARG C N 1
ATOM 6602 C CA . ARG C 1 155 ? -4.126 7.543 21.327 1.00 22.39 147 ARG C CA 1
ATOM 6603 C C . ARG C 1 155 ? -3.808 6.952 22.698 1.00 21.64 147 ARG C C 1
ATOM 6604 O O . ARG C 1 155 ? -2.648 6.644 23.005 1.00 21.96 147 ARG C O 1
ATOM 6612 N N . HIS C 1 156 ? -4.845 6.766 23.523 1.00 21.39 148 HIS C N 1
ATOM 6613 C CA . HIS C 1 156 ? -4.704 6.261 24.889 1.00 23.41 148 HIS C CA 1
ATOM 6614 C C . HIS C 1 156 ? -4.144 4.842 24.909 1.00 23.33 148 HIS C C 1
ATOM 6615 O O . HIS C 1 156 ? -3.161 4.559 25.603 1.00 22.41 148 HIS C O 1
ATOM 6622 N N . PHE C 1 157 ? -4.757 3.929 24.151 1.00 22.97 149 PHE C N 1
ATOM 6623 C CA . PHE C 1 157 ? -4.293 2.540 24.194 1.00 19.73 149 PHE C CA 1
ATOM 6624 C C . PHE C 1 157 ? -2.914 2.370 23.554 1.00 19.90 149 PHE C C 1
ATOM 6625 O O . PHE C 1 157 ? -2.124 1.530 24.008 1.00 21.24 149 PHE C O 1
ATOM 6633 N N . ALA C 1 158 ? -2.583 3.177 22.548 1.00 21.03 150 ALA C N 1
ATOM 6634 C CA . ALA C 1 158 ? -1.222 3.154 22.024 1.00 21.73 150 ALA C CA 1
ATOM 6635 C C . ALA C 1 158 ? -0.230 3.619 23.081 1.00 25.61 150 ALA C C 1
ATOM 6636 O O . ALA C 1 158 ? 0.838 3.018 23.255 1.00 23.86 150 ALA C O 1
ATOM 6638 N N . ARG C 1 159 ? -0.568 4.694 23.795 1.00 24.99 151 ARG C N 1
ATOM 6639 C CA . ARG C 1 159 ? 0.273 5.164 24.887 1.00 26.60 151 ARG C CA 1
ATOM 6640 C C . ARG C 1 159 ? 0.456 4.107 25.969 1.00 27.16 151 ARG C C 1
ATOM 6641 O O . ARG C 1 159 ? 1.450 4.146 26.704 1.00 27.51 151 ARG C O 1
ATOM 6649 N N . HIS C 1 160 ? -0.478 3.171 26.094 1.00 22.68 152 HIS C N 1
ATOM 6650 C CA . HIS C 1 160 ? -0.378 2.131 27.105 1.00 19.68 152 HIS C CA 1
ATOM 6651 C C . HIS C 1 160 ? -0.036 0.767 26.516 1.00 19.45 152 HIS C C 1
ATOM 6652 O O . HIS C 1 160 ? -0.319 -0.261 27.138 1.00 25.21 152 HIS C O 1
ATOM 6659 N N . GLY C 1 161 ? 0.570 0.737 25.327 1.00 23.47 153 GLY C N 1
ATOM 6660 C CA . GLY C 1 161 ? 1.223 -0.463 24.829 1.00 28.22 153 GLY C CA 1
ATOM 6661 C C . GLY C 1 161 ? 0.556 -1.140 23.653 1.00 32.80 153 GLY C C 1
ATOM 6662 O O . GLY C 1 161 ? 1.135 -2.091 23.107 1.00 30.76 153 GLY C O 1
ATOM 6663 N N . LEU C 1 162 ? -0.641 -0.713 23.246 1.00 29.17 154 LEU C N 1
ATOM 6664 C CA . LEU C 1 162 ? -1.281 -1.301 22.067 1.00 24.53 154 LEU C CA 1
ATOM 6665 C C . LEU C 1 162 ? -0.703 -0.628 20.832 1.00 27.09 154 LEU C C 1
ATOM 6666 O O . LEU C 1 162 ? -1.142 0.453 20.432 1.00 29.58 154 LEU C O 1
ATOM 6671 N N . ARG C 1 163 ? 0.285 -1.267 20.211 1.00 29.47 155 ARG C N 1
ATOM 6672 C CA . ARG C 1 163 ? 0.946 -0.674 19.054 1.00 39.28 155 ARG C CA 1
ATOM 6673 C C . ARG C 1 163 ? 0.753 -1.522 17.797 1.00 43.32 155 ARG C C 1
ATOM 6674 O O . ARG C 1 163 ? 1.522 -1.401 16.839 1.00 43.70 155 ARG C O 1
ATOM 6682 N N . ASP C 1 164 ? -0.275 -2.370 17.781 1.00 34.02 156 ASP C N 1
ATOM 6683 C CA . ASP C 1 164 ? -0.675 -3.124 16.594 1.00 34.41 156 ASP C CA 1
ATOM 6684 C C . ASP C 1 164 ? -1.499 -2.204 15.701 1.00 30.86 156 ASP C C 1
ATOM 6685 O O . ASP C 1 164 ? -2.660 -1.919 16.006 1.00 34.47 156 ASP C O 1
ATOM 6690 N N . GLU C 1 165 ? -0.908 -1.759 14.582 1.00 29.16 157 GLU C N 1
ATOM 6691 C CA . GLU C 1 165 ? -1.512 -0.677 13.804 1.00 29.50 157 GLU C CA 1
ATOM 6692 C C . GLU C 1 165 ? -2.855 -1.072 13.214 1.00 33.36 157 GLU C C 1
ATOM 6693 O O . GLU C 1 165 ? -3.690 -0.199 12.950 1.00 37.27 157 GLU C O 1
ATOM 6695 N N . ALA C 1 166 ? -3.083 -2.367 12.988 1.00 30.06 158 ALA C N 1
ATOM 6696 C CA . ALA C 1 166 ? -4.392 -2.794 12.504 1.00 34.89 158 ALA C CA 1
ATOM 6697 C C . ALA C 1 166 ? -5.464 -2.603 13.569 1.00 28.96 158 ALA C C 1
ATOM 6698 O O . ALA C 1 166 ? -6.587 -2.188 13.257 1.00 35.12 158 ALA C O 1
ATOM 6700 N N . SER C 1 167 ? -5.144 -2.914 14.830 1.00 27.68 159 SER C N 1
ATOM 6701 C CA . SER C 1 167 ? -6.082 -2.682 15.924 1.00 30.09 159 SER C CA 1
ATOM 6702 C C . SER C 1 167 ? -6.354 -1.197 16.107 1.00 31.29 159 SER C C 1
ATOM 6703 O O . SER C 1 167 ? -7.503 -0.778 16.281 1.00 30.52 159 SER C O 1
ATOM 6706 N N . LEU C 1 168 ? -5.297 -0.387 16.112 1.00 26.70 160 LEU C N 1
ATOM 6707 C CA . LEU C 1 168 ? -5.483 1.053 16.255 1.00 22.62 160 LEU C CA 1
ATOM 6708 C C . LEU C 1 168 ? -6.352 1.606 15.132 1.00 24.95 160 LEU C C 1
ATOM 6709 O O . LEU C 1 168 ? -7.190 2.483 15.369 1.00 27.97 160 LEU C O 1
ATOM 6714 N N . ASP C 1 169 ? -6.157 1.114 13.901 1.00 30.48 161 ASP C N 1
ATOM 6715 C CA A ASP C 1 169 ? -6.998 1.539 12.783 0.52 40.33 161 ASP C CA 1
ATOM 6716 C CA B ASP C 1 169 ? -6.999 1.556 12.794 0.48 40.22 161 ASP C CA 1
ATOM 6717 C C . ASP C 1 169 ? -8.465 1.248 13.064 1.00 39.72 161 ASP C C 1
ATOM 6718 O O . ASP C 1 169 ? -9.337 2.091 12.818 1.00 39.17 161 ASP C O 1
ATOM 6727 N N . LYS C 1 170 ? -8.755 0.047 13.568 1.00 32.91 162 LYS C N 1
ATOM 6728 C CA . LYS C 1 170 ? -10.128 -0.292 13.931 1.00 37.38 162 LYS C CA 1
ATOM 6729 C C . LYS C 1 170 ? -10.681 0.674 14.973 1.00 40.04 162 LYS C C 1
ATOM 6730 O O . LYS C 1 170 ? -11.823 1.131 14.856 1.00 39.73 162 LYS C O 1
ATOM 6732 N N . LEU C 1 171 ? -9.883 1.005 15.996 1.00 30.40 163 LEU C N 1
ATOM 6733 C CA . LEU C 1 171 ? -10.337 1.933 17.031 1.00 30.20 163 LEU C CA 1
ATOM 6734 C C . LEU C 1 171 ? -10.667 3.303 16.448 1.00 30.47 163 LEU C C 1
ATOM 6735 O O . LEU C 1 171 ? -11.700 3.895 16.774 1.00 38.53 163 LEU C O 1
ATOM 6740 N N . ARG C 1 172 ? -9.788 3.832 15.594 1.00 26.93 164 ARG C N 1
ATOM 6741 C CA . ARG C 1 172 ? -10.009 5.171 15.059 1.00 31.88 164 ARG C CA 1
ATOM 6742 C C . ARG C 1 172 ? -11.263 5.237 14.201 1.00 47.94 164 ARG C C 1
ATOM 6743 O O . ARG C 1 172 ? -11.924 6.281 14.149 1.00 51.67 164 ARG C O 1
ATOM 6751 N N . ASN C 1 173 ? -11.603 4.142 13.521 1.00 49.28 165 ASN C N 1
ATOM 6752 C CA . ASN C 1 173 ? -12.765 4.087 12.645 1.00 53.97 165 ASN C CA 1
ATOM 6753 C C . ASN C 1 173 ? -13.941 3.351 13.285 1.00 56.65 165 ASN C C 1
ATOM 6754 O O . ASN C 1 173 ? -14.782 2.793 12.574 1.00 61.78 165 ASN C O 1
ATOM 6759 N N . ARG C 1 174 ? -14.019 3.334 14.615 1.00 57.94 166 ARG C N 1
ATOM 6760 C CA . ARG C 1 174 ? -15.114 2.652 15.307 1.00 60.06 166 ARG C CA 1
ATOM 6761 C C . ARG C 1 174 ? -16.411 3.438 15.168 1.00 61.80 166 ARG C C 1
ATOM 6762 O O . ARG C 1 174 ? -16.393 4.653 14.974 1.00 64.53 166 ARG C O 1
ATOM 6764 N N . TYR C 1 177 ? -21.263 4.395 18.864 1.00 56.96 169 TYR C N 1
ATOM 6765 C CA . TYR C 1 177 ? -21.780 3.179 19.485 1.00 65.02 169 TYR C CA 1
ATOM 6766 C C . TYR C 1 177 ? -22.866 3.496 20.514 1.00 73.38 169 TYR C C 1
ATOM 6767 O O . TYR C 1 177 ? -23.931 2.875 20.528 1.00 76.12 169 TYR C O 1
ATOM 6769 N N . TYR C 1 178 ? -22.572 4.476 21.372 1.00 70.58 170 TYR C N 1
ATOM 6770 C CA . TYR C 1 178 ? -23.505 4.889 22.417 1.00 61.20 170 TYR C CA 1
ATOM 6771 C C . TYR C 1 178 ? -24.823 5.384 21.838 1.00 58.35 170 TYR C C 1
ATOM 6772 O O . TYR C 1 178 ? -25.882 5.166 22.436 1.00 60.52 170 TYR C O 1
ATOM 6781 N N . ALA C 1 179 ? -24.785 6.028 20.670 1.00 56.72 171 ALA C N 1
ATOM 6782 C CA . ALA C 1 179 ? -25.970 6.704 20.154 1.00 54.88 171 ALA C CA 1
ATOM 6783 C C . ALA C 1 179 ? -27.041 5.729 19.674 1.00 54.32 171 ALA C C 1
ATOM 6784 O O . ALA C 1 179 ? -28.231 6.056 19.724 1.00 51.48 171 ALA C O 1
ATOM 6786 N N . ASP C 1 180 ? -26.659 4.544 19.187 1.00 55.20 172 ASP C N 1
ATOM 6787 C CA . ASP C 1 180 ? -27.678 3.617 18.696 1.00 52.08 172 ASP C CA 1
ATOM 6788 C C . ASP C 1 180 ? -28.456 2.977 19.843 1.00 52.85 172 ASP C C 1
ATOM 6789 O O . ASP C 1 180 ? -29.636 2.639 19.680 1.00 52.08 172 ASP C O 1
ATOM 6791 N N . LEU C 1 181 ? -27.822 2.809 21.004 1.00 47.06 173 LEU C N 1
ATOM 6792 C CA . LEU C 1 181 ? -28.488 2.256 22.179 1.00 44.56 173 LEU C CA 1
ATOM 6793 C C . LEU C 1 181 ? -29.208 3.323 22.995 1.00 39.22 173 LEU C C 1
ATOM 6794 O O . LEU C 1 181 ? -30.212 3.026 23.662 1.00 34.41 173 LEU C O 1
ATOM 6799 N N . VAL C 1 182 ? -28.712 4.556 22.960 1.00 41.93 174 VAL C N 1
ATOM 6800 C CA . VAL C 1 182 ? -29.322 5.693 23.646 1.00 28.43 174 VAL C CA 1
ATOM 6801 C C . VAL C 1 182 ? -29.627 6.737 22.577 1.00 39.21 174 VAL C C 1
ATOM 6802 O O . VAL C 1 182 ? -28.815 7.648 22.365 1.00 37.55 174 VAL C O 1
ATOM 6806 N N . PRO C 1 183 ? -30.756 6.642 21.870 1.00 43.92 175 PRO C N 1
ATOM 6807 C CA . PRO C 1 183 ? -30.983 7.551 20.734 1.00 45.82 175 PRO C CA 1
ATOM 6808 C C . PRO C 1 183 ? -31.354 8.963 21.150 1.00 46.09 175 PRO C C 1
ATOM 6809 O O . PRO C 1 183 ? -31.156 9.894 20.359 1.00 38.51 175 PRO C O 1
ATOM 6813 N N . ALA C 1 184 ? -31.885 9.150 22.355 1.00 34.48 176 ALA C N 1
ATOM 6814 C CA . ALA C 1 184 ? -32.196 10.474 22.872 1.00 31.98 176 ALA C CA 1
ATOM 6815 C C . ALA C 1 184 ? -32.026 10.454 24.381 1.00 35.73 176 ALA C C 1
ATOM 6816 O O . ALA C 1 184 ? -32.235 9.425 25.024 1.00 38.46 176 ALA C O 1
ATOM 6818 N N . VAL C 1 185 ? -31.638 11.596 24.938 1.00 33.24 177 VAL C N 1
ATOM 6819 C CA . VAL C 1 185 ? -31.557 11.793 26.381 1.00 32.90 177 VAL C CA 1
ATOM 6820 C C . VAL C 1 185 ? -32.509 12.929 26.724 1.00 35.61 177 VAL C C 1
ATOM 6821 O O . VAL C 1 185 ? -32.549 13.921 25.997 1.00 34.20 177 VAL C O 1
ATOM 6825 N N . PRO C 1 186 ? -33.316 12.824 27.780 1.00 37.63 178 PRO C N 1
ATOM 6826 C CA . PRO C 1 186 ? -34.239 13.923 28.097 1.00 35.60 178 PRO C CA 1
ATOM 6827 C C . PRO C 1 186 ? -33.490 15.234 28.303 1.00 34.41 178 PRO C C 1
ATOM 6828 O O . PRO C 1 186 ? -32.397 15.267 28.873 1.00 32.05 178 PRO C O 1
ATOM 6832 N N . GLY C 1 187 ? -34.083 16.321 27.811 1.00 37.35 179 GLY C N 1
ATOM 6833 C CA . GLY C 1 187 ? -33.498 17.639 27.942 1.00 37.70 179 GLY C CA 1
ATOM 6834 C C . GLY C 1 187 ? -33.651 18.273 29.306 1.00 37.82 179 GLY C C 1
ATOM 6835 O O . GLY C 1 187 ? -33.093 19.348 29.551 1.00 32.90 179 GLY C O 1
ATOM 6836 N N . GLN C 1 188 ? -34.418 17.643 30.188 1.00 33.74 180 GLN C N 1
ATOM 6837 C CA . GLN C 1 188 ? -34.636 18.111 31.549 1.00 31.51 180 GLN C CA 1
ATOM 6838 C C . GLN C 1 188 ? -34.446 16.947 32.506 1.00 29.44 180 GLN C C 1
ATOM 6839 O O . GLN C 1 188 ? -34.697 15.791 32.152 1.00 32.47 180 GLN C O 1
ATOM 6845 N N . TYR C 1 189 ? -34.001 17.253 33.723 1.00 26.88 181 TYR C N 1
ATOM 6846 C CA . TYR C 1 189 ? -33.828 16.207 34.720 1.00 28.15 181 TYR C CA 1
ATOM 6847 C C . TYR C 1 189 ? -34.022 16.792 36.107 1.00 35.54 181 TYR C C 1
ATOM 6848 O O . TYR C 1 189 ? -33.968 18.010 36.308 1.00 29.32 181 TYR C O 1
ATOM 6857 N N . ARG C 1 190 ? -34.251 15.895 37.060 1.00 26.49 182 ARG C N 1
ATOM 6858 C CA . ARG C 1 190 ? -34.375 16.231 38.475 1.00 27.84 182 ARG C CA 1
ATOM 6859 C C . ARG C 1 190 ? -33.172 15.632 39.189 1.00 25.55 182 ARG C C 1
ATOM 6860 O O . ARG C 1 190 ? -32.977 14.412 39.160 1.00 27.02 182 ARG C O 1
ATOM 6868 N N . ARG C 1 191 ? -32.365 16.482 39.820 1.00 30.50 183 ARG C N 1
ATOM 6869 C CA . ARG C 1 191 ? -31.047 16.066 40.298 1.00 24.92 183 ARG C CA 1
ATOM 6870 C C . ARG C 1 191 ? -31.155 15.263 41.590 1.00 23.22 183 ARG C C 1
ATOM 6871 O O . ARG C 1 191 ? -31.680 15.760 42.593 1.00 26.76 183 ARG C O 1
ATOM 6879 N N . LEU C 1 192 ? -30.643 14.030 41.562 1.00 23.05 184 LEU C N 1
ATOM 6880 C CA . LEU C 1 192 ? -30.411 13.222 42.751 1.00 22.58 184 LEU C CA 1
ATOM 6881 C C . LEU C 1 192 ? -29.015 13.500 43.288 1.00 27.48 184 LEU C C 1
ATOM 6882 O O . LEU C 1 192 ? -28.058 13.592 42.518 1.00 21.81 184 LEU C O 1
ATOM 6887 N N . ARG C 1 193 ? -28.895 13.609 44.611 1.00 26.50 185 ARG C N 1
ATOM 6888 C CA . ARG C 1 193 ? -27.597 13.779 45.247 1.00 22.94 185 ARG C CA 1
ATOM 6889 C C . ARG C 1 193 ? -27.458 12.812 46.414 1.00 26.14 185 ARG C C 1
ATOM 6890 O O . ARG C 1 193 ? -28.445 12.368 47.005 1.00 24.04 185 ARG C O 1
ATOM 6898 N N . ASP C 1 194 ? -26.207 12.515 46.752 1.00 22.54 186 ASP C N 1
ATOM 6899 C CA . ASP C 1 194 ? -25.907 11.608 47.850 1.00 23.74 186 ASP C CA 1
ATOM 6900 C C . ASP C 1 194 ? -26.673 12.020 49.106 1.00 25.78 186 ASP C C 1
ATOM 6901 O O . ASP C 1 194 ? -26.722 13.202 49.466 1.00 25.21 186 ASP C O 1
ATOM 6906 N N . GLY C 1 195 ? -27.343 11.049 49.720 1.00 22.31 187 GLY C N 1
ATOM 6907 C CA . GLY C 1 195 ? -28.061 11.273 50.955 1.00 30.43 187 GLY C CA 1
ATOM 6908 C C . GLY C 1 195 ? -29.455 11.852 50.817 1.00 31.39 187 GLY C C 1
ATOM 6909 O O . GLY C 1 195 ? -30.137 12.006 51.837 1.00 25.07 187 GLY C O 1
ATOM 6910 N N . ASP C 1 196 ? -29.900 12.192 49.604 1.00 25.31 188 ASP C N 1
ATOM 6911 C CA . ASP C 1 196 ? -31.286 12.624 49.412 1.00 29.03 188 ASP C CA 1
ATOM 6912 C C . ASP C 1 196 ? -32.240 11.520 49.852 1.00 24.85 188 ASP C C 1
ATOM 6913 O O . ASP C 1 196 ? -32.046 10.349 49.521 1.00 29.30 188 ASP C O 1
ATOM 6918 N N . ALA C 1 197 ? -33.259 11.893 50.616 1.00 26.23 189 ALA C N 1
ATOM 6919 C CA . ALA C 1 197 ? -34.312 10.969 51.010 1.00 25.39 189 ALA C CA 1
ATOM 6920 C C . ALA C 1 197 ? -35.437 11.036 49.983 1.00 31.66 189 ALA C C 1
ATOM 6921 O O . ALA C 1 197 ? -36.019 12.102 49.753 1.00 33.47 189 ALA C O 1
ATOM 6923 N N . LEU C 1 198 ? -35.733 9.905 49.357 1.00 24.56 190 LEU C N 1
ATOM 6924 C CA . LEU C 1 198 ? -36.805 9.809 48.377 1.00 31.35 190 LEU C CA 1
ATOM 6925 C C . LEU C 1 198 ? -37.999 9.078 48.973 1.00 31.76 190 LEU C C 1
ATOM 6926 O O . LEU C 1 198 ? -37.850 7.973 49.510 1.00 29.68 190 LEU C O 1
ATOM 6931 N N . SER C 1 199 ? -39.183 9.671 48.841 1.00 31.19 191 SER C N 1
ATOM 6932 C CA A SER C 1 199 ? -40.426 9.031 49.257 0.41 30.86 191 SER C CA 1
ATOM 6933 C CA B SER C 1 199 ? -40.424 9.027 49.258 0.59 30.40 191 SER C CA 1
ATOM 6934 C C . SER C 1 199 ? -40.996 8.273 48.065 1.00 33.69 191 SER C C 1
ATOM 6935 O O . SER C 1 199 ? -41.443 8.881 47.088 1.00 36.47 191 SER C O 1
ATOM 6940 N N . ILE C 1 200 ? -40.971 6.952 48.132 1.00 34.22 192 ILE C N 1
ATOM 6941 C CA . ILE C 1 200 ? -41.526 6.121 47.078 1.00 29.80 192 ILE C CA 1
ATOM 6942 C C . ILE C 1 200 ? -42.519 5.190 47.745 1.00 30.94 192 ILE C C 1
ATOM 6943 O O . ILE C 1 200 ? -42.127 4.276 48.480 1.00 30.67 192 ILE C O 1
ATOM 6948 N N . GLY C 1 201 ? -43.801 5.424 47.501 1.00 31.84 193 GLY C N 1
ATOM 6949 C CA . GLY C 1 201 ? -44.810 4.608 48.148 1.00 36.05 193 GLY C CA 1
ATOM 6950 C C . GLY C 1 201 ? -44.735 4.748 49.654 1.00 35.12 193 GLY C C 1
ATOM 6951 O O . GLY C 1 201 ? -44.695 5.855 50.203 1.00 36.54 193 GLY C O 1
ATOM 6952 N N . ALA C 1 202 ? -44.708 3.613 50.338 1.00 32.34 194 ALA C N 1
ATOM 6953 C CA . ALA C 1 202 ? -44.800 3.593 51.791 1.00 43.88 194 ALA C CA 1
ATOM 6954 C C . ALA C 1 202 ? -43.442 3.668 52.468 1.00 39.36 194 ALA C C 1
ATOM 6955 O O . ALA C 1 202 ? -43.364 3.464 53.686 1.00 45.04 194 ALA C O 1
ATOM 6957 N N . ARG C 1 203 ? -42.382 3.970 51.715 1.00 36.92 195 ARG C N 1
ATOM 6958 C CA . ARG C 1 203 ? -41.007 3.849 52.183 1.00 37.06 195 ARG C CA 1
ATOM 6959 C C . ARG C 1 203 ? -40.206 5.098 51.861 1.00 40.36 195 ARG C C 1
ATOM 6960 O O . ARG C 1 203 ? -40.517 5.848 50.931 1.00 36.79 195 ARG C O 1
ATOM 6968 N N . THR C 1 204 ? -39.116 5.255 52.602 1.00 32.91 196 THR C N 1
ATOM 6969 C CA . THR C 1 204 ? -38.052 6.186 52.266 1.00 29.13 196 THR C CA 1
ATOM 6970 C C . THR C 1 204 ? -36.887 5.407 51.679 1.00 27.59 196 THR C C 1
ATOM 6971 O O . THR C 1 204 ? -36.411 4.442 52.289 1.00 25.82 196 THR C O 1
ATOM 6975 N N . TRP C 1 205 ? -36.445 5.807 50.490 1.00 24.93 197 TRP C N 1
ATOM 6976 C CA . TRP C 1 205 ? -35.206 5.314 49.908 1.00 21.97 197 TRP C CA 1
ATOM 6977 C C . TRP C 1 205 ? -34.161 6.417 49.975 1.00 30.90 197 TRP C C 1
ATOM 6978 O O . TRP C 1 205 ? -34.469 7.584 49.709 1.00 34.48 197 TRP C O 1
ATOM 6989 N N . ARG C 1 206 ? -32.929 6.053 50.327 1.00 23.69 198 ARG C N 1
ATOM 6990 C CA . ARG C 1 206 ? -31.828 7.007 50.361 1.00 25.72 198 ARG C CA 1
ATOM 6991 C C . ARG C 1 206 ? -30.935 6.819 49.151 1.00 21.23 198 ARG C C 1
ATOM 6992 O O . ARG C 1 206 ? -30.584 5.688 48.794 1.00 22.89 198 ARG C O 1
ATOM 7000 N N . VAL C 1 207 ? -30.528 7.939 48.565 1.00 21.16 199 VAL C N 1
ATOM 7001 C CA . VAL C 1 207 ? -29.526 7.915 47.509 1.00 17.80 199 VAL C CA 1
ATOM 7002 C C . VAL C 1 207 ? -28.164 7.639 48.129 1.00 21.11 199 VAL C C 1
ATOM 7003 O O . VAL C 1 207 ? -27.752 8.317 49.085 1.00 21.04 199 VAL C O 1
ATOM 7007 N N . VAL C 1 208 ? -27.467 6.639 47.601 1.00 20.65 200 VAL C N 1
ATOM 7008 C CA . VAL C 1 208 ? -26.120 6.291 48.040 1.00 16.03 200 VAL C CA 1
ATOM 7009 C C . VAL C 1 208 ? -25.224 6.354 46.808 1.00 21.67 200 VAL C C 1
ATOM 7010 O O . VAL C 1 208 ? -25.323 5.489 45.924 1.00 19.49 200 VAL C O 1
ATOM 7014 N N . THR C 1 209 ? -24.364 7.373 46.727 1.00 20.55 201 THR C N 1
ATOM 7015 C CA . THR C 1 209 ? -23.578 7.512 45.503 1.00 17.80 201 THR C CA 1
ATOM 7016 C C . THR C 1 209 ? -22.358 6.599 45.544 1.00 22.28 201 THR C C 1
ATOM 7017 O O . THR C 1 209 ? -21.834 6.261 46.610 1.00 29.52 201 THR C O 1
ATOM 7021 N N . GLY C 1 210 ? -21.941 6.150 44.368 1.00 17.81 202 GLY C N 1
ATOM 7022 C CA . GLY C 1 210 ? -20.804 5.252 44.266 1.00 15.88 202 GLY C CA 1
ATOM 7023 C C . GLY C 1 210 ? -19.902 5.707 43.142 1.00 19.53 202 GLY C C 1
ATOM 7024 O O . GLY C 1 210 ? -20.358 6.238 42.128 1.00 18.74 202 GLY C O 1
ATOM 7025 N N . PHE C 1 211 ? -18.605 5.490 43.328 1.00 15.63 203 PHE C N 1
ATOM 7026 C CA . PHE C 1 211 ? -17.620 6.001 42.379 1.00 17.38 203 PHE C CA 1
ATOM 7027 C C . PHE C 1 211 ? -16.712 4.893 41.876 1.00 21.69 203 PHE C C 1
ATOM 7028 O O . PHE C 1 211 ? -16.644 3.803 42.451 1.00 18.15 203 PHE C O 1
ATOM 7036 N N . GLY C 1 212 ? -16.030 5.166 40.760 1.00 18.22 204 GLY C N 1
ATOM 7037 C CA . GLY C 1 212 ? -15.091 4.211 40.188 1.00 20.92 204 GLY C CA 1
ATOM 7038 C C . GLY C 1 212 ? -15.631 3.396 39.024 1.00 22.85 204 GLY C C 1
ATOM 7039 O O . GLY C 1 212 ? -14.849 2.955 38.178 1.00 23.83 204 GLY C O 1
ATOM 7040 N N . HIS C 1 213 ? -16.946 3.185 38.960 1.00 19.19 205 HIS C N 1
ATOM 7041 C CA . HIS C 1 213 ? -17.582 2.518 37.830 1.00 19.64 205 HIS C CA 1
ATOM 7042 C C . HIS C 1 213 ? -18.167 3.493 36.827 1.00 21.60 205 HIS C C 1
ATOM 7043 O O . HIS C 1 213 ? -18.153 3.227 35.619 1.00 23.11 205 HIS C O 1
ATOM 7050 N N . SER C 1 214 ? -18.680 4.607 37.324 1.00 17.84 206 SER C N 1
ATOM 7051 C CA . SER C 1 214 ? -19.326 5.640 36.529 1.00 21.27 206 SER C CA 1
ATOM 7052 C C . SER C 1 214 ? -19.274 6.924 37.350 1.00 20.41 206 SER C C 1
ATOM 7053 O O . SER C 1 214 ? -18.895 6.889 38.531 1.00 20.47 206 SER C O 1
ATOM 7056 N N . PRO C 1 215 ? -19.625 8.082 36.755 1.00 20.75 207 PRO C N 1
ATOM 7057 C CA . PRO C 1 215 ? -19.348 9.360 37.442 1.00 18.54 207 PRO C CA 1
ATOM 7058 C C . PRO C 1 215 ? -19.906 9.500 38.854 1.00 19.44 207 PRO C C 1
ATOM 7059 O O . PRO C 1 215 ? -19.243 10.102 39.709 1.00 21.18 207 PRO C O 1
ATOM 7063 N N . GLU C 1 216 ? -21.124 9.024 39.105 1.00 18.67 208 GLU C N 1
ATOM 7064 C CA . GLU C 1 216 ? -21.856 9.362 40.323 1.00 15.67 208 GLU C CA 1
ATOM 7065 C C . GLU C 1 216 ? -23.026 8.394 40.405 1.00 15.05 208 GLU C C 1
ATOM 7066 O O . GLU C 1 216 ? -24.183 8.777 40.238 1.00 20.04 208 GLU C O 1
ATOM 7072 N N . HIS C 1 217 ? -22.704 7.118 40.625 1.00 15.83 209 HIS C N 1
ATOM 7073 C CA . HIS C 1 217 ? -23.684 6.051 40.506 1.00 15.45 209 HIS C CA 1
ATOM 7074 C C . HIS C 1 217 ? -24.682 6.129 41.651 1.00 14.85 209 HIS C C 1
ATOM 7075 O O . HIS C 1 217 ? -24.288 6.257 42.810 1.00 19.59 209 HIS C O 1
ATOM 7082 N N . CYS C 1 218 ? -25.966 6.018 41.338 1.00 19.91 210 CYS C N 1
ATOM 7083 C CA . CYS C 1 218 ? -27.016 6.105 42.351 1.00 22.96 210 CYS C CA 1
ATOM 7084 C C . CYS C 1 218 ? -27.500 4.699 42.685 1.00 22.71 210 CYS C C 1
ATOM 7085 O O . CYS C 1 218 ? -28.185 4.072 41.876 1.00 22.34 210 CYS C O 1
ATOM 7088 N N . ALA C 1 219 ? -27.119 4.197 43.866 1.00 20.87 211 ALA C N 1
ATOM 7089 C CA . ALA C 1 219 ? -27.817 3.090 44.511 1.00 21.20 211 ALA C CA 1
ATOM 7090 C C . ALA C 1 219 ? -28.922 3.658 45.400 1.00 19.82 211 ALA C C 1
ATOM 7091 O O . ALA C 1 219 ? -28.802 4.766 45.926 1.00 19.90 211 ALA C O 1
ATOM 7093 N N . LEU C 1 220 ? -30.008 2.902 45.552 1.00 22.07 212 LEU C N 1
ATOM 7094 C CA . LEU C 1 220 ? -31.130 3.310 46.393 1.00 22.28 212 LEU C CA 1
ATOM 7095 C C . LEU C 1 220 ? -31.239 2.351 47.570 1.00 25.94 212 LEU C C 1
ATOM 7096 O O . LEU C 1 220 ? -31.403 1.139 47.374 1.00 21.19 212 LEU C O 1
ATOM 7101 N N . HIS C 1 221 ? -31.165 2.892 48.786 1.00 23.93 213 HIS C N 1
ATOM 7102 C CA . HIS C 1 221 ? -31.190 2.081 49.999 1.00 24.66 213 HIS C CA 1
ATOM 7103 C C . HIS C 1 221 ? -32.457 2.375 50.796 1.00 24.72 213 HIS C C 1
ATOM 7104 O O . HIS C 1 221 ? -32.655 3.503 51.269 1.00 22.81 213 HIS C O 1
ATOM 7111 N N . ALA C 1 222 ? -33.316 1.364 50.944 1.00 20.42 214 ALA C N 1
ATOM 7112 C CA . ALA C 1 222 ? -34.461 1.451 51.852 1.00 22.60 214 ALA C CA 1
ATOM 7113 C C . ALA C 1 222 ? -34.015 0.870 53.187 1.00 25.95 214 ALA C C 1
ATOM 7114 O O . ALA C 1 222 ? -34.076 -0.339 53.403 1.00 26.45 214 ALA C O 1
ATOM 7116 N N . GLU C 1 223 ? -33.556 1.743 54.081 1.00 30.04 215 GLU C N 1
ATOM 7117 C CA . GLU C 1 223 ? -32.845 1.319 55.289 1.00 31.20 215 GLU C CA 1
ATOM 7118 C C . GLU C 1 223 ? -33.784 0.726 56.338 1.00 35.29 215 GLU C C 1
ATOM 7119 O O . GLU C 1 223 ? -33.436 -0.256 57.007 1.00 35.11 215 GLU C O 1
ATOM 7125 N N . ALA C 1 224 ? -34.981 1.296 56.497 1.00 31.72 216 ALA C N 1
ATOM 7126 C CA . ALA C 1 224 ? -35.912 0.762 57.489 1.00 39.07 216 ALA C CA 1
ATOM 7127 C C . ALA C 1 224 ? -36.332 -0.661 57.148 1.00 38.06 216 ALA C C 1
ATOM 7128 O O . ALA C 1 224 ? -36.455 -1.513 58.037 1.00 33.71 216 ALA C O 1
ATOM 7130 N N . ASP C 1 225 ? -36.541 -0.944 55.866 1.00 35.39 217 ASP C N 1
ATOM 7131 C CA A ASP C 1 225 ? -37.053 -2.243 55.458 0.42 35.10 217 ASP C CA 1
ATOM 7132 C CA B ASP C 1 225 ? -37.059 -2.228 55.418 0.58 35.21 217 ASP C CA 1
ATOM 7133 C C . ASP C 1 225 ? -35.970 -3.191 54.948 1.00 31.52 217 ASP C C 1
ATOM 7134 O O . ASP C 1 225 ? -36.263 -4.371 54.716 1.00 34.56 217 ASP C O 1
ATOM 7143 N N . GLY C 1 226 ? -34.731 -2.720 54.792 1.00 24.18 218 GLY C N 1
ATOM 7144 C CA . GLY C 1 226 ? -33.616 -3.588 54.448 1.00 26.33 218 GLY C CA 1
ATOM 7145 C C . GLY C 1 226 ? -33.578 -4.046 53.003 1.00 29.81 218 GLY C C 1
ATOM 7146 O O . GLY C 1 226 ? -33.434 -5.245 52.724 1.00 24.62 218 GLY C O 1
ATOM 7147 N N . VAL C 1 227 ? -33.707 -3.106 52.068 1.00 20.84 219 VAL C N 1
ATOM 7148 C CA . VAL C 1 227 ? -33.631 -3.406 50.642 1.00 19.43 219 VAL C CA 1
ATOM 7149 C C . VAL C 1 227 ? -32.671 -2.422 49.991 1.00 25.50 219 VAL C C 1
ATOM 7150 O O . VAL C 1 227 ? -32.664 -1.230 50.329 1.00 24.09 219 VAL C O 1
ATOM 7154 N N . LEU C 1 228 ? -31.843 -2.932 49.080 1.00 22.29 220 LEU C N 1
ATOM 7155 C CA . LEU C 1 228 ? -30.839 -2.144 48.372 1.00 20.41 220 LEU C CA 1
ATOM 7156 C C . LEU C 1 228 ? -30.930 -2.404 46.874 1.00 21.55 220 LEU C C 1
ATOM 7157 O O . LEU C 1 228 ? -30.669 -3.523 46.415 1.00 21.51 220 LEU C O 1
ATOM 7162 N N . ILE C 1 229 ? -31.292 -1.372 46.115 1.00 19.49 221 ILE C N 1
ATOM 7163 C CA . ILE C 1 229 ? -31.141 -1.383 44.662 1.00 15.86 221 ILE C CA 1
ATOM 7164 C C . ILE C 1 229 ? -29.700 -0.978 44.361 1.00 20.12 221 ILE C C 1
ATOM 7165 O O . ILE C 1 229 ? -29.331 0.182 44.537 1.00 21.22 221 ILE C O 1
ATOM 7170 N N . SER C 1 230 ? -28.863 -1.944 43.956 1.00 18.03 222 SER C N 1
ATOM 7171 C CA . SER C 1 230 ? -27.422 -1.731 43.929 1.00 17.37 222 SER C CA 1
ATOM 7172 C C . SER C 1 230 ? -26.895 -1.321 42.558 1.00 19.78 222 SER C C 1
ATOM 7173 O O . SER C 1 230 ? -25.694 -1.075 42.431 1.00 20.81 222 SER C O 1
ATOM 7176 N N . GLY C 1 231 ? -27.757 -1.210 41.547 1.00 19.69 223 GLY C N 1
ATOM 7177 C CA . GLY C 1 231 ? -27.277 -0.845 40.214 1.00 17.96 223 GLY C CA 1
ATOM 7178 C C . GLY C 1 231 ? -26.228 -1.834 39.736 1.00 21.65 223 GLY C C 1
ATOM 7179 O O . GLY C 1 231 ? -26.384 -3.058 39.870 1.00 18.91 223 GLY C O 1
ATOM 7180 N N . ASP C 1 232 ? -25.125 -1.306 39.191 1.00 17.09 224 ASP C N 1
ATOM 7181 C CA . ASP C 1 232 ? -23.979 -2.125 38.805 1.00 16.38 224 ASP C CA 1
ATOM 7182 C C . ASP C 1 232 ? -22.894 -2.185 39.874 1.00 21.24 224 ASP C C 1
ATOM 7183 O O . ASP C 1 232 ? -21.871 -2.859 39.658 1.00 19.24 224 ASP C O 1
ATOM 7188 N N . MET C 1 233 ? -23.083 -1.514 41.019 1.00 18.37 225 MET C N 1
ATOM 7189 C CA . MET C 1 233 ? -21.989 -1.407 41.980 1.00 19.99 225 MET C CA 1
ATOM 7190 C C . MET C 1 233 ? -21.739 -2.715 42.722 1.00 18.63 225 MET C C 1
ATOM 7191 O O . MET C 1 233 ? -20.594 -2.987 43.085 1.00 18.40 225 MET C O 1
ATOM 7196 N N . VAL C 1 234 ? -22.784 -3.504 42.992 1.00 22.13 226 VAL C N 1
ATOM 7197 C CA . VAL C 1 234 ? -22.659 -4.822 43.625 1.00 19.59 226 VAL C CA 1
ATOM 7198 C C . VAL C 1 234 ? -23.481 -5.822 42.825 1.00 18.48 226 VAL C C 1
ATOM 7199 O O . VAL C 1 234 ? -24.714 -5.782 42.865 1.00 21.68 226 VAL C O 1
ATOM 7203 N N . LEU C 1 235 ? -22.809 -6.754 42.152 1.00 20.68 227 LEU C N 1
ATOM 7204 C CA . LEU C 1 235 ? -23.467 -7.776 41.344 1.00 16.56 227 LEU C CA 1
ATOM 7205 C C . LEU C 1 235 ? -23.060 -9.155 41.850 1.00 17.59 227 LEU C C 1
ATOM 7206 O O . LEU C 1 235 ? -21.877 -9.369 42.145 1.00 19.82 227 LEU C O 1
ATOM 7211 N N . PRO C 1 236 ? -23.990 -10.100 41.982 1.00 22.24 228 PRO C N 1
ATOM 7212 C CA . PRO C 1 236 ? -23.642 -11.359 42.660 1.00 20.30 228 PRO C CA 1
ATOM 7213 C C . PRO C 1 236 ? -22.786 -12.309 41.833 1.00 25.40 228 PRO C C 1
ATOM 7214 O O . PRO C 1 236 ? -22.017 -13.087 42.425 1.00 21.32 228 PRO C O 1
ATOM 7218 N N . ARG C 1 237 ? -22.910 -12.311 40.500 1.00 25.52 229 ARG C N 1
ATOM 7219 C CA . ARG C 1 237 ? -22.204 -13.292 39.671 1.00 26.10 229 ARG C CA 1
ATOM 7220 C C . ARG C 1 237 ? -20.998 -12.726 38.937 1.00 22.15 229 ARG C C 1
ATOM 7221 O O . ARG C 1 237 ? -20.119 -13.498 38.537 1.00 26.35 229 ARG C O 1
ATOM 7229 N N . ILE C 1 238 ? -20.936 -11.413 38.721 1.00 22.49 230 ILE C N 1
ATOM 7230 C CA . ILE C 1 238 ? -19.875 -10.840 37.908 1.00 26.92 230 ILE C CA 1
ATOM 7231 C C . ILE C 1 238 ? -19.252 -9.649 38.622 1.00 26.23 230 ILE C C 1
ATOM 7232 O O . ILE C 1 238 ? -19.844 -9.037 39.514 1.00 22.28 230 ILE C O 1
ATOM 7237 N N . SER C 1 239 ? -18.032 -9.329 38.209 1.00 24.38 231 SER C N 1
ATOM 7238 C CA . SER C 1 239 ? -17.358 -8.165 38.743 1.00 25.78 231 SER C CA 1
ATOM 7239 C C . SER C 1 239 ? -17.915 -6.895 38.103 1.00 27.89 231 SER C C 1
ATOM 7240 O O . SER C 1 239 ? -18.553 -6.920 37.050 1.00 27.49 231 SER C O 1
ATOM 7243 N N . THR C 1 240 ? -17.686 -5.781 38.777 1.00 21.65 232 THR C N 1
ATOM 7244 C CA . THR C 1 240 ? -18.076 -4.467 38.282 1.00 18.10 232 THR C CA 1
ATOM 7245 C C . THR C 1 240 ? -16.917 -3.878 37.484 1.00 22.73 232 THR C C 1
ATOM 7246 O O . THR C 1 240 ? -15.787 -3.836 37.977 1.00 24.58 232 THR C O 1
ATOM 7250 N N . ASN C 1 241 ? -17.202 -3.367 36.284 1.00 24.56 233 ASN C N 1
ATOM 7251 C CA . ASN C 1 241 ? -16.134 -2.846 35.437 1.00 26.70 233 ASN C CA 1
ATOM 7252 C C . ASN C 1 241 ? -15.526 -1.588 36.033 1.00 21.95 233 ASN C C 1
ATOM 7253 O O . ASN C 1 241 ? -16.230 -0.632 36.371 1.00 26.01 233 ASN C O 1
ATOM 7258 N N . VAL C 1 242 ? -14.210 -1.603 36.181 1.00 21.54 234 VAL C N 1
ATOM 7259 C CA A VAL C 1 242 ? -13.448 -0.456 36.656 0.74 21.98 234 VAL C CA 1
ATOM 7260 C CA B VAL C 1 242 ? -13.458 -0.444 36.643 0.26 21.87 234 VAL C CA 1
ATOM 7261 C C . VAL C 1 242 ? -12.319 -0.242 35.656 1.00 25.51 234 VAL C C 1
ATOM 7262 O O . VAL C 1 242 ? -11.485 -1.140 35.461 1.00 30.73 234 VAL C O 1
ATOM 7269 N N . SER C 1 243 ? -12.313 0.905 34.985 1.00 21.18 235 SER C N 1
ATOM 7270 C CA . SER C 1 243 ? -11.375 1.093 33.884 1.00 19.49 235 SER C CA 1
ATOM 7271 C C . SER C 1 243 ? -10.876 2.531 33.849 1.00 19.75 235 SER C C 1
ATOM 7272 O O . SER C 1 243 ? -11.597 3.459 34.211 1.00 21.89 235 SER C O 1
ATOM 7275 N N . VAL C 1 244 ? -9.632 2.702 33.398 1.00 21.61 236 VAL C N 1
ATOM 7276 C CA . VAL C 1 244 ? -9.058 4.020 33.121 1.00 19.53 236 VAL C CA 1
ATOM 7277 C C . VAL C 1 244 ? -9.232 4.309 31.636 1.00 28.47 236 VAL C C 1
ATOM 7278 O O . VAL C 1 244 ? -8.715 3.563 30.793 1.00 27.40 236 VAL C O 1
ATOM 7282 N N . PHE C 1 245 ? -9.925 5.409 31.318 1.00 23.23 237 PHE C N 1
ATOM 7283 C CA . PHE C 1 245 ? -10.257 5.816 29.952 1.00 30.96 237 PHE C CA 1
ATOM 7284 C C . PHE C 1 245 ? -9.485 7.072 29.547 1.00 29.45 237 PHE C C 1
ATOM 7285 O O . PHE C 1 245 ? -8.936 7.796 30.385 1.00 25.29 237 PHE C O 1
ATOM 7293 N N . ASP C 1 246 ? -9.499 7.351 28.237 1.00 23.74 238 ASP C N 1
ATOM 7294 C CA A ASP C 1 246 ? -8.705 8.452 27.689 0.58 18.12 238 ASP C CA 1
ATOM 7295 C CA B ASP C 1 246 ? -8.690 8.447 27.715 0.42 22.87 238 ASP C CA 1
ATOM 7296 C C . ASP C 1 246 ? -9.118 9.795 28.286 1.00 23.18 238 ASP C C 1
ATOM 7297 O O . ASP C 1 246 ? -8.275 10.678 28.472 1.00 23.60 238 ASP C O 1
ATOM 7306 N N . ILE C 1 247 ? -10.415 9.969 28.575 1.00 23.10 239 ILE C N 1
ATOM 7307 C CA . ILE C 1 247 ? -10.929 11.275 29.000 1.00 25.34 239 ILE C CA 1
ATOM 7308 C C . ILE C 1 247 ? -10.371 11.668 30.360 1.00 22.17 239 ILE C C 1
ATOM 7309 O O . ILE C 1 247 ? -10.228 12.858 30.666 1.00 21.79 239 ILE C O 1
ATOM 7314 N N . GLU C 1 248 ? -10.041 10.693 31.194 1.00 21.36 240 GLU C N 1
ATOM 7315 C CA . GLU C 1 248 ? -9.449 10.943 32.504 1.00 18.50 240 GLU C CA 1
ATOM 7316 C C . GLU C 1 248 ? -8.213 10.061 32.606 1.00 21.39 240 GLU C C 1
ATOM 7317 O O . GLU C 1 248 ? -8.219 9.023 33.283 1.00 22.76 240 GLU C O 1
ATOM 7323 N N . PRO C 1 249 ? -7.135 10.435 31.907 1.00 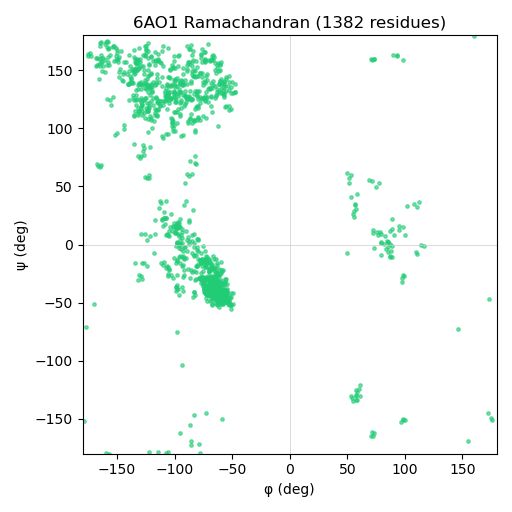26.82 241 PRO C N 1
ATOM 7324 C CA . PRO C 1 249 ? -6.031 9.486 31.676 1.00 24.79 241 PRO C CA 1
ATOM 7325 C C . PRO C 1 249 ? -5.186 9.193 32.898 1.00 24.78 241 PRO C C 1
ATOM 7326 O O . PRO C 1 249 ? -4.378 8.249 32.854 1.00 24.50 241 PRO C O 1
ATOM 7330 N N . GLU C 1 250 ? -5.326 9.963 33.979 1.00 23.03 242 GLU C N 1
ATOM 7331 C CA . GLU C 1 250 ? -4.649 9.665 35.234 1.00 21.31 242 GLU C CA 1
ATOM 7332 C C . GLU C 1 250 ? -5.628 9.229 36.318 1.00 22.67 242 GLU C C 1
ATOM 7333 O O . GLU C 1 250 ? -5.308 9.311 37.512 1.00 24.41 242 GLU C O 1
ATOM 7339 N N . GLY C 1 251 ? -6.810 8.748 35.925 1.00 21.44 243 GLY C N 1
ATOM 7340 C CA . GLY C 1 251 ? -7.835 8.424 36.895 1.00 21.24 243 GLY C CA 1
ATOM 7341 C C . GLY C 1 251 ? -7.439 7.279 37.806 1.00 23.10 243 GLY C C 1
ATOM 7342 O O . GLY C 1 251 ? -6.600 6.438 37.477 1.00 19.46 243 GLY C O 1
ATOM 7343 N N . ASN C 1 252 ? -8.060 7.240 38.986 1.00 20.41 244 ASN C N 1
ATOM 7344 C CA . ASN C 1 252 ? -7.836 6.166 39.958 1.00 17.93 244 ASN C CA 1
ATOM 7345 C C . ASN C 1 252 ? -9.156 5.470 40.280 1.00 21.74 244 ASN C C 1
ATOM 7346 O O . ASN C 1 252 ? -9.595 5.451 41.436 1.00 19.69 244 ASN C O 1
ATOM 7351 N N . PRO C 1 253 ? -9.820 4.888 39.277 1.00 19.98 245 PRO C N 1
ATOM 7352 C CA . PRO C 1 253 ? -11.180 4.392 39.516 1.00 20.93 245 PRO C CA 1
ATOM 7353 C C . PRO C 1 253 ? -11.224 3.191 40.441 1.00 20.85 245 PRO C C 1
ATOM 7354 O O . PRO C 1 253 ? -12.231 3.006 41.137 1.00 18.57 245 PRO C O 1
ATOM 7358 N N . LEU C 1 254 ? -10.162 2.374 40.489 1.00 19.77 246 LEU C N 1
ATOM 7359 C CA . LEU C 1 254 ? -10.201 1.221 41.389 1.00 18.76 246 LEU C CA 1
ATOM 7360 C C . LEU C 1 254 ? -10.133 1.664 42.847 1.00 19.48 246 LEU C C 1
ATOM 7361 O O . LEU C 1 254 ? -10.827 1.102 43.704 1.00 18.49 246 LEU C O 1
ATOM 7366 N N . ALA C 1 255 ? -9.283 2.642 43.164 1.00 18.83 247 ALA C N 1
ATOM 7367 C CA . ALA C 1 255 ? -9.284 3.156 44.531 1.00 19.36 247 ALA C CA 1
ATOM 7368 C C . ALA C 1 255 ? -10.633 3.773 44.876 1.00 22.47 247 ALA C C 1
ATOM 7369 O O . ALA C 1 255 ? -11.156 3.556 45.978 1.00 21.14 247 ALA C O 1
ATOM 7371 N N . LEU C 1 256 ? -11.227 4.532 43.939 1.00 17.96 248 LEU C N 1
ATOM 7372 C CA . LEU C 1 256 ? -12.566 5.070 44.175 1.00 19.32 248 LEU C CA 1
ATOM 7373 C C . LEU C 1 256 ? -13.590 3.960 44.407 1.00 21.86 248 LEU C C 1
ATOM 7374 O O . LEU C 1 256 ? -14.453 4.077 45.294 1.00 18.32 248 LEU C O 1
ATOM 7379 N N . TYR C 1 257 ? -13.522 2.878 43.613 1.00 17.09 249 TYR C N 1
ATOM 7380 C CA . TYR C 1 257 ? -14.507 1.804 43.751 1.00 19.62 249 TYR C CA 1
ATOM 7381 C C . TYR C 1 257 ? -14.351 1.074 45.080 1.00 20.92 249 TYR C C 1
ATOM 7382 O O . TYR C 1 257 ? -15.341 0.823 45.777 1.00 19.05 249 TYR C O 1
ATOM 7391 N N . LEU C 1 258 ? -13.119 0.694 45.442 1.00 18.66 250 LEU C N 1
ATOM 7392 C CA . LEU C 1 258 ? -12.940 -0.045 46.687 1.00 18.67 250 LEU C CA 1
ATOM 7393 C C . LEU C 1 258 ? -13.344 0.799 47.890 1.00 19.55 250 LEU C C 1
ATOM 7394 O O . LEU C 1 258 ? -13.878 0.275 48.876 1.00 21.09 250 LEU C O 1
ATOM 7399 N N . GLU C 1 259 ? -13.082 2.106 47.837 1.00 19.94 251 GLU C N 1
ATOM 7400 C CA . GLU C 1 259 ? -13.534 2.992 48.908 1.00 19.44 251 GLU C CA 1
ATOM 7401 C C . GLU C 1 259 ? -15.056 3.066 48.950 1.00 21.62 251 GLU C C 1
ATOM 7402 O O . GLU C 1 259 ? -15.654 3.070 50.035 1.00 19.23 251 GLU C O 1
ATOM 7408 N N . SER C 1 260 ? -15.695 3.091 47.777 1.00 15.54 252 SER C N 1
ATOM 7409 C CA . SER C 1 260 ? -17.149 3.168 47.689 1.00 18.52 252 SER C CA 1
ATOM 7410 C C . SER C 1 260 ? -17.806 1.933 48.274 1.00 20.71 252 SER C C 1
ATOM 7411 O O . SER C 1 260 ? -18.930 2.009 48.784 1.00 18.01 252 SER C O 1
ATOM 7414 N N . LEU C 1 261 ? -17.142 0.783 48.184 1.00 17.56 253 LEU C N 1
ATOM 7415 C CA . LEU C 1 261 ? -17.769 -0.437 48.680 1.00 17.10 253 LEU C CA 1
ATOM 7416 C C . LEU C 1 261 ? -17.970 -0.402 50.186 1.00 19.91 253 LEU C C 1
ATOM 7417 O O . LEU C 1 261 ? -18.816 -1.150 50.702 1.00 18.09 253 LEU C O 1
ATOM 7422 N N . GLY C 1 262 ? -17.230 0.462 50.892 1.00 18.03 254 GLY C N 1
ATOM 7423 C CA . GLY C 1 262 ? -17.402 0.565 52.329 1.00 21.87 254 GLY C CA 1
ATOM 7424 C C . GLY C 1 262 ? -18.788 1.019 52.738 1.00 24.83 254 GLY C C 1
ATOM 7425 O O . GLY C 1 262 ? -19.260 0.679 53.832 1.00 25.46 254 GLY C O 1
ATOM 7426 N N . ARG C 1 263 ? -19.469 1.772 51.866 1.00 21.99 255 ARG C N 1
ATOM 7427 C CA . ARG C 1 263 ? -20.823 2.224 52.174 1.00 24.74 255 ARG C CA 1
ATOM 7428 C C . ARG C 1 263 ? -21.774 1.053 52.376 1.00 24.23 255 ARG C C 1
ATOM 7429 O O . ARG C 1 263 ? -22.715 1.156 53.166 1.00 27.46 255 ARG C O 1
ATOM 7437 N N . TYR C 1 264 ? -21.576 -0.055 51.654 1.00 18.50 256 TYR C N 1
ATOM 7438 C CA . TYR C 1 264 ? -22.498 -1.182 51.779 1.00 20.89 256 TYR C CA 1
ATOM 7439 C C . TYR C 1 264 ? -22.134 -2.112 52.926 1.00 22.95 256 TYR C C 1
ATOM 7440 O O . TYR C 1 264 ? -23.015 -2.813 53.449 1.00 19.67 256 TYR C O 1
ATOM 7449 N N . GLU C 1 265 ? -20.873 -2.089 53.370 1.00 18.75 257 GLU C N 1
ATOM 7450 C CA . GLU C 1 265 ? -20.448 -2.963 54.454 1.00 20.68 257 GLU C CA 1
ATOM 7451 C C . GLU C 1 265 ? -20.988 -2.520 55.800 1.00 23.89 257 GLU C C 1
ATOM 7452 O O . GLU C 1 265 ? -21.032 -3.334 56.729 1.00 27.60 257 GLU C O 1
ATOM 7458 N N . THR C 1 266 ? -21.406 -1.254 55.926 1.00 20.77 258 THR C N 1
ATOM 7459 C CA . THR C 1 266 ? -22.042 -0.794 57.150 1.00 20.86 258 THR C CA 1
ATOM 7460 C C . THR C 1 266 ? -23.562 -0.910 57.099 1.00 20.93 258 THR C C 1
ATOM 7461 O O . THR C 1 266 ? -24.212 -0.645 58.111 1.00 24.82 258 THR C O 1
ATOM 7465 N N . MET C 1 267 ? -24.144 -1.297 55.964 1.00 18.09 259 MET C N 1
ATOM 7466 C CA . MET C 1 267 ? -25.577 -1.583 55.926 1.00 18.80 259 MET C CA 1
ATOM 7467 C C . MET C 1 267 ? -25.856 -2.918 56.620 1.00 22.59 259 MET C C 1
ATOM 7468 O O . MET C 1 267 ? -24.947 -3.713 56.866 1.00 20.41 259 MET C O 1
ATOM 7473 N N . ALA C 1 268 ? -27.126 -3.175 56.919 1.00 17.82 260 ALA C N 1
ATOM 7474 C CA . ALA C 1 268 ? -27.458 -4.393 57.656 1.00 14.98 260 ALA C CA 1
ATOM 7475 C C . ALA C 1 268 ? -27.025 -5.637 56.875 1.00 22.17 260 ALA C C 1
ATOM 7476 O O . ALA C 1 268 ? -27.153 -5.701 55.649 1.00 19.84 260 ALA C O 1
ATOM 7478 N N . ALA C 1 269 ? -26.509 -6.643 57.595 1.00 20.59 261 ALA C N 1
ATOM 7479 C CA . ALA C 1 269 ? -26.011 -7.828 56.899 1.00 23.20 261 ALA C CA 1
ATOM 7480 C C . ALA C 1 269 ? -27.118 -8.618 56.217 1.00 23.73 261 ALA C C 1
ATOM 7481 O O . ALA C 1 269 ? -26.828 -9.384 55.287 1.00 23.71 261 ALA C O 1
ATOM 7483 N N . ASP C 1 270 ? -28.374 -8.450 56.641 1.00 19.67 262 ASP C N 1
ATOM 7484 C CA . ASP C 1 270 ? -29.490 -9.176 56.050 1.00 18.23 262 ASP C CA 1
ATOM 7485 C C . ASP C 1 270 ? -30.198 -8.363 54.974 1.00 21.33 262 ASP C C 1
ATOM 7486 O O . ASP C 1 270 ? -31.331 -8.688 54.597 1.00 20.00 262 ASP C O 1
ATOM 7491 N N . THR C 1 271 ? -29.528 -7.338 54.453 1.00 17.93 263 THR C N 1
ATOM 7492 C CA . THR C 1 271 ? -30.087 -6.522 53.382 1.00 17.39 263 THR C CA 1
ATOM 7493 C C . THR C 1 271 ? -30.410 -7.386 52.160 1.00 19.44 263 THR C C 1
ATOM 7494 O O . THR C 1 271 ? -29.593 -8.205 51.726 1.00 20.47 263 THR C O 1
ATOM 7498 N N . LEU C 1 272 ? -31.623 -7.241 51.635 1.00 17.89 264 LEU C N 1
ATOM 7499 C CA . LEU C 1 272 ? -31.972 -7.862 50.360 1.00 22.07 264 LEU C CA 1
ATOM 7500 C C . LEU C 1 272 ? -31.425 -6.996 49.233 1.00 22.74 264 LEU C C 1
ATOM 7501 O O . LEU C 1 272 ? -31.783 -5.815 49.113 1.00 22.97 264 LEU C O 1
ATOM 7506 N N . VAL C 1 273 ? -30.540 -7.558 48.421 1.00 21.31 265 VAL C N 1
ATOM 7507 C CA . VAL C 1 273 ? -29.854 -6.789 47.390 1.00 19.71 265 VAL C CA 1
ATOM 7508 C C . VAL C 1 273 ? -30.530 -7.060 46.058 1.00 21.03 265 VAL C C 1
ATOM 7509 O O . VAL C 1 273 ? -30.737 -8.221 45.684 1.00 20.21 265 VAL C O 1
ATOM 7513 N N . LEU C 1 274 ? -30.888 -5.982 45.349 1.00 20.28 266 LEU C N 1
ATOM 7514 C CA . LEU C 1 274 ? -31.526 -6.049 44.040 1.00 21.68 266 LEU C CA 1
ATOM 7515 C C . LEU C 1 274 ? -30.532 -5.567 42.986 1.00 20.66 266 LEU C C 1
ATOM 7516 O O . LEU C 1 274 ? -30.448 -4.358 42.695 1.00 20.75 266 LEU C O 1
ATOM 7521 N N . PRO C 1 275 ? -29.753 -6.469 42.387 1.00 20.23 267 PRO C N 1
ATOM 7522 C CA . PRO C 1 275 ? -28.695 -6.067 41.461 1.00 16.23 267 PRO C CA 1
ATOM 7523 C C . PRO C 1 275 ? -29.234 -5.934 40.048 1.00 19.68 267 PRO C C 1
ATOM 7524 O O . PRO C 1 275 ? -30.249 -6.531 39.678 1.00 20.11 267 PRO C O 1
ATOM 7528 N N . SER C 1 276 ? -28.517 -5.142 39.249 1.00 19.94 268 SER C N 1
ATOM 7529 C CA . SER C 1 276 ? -28.954 -4.926 37.874 1.00 19.24 268 SER C CA 1
ATOM 7530 C C . SER C 1 276 ? -28.709 -6.139 36.995 1.00 23.62 268 SER C C 1
ATOM 7531 O O . SER C 1 276 ? -29.257 -6.211 35.889 1.00 23.40 268 SER C O 1
ATOM 7534 N N . HIS C 1 277 ? -27.890 -7.080 37.451 1.00 19.73 269 HIS C N 1
ATOM 7535 C CA . HIS C 1 277 ? -27.617 -8.298 36.706 1.00 18.72 269 HIS C CA 1
ATOM 7536 C C . HIS C 1 277 ? -27.439 -9.428 37.703 1.00 20.00 269 HIS C C 1
ATOM 7537 O O . HIS C 1 277 ? -26.858 -9.231 38.773 1.00 23.65 269 HIS C O 1
ATOM 7544 N N . GLY C 1 278 ? -27.962 -10.599 37.354 1.00 24.95 270 GLY C N 1
ATOM 7545 C CA . GLY C 1 278 ? -28.006 -11.708 38.289 1.00 24.32 270 GLY C CA 1
ATOM 7546 C C . GLY C 1 278 ? -29.358 -11.775 38.959 1.00 24.82 270 GLY C C 1
ATOM 7547 O O . GLY C 1 278 ? -30.357 -11.330 38.393 1.00 28.52 270 GLY C O 1
ATOM 7548 N N . LYS C 1 279 ? -29.416 -12.315 40.164 1.00 22.43 271 LYS C N 1
ATOM 7549 C CA . LYS C 1 279 ? -30.681 -12.501 40.861 1.00 22.68 271 LYS C CA 1
ATOM 7550 C C . LYS C 1 279 ? -30.658 -11.775 42.199 1.00 22.65 271 LYS C C 1
ATOM 7551 O O . LYS C 1 279 ? -29.582 -11.564 42.775 1.00 22.89 271 LYS C O 1
ATOM 7557 N N . PRO C 1 280 ? -31.829 -11.408 42.740 1.00 22.01 272 PRO C N 1
ATOM 7558 C CA . PRO C 1 280 ? -31.871 -10.870 44.103 1.00 20.92 272 PRO C CA 1
ATOM 7559 C C . PRO C 1 280 ? -31.168 -11.821 45.056 1.00 24.13 272 PRO C C 1
ATOM 7560 O O . PRO C 1 280 ? -31.309 -13.044 44.951 1.00 24.44 272 PRO C O 1
ATOM 7564 N N . PHE C 1 281 ? -30.410 -11.263 45.998 1.00 20.72 273 PHE C N 1
ATOM 7565 C CA . PHE C 1 281 ? -29.637 -12.131 46.875 1.00 22.03 273 PHE C CA 1
ATOM 7566 C C . PHE C 1 281 ? -29.438 -11.490 48.243 1.00 23.95 273 PHE C C 1
ATOM 7567 O O . PHE C 1 281 ? -29.541 -10.270 48.410 1.00 18.67 273 PHE C O 1
ATOM 7575 N N . ARG C 1 282 ? -29.142 -12.342 49.227 1.00 19.67 274 ARG C N 1
ATOM 7576 C CA . ARG C 1 282 ? -28.587 -11.892 50.490 1.00 22.17 274 ARG C CA 1
ATOM 7577 C C . ARG C 1 282 ? -27.167 -12.424 50.646 1.00 18.99 274 ARG C C 1
ATOM 7578 O O . ARG C 1 282 ? -26.752 -13.380 49.977 1.00 22.10 274 ARG C O 1
ATOM 7586 N N . GLY C 1 283 ? -26.419 -11.760 51.515 1.00 18.08 275 GLY C N 1
ATOM 7587 C CA . GLY C 1 283 ? -24.986 -11.952 51.599 1.00 23.11 275 GLY C CA 1
ATOM 7588 C C . GLY C 1 283 ? -24.252 -10.744 51.046 1.00 22.22 275 GLY C C 1
ATOM 7589 O O . GLY C 1 283 ? -23.182 -10.881 50.441 1.00 21.33 275 GLY C O 1
ATOM 7590 N N . LEU C 1 284 ? -24.819 -9.550 51.252 1.00 17.70 276 LEU C N 1
ATOM 7591 C CA . LEU C 1 284 ? -24.170 -8.319 50.794 1.00 17.80 276 LEU C CA 1
ATOM 7592 C C . LEU C 1 284 ? -22.725 -8.229 51.280 1.00 14.30 276 LEU C C 1
ATOM 7593 O O . LEU C 1 284 ? -21.804 -7.989 50.489 1.00 19.89 276 LEU C O 1
ATOM 7598 N N . HIS C 1 285 ? -22.510 -8.412 52.581 1.00 17.35 277 HIS C N 1
ATOM 7599 C CA . HIS C 1 285 ? -21.158 -8.306 53.109 1.00 17.74 277 HIS C CA 1
ATOM 7600 C C . HIS C 1 285 ? -20.272 -9.408 52.554 1.00 20.05 277 HIS C C 1
ATOM 7601 O O . HIS C 1 285 ? -19.099 -9.168 52.245 1.00 16.65 277 HIS C O 1
ATOM 7608 N N . THR C 1 286 ? -20.827 -10.610 52.397 1.00 17.71 278 THR C N 1
ATOM 7609 C CA . THR C 1 286 ? -20.063 -11.710 51.800 1.00 18.57 278 THR C CA 1
ATOM 7610 C C . THR C 1 286 ? -19.605 -11.356 50.389 1.00 21.81 278 THR C C 1
ATOM 7611 O O . THR C 1 286 ? -18.447 -11.587 50.027 1.00 18.96 278 THR C O 1
ATOM 7615 N N . ARG C 1 287 ? -20.501 -10.776 49.579 1.00 21.74 279 ARG C N 1
ATOM 7616 C CA . ARG C 1 287 ? -20.134 -10.436 48.203 1.00 24.56 279 ARG C CA 1
ATOM 7617 C C . ARG C 1 287 ? -19.103 -9.316 48.170 1.00 25.84 279 ARG C C 1
ATOM 7618 O O . ARG C 1 287 ? -18.180 -9.343 47.343 1.00 21.45 279 ARG C O 1
ATOM 7626 N N . ILE C 1 288 ? -19.225 -8.324 49.060 1.00 19.04 280 ILE C N 1
ATOM 7627 C CA A ILE C 1 288 ? -18.211 -7.270 49.118 0.47 18.44 280 ILE C CA 1
ATOM 7628 C CA B ILE C 1 288 ? -18.206 -7.280 49.083 0.53 18.43 280 ILE C CA 1
ATOM 7629 C C . ILE C 1 288 ? -16.853 -7.866 49.457 1.00 21.72 280 ILE C C 1
ATOM 7630 O O . ILE C 1 288 ? -15.823 -7.492 48.873 1.00 20.73 280 ILE C O 1
ATOM 7639 N N . GLY C 1 289 ? -16.832 -8.804 50.409 1.00 18.91 281 GLY C N 1
ATOM 7640 C CA . GLY C 1 289 ? -15.583 -9.459 50.762 1.00 21.76 281 GLY C CA 1
ATOM 7641 C C . GLY C 1 289 ? -14.977 -10.192 49.582 1.00 25.29 281 GLY C C 1
ATOM 7642 O O . GLY C 1 289 ? -13.760 -10.136 49.361 1.00 22.12 281 GLY C O 1
ATOM 7643 N N . GLN C 1 290 ? -15.824 -10.868 48.792 1.00 20.17 282 GLN C N 1
ATOM 7644 C CA . GLN C 1 290 ? -15.352 -11.564 47.595 1.00 20.04 282 GLN C CA 1
ATOM 7645 C C . GLN C 1 290 ? -14.725 -10.593 46.602 1.00 19.99 282 GLN C C 1
ATOM 7646 O O . GLN C 1 290 ? -13.691 -10.904 45.989 1.00 21.27 282 GLN C O 1
ATOM 7652 N N . LEU C 1 291 ? -15.353 -9.421 46.410 1.00 18.10 283 LEU C N 1
ATOM 7653 C CA . LEU C 1 291 ? -14.836 -8.437 45.462 1.00 19.69 283 LEU C CA 1
ATOM 7654 C C . LEU C 1 291 ? -13.520 -7.849 45.946 1.00 21.66 283 LEU C C 1
ATOM 7655 O O . LEU C 1 291 ? -12.604 -7.620 45.149 1.00 20.75 283 LEU C O 1
ATOM 7660 N N . ARG C 1 292 ? -13.411 -7.573 47.245 1.00 17.92 284 ARG C N 1
ATOM 7661 C CA . ARG C 1 292 ? -12.140 -7.087 47.774 1.00 20.73 284 ARG C CA 1
ATOM 7662 C C . ARG C 1 292 ? -11.046 -8.141 47.645 1.00 20.96 284 ARG C C 1
ATOM 7663 O O . ARG C 1 292 ? -9.902 -7.818 47.298 1.00 20.74 284 ARG C O 1
ATOM 7671 N N . ASP C 1 293 ? -11.370 -9.404 47.945 1.00 24.98 285 ASP C N 1
ATOM 7672 C CA . ASP C 1 293 ? -10.400 -10.476 47.743 1.00 24.66 285 ASP C CA 1
ATOM 7673 C C . ASP C 1 293 ? -9.971 -10.546 46.285 1.00 26.46 285 ASP C C 1
ATOM 7674 O O . ASP C 1 293 ? -8.787 -10.734 45.978 1.00 29.17 285 ASP C O 1
ATOM 7679 N N . HIS C 1 294 ? -10.934 -10.409 45.374 1.00 19.53 286 HIS C N 1
ATOM 7680 C CA . HIS C 1 294 ? -10.643 -10.498 43.944 1.00 20.11 286 HIS C CA 1
ATOM 7681 C C . HIS C 1 294 ? -9.641 -9.433 43.519 1.00 24.26 286 HIS C C 1
ATOM 7682 O O . HIS C 1 294 ? -8.644 -9.725 42.841 1.00 25.76 286 HIS C O 1
ATOM 7689 N N . HIS C 1 295 ? -9.881 -8.182 43.913 1.00 23.04 287 HIS C N 1
ATOM 7690 C CA . HIS C 1 295 ? -8.964 -7.129 43.499 1.00 23.34 287 HIS C CA 1
ATOM 7691 C C . HIS C 1 295 ? -7.629 -7.215 44.224 1.00 22.31 287 HIS C C 1
ATOM 7692 O O . HIS C 1 295 ? -6.592 -6.919 43.627 1.00 25.11 287 HIS C O 1
ATOM 7699 N N . ALA C 1 296 ? -7.623 -7.634 45.492 1.00 22.28 288 ALA C N 1
ATOM 7700 C CA . ALA C 1 296 ? -6.352 -7.872 46.171 1.00 25.47 288 ALA C CA 1
ATOM 7701 C C . ALA C 1 296 ? -5.499 -8.860 45.395 1.00 28.42 288 ALA C C 1
ATOM 7702 O O . ALA C 1 296 ? -4.283 -8.669 45.254 1.00 25.55 288 ALA C O 1
ATOM 7704 N N . ALA C 1 297 ? -6.120 -9.922 44.870 1.00 26.04 289 ALA C N 1
ATOM 7705 C CA . ALA C 1 297 ? -5.361 -10.936 44.146 1.00 24.31 289 ALA C CA 1
ATOM 7706 C C . ALA C 1 297 ? -4.829 -10.387 42.828 1.00 26.68 289 ALA C C 1
ATOM 7707 O O . ALA C 1 297 ? -3.688 -10.679 42.444 1.00 28.12 289 ALA C O 1
ATOM 7709 N N . ARG C 1 298 ? -5.638 -9.579 42.129 1.00 29.54 290 ARG C N 1
ATOM 7710 C CA . ARG C 1 298 ? -5.192 -8.973 40.877 1.00 29.76 290 ARG C CA 1
ATOM 7711 C C . ARG C 1 298 ? -4.055 -7.994 41.123 1.00 28.75 290 ARG C C 1
ATOM 7712 O O . ARG C 1 298 ? -3.069 -7.972 40.375 1.00 28.58 290 ARG C O 1
ATOM 7720 N N . LEU C 1 299 ? -4.195 -7.144 42.148 1.00 25.72 291 LEU C N 1
ATOM 7721 C CA . LEU C 1 299 ? -3.115 -6.222 42.476 1.00 26.14 291 LEU C CA 1
ATOM 7722 C C . LEU C 1 299 ? -1.832 -6.978 42.779 1.00 32.78 291 LEU C C 1
ATOM 7723 O O . LEU C 1 299 ? -0.742 -6.543 42.397 1.00 33.29 291 LEU C O 1
ATOM 7728 N N . ALA C 1 300 ? -1.941 -8.120 43.460 1.00 27.21 292 ALA C N 1
ATOM 7729 C CA . ALA C 1 300 ? -0.744 -8.899 43.757 1.00 29.50 292 ALA C CA 1
ATOM 7730 C C . ALA C 1 300 ? -0.068 -9.372 42.476 1.00 32.04 292 ALA C C 1
ATOM 7731 O O . ALA C 1 300 ? 1.168 -9.393 42.385 1.00 31.10 292 ALA C O 1
ATOM 7733 N N . GLU C 1 301 ? -0.860 -9.752 41.472 1.00 30.60 293 GLU C N 1
ATOM 7734 C CA . GLU C 1 301 ? -0.278 -10.181 40.203 1.00 32.71 293 GLU C CA 1
ATOM 7735 C C . GLU C 1 301 ? 0.408 -9.023 39.494 1.00 31.89 293 GLU C C 1
ATOM 7736 O O . GLU C 1 301 ? 1.447 -9.211 38.849 1.00 34.39 293 GLU C O 1
ATOM 7742 N N . VAL C 1 302 ? -0.175 -7.824 39.573 1.00 31.91 294 VAL C N 1
ATOM 7743 C CA . VAL C 1 302 ? 0.440 -6.670 38.929 1.00 28.83 294 VAL C CA 1
ATOM 7744 C C . VAL C 1 302 ? 1.758 -6.325 39.608 1.00 30.53 294 VAL C C 1
ATOM 7745 O O . VAL C 1 302 ? 2.760 -6.051 38.936 1.00 33.46 294 VAL C O 1
ATOM 7749 N N . ARG C 1 303 ? 1.785 -6.342 40.948 1.00 28.27 295 ARG C N 1
ATOM 7750 C CA . ARG C 1 303 ? 3.045 -6.161 41.670 1.00 37.37 295 ARG C CA 1
ATOM 7751 C C . ARG C 1 303 ? 4.105 -7.141 41.184 1.00 39.34 295 ARG C C 1
ATOM 7752 O O . ARG C 1 303 ? 5.243 -6.755 40.889 1.00 39.94 295 ARG C O 1
ATOM 7760 N N . ALA C 1 304 ? 3.752 -8.427 41.119 1.00 39.64 296 ALA C N 1
ATOM 7761 C CA . ALA C 1 304 ? 4.718 -9.439 40.704 1.00 38.31 296 ALA C CA 1
ATOM 7762 C C . ALA C 1 304 ? 5.233 -9.162 39.297 1.00 39.77 296 ALA C C 1
ATOM 7763 O O . ALA C 1 304 ? 6.445 -9.191 39.048 1.00 42.13 296 ALA C O 1
ATOM 7765 N N . ALA C 1 305 ? 4.323 -8.873 38.362 1.00 37.83 297 ALA C N 1
ATOM 7766 C CA . ALA C 1 305 ? 4.735 -8.613 36.984 1.00 33.12 297 ALA C CA 1
ATOM 7767 C C . ALA C 1 305 ? 5.686 -7.425 36.902 1.00 40.78 297 ALA C C 1
ATOM 7768 O O . ALA C 1 305 ? 6.702 -7.479 36.194 1.00 41.41 297 ALA C O 1
ATOM 7770 N N . CYS C 1 306 ? 5.377 -6.346 37.626 1.00 38.00 298 CYS C N 1
ATOM 7771 C CA . CYS C 1 306 ? 6.180 -5.134 37.554 1.00 42.97 298 CYS C CA 1
ATOM 7772 C C . CYS C 1 306 ? 7.483 -5.244 38.328 1.00 43.13 298 CYS C C 1
ATOM 7773 O O . CYS C 1 306 ? 8.376 -4.416 38.128 1.00 38.18 298 CYS C O 1
ATOM 7776 N N . ALA C 1 307 ? 7.617 -6.238 39.204 1.00 43.31 299 ALA C N 1
ATOM 7777 C CA . ALA C 1 307 ? 8.915 -6.490 39.825 1.00 42.68 299 ALA C CA 1
ATOM 7778 C C . ALA C 1 307 ? 9.883 -7.157 38.856 1.00 48.16 299 ALA C C 1
ATOM 7779 O O . ALA C 1 307 ? 11.096 -6.929 38.937 1.00 49.68 299 ALA C O 1
ATOM 7781 N N . ASP C 1 308 ? 9.369 -7.967 37.929 1.00 49.05 300 ASP C N 1
ATOM 7782 C CA . ASP C 1 308 ? 10.219 -8.629 36.946 1.00 55.39 300 ASP C CA 1
ATOM 7783 C C . ASP C 1 308 ? 10.712 -7.667 35.869 1.00 56.20 300 ASP C C 1
ATOM 7784 O O . ASP C 1 308 ? 11.865 -7.764 35.433 1.00 58.46 300 ASP C O 1
ATOM 7786 N N . LYS C 1 309 ? 9.866 -6.735 35.434 1.00 49.89 301 LYS C N 1
ATOM 7787 C CA . LYS C 1 309 ? 10.183 -5.854 34.318 1.00 46.52 301 LYS C CA 1
ATOM 7788 C C . LYS C 1 309 ? 9.232 -4.669 34.355 1.00 40.12 301 LYS C C 1
ATOM 7789 O O . LYS C 1 309 ? 8.136 -4.767 34.919 1.00 34.69 301 LYS C O 1
ATOM 7791 N N . PRO C 1 310 ? 9.611 -3.540 33.759 1.00 45.19 302 PRO C N 1
ATOM 7792 C CA . PRO C 1 310 ? 8.629 -2.468 33.553 1.00 39.26 302 PRO C CA 1
ATOM 7793 C C . PRO C 1 310 ? 7.509 -2.982 32.665 1.00 42.16 302 PRO C C 1
ATOM 7794 O O . PRO C 1 310 ? 7.756 -3.585 31.617 1.00 44.27 302 PRO C O 1
ATOM 7798 N N . CYS C 1 311 ? 6.270 -2.770 33.104 1.00 31.81 303 CYS C N 1
ATOM 7799 C CA . CYS C 1 311 ? 5.105 -3.286 32.403 1.00 24.47 303 CYS C CA 1
ATOM 7800 C C . CYS C 1 311 ? 4.182 -2.151 31.994 1.00 25.23 303 CYS C C 1
ATOM 7801 O O . CYS C 1 311 ? 3.883 -1.257 32.797 1.00 27.94 303 CYS C O 1
ATOM 7804 N N . SER C 1 312 ? 3.720 -2.210 30.750 1.00 29.22 304 SER C N 1
ATOM 7805 C CA . SER C 1 312 ? 2.591 -1.419 30.291 1.00 26.36 304 SER C CA 1
ATOM 7806 C C . SER C 1 312 ? 1.283 -2.160 30.582 1.00 25.83 304 SER C C 1
ATOM 7807 O O . SER C 1 312 ? 1.274 -3.347 30.913 1.00 26.51 304 SER C O 1
ATOM 7810 N N . ALA C 1 313 ? 0.162 -1.449 30.433 1.00 21.53 305 ALA C N 1
ATOM 7811 C CA . ALA C 1 313 ? -1.138 -2.106 30.534 1.00 27.04 305 ALA C CA 1
ATOM 7812 C C . ALA C 1 313 ? -1.247 -3.260 29.544 1.00 22.01 305 ALA C C 1
ATOM 7813 O O . ALA C 1 313 ? -1.807 -4.317 29.864 1.00 27.30 305 ALA C O 1
ATOM 7815 N N . ALA C 1 314 ? -0.709 -3.081 28.333 1.00 22.62 306 ALA C N 1
ATOM 7816 C CA . ALA C 1 314 ? -0.723 -4.175 27.371 1.00 29.56 306 ALA C CA 1
ATOM 7817 C C . ALA C 1 314 ? 0.035 -5.384 27.903 1.00 30.99 306 ALA C C 1
ATOM 7818 O O . ALA C 1 314 ? -0.346 -6.527 27.633 1.00 31.06 306 ALA C O 1
ATOM 7820 N N . ASP C 1 315 ? 1.123 -5.154 28.647 1.00 30.59 307 ASP C N 1
ATOM 7821 C CA . ASP C 1 315 ? 1.867 -6.273 29.226 1.00 34.08 307 ASP C CA 1
ATOM 7822 C C . ASP C 1 315 ? 1.062 -6.989 30.303 1.00 33.70 307 ASP C C 1
ATOM 7823 O O . ASP C 1 315 ? 1.232 -8.198 30.501 1.00 31.18 307 ASP C O 1
ATOM 7828 N N . ILE C 1 316 ? 0.200 -6.266 31.013 1.00 31.67 308 ILE C N 1
ATOM 7829 C CA . ILE C 1 316 ? -0.560 -6.860 32.111 1.00 30.44 308 ILE C CA 1
ATOM 7830 C C . ILE C 1 316 ? -1.748 -7.669 31.594 1.00 33.76 308 ILE C C 1
ATOM 7831 O O . ILE C 1 316 ? -2.158 -8.647 32.232 1.00 35.78 308 ILE C O 1
ATOM 7836 N N . VAL C 1 317 ? -2.299 -7.299 30.432 1.00 33.34 309 VAL C N 1
ATOM 7837 C CA . VAL C 1 317 ? -3.506 -7.961 29.926 1.00 32.54 309 VAL C CA 1
ATOM 7838 C C . VAL C 1 317 ? -3.376 -9.481 29.867 1.00 38.72 309 VAL C C 1
ATOM 7839 O O . VAL C 1 317 ? -4.264 -10.170 30.387 1.00 37.88 309 VAL C O 1
ATOM 7843 N N . PRO C 1 318 ? -2.336 -10.064 29.254 1.00 36.79 310 PRO C N 1
ATOM 7844 C CA . PRO C 1 318 ? -2.247 -11.538 29.231 1.00 45.56 310 PRO C CA 1
ATOM 7845 C C . PRO C 1 318 ? -2.198 -12.187 30.605 1.00 48.45 310 PRO C C 1
ATOM 7846 O O . PRO C 1 318 ? -2.418 -13.401 30.705 1.00 51.83 310 PRO C O 1
ATOM 7850 N N . ILE C 1 319 ? -1.928 -11.434 31.665 1.00 45.73 311 ILE C N 1
ATOM 7851 C CA . ILE C 1 319 ? -1.892 -12.031 32.995 1.00 41.81 311 ILE C CA 1
ATOM 7852 C C . ILE C 1 319 ? -3.293 -12.103 33.587 1.00 43.63 311 ILE C C 1
ATOM 7853 O O . ILE C 1 319 ? -3.697 -13.132 34.140 1.00 43.98 311 ILE C O 1
ATOM 7858 N N . MET C 1 320 ? -4.055 -11.014 33.473 1.00 43.28 312 MET C N 1
ATOM 7859 C CA . MET C 1 320 ? -5.422 -10.976 33.983 1.00 50.62 312 MET C CA 1
ATOM 7860 C C . MET C 1 320 ? -6.406 -11.725 33.090 1.00 53.59 312 MET C C 1
ATOM 7861 O O . MET C 1 320 ? -7.438 -12.200 33.577 1.00 59.58 312 MET C O 1
ATOM 7866 N N . PHE C 1 321 ? -6.125 -11.812 31.792 1.00 53.82 313 PHE C N 1
ATOM 7867 C CA . PHE C 1 321 ? -7.036 -12.392 30.811 1.00 55.78 313 PHE C CA 1
ATOM 7868 C C . PHE C 1 321 ? -6.233 -13.344 29.939 1.00 56.90 313 PHE C C 1
ATOM 7869 O O . PHE C 1 321 ? -5.287 -12.922 29.267 1.00 67.66 313 PHE C O 1
ATOM 7877 N N . ARG C 1 322 ? -6.614 -14.615 29.936 1.00 53.27 314 ARG C N 1
ATOM 7878 C CA . ARG C 1 322 ? -5.835 -15.643 29.260 1.00 60.88 314 ARG C CA 1
ATOM 7879 C C . ARG C 1 322 ? -6.367 -15.990 27.877 1.00 73.01 314 ARG C C 1
ATOM 7880 O O . ARG C 1 322 ? -5.654 -16.640 27.103 1.00 78.77 314 ARG C O 1
ATOM 7882 N N . ARG C 1 323 ? -7.588 -15.578 27.547 1.00 76.01 315 ARG C N 1
ATOM 7883 C CA . ARG C 1 323 ? -8.145 -15.850 26.229 1.00 80.42 315 ARG C CA 1
ATOM 7884 C C . ARG C 1 323 ? -7.710 -14.775 25.240 1.00 80.00 315 ARG C C 1
ATOM 7885 O O . ARG C 1 323 ? -7.678 -13.588 25.571 1.00 76.78 315 ARG C O 1
ATOM 7887 N N . ALA C 1 324 ? -7.365 -15.203 24.024 1.00 83.83 316 ALA C N 1
ATOM 7888 C CA . ALA C 1 324 ? -7.010 -14.261 22.970 1.00 82.58 316 ALA C CA 1
ATOM 7889 C C . ALA C 1 324 ? -8.199 -13.359 22.659 1.00 80.12 316 ALA C C 1
ATOM 7890 O O . ALA C 1 324 ? -9.322 -13.836 22.475 1.00 88.36 316 ALA C O 1
ATOM 7892 N N . LEU C 1 325 ? -7.946 -12.054 22.597 1.00 68.95 317 LEU C N 1
ATOM 7893 C CA . LEU C 1 325 ? -8.989 -11.038 22.668 1.00 57.58 317 LEU C CA 1
ATOM 7894 C C . LEU C 1 325 ? -9.161 -10.314 21.340 1.00 52.93 317 LEU C C 1
ATOM 7895 O O . LEU C 1 325 ? -8.182 -10.044 20.635 1.00 52.39 317 LEU C O 1
ATOM 7900 N N . ASP C 1 326 ? -10.407 -9.963 21.020 1.00 46.98 318 ASP C N 1
ATOM 7901 C CA . ASP C 1 326 ? -10.661 -9.100 19.877 1.00 47.75 318 ASP C CA 1
ATOM 7902 C C . ASP C 1 326 ? -10.534 -7.648 20.338 1.00 39.41 318 ASP C C 1
ATOM 7903 O O . ASP C 1 326 ? -10.135 -7.371 21.472 1.00 40.72 318 ASP C O 1
ATOM 7908 N N . ILE C 1 327 ? -10.876 -6.696 19.469 1.00 41.45 319 ILE C N 1
ATOM 7909 C CA . ILE C 1 327 ? -10.509 -5.306 19.739 1.00 39.21 319 ILE C CA 1
ATOM 7910 C C . ILE C 1 327 ? -11.335 -4.728 20.883 1.00 39.28 319 ILE C C 1
ATOM 7911 O O . ILE C 1 327 ? -10.810 -3.999 21.734 1.00 35.29 319 ILE C O 1
ATOM 7916 N N . HIS C 1 328 ? -12.632 -5.036 20.931 1.00 47.14 320 HIS C N 1
ATOM 7917 C CA . HIS C 1 328 ? -13.450 -4.553 22.040 1.00 47.57 320 HIS C CA 1
ATOM 7918 C C . HIS C 1 328 ? -13.028 -5.200 23.354 1.00 45.59 320 HIS C C 1
ATOM 7919 O O . HIS C 1 328 ? -12.951 -4.528 24.390 1.00 49.02 320 HIS C O 1
ATOM 7921 N N . GLN C 1 329 ? -12.732 -6.500 23.329 1.00 41.68 321 GLN C N 1
ATOM 7922 C CA . GLN C 1 329 ? -12.262 -7.172 24.536 1.00 45.47 321 GLN C CA 1
ATOM 7923 C C . GLN C 1 329 ? -10.894 -6.656 24.971 1.00 44.47 321 GLN C C 1
ATOM 7924 O O . GLN C 1 329 ? -10.605 -6.597 26.172 1.00 42.01 321 GLN C O 1
ATOM 7930 N N . MET C 1 330 ? -10.043 -6.283 24.015 1.00 40.00 322 MET C N 1
ATOM 7931 C CA . MET C 1 330 ? -8.706 -5.809 24.355 1.00 35.62 322 MET C CA 1
ATOM 7932 C C . MET C 1 330 ? -8.751 -4.447 25.037 1.00 28.31 322 MET C C 1
ATOM 7933 O O . MET C 1 330 ? -8.027 -4.208 26.010 1.00 33.15 322 MET C O 1
ATOM 7938 N N . THR C 1 331 ? -9.574 -3.530 24.533 1.00 35.98 323 THR C N 1
ATOM 7939 C CA . THR C 1 331 ? -9.613 -2.201 25.132 1.00 37.88 323 THR C CA 1
ATOM 7940 C C . THR C 1 331 ? -10.199 -2.261 26.535 1.00 33.84 323 THR C C 1
ATOM 7941 O O . THR C 1 331 ? -9.713 -1.589 27.452 1.00 29.48 323 THR C O 1
ATOM 7945 N N . PHE C 1 332 ? -11.227 -3.082 26.729 1.00 33.92 324 PHE C N 1
ATOM 7946 C CA A PHE C 1 332 ? -11.757 -3.192 28.079 0.54 34.89 324 PHE C CA 1
ATOM 7947 C CA B PHE C 1 332 ? -11.803 -3.304 28.055 0.46 34.96 324 PHE C CA 1
ATOM 7948 C C . PHE C 1 332 ? -10.752 -3.856 29.013 1.00 28.63 324 PHE C C 1
ATOM 7949 O O . PHE C 1 332 ? -10.594 -3.396 30.150 1.00 29.33 324 PHE C O 1
ATOM 7964 N N . ALA C 1 333 ? -10.023 -4.877 28.554 1.00 26.69 325 ALA C N 1
ATOM 7965 C CA . ALA C 1 333 ? -8.997 -5.498 29.391 1.00 28.04 325 ALA C CA 1
ATOM 7966 C C . ALA C 1 333 ? -7.857 -4.531 29.702 1.00 24.58 325 ALA C C 1
ATOM 7967 O O . ALA C 1 333 ? -7.372 -4.481 30.839 1.00 23.08 325 ALA C O 1
ATOM 7969 N N . MET C 1 334 ? -7.415 -3.754 28.710 1.00 22.24 326 MET C N 1
ATOM 7970 C CA . MET C 1 334 ? -6.378 -2.759 28.970 1.00 20.05 326 MET C CA 1
ATOM 7971 C C . MET C 1 334 ? -6.848 -1.717 29.979 1.00 24.79 326 MET C C 1
ATOM 7972 O O . MET C 1 334 ? -6.076 -1.304 30.852 1.00 19.92 326 MET C O 1
ATOM 7977 N N . GLY C 1 335 ? -8.111 -1.294 29.883 1.00 19.71 327 GLY C N 1
ATOM 7978 C CA . GLY C 1 335 ? -8.632 -0.324 30.831 1.00 19.55 327 GLY C CA 1
ATOM 7979 C C . GLY C 1 335 ? -8.619 -0.837 32.256 1.00 20.16 327 GLY C C 1
ATOM 7980 O O . GLY C 1 335 ? -8.250 -0.111 33.183 1.00 20.82 327 GLY C O 1
ATOM 7981 N N . GLU C 1 336 ? -8.981 -2.109 32.444 1.00 18.90 328 GLU C N 1
ATOM 7982 C CA . GLU C 1 336 ? -8.983 -2.672 33.789 1.00 21.46 328 GLU C CA 1
ATOM 7983 C C . GLU C 1 336 ? -7.564 -2.910 34.288 1.00 23.97 328 GLU C C 1
ATOM 7984 O O . GLU C 1 336 ? -7.267 -2.667 35.462 1.00 20.62 328 GLU C O 1
ATOM 7990 N N . ALA C 1 337 ? -6.664 -3.361 33.408 1.00 19.39 329 ALA C N 1
ATOM 7991 C CA . ALA C 1 337 ? -5.266 -3.478 33.804 1.00 23.37 329 ALA C CA 1
ATOM 7992 C C . ALA C 1 337 ? -4.718 -2.132 34.253 1.00 24.67 329 ALA C C 1
ATOM 7993 O O . ALA C 1 337 ? -4.030 -2.041 35.279 1.00 21.52 329 ALA C O 1
ATOM 7995 N N . LEU C 1 338 ? -5.009 -1.073 33.493 1.00 21.83 330 LEU C N 1
ATOM 7996 C CA . LEU C 1 338 ? -4.489 0.239 33.852 1.00 22.19 330 LEU C CA 1
ATOM 7997 C C . LEU C 1 338 ? -5.060 0.720 35.179 1.00 17.59 330 LEU C C 1
ATOM 7998 O O . LEU C 1 338 ? -4.365 1.394 35.942 1.00 20.94 330 LEU C O 1
ATOM 8003 N N . ALA C 1 339 ? -6.316 0.384 35.472 1.00 17.94 331 ALA C N 1
ATOM 8004 C CA . ALA C 1 339 ? -6.884 0.728 36.774 1.00 17.73 331 ALA C CA 1
ATOM 8005 C C . ALA C 1 339 ? -6.069 0.119 37.905 1.00 23.14 331 ALA C C 1
ATOM 8006 O O . ALA C 1 339 ? -5.870 0.747 38.955 1.00 20.87 331 ALA C O 1
ATOM 8008 N N . HIS C 1 340 ? -5.607 -1.121 37.724 1.00 20.56 332 HIS C N 1
ATOM 8009 C CA . HIS C 1 340 ? -4.854 -1.766 38.787 1.00 18.53 332 HIS C CA 1
ATOM 8010 C C . HIS C 1 340 ? -3.448 -1.186 38.885 1.00 20.62 332 HIS C C 1
ATOM 8011 O O . HIS C 1 340 ? -2.939 -0.969 39.989 1.00 24.59 332 HIS C O 1
ATOM 8018 N N . LEU C 1 341 ? -2.811 -0.926 37.737 1.00 23.57 333 LEU C N 1
ATOM 8019 C CA . LEU C 1 341 ? -1.528 -0.225 37.722 1.00 21.87 333 LEU C CA 1
ATOM 8020 C C . LEU C 1 341 ? -1.642 1.139 38.399 1.00 21.11 333 LEU C C 1
ATOM 8021 O O . LEU C 1 341 ? -0.780 1.521 39.204 1.00 24.21 333 LEU C O 1
ATOM 8026 N N . HIS C 1 342 ? -2.718 1.876 38.110 1.00 20.36 334 HIS C N 1
ATOM 8027 C CA . HIS C 1 342 ? -2.826 3.235 38.628 1.00 24.35 334 HIS C CA 1
ATOM 8028 C C . HIS C 1 342 ? -3.037 3.248 40.138 1.00 22.98 334 HIS C C 1
ATOM 8029 O O . HIS C 1 342 ? -2.501 4.124 40.832 1.00 24.18 334 HIS C O 1
ATOM 8036 N N . LEU C 1 343 ? -3.817 2.300 40.674 1.00 20.83 335 LEU C N 1
ATOM 8037 C CA . LEU C 1 343 ? -3.954 2.227 42.127 1.00 19.05 335 LEU C CA 1
ATOM 8038 C C . LEU C 1 343 ? -2.591 2.069 42.777 1.00 23.55 335 LEU C C 1
ATOM 8039 O O . LEU C 1 343 ? -2.262 2.766 43.745 1.00 27.71 335 LEU C O 1
ATOM 8044 N N . LEU C 1 344 ? -1.780 1.143 42.260 1.00 22.47 336 LEU C N 1
ATOM 8045 C CA . LEU C 1 344 ? -0.476 0.898 42.865 1.00 28.52 336 LEU C CA 1
ATOM 8046 C C . LEU C 1 344 ? 0.449 2.094 42.678 1.00 26.67 336 LEU C C 1
ATOM 8047 O O . LEU C 1 344 ? 1.163 2.486 43.611 1.00 28.69 336 LEU C O 1
ATOM 8052 N N . TRP C 1 345 ? 0.440 2.683 41.480 1.00 27.56 337 TRP C N 1
ATOM 8053 C CA . TRP C 1 345 ? 1.271 3.850 41.195 1.00 27.86 337 TRP C CA 1
ATOM 8054 C C . TRP C 1 345 ? 0.931 5.007 42.125 1.00 30.52 337 TRP C C 1
ATOM 8055 O O . TRP C 1 345 ? 1.817 5.600 42.751 1.00 32.17 337 TRP C O 1
ATOM 8066 N N . LEU C 1 346 ? -0.354 5.331 42.247 1.00 32.29 338 LEU C N 1
ATOM 8067 C CA . LEU C 1 346 ? -0.739 6.527 42.982 1.00 27.94 338 LEU C CA 1
ATOM 8068 C C . LEU C 1 346 ? -0.607 6.373 44.494 1.00 35.91 338 LEU C C 1
ATOM 8069 O O . LEU C 1 346 ? -0.616 7.387 45.201 1.00 38.65 338 LEU C O 1
ATOM 8074 N N . GLN C 1 347 ? -0.446 5.161 45.022 1.00 34.79 339 GLN C N 1
ATOM 8075 C CA . GLN C 1 347 ? -0.109 5.030 46.430 1.00 35.68 339 GLN C CA 1
ATOM 8076 C C . GLN C 1 347 ? 1.371 4.734 46.639 1.00 35.07 339 GLN C C 1
ATOM 8077 O O . GLN C 1 347 ? 1.767 4.336 47.736 1.00 39.40 339 GLN C O 1
ATOM 8083 N N . GLY C 1 348 ? 2.195 4.940 45.613 1.00 32.40 340 GLY C N 1
ATOM 8084 C CA . GLY C 1 348 ? 3.633 4.918 45.762 1.00 35.00 340 GLY C CA 1
ATOM 8085 C C . GLY C 1 348 ? 4.299 3.567 45.641 1.00 40.61 340 GLY C C 1
ATOM 8086 O O . GLY C 1 348 ? 5.487 3.455 45.966 1.00 42.30 340 GLY C O 1
ATOM 8087 N N . GLU C 1 349 ? 3.587 2.540 45.185 1.00 38.06 341 GLU C N 1
ATOM 8088 C CA . GLU C 1 349 ? 4.176 1.212 45.058 1.00 40.02 341 GLU C CA 1
ATOM 8089 C C . GLU C 1 349 ? 4.766 0.959 43.682 1.00 40.54 341 GLU C C 1
ATOM 8090 O O . GLU C 1 349 ? 5.471 -0.039 43.498 1.00 37.73 341 GLU C O 1
ATOM 8096 N N . LEU C 1 350 ? 4.489 1.824 42.716 1.00 34.45 342 LEU C N 1
ATOM 8097 C CA . LEU C 1 350 ? 5.066 1.719 41.390 1.00 33.61 342 LEU C CA 1
ATOM 8098 C C . LEU C 1 350 ? 5.586 3.081 40.971 1.00 37.82 342 LEU C C 1
ATOM 8099 O O . LEU C 1 350 ? 5.111 4.119 41.442 1.00 37.64 342 LEU C O 1
ATOM 8104 N N . THR C 1 351 ? 6.585 3.059 40.097 1.00 34.70 343 THR C N 1
ATOM 8105 C CA . THR C 1 351 ? 7.093 4.249 39.434 1.00 33.11 343 THR C CA 1
ATOM 8106 C C . THR C 1 351 ? 6.623 4.209 37.988 1.00 31.87 343 THR C C 1
ATOM 8107 O O . THR C 1 351 ? 6.788 3.189 37.311 1.00 36.48 343 THR C O 1
ATOM 8111 N N . ARG C 1 352 ? 6.011 5.299 37.526 1.00 29.31 344 ARG C N 1
ATOM 8112 C CA . ARG C 1 352 ? 5.530 5.376 36.155 1.00 30.65 344 ARG C CA 1
ATOM 8113 C C . ARG C 1 352 ? 6.615 6.010 35.294 1.00 31.08 344 ARG C C 1
ATOM 8114 O O . ARG C 1 352 ? 7.151 7.068 35.636 1.00 33.37 344 ARG C O 1
ATOM 8122 N N . VAL C 1 353 ? 6.952 5.342 34.197 1.00 33.20 345 VAL C N 1
ATOM 8123 C CA . VAL C 1 353 ? 8.031 5.758 33.313 1.00 35.83 345 VAL C CA 1
ATOM 8124 C C . VAL C 1 353 ? 7.446 5.949 31.921 1.00 35.86 345 VAL C C 1
ATOM 8125 O O . VAL C 1 353 ? 6.867 5.017 31.351 1.00 33.82 345 VAL C O 1
ATOM 8129 N N . GLN C 1 354 ? 7.588 7.155 31.377 1.00 39.13 346 GLN C N 1
ATOM 8130 C CA A GLN C 1 354 ? 7.148 7.442 30.015 0.54 36.60 346 GLN C CA 1
ATOM 8131 C CA B GLN C 1 354 ? 7.154 7.459 30.015 0.46 36.88 346 GLN C CA 1
ATOM 8132 C C . GLN C 1 354 ? 8.298 7.092 29.077 1.00 36.29 346 GLN C C 1
ATOM 8133 O O . GLN C 1 354 ? 9.275 7.833 28.954 1.00 37.69 346 GLN C O 1
ATOM 8144 N N . GLY C 1 355 ? 8.186 5.941 28.419 1.00 37.25 347 GLY C N 1
ATOM 8145 C CA . GLY C 1 355 ? 9.290 5.452 27.614 1.00 34.49 347 GLY C CA 1
ATOM 8146 C C . GLY C 1 355 ? 9.622 6.375 26.455 1.00 40.84 347 GLY C C 1
ATOM 8147 O O . GLY C 1 355 ? 8.769 7.091 25.933 1.00 36.15 347 GLY C O 1
ATOM 8148 N N . GLU C 1 356 ? 10.893 6.349 26.045 1.00 34.64 348 GLU C N 1
ATOM 8149 C CA . GLU C 1 356 ? 11.299 7.118 24.871 1.00 36.78 348 GLU C CA 1
ATOM 8150 C C . GLU C 1 356 ? 10.540 6.669 23.625 1.00 46.28 348 GLU C C 1
ATOM 8151 O O . GLU C 1 356 ? 10.357 7.462 22.693 1.00 43.64 348 GLU C O 1
ATOM 8157 N N . ASP C 1 357 ? 10.069 5.419 23.594 1.00 34.83 349 ASP C N 1
ATOM 8158 C CA . ASP C 1 357 ? 9.241 4.942 22.490 1.00 34.31 349 ASP C CA 1
ATOM 8159 C C . ASP C 1 357 ? 7.784 5.391 22.599 1.00 38.33 349 ASP C C 1
ATOM 8160 O O . ASP C 1 357 ? 6.961 4.996 21.764 1.00 35.03 349 ASP C O 1
ATOM 8165 N N . GLY C 1 358 ? 7.442 6.198 23.599 1.00 35.14 350 GLY C N 1
ATOM 8166 C CA . GLY C 1 358 ? 6.100 6.715 23.743 1.00 28.19 350 GLY C CA 1
ATOM 8167 C C . GLY C 1 358 ? 5.150 5.850 24.539 1.00 26.70 350 GLY C C 1
ATOM 8168 O O . GLY C 1 358 ? 3.994 6.247 24.727 1.00 29.64 350 GLY C O 1
ATOM 8169 N N . VAL C 1 359 ? 5.592 4.687 25.019 1.00 27.57 351 VAL C N 1
ATOM 8170 C CA . VAL C 1 359 ? 4.752 3.781 25.796 1.00 25.32 351 VAL C CA 1
ATOM 8171 C C . VAL C 1 359 ? 4.999 4.019 27.285 1.00 28.44 351 VAL C C 1
ATOM 8172 O O . VAL C 1 359 ? 6.151 4.111 27.726 1.00 29.41 351 VAL C O 1
ATOM 8176 N N . ILE C 1 360 ? 3.917 4.116 28.051 1.00 26.73 352 ILE C N 1
ATOM 8177 C CA . ILE C 1 360 ? 3.974 4.248 29.506 1.00 27.44 352 ILE C CA 1
ATOM 8178 C C . ILE C 1 360 ? 4.135 2.871 30.142 1.00 26.93 352 ILE C C 1
ATOM 8179 O O . ILE C 1 360 ? 3.369 1.946 29.848 1.00 28.31 352 ILE C O 1
ATOM 8184 N N . ARG C 1 361 ? 5.119 2.738 31.036 1.00 24.67 353 ARG C N 1
ATOM 8185 C CA . ARG C 1 361 ? 5.358 1.499 31.768 1.00 28.58 353 ARG C CA 1
ATOM 8186 C C . ARG C 1 361 ? 5.472 1.799 33.258 1.00 31.22 353 ARG C C 1
ATOM 8187 O O . ARG C 1 361 ? 5.747 2.929 33.668 1.00 29.64 353 ARG C O 1
ATOM 8195 N N . PHE C 1 362 ? 5.260 0.765 34.069 1.00 24.77 354 PHE C N 1
ATOM 8196 C CA . PHE C 1 362 ? 5.297 0.882 35.519 1.00 28.96 354 PHE C CA 1
ATOM 8197 C C . PHE C 1 362 ? 6.290 -0.124 36.085 1.00 34.27 354 PHE C C 1
ATOM 8198 O O . PHE C 1 362 ? 6.334 -1.276 35.642 1.00 33.67 354 PHE C O 1
ATOM 8206 N N . ARG C 1 363 ? 7.080 0.305 37.069 1.00 35.51 355 ARG C N 1
ATOM 8207 C CA . ARG C 1 363 ? 8.108 -0.558 37.638 1.00 36.39 355 ARG C CA 1
ATOM 8208 C C . ARG C 1 363 ? 8.116 -0.440 39.154 1.00 38.65 355 ARG C C 1
ATOM 8209 O O . ARG C 1 363 ? 7.759 0.600 39.714 1.00 40.35 355 ARG C O 1
ATOM 8217 N N . ALA C 1 364 ? 8.526 -1.525 39.805 1.00 44.73 356 ALA C N 1
ATOM 8218 C CA . ALA C 1 364 ? 8.740 -1.542 41.248 1.00 51.01 356 ALA C CA 1
ATOM 8219 C C . ALA C 1 364 ? 9.762 -0.489 41.658 1.00 55.29 356 ALA C C 1
ATOM 8220 O O . ALA C 1 364 ? 10.734 -0.244 40.944 1.00 55.20 356 ALA C O 1
ATOM 8223 N N . HIS D 1 4 ? -24.925 40.466 29.905 1.00 72.63 -4 HIS D N 1
ATOM 8224 C CA . HIS D 1 4 ? -26.289 40.662 30.388 1.00 77.19 -4 HIS D CA 1
ATOM 8225 C C . HIS D 1 4 ? -26.447 40.258 31.859 1.00 76.08 -4 HIS D C 1
ATOM 8226 O O . HIS D 1 4 ? -27.558 40.273 32.399 1.00 76.24 -4 HIS D O 1
ATOM 8233 N N . HIS D 1 5 ? -25.335 39.907 32.504 1.00 64.11 -3 HIS D N 1
ATOM 8234 C CA . HIS D 1 5 ? -25.350 39.544 33.913 1.00 58.43 -3 HIS D CA 1
ATOM 8235 C C . HIS D 1 5 ? -25.257 40.791 34.790 1.00 59.32 -3 HIS D C 1
ATOM 8236 O O . HIS D 1 5 ? -24.627 41.788 34.427 1.00 65.87 -3 HIS D O 1
ATOM 8243 N N . HIS D 1 6 ? -25.911 40.728 35.948 1.00 53.74 -2 HIS D N 1
ATOM 8244 C CA . HIS D 1 6 ? -25.915 41.824 36.908 1.00 61.29 -2 HIS D CA 1
ATOM 8245 C C . HIS D 1 6 ? -26.038 41.230 38.305 1.00 63.94 -2 HIS D C 1
ATOM 8246 O O . HIS D 1 6 ? -26.483 40.094 38.476 1.00 65.53 -2 HIS D O 1
ATOM 8253 N N . HIS D 1 7 ? -25.638 42.010 39.310 1.00 66.57 -1 HIS D N 1
ATOM 8254 C CA . HIS D 1 7 ? -25.451 41.482 40.654 1.00 61.94 -1 HIS D CA 1
ATOM 8255 C C . HIS D 1 7 ? -25.963 42.481 41.683 1.00 56.66 -1 HIS D C 1
ATOM 8256 O O . HIS D 1 7 ? -26.171 43.658 41.386 1.00 55.10 -1 HIS D O 1
ATOM 8263 N N . HIS D 1 8 ? -26.169 41.991 42.906 1.00 55.27 0 HIS D N 1
ATOM 8264 C CA . HIS D 1 8 ? -26.535 42.840 44.036 1.00 57.35 0 HIS D CA 1
ATOM 8265 C C . HIS D 1 8 ? -25.269 43.335 44.727 1.00 55.28 0 HIS D C 1
ATOM 8266 O O . HIS D 1 8 ? -24.419 42.528 45.127 1.00 51.85 0 HIS D O 1
ATOM 8273 N N . MET D 1 9 ? -25.152 44.652 44.872 1.00 55.05 1 MET D N 1
ATOM 8274 C CA . MET D 1 9 ? -23.974 45.260 45.475 1.00 55.25 1 MET D CA 1
ATOM 8275 C C . MET D 1 9 ? -24.045 45.201 46.999 1.00 61.94 1 MET D C 1
ATOM 8276 O O . MET D 1 9 ? -25.127 45.204 47.594 1.00 56.46 1 MET D O 1
ATOM 8281 N N . ASN D 1 10 ? -22.872 45.186 47.629 1.00 54.95 2 ASN D N 1
ATOM 8282 C CA . ASN D 1 10 ? -22.750 45.046 49.080 1.00 55.11 2 ASN D CA 1
ATOM 8283 C C . ASN D 1 10 ? -22.564 46.429 49.705 1.00 58.40 2 ASN D C 1
ATOM 8284 O O . ASN D 1 10 ? -21.478 47.010 49.643 1.00 57.60 2 ASN D O 1
ATOM 8289 N N . ALA D 1 11 ? -23.621 46.943 50.329 1.00 58.96 3 ALA D N 1
ATOM 8290 C CA . ALA D 1 11 ? -23.551 48.212 51.046 1.00 61.17 3 ALA D CA 1
ATOM 8291 C C . ALA D 1 11 ? -22.837 48.103 52.391 1.00 66.30 3 ALA D C 1
ATOM 8292 O O . ALA D 1 11 ? -22.696 49.122 53.079 1.00 62.96 3 ALA D O 1
ATOM 8294 N N . LEU D 1 12 ? -22.391 46.904 52.781 1.00 59.16 4 LEU D N 1
ATOM 8295 C CA . LEU D 1 12 ? -21.689 46.673 54.039 1.00 66.10 4 LEU D CA 1
ATOM 8296 C C . LEU D 1 12 ? -20.237 46.251 53.819 1.00 57.60 4 LEU D C 1
ATOM 8297 O O . LEU D 1 12 ? -19.668 45.504 54.618 1.00 56.66 4 LEU D O 1
ATOM 8302 N N . GLU D 1 13 ? -19.631 46.742 52.741 1.00 57.59 5 GLU D N 1
ATOM 8303 C CA . GLU D 1 13 ? -18.226 46.476 52.454 1.00 56.54 5 GLU D CA 1
ATOM 8304 C C . GLU D 1 13 ? -17.303 46.929 53.574 1.00 57.49 5 GLU D C 1
ATOM 8305 O O . GLU D 1 13 ? -16.274 46.295 53.827 1.00 56.40 5 GLU D O 1
ATOM 8311 N N . HIS D 1 14 ? -17.605 48.069 54.205 1.00 59.67 6 HIS D N 1
ATOM 8312 C CA . HIS D 1 14 ? -16.711 48.601 55.228 1.00 60.83 6 HIS D CA 1
ATOM 8313 C C . HIS D 1 14 ? -16.516 47.628 56.384 1.00 59.93 6 HIS D C 1
ATOM 8314 O O . HIS D 1 14 ? -15.513 47.721 57.100 1.00 60.33 6 HIS D O 1
ATOM 8321 N N . GLN D 1 15 ? -17.449 46.695 56.578 1.00 58.84 7 GLN D N 1
ATOM 8322 C CA . GLN D 1 15 ? -17.311 45.663 57.600 1.00 57.89 7 GLN D CA 1
ATOM 8323 C C . GLN D 1 15 ? -16.252 44.621 57.256 1.00 55.92 7 GLN D C 1
ATOM 8324 O O . GLN D 1 15 ? -15.906 43.808 58.123 1.00 55.27 7 GLN D O 1
ATOM 8330 N N . LEU D 1 16 ? -15.746 44.613 56.027 1.00 55.05 8 LEU D N 1
ATOM 8331 C CA . LEU D 1 16 ? -14.668 43.725 55.628 1.00 53.38 8 LEU D CA 1
ATOM 8332 C C . LEU D 1 16 ? -13.344 44.478 55.635 1.00 54.34 8 LEU D C 1
ATOM 8333 O O . LEU D 1 16 ? -13.300 45.706 55.532 1.00 56.08 8 LEU D O 1
ATOM 8338 N N . ASP D 1 17 ? -12.257 43.722 55.749 1.00 53.31 9 ASP D N 1
ATOM 8339 C CA . ASP D 1 17 ? -10.907 44.272 55.791 1.00 54.17 9 ASP D CA 1
ATOM 8340 C C . ASP D 1 17 ? -10.179 43.957 54.491 1.00 52.98 9 ASP D C 1
ATOM 8341 O O . ASP D 1 17 ? -10.045 42.789 54.117 1.00 51.13 9 ASP D O 1
ATOM 8346 N N . TYR D 1 18 ? -9.694 44.995 53.816 1.00 54.14 10 TYR D N 1
ATOM 8347 C CA . TYR D 1 18 ? -8.905 44.792 52.610 1.00 53.28 10 TYR D CA 1
ATOM 8348 C C . TYR D 1 18 ? -7.433 44.980 52.943 1.00 57.05 10 TYR D C 1
ATOM 8349 O O . TYR D 1 18 ? -6.971 46.126 53.058 1.00 55.91 10 TYR D O 1
ATOM 8358 N N . PRO D 1 19 ? -6.657 43.905 53.101 1.00 52.76 11 PRO D N 1
ATOM 8359 C CA . PRO D 1 19 ? -5.259 44.053 53.542 1.00 53.67 11 PRO D CA 1
ATOM 8360 C C . PRO D 1 19 ? -4.372 44.812 52.573 1.00 59.02 11 PRO D C 1
ATOM 8361 O O . PRO D 1 19 ? -3.314 45.302 52.989 1.00 55.94 11 PRO D O 1
ATOM 8365 N N . PHE D 1 20 ? -4.746 44.921 51.297 1.00 57.52 12 PHE D N 1
ATOM 8366 C CA . PHE D 1 20 ? -3.953 45.665 50.325 1.00 57.52 12 PHE D CA 1
ATOM 8367 C C . PHE D 1 20 ? -4.647 46.951 49.886 1.00 56.24 12 PHE D C 1
ATOM 8368 O O . PHE D 1 20 ? -4.267 47.545 48.868 1.00 56.85 12 PHE D O 1
ATOM 8376 N N . ALA D 1 21 ? -5.650 47.386 50.648 1.00 56.95 13 ALA D N 1
ATOM 8377 C CA . ALA D 1 21 ? -6.376 48.654 50.464 1.00 60.30 13 ALA D CA 1
ATOM 8378 C C . ALA D 1 21 ? -6.960 48.666 49.052 1.00 59.42 13 ALA D C 1
ATOM 8379 O O . ALA D 1 21 ? -7.698 47.733 48.697 1.00 57.56 13 ALA D O 1
ATOM 8381 N N . ASP D 1 22 ? -6.683 49.682 48.237 1.00 59.30 14 ASP D N 1
ATOM 8382 C CA . ASP D 1 22 ? -7.179 49.760 46.870 1.00 58.81 14 ASP D CA 1
ATOM 8383 C C . ASP D 1 22 ? -6.139 49.323 45.845 1.00 64.70 14 ASP D C 1
ATOM 8384 O O . ASP D 1 22 ? -6.349 49.515 44.642 1.00 66.62 14 ASP D O 1
ATOM 8386 N N . GLY D 1 23 ? -5.028 48.743 46.290 1.00 62.87 15 GLY D N 1
ATOM 8387 C CA . GLY D 1 23 ? -3.996 48.324 45.358 1.00 56.85 15 GLY D CA 1
ATOM 8388 C C . GLY D 1 23 ? -4.404 47.075 44.593 1.00 54.47 15 GLY D C 1
ATOM 8389 O O . GLY D 1 23 ? -4.991 46.143 45.147 1.00 57.90 15 GLY D O 1
ATOM 8390 N N . MET D 1 24 ? -4.098 47.072 43.303 1.00 54.20 16 MET D N 1
ATOM 8391 C CA . MET D 1 24 ? -4.343 45.961 42.396 1.00 57.33 16 MET D CA 1
ATOM 8392 C C . MET D 1 24 ? -3.193 45.883 41.406 1.00 58.71 16 MET D C 1
ATOM 8393 O O . MET D 1 24 ? -2.511 46.883 41.159 1.00 57.56 16 MET D O 1
ATOM 8398 N N . PRO D 1 25 ? -2.968 44.715 40.801 1.00 54.56 17 PRO D N 1
ATOM 8399 C CA . PRO D 1 25 ? -1.960 44.619 39.736 1.00 50.45 17 PRO D CA 1
ATOM 8400 C C . PRO D 1 25 ? -2.520 45.125 38.412 1.00 53.73 17 PRO D C 1
ATOM 8401 O O . PRO D 1 25 ? -3.634 44.773 38.018 1.00 50.89 17 PRO D O 1
ATOM 8405 N N . ALA D 1 26 ? -1.751 45.975 37.735 1.00 52.35 18 ALA D N 1
ATOM 8406 C CA . ALA D 1 26 ? -2.118 46.365 36.383 1.00 52.71 18 ALA D CA 1
ATOM 8407 C C . ALA D 1 26 ? -2.158 45.136 35.474 1.00 50.72 18 ALA D C 1
ATOM 8408 O O . ALA D 1 26 ? -1.531 44.107 35.744 1.00 49.41 18 ALA D O 1
ATOM 8410 N N . ALA D 1 27 ? -2.935 45.244 34.399 1.00 56.29 19 ALA D N 1
ATOM 8411 C CA . ALA D 1 27 ? -3.022 44.167 33.419 1.00 58.41 19 ALA D CA 1
ATOM 8412 C C . ALA D 1 27 ? -1.630 43.734 32.975 1.00 55.35 19 ALA D C 1
ATOM 8413 O O . ALA D 1 27 ? -0.757 44.566 32.732 1.00 50.44 19 ALA D O 1
ATOM 8415 N N . GLY D 1 28 ? -1.416 42.424 32.907 1.00 49.95 20 GLY D N 1
ATOM 8416 C CA . GLY D 1 28 ? -0.129 41.889 32.523 1.00 48.62 20 GLY D CA 1
ATOM 8417 C C . GLY D 1 28 ? 0.891 41.748 33.632 1.00 47.03 20 GLY D C 1
ATOM 8418 O O . GLY D 1 28 ? 1.995 41.258 33.370 1.00 53.40 20 GLY D O 1
ATOM 8419 N N . THR D 1 29 ? 0.568 42.154 34.858 1.00 47.48 21 THR D N 1
ATOM 8420 C CA . THR D 1 29 ? 1.488 42.089 35.985 1.00 50.39 21 THR D CA 1
ATOM 8421 C C . THR D 1 29 ? 0.877 41.269 37.114 1.00 54.25 21 THR D C 1
ATOM 8422 O O . THR D 1 29 ? -0.324 40.991 37.134 1.00 48.39 21 THR D O 1
ATOM 8426 N N . THR D 1 30 ? 1.728 40.908 38.074 1.00 55.86 22 THR D N 1
ATOM 8427 C CA . THR D 1 30 ? 1.338 40.101 39.218 1.00 56.26 22 THR D CA 1
ATOM 8428 C C . THR D 1 30 ? 1.651 40.842 40.511 1.00 57.80 22 THR D C 1
ATOM 8429 O O . THR D 1 30 ? 2.550 41.688 40.566 1.00 56.27 22 THR D O 1
ATOM 8433 N N . GLN D 1 31 ? 0.901 40.501 41.555 1.00 52.69 23 GLN D N 1
ATOM 8434 C CA . GLN D 1 31 ? 1.111 41.043 42.888 1.00 51.00 23 GLN D CA 1
ATOM 8435 C C . GLN D 1 31 ? 1.022 39.912 43.898 1.00 50.00 23 GLN D C 1
ATOM 8436 O O . GLN D 1 31 ? 0.052 39.147 43.888 1.00 48.91 23 GLN D O 1
ATOM 8442 N N . GLU D 1 32 ? 2.025 39.809 44.764 1.00 47.89 24 GLU D N 1
ATOM 8443 C CA . GLU D 1 32 ? 2.029 38.757 45.776 1.00 46.27 24 GLU D CA 1
ATOM 8444 C C . GLU D 1 32 ? 1.012 39.077 46.868 1.00 54.26 24 GLU D C 1
ATOM 8445 O O . GLU D 1 32 ? 1.055 40.157 47.470 1.00 49.98 24 GLU D O 1
ATOM 8451 N N . VAL D 1 33 ? 0.088 38.145 47.115 1.00 44.86 25 VAL D N 1
ATOM 8452 C CA . VAL D 1 33 ? -0.888 38.291 48.190 1.00 49.35 25 VAL D CA 1
ATOM 8453 C C . VAL D 1 33 ? -0.563 37.393 49.376 1.00 49.00 25 VAL D C 1
ATOM 8454 O O . VAL D 1 33 ? -1.069 37.638 50.481 1.00 56.31 25 VAL D O 1
ATOM 8458 N N . ALA D 1 34 ? 0.244 36.357 49.174 1.00 50.57 26 ALA D N 1
ATOM 8459 C CA . ALA D 1 34 ? 0.762 35.504 50.232 1.00 52.97 26 ALA D CA 1
ATOM 8460 C C . ALA D 1 34 ? 2.018 34.836 49.700 1.00 51.93 26 ALA D C 1
ATOM 8461 O O . ALA D 1 34 ? 2.238 34.822 48.483 1.00 53.00 26 ALA D O 1
ATOM 8463 N N . PRO D 1 35 ? 2.884 34.310 50.578 1.00 51.15 27 PRO D N 1
ATOM 8464 C CA . PRO D 1 35 ? 4.119 33.679 50.087 1.00 55.04 27 PRO D CA 1
ATOM 8465 C C . PRO D 1 35 ? 3.865 32.612 49.030 1.00 51.10 27 PRO D C 1
ATOM 8466 O O . PRO D 1 35 ? 3.224 31.592 49.299 1.00 51.83 27 PRO D O 1
ATOM 8470 N N . GLY D 1 36 ? 4.350 32.852 47.814 1.00 49.40 28 GLY D N 1
ATOM 8471 C CA . GLY D 1 36 ? 4.140 31.922 46.723 1.00 49.40 28 GLY D CA 1
ATOM 8472 C C . GLY D 1 36 ? 2.774 31.972 46.075 1.00 44.92 28 GLY D C 1
ATOM 8473 O O . GLY D 1 36 ? 2.456 31.085 45.276 1.00 43.12 28 GLY D O 1
ATOM 8474 N N . VAL D 1 37 ? 1.955 32.973 46.388 1.00 42.66 29 VAL D N 1
ATOM 8475 C CA . VAL D 1 37 ? 0.622 33.123 45.813 1.00 43.53 29 VAL D CA 1
ATOM 8476 C C . VAL D 1 37 ? 0.552 34.499 45.170 1.00 47.65 29 VAL D C 1
ATOM 8477 O O . VAL D 1 37 ? 0.736 35.514 45.851 1.00 43.18 29 VAL D O 1
ATOM 8481 N N . TYR D 1 38 ? 0.271 34.538 43.869 1.00 40.84 30 TYR D N 1
ATOM 8482 C CA . TYR D 1 38 ? 0.265 35.791 43.132 1.00 40.99 30 TYR D CA 1
ATOM 8483 C C . TYR D 1 38 ? -1.087 36.046 42.477 1.00 43.67 30 TYR D C 1
ATOM 8484 O O . TYR D 1 38 ? -1.764 35.126 42.008 1.00 41.89 30 TYR D O 1
ATOM 8493 N N . TRP D 1 39 ? -1.447 37.325 42.425 1.00 46.67 31 TRP D N 1
ATOM 8494 C CA . TRP D 1 39 ? -2.761 37.795 42.010 1.00 43.22 31 TRP D CA 1
ATOM 8495 C C . TRP D 1 39 ? -2.678 38.371 40.600 1.00 41.57 31 TRP D C 1
ATOM 8496 O O . TRP D 1 39 ? -1.862 39.262 40.342 1.00 43.02 31 TRP D O 1
ATOM 8507 N N . LEU D 1 40 ? -3.501 37.843 39.692 1.00 42.13 32 LEU D N 1
ATOM 8508 C CA . LEU D 1 40 ? -3.696 38.394 38.353 1.00 44.20 32 LEU D CA 1
ATOM 8509 C C . LEU D 1 40 ? -5.090 38.981 38.250 1.00 41.17 32 LEU D C 1
ATOM 8510 O O . LEU D 1 40 ? -6.063 38.369 38.702 1.00 45.01 32 LEU D O 1
ATOM 8515 N N . ARG D 1 41 ? -5.190 40.158 37.643 1.00 42.66 33 ARG D N 1
ATOM 8516 C CA . ARG D 1 41 ? -6.477 40.794 37.411 1.00 43.24 33 ARG D CA 1
ATOM 8517 C C . ARG D 1 41 ? -6.629 41.010 35.914 1.00 43.43 33 ARG D C 1
ATOM 8518 O O . ARG D 1 41 ? -5.928 41.842 35.325 1.00 44.72 33 ARG D O 1
ATOM 8526 N N . MET D 1 42 ? -7.541 40.265 35.311 1.00 42.26 34 MET D N 1
ATOM 8527 C CA . MET D 1 42 ? -7.856 40.298 33.895 1.00 42.30 34 MET D CA 1
ATOM 8528 C C . MET D 1 42 ? -9.101 41.133 33.651 1.00 46.12 34 MET D C 1
ATOM 8529 O O . MET D 1 42 ? -10.046 41.087 34.445 1.00 45.69 34 MET D O 1
ATOM 8534 N N . PRO D 1 43 ? -9.115 41.910 32.573 1.00 44.63 35 PRO D N 1
ATOM 8535 C CA . PRO D 1 43 ? -10.308 42.690 32.244 1.00 45.84 35 PRO D CA 1
ATOM 8536 C C . PRO D 1 43 ? -11.402 41.821 31.651 1.00 48.96 35 PRO D C 1
ATOM 8537 O O . PRO D 1 43 ? -11.141 40.874 30.902 1.00 45.52 35 PRO D O 1
ATOM 8541 N N . LEU D 1 44 ? -12.638 42.156 31.988 1.00 45.37 36 LEU D N 1
ATOM 8542 C CA . LEU D 1 44 ? -13.799 41.581 31.339 1.00 44.88 36 LEU D CA 1
ATOM 8543 C C . LEU D 1 44 ? -14.622 42.689 30.702 1.00 46.84 36 LEU D C 1
ATOM 8544 O O . LEU D 1 44 ? -14.684 43.796 31.237 1.00 48.43 36 LEU D O 1
ATOM 8549 N N . PRO D 1 45 ? -15.272 42.420 29.572 1.00 48.14 37 PRO D N 1
ATOM 8550 C CA . PRO D 1 45 ? -16.045 43.473 28.901 1.00 50.15 37 PRO D CA 1
ATOM 8551 C C . PRO D 1 45 ? -17.483 43.596 29.393 1.00 57.59 37 PRO D C 1
ATOM 8552 O O . PRO D 1 45 ? -18.331 44.151 28.688 1.00 62.85 37 PRO D O 1
ATOM 8556 N N . PHE D 1 46 ? -17.777 43.109 30.592 1.00 53.08 38 PHE D N 1
ATOM 8557 C CA . PHE D 1 46 ? -19.141 43.103 31.101 1.00 57.76 38 PHE D CA 1
ATOM 8558 C C . PHE D 1 46 ? -19.307 44.142 32.208 1.00 61.30 38 PHE D C 1
ATOM 8559 O O . PHE D 1 46 ? -18.375 44.872 32.563 1.00 56.95 38 PHE D O 1
ATOM 8567 N N . ALA D 1 47 ? -20.526 44.205 32.752 1.00 67.60 39 ALA D N 1
ATOM 8568 C CA . ALA D 1 47 ? -20.770 45.024 33.935 1.00 67.38 39 ALA D CA 1
ATOM 8569 C C . ALA D 1 47 ? -19.824 44.637 35.063 1.00 62.34 39 ALA D C 1
ATOM 8570 O O . ALA D 1 47 ? -19.275 45.502 35.754 1.00 55.91 39 ALA D O 1
ATOM 8572 N N . LEU D 1 48 ? -19.628 43.337 35.269 1.00 51.64 40 LEU D N 1
ATOM 8573 C CA . LEU D 1 48 ? -18.487 42.858 36.034 1.00 50.05 40 LEU D CA 1
ATOM 8574 C C . LEU D 1 48 ? -17.276 42.993 35.123 1.00 51.79 40 LEU D C 1
ATOM 8575 O O . LEU D 1 48 ? -17.167 42.279 34.122 1.00 52.39 40 LEU D O 1
ATOM 8580 N N . ASP D 1 49 ? -16.377 43.922 35.437 1.00 48.63 41 ASP D N 1
ATOM 8581 C CA . ASP D 1 49 ? -15.366 44.334 34.470 1.00 49.00 41 ASP D CA 1
ATOM 8582 C C . ASP D 1 49 ? -14.021 43.649 34.678 1.00 55.94 41 ASP D C 1
ATOM 8583 O O . ASP D 1 49 ? -13.008 44.132 34.156 1.00 48.14 41 ASP D O 1
ATOM 8588 N N . HIS D 1 50 ? -13.985 42.534 35.409 1.00 45.88 42 HIS D N 1
ATOM 8589 C CA . HIS D 1 50 ? -12.705 41.914 35.718 1.00 44.72 42 HIS D CA 1
ATOM 8590 C C . HIS D 1 50 ? -12.937 40.527 36.301 1.00 42.79 42 HIS D C 1
ATOM 8591 O O . HIS D 1 50 ? -14.009 40.228 36.835 1.00 43.89 42 HIS D O 1
ATOM 8598 N N . ILE D 1 51 ? -11.886 39.717 36.253 1.00 41.53 43 ILE D N 1
ATOM 8599 C CA . ILE D 1 51 ? -11.810 38.485 37.033 1.00 39.90 43 ILE D CA 1
ATOM 8600 C C . ILE D 1 51 ? -10.402 38.380 37.606 1.00 39.71 43 ILE D C 1
ATOM 8601 O O . ILE D 1 51 ? -9.421 38.732 36.939 1.00 40.12 43 ILE D O 1
ATOM 8606 N N . ASN D 1 52 ? -10.307 37.943 38.859 1.00 39.25 44 ASN D N 1
ATOM 8607 C CA . ASN D 1 52 ? -9.032 37.694 39.519 1.00 39.06 44 ASN D CA 1
ATOM 8608 C C . ASN D 1 52 ? -8.599 36.258 39.274 1.00 37.26 44 ASN D C 1
ATOM 8609 O O . ASN D 1 52 ? -9.344 35.327 39.594 1.00 37.15 44 ASN D O 1
ATOM 8614 N N . LEU D 1 53 ? -7.381 36.082 38.761 1.00 39.36 45 LEU D N 1
ATOM 8615 C CA . LEU D 1 53 ? -6.781 34.767 38.569 1.00 37.94 45 LEU D CA 1
ATOM 8616 C C . LEU D 1 53 ? -5.563 34.617 39.474 1.00 38.63 45 LEU D C 1
ATOM 8617 O O . LEU D 1 53 ? -4.971 35.602 39.916 1.00 42.54 45 LEU D O 1
ATOM 8622 N N . TRP D 1 54 ? -5.184 33.372 39.752 1.00 37.03 46 TRP D N 1
ATOM 8623 C CA . TRP D 1 54 ? -4.149 33.098 40.739 1.00 38.22 46 TRP D CA 1
ATOM 8624 C C . TRP D 1 54 ? -3.004 32.309 40.120 1.00 41.82 46 TRP D C 1
ATOM 8625 O O . TRP D 1 54 ? -3.218 31.384 39.333 1.00 40.95 46 TRP D O 1
ATOM 8636 N N . LEU D 1 55 ? -1.783 32.718 40.455 1.00 42.65 47 LEU D N 1
ATOM 8637 C CA . LEU D 1 55 ? -0.560 32.053 40.027 1.00 40.99 47 LEU D CA 1
ATOM 8638 C C . LEU D 1 55 ? 0.138 31.528 41.271 1.00 41.77 47 LEU D C 1
ATOM 8639 O O . LEU D 1 55 ? 0.568 32.315 42.120 1.00 46.11 47 LEU D O 1
ATOM 8644 N N . LEU D 1 56 ? 0.253 30.207 41.378 1.00 38.32 48 LEU D N 1
ATOM 8645 C CA . LEU D 1 56 ? 0.826 29.575 42.555 1.00 35.33 48 LEU D CA 1
ATOM 8646 C C . LEU D 1 56 ? 2.181 28.977 42.204 1.00 38.04 48 LEU D C 1
ATOM 8647 O O . LEU D 1 56 ? 2.276 28.099 41.336 1.00 37.17 48 LEU D O 1
ATOM 8652 N N . ARG D 1 57 ? 3.218 29.452 42.884 1.00 36.48 49 ARG D N 1
ATOM 8653 C CA . ARG D 1 57 ? 4.545 28.866 42.760 1.00 42.61 49 ARG D CA 1
ATOM 8654 C C . ARG D 1 57 ? 4.490 27.383 43.112 1.00 38.73 49 ARG D C 1
ATOM 8655 O O . ARG D 1 57 ? 3.809 26.983 44.059 1.00 39.82 49 ARG D O 1
ATOM 8663 N N . ASP D 1 58 ? 5.186 26.554 42.336 1.00 36.24 50 ASP D N 1
ATOM 8664 C CA . ASP D 1 58 ? 4.997 25.110 42.455 1.00 35.13 50 ASP D CA 1
ATOM 8665 C C . ASP D 1 58 ? 6.216 24.380 41.905 1.00 43.62 50 ASP D C 1
ATOM 8666 O O . ASP D 1 58 ? 7.129 24.984 41.341 1.00 47.48 50 ASP D O 1
ATOM 8671 N N . GLU D 1 59 ? 6.206 23.057 42.072 1.00 37.45 51 GLU D N 1
ATOM 8672 C CA . GLU D 1 59 ? 7.243 22.183 41.538 1.00 45.89 51 GLU D CA 1
ATOM 8673 C C . GLU D 1 59 ? 6.663 20.781 41.450 1.00 42.54 51 GLU D C 1
ATOM 8674 O O . GLU D 1 59 ? 6.151 20.264 42.445 1.00 46.15 51 GLU D O 1
ATOM 8680 N N . ILE D 1 60 ? 6.727 20.182 40.263 1.00 44.83 52 ILE D N 1
ATOM 8681 C CA . ILE D 1 60 ? 6.152 18.865 40.002 1.00 43.54 52 ILE D CA 1
ATOM 8682 C C . ILE D 1 60 ? 7.184 18.032 39.253 1.00 49.42 52 ILE D C 1
ATOM 8683 O O . ILE D 1 60 ? 7.657 18.442 38.186 1.00 50.39 52 ILE D O 1
ATOM 8688 N N . ASP D 1 61 ? 7.517 16.860 39.798 1.00 53.39 53 ASP D N 1
ATOM 8689 C CA . ASP D 1 61 ? 8.465 15.938 39.167 1.00 55.77 53 ASP D CA 1
ATOM 8690 C C . ASP D 1 61 ? 9.816 16.600 38.907 1.00 53.29 53 ASP D C 1
ATOM 8691 O O . ASP D 1 61 ? 10.481 16.306 37.913 1.00 55.76 53 ASP D O 1
ATOM 8696 N N . GLY D 1 62 ? 10.232 17.509 39.787 1.00 53.04 54 GLY D N 1
ATOM 8697 C CA . GLY D 1 62 ? 11.500 18.186 39.644 1.00 51.33 54 GLY D CA 1
ATOM 8698 C C . GLY D 1 62 ? 11.479 19.435 38.786 1.00 55.62 54 GLY D C 1
ATOM 8699 O O . GLY D 1 62 ? 12.477 20.164 38.766 1.00 59.73 54 GLY D O 1
ATOM 8700 N N . GLN D 1 63 ? 10.388 19.707 38.073 1.00 53.13 55 GLN D N 1
ATOM 8701 C CA . GLN D 1 63 ? 10.275 20.914 37.263 1.00 50.53 55 GLN D CA 1
ATOM 8702 C C . GLN D 1 63 ? 9.639 22.023 38.095 1.00 49.36 55 GLN D C 1
ATOM 8703 O O . GLN D 1 63 ? 8.510 21.878 38.580 1.00 41.04 55 GLN D O 1
ATOM 8709 N N . LYS D 1 64 ? 10.368 23.119 38.280 1.00 47.27 56 LYS D N 1
ATOM 8710 C CA . LYS D 1 64 ? 9.806 24.279 38.954 1.00 45.22 56 LYS D CA 1
ATOM 8711 C C . LYS D 1 64 ? 8.954 25.078 37.980 1.00 48.44 56 LYS D C 1
ATOM 8712 O O . LYS D 1 64 ? 9.259 25.156 36.786 1.00 50.48 56 LYS D O 1
ATOM 8718 N N . GLY D 1 65 ? 7.878 25.660 38.492 1.00 45.64 57 GLY D N 1
ATOM 8719 C CA . GLY D 1 65 ? 6.969 26.397 37.642 1.00 45.83 57 GLY D CA 1
ATOM 8720 C C . GLY D 1 65 ? 5.730 26.892 38.354 1.00 41.85 57 GLY D C 1
ATOM 8721 O O . GLY D 1 65 ? 5.754 27.164 39.557 1.00 46.68 57 GLY D O 1
ATOM 8722 N N . TRP D 1 66 ? 4.625 26.993 37.623 1.00 39.97 58 TRP D N 1
ATOM 8723 C CA . TRP D 1 66 ? 3.462 27.715 38.104 1.00 40.12 58 TRP D CA 1
ATOM 8724 C C . TRP D 1 66 ? 2.200 26.894 37.918 1.00 32.38 58 TRP D C 1
ATOM 8725 O O . TRP D 1 66 ? 1.969 26.337 36.845 1.00 33.39 58 TRP D O 1
ATOM 8736 N N . THR D 1 67 ? 1.379 26.837 38.957 1.00 32.52 59 THR D N 1
ATOM 8737 C CA . THR D 1 67 ? 0.023 26.323 38.843 1.00 32.03 59 THR D CA 1
ATOM 8738 C C . THR D 1 67 ? -0.932 27.502 38.712 1.00 36.83 59 THR D C 1
ATOM 8739 O O . THR D 1 67 ? -0.921 28.413 39.547 1.00 41.99 59 THR D O 1
ATOM 8743 N N . ILE D 1 68 ? -1.724 27.504 37.643 1.00 30.19 60 ILE D N 1
ATOM 8744 C CA . ILE D 1 68 ? -2.692 28.568 37.370 1.00 31.17 60 ILE D CA 1
ATOM 8745 C C . ILE D 1 68 ? -4.040 28.153 37.942 1.00 32.52 60 ILE D C 1
ATOM 8746 O O . ILE D 1 68 ? -4.455 27.007 37.766 1.00 30.63 60 ILE D O 1
ATOM 8751 N N . VAL D 1 69 ? -4.747 29.084 38.583 1.00 31.43 61 VAL D N 1
ATOM 8752 C CA . VAL D 1 69 ? -6.133 28.864 38.997 1.00 30.66 61 VAL D CA 1
ATOM 8753 C C . VAL D 1 69 ? -7.030 29.837 38.233 1.00 31.68 61 VAL D C 1
ATOM 8754 O O . VAL D 1 69 ? -6.979 31.053 38.465 1.00 33.98 61 VAL D O 1
ATOM 8758 N N . ASP D 1 70 ? -7.844 29.291 37.312 1.00 29.46 62 ASP D N 1
ATOM 8759 C CA . ASP D 1 70 ? -8.806 30.002 36.463 1.00 29.91 62 ASP D CA 1
ATOM 8760 C C . ASP D 1 70 ? -8.120 30.800 35.352 1.00 35.50 62 ASP D C 1
ATOM 8761 O O . ASP D 1 70 ? -6.925 31.105 35.437 1.00 34.78 62 ASP D O 1
ATOM 8766 N N . CYS D 1 71 ? -8.869 31.130 34.294 1.00 30.99 63 CYS D N 1
ATOM 8767 C CA . CYS D 1 71 ? -8.259 31.398 32.992 1.00 31.32 63 CYS D CA 1
ATOM 8768 C C . CYS D 1 71 ? -8.704 32.679 32.291 1.00 32.75 63 CYS D C 1
ATOM 8769 O O . CYS D 1 71 ? -7.971 33.204 31.444 1.00 33.44 63 CYS D O 1
ATOM 8772 N N . GLY D 1 72 ? -9.907 33.154 32.581 1.00 36.99 64 GLY D N 1
ATOM 8773 C CA . GLY D 1 72 ? -10.487 34.248 31.828 1.00 36.99 64 GLY D CA 1
ATOM 8774 C C . GLY D 1 72 ? -11.296 33.758 30.636 1.00 34.28 64 GLY D C 1
ATOM 8775 O O . GLY D 1 72 ? -11.214 32.602 30.218 1.00 35.58 64 GLY D O 1
ATOM 8776 N N . ILE D 1 73 ? -12.135 34.654 30.110 1.00 35.54 65 ILE D N 1
ATOM 8777 C CA . ILE D 1 73 ? -12.787 34.366 28.838 1.00 35.56 65 ILE D CA 1
ATOM 8778 C C . ILE D 1 73 ? -11.747 34.409 27.724 1.00 35.67 65 ILE D C 1
ATOM 8779 O O . ILE D 1 73 ? -10.686 35.033 27.849 1.00 38.31 65 ILE D O 1
ATOM 8784 N N . ALA D 1 74 ? -12.067 33.751 26.610 1.00 35.23 66 ALA D N 1
ATOM 8785 C CA . ALA D 1 74 ? -11.177 33.721 25.448 1.00 35.38 66 ALA D CA 1
ATOM 8786 C C . ALA D 1 74 ? -11.358 34.996 24.625 1.00 45.15 66 ALA D C 1
ATOM 8787 O O . ALA D 1 74 ? -11.960 35.010 23.547 1.00 45.72 66 ALA D O 1
ATOM 8789 N N . SER D 1 75 ? -10.793 36.085 25.133 1.00 38.35 67 SER D N 1
ATOM 8790 C CA . SER D 1 75 ? -10.776 37.360 24.430 1.00 40.25 67 SER D CA 1
ATOM 8791 C C . SER D 1 75 ? -9.353 37.668 23.989 1.00 42.85 67 SER D C 1
ATOM 8792 O O . SER D 1 75 ? -8.385 37.200 24.597 1.00 42.90 67 SER D O 1
ATOM 8795 N N . GLY D 1 76 ? -9.237 38.462 22.920 1.00 46.73 68 GLY D N 1
ATOM 8796 C CA . GLY D 1 76 ? -7.925 38.899 22.479 1.00 42.89 68 GLY D CA 1
ATOM 8797 C C . GLY D 1 76 ? -7.140 39.603 23.568 1.00 48.45 68 GLY D C 1
ATOM 8798 O O . GLY D 1 76 ? -5.943 39.355 23.738 1.00 43.15 68 GLY D O 1
ATOM 8799 N N . GLU D 1 77 ? -7.803 40.476 24.340 1.00 48.41 69 GLU D N 1
ATOM 8800 C CA . GLU D 1 77 ? -7.075 41.254 25.338 1.00 47.90 69 GLU D CA 1
ATOM 8801 C C . GLU D 1 77 ? -6.566 40.378 26.474 1.00 43.68 69 GLU D C 1
ATOM 8802 O O . GLU D 1 77 ? -5.451 40.578 26.973 1.00 44.63 69 GLU D O 1
ATOM 8808 N N . ILE D 1 78 ? -7.368 39.414 26.914 1.00 42.15 70 ILE D N 1
ATOM 8809 C CA . ILE D 1 78 ? -6.899 38.548 27.986 1.00 41.97 70 ILE D CA 1
ATOM 8810 C C . ILE D 1 78 ? -5.757 37.669 27.496 1.00 41.59 70 ILE D C 1
ATOM 8811 O O . ILE D 1 78 ? -4.758 37.482 28.201 1.00 39.65 70 ILE D O 1
ATOM 8816 N N . LYS D 1 79 ? -5.870 37.144 26.272 1.00 39.39 71 LYS D N 1
ATOM 8817 C CA . LYS D 1 79 ? -4.764 36.384 25.700 1.00 39.96 71 LYS D CA 1
ATOM 8818 C C . LYS D 1 79 ? -3.492 37.220 25.630 1.00 47.97 71 LYS D C 1
ATOM 8819 O O . LYS D 1 79 ? -2.413 36.751 26.012 1.00 39.71 71 LYS D O 1
ATOM 8825 N N . ALA D 1 80 ? -3.596 38.468 25.162 1.00 44.63 72 ALA D N 1
ATOM 8826 C CA . ALA D 1 80 ? -2.415 39.324 25.124 1.00 49.83 72 ALA D CA 1
ATOM 8827 C C . ALA D 1 80 ? -1.837 39.527 26.523 1.00 45.20 72 ALA D C 1
ATOM 8828 O O . ALA D 1 80 ? -0.613 39.499 26.707 1.00 43.88 72 ALA D O 1
ATOM 8830 N N . ASN D 1 81 ? -2.703 39.733 27.521 1.00 43.29 73 ASN D N 1
ATOM 8831 C CA . ASN D 1 81 ? -2.224 39.905 28.890 1.00 44.12 73 ASN D CA 1
ATOM 8832 C C . ASN D 1 81 ? -1.527 38.651 29.395 1.00 43.75 73 ASN D C 1
ATOM 8833 O O . ASN D 1 81 ? -0.519 38.734 30.107 1.00 42.33 73 ASN D O 1
ATOM 8838 N N . TRP D 1 82 ? -2.051 37.477 29.044 1.00 42.22 74 TRP D N 1
ATOM 8839 C CA . TRP D 1 82 ? -1.387 36.236 29.424 1.00 42.81 74 TRP D CA 1
ATOM 8840 C C . TRP D 1 82 ? 0.004 36.146 28.798 1.00 41.10 74 TRP D C 1
ATOM 8841 O O . TRP D 1 82 ? 0.976 35.791 29.475 1.00 39.28 74 TRP D O 1
ATOM 8852 N N . GLU D 1 83 ? 0.122 36.479 27.502 1.00 40.01 75 GLU D N 1
ATOM 8853 C CA . GLU D 1 83 ? 1.426 36.420 26.846 1.00 40.68 75 GLU D CA 1
ATOM 8854 C C . GLU D 1 83 ? 2.426 37.336 27.533 1.00 42.29 75 GLU D C 1
ATOM 8855 O O . GLU D 1 83 ? 3.582 36.956 27.752 1.00 42.45 75 GLU D O 1
ATOM 8861 N N . THR D 1 84 ? 2.001 38.553 27.872 1.00 43.61 76 THR D N 1
ATOM 8862 C CA . THR D 1 84 ? 2.862 39.444 28.638 1.00 48.40 76 THR D CA 1
ATOM 8863 C C . THR D 1 84 ? 3.323 38.789 29.934 1.00 44.47 76 THR D C 1
ATOM 8864 O O . THR D 1 84 ? 4.502 38.878 30.297 1.00 48.55 76 THR D O 1
ATOM 8868 N N . VAL D 1 85 ? 2.412 38.107 30.634 1.00 42.95 77 VAL D N 1
ATOM 8869 C CA . VAL D 1 85 ? 2.775 37.411 31.868 1.00 44.82 77 VAL D CA 1
ATOM 8870 C C . VAL D 1 85 ? 3.823 36.337 31.588 1.00 49.65 77 VAL D C 1
ATOM 8871 O O . VAL D 1 85 ? 4.842 36.248 32.283 1.00 42.12 77 VAL D O 1
ATOM 8875 N N . PHE D 1 86 ? 3.581 35.496 30.572 1.00 44.90 78 PHE D N 1
ATOM 8876 C CA . PHE D 1 86 ? 4.559 34.475 30.201 1.00 42.28 78 PHE D CA 1
ATOM 8877 C C . PHE D 1 86 ? 5.929 35.090 29.937 1.00 41.55 78 PHE D C 1
ATOM 8878 O O . PHE D 1 86 ? 6.958 34.542 30.347 1.00 49.08 78 PHE D O 1
ATOM 8886 N N . ASP D 1 87 ? 5.956 36.229 29.245 1.00 44.33 79 ASP D N 1
ATOM 8887 C CA . ASP D 1 87 ? 7.209 36.836 28.806 1.00 52.52 79 ASP D CA 1
ATOM 8888 C C . ASP D 1 87 ? 7.943 37.564 29.923 1.00 52.42 79 ASP D C 1
ATOM 8889 O O . ASP D 1 87 ? 9.172 37.692 29.867 1.00 55.78 79 ASP D O 1
ATOM 8894 N N . THR D 1 88 ? 7.221 38.078 30.918 1.00 47.64 80 THR D N 1
ATOM 8895 C CA . THR D 1 88 ? 7.796 39.035 31.856 1.00 54.32 80 THR D CA 1
ATOM 8896 C C . THR D 1 88 ? 7.483 38.772 33.317 1.00 53.87 80 THR D C 1
ATOM 8897 O O . THR D 1 88 ? 8.150 39.363 34.175 1.00 53.80 80 THR D O 1
ATOM 8901 N N . ALA D 1 89 ? 6.495 37.938 33.641 1.00 50.77 81 ALA D N 1
ATOM 8902 C CA . ALA D 1 89 ? 6.038 37.815 35.016 1.00 51.87 81 ALA D CA 1
ATOM 8903 C C . ALA D 1 89 ? 6.085 36.390 35.553 1.00 50.54 81 ALA D C 1
ATOM 8904 O O . ALA D 1 89 ? 5.667 36.163 36.694 1.00 51.28 81 ALA D O 1
ATOM 8906 N N . LEU D 1 90 ? 6.587 35.430 34.778 1.00 49.85 82 LEU D N 1
ATOM 8907 C CA . LEU D 1 90 ? 6.694 34.048 35.222 1.00 47.41 82 LEU D CA 1
ATOM 8908 C C . LEU D 1 90 ? 8.128 33.649 35.537 1.00 50.66 82 LEU D C 1
ATOM 8909 O O . LEU D 1 90 ? 8.394 32.464 35.761 1.00 49.15 82 LEU D O 1
ATOM 8914 N N . GLU D 1 91 ? 9.058 34.608 35.552 1.00 55.23 83 GLU D N 1
ATOM 8915 C CA . GLU D 1 91 ? 10.470 34.337 35.833 1.00 45.16 83 GLU D CA 1
ATOM 8916 C C . GLU D 1 91 ? 11.053 33.319 34.858 1.00 50.93 83 GLU D C 1
ATOM 8917 O O . GLU D 1 91 ? 11.956 32.555 35.211 1.00 50.71 83 GLU D O 1
ATOM 8923 N N . GLY D 1 92 ? 10.537 33.299 33.629 1.00 51.59 84 GLY D N 1
ATOM 8924 C CA . GLY D 1 92 ? 10.959 32.349 32.619 1.00 48.47 84 GLY D CA 1
ATOM 8925 C C . GLY D 1 92 ? 10.478 30.925 32.815 1.00 49.01 84 GLY D C 1
ATOM 8926 O O . GLY D 1 92 ? 10.751 30.075 31.955 1.00 54.99 84 GLY D O 1
ATOM 8927 N N . LEU D 1 93 ? 9.769 30.634 33.905 1.00 45.36 85 LEU D N 1
ATOM 8928 C CA . LEU D 1 93 ? 9.387 29.268 34.246 1.00 48.79 85 LEU D CA 1
ATOM 8929 C C . LEU D 1 93 ? 8.095 28.854 33.539 1.00 44.27 85 LEU D C 1
ATOM 8930 O O . LEU D 1 93 ? 7.257 29.698 33.215 1.00 46.85 85 LEU D O 1
ATOM 8935 N N . PRO D 1 94 ? 7.898 27.559 33.308 1.00 40.44 86 PRO D N 1
ATOM 8936 C CA . PRO D 1 94 ? 6.694 27.112 32.607 1.00 42.95 86 PRO D CA 1
ATOM 8937 C C . PRO D 1 94 ? 5.506 26.954 33.543 1.00 42.66 86 PRO D C 1
ATOM 8938 O O . PRO D 1 94 ? 5.640 26.818 34.761 1.00 42.05 86 PRO D O 1
ATOM 8942 N N . VAL D 1 95 ? 4.318 26.988 32.938 1.00 36.54 87 VAL D N 1
ATOM 8943 C CA . VAL D 1 95 ? 3.119 26.548 33.633 1.00 34.21 87 VAL D CA 1
ATOM 8944 C C . VAL D 1 95 ? 3.125 25.026 33.695 1.00 32.67 87 VAL D C 1
ATOM 8945 O O . VAL D 1 95 ? 3.540 24.347 32.746 1.00 33.44 87 VAL D O 1
ATOM 8949 N N . LEU D 1 96 ? 2.711 24.483 34.837 1.00 28.66 88 LEU D N 1
ATOM 8950 C CA . LEU D 1 96 ? 2.786 23.054 35.116 1.00 27.61 88 LEU D CA 1
ATOM 8951 C C . LEU D 1 96 ? 1.437 22.354 35.039 1.00 27.03 88 LEU D C 1
ATOM 8952 O O . LEU D 1 96 ? 1.394 21.146 34.773 1.00 36.17 88 LEU D O 1
ATOM 8957 N N . ARG D 1 97 ? 0.349 23.082 35.296 1.00 26.23 89 ARG D N 1
ATOM 8958 C CA . ARG D 1 97 ? -1.019 22.581 35.262 1.00 25.17 89 ARG D CA 1
ATOM 8959 C C . ARG D 1 97 ? -1.951 23.770 35.448 1.00 28.24 89 ARG D C 1
ATOM 8960 O O . ARG D 1 97 ? -1.529 24.857 35.859 1.00 33.58 89 ARG D O 1
ATOM 8968 N N . VAL D 1 98 ? -3.223 23.550 35.123 1.00 29.47 90 VAL D N 1
ATOM 8969 C CA . VAL D 1 98 ? -4.257 24.576 35.161 1.00 32.61 90 VAL D CA 1
ATOM 8970 C C . VAL D 1 98 ? -5.405 24.014 35.980 1.00 30.70 90 VAL D C 1
ATOM 8971 O O . VAL D 1 98 ? -5.947 22.953 35.641 1.00 28.30 90 VAL D O 1
ATOM 8975 N N . ILE D 1 99 ? -5.750 24.691 37.073 1.00 28.30 91 ILE D N 1
ATOM 8976 C CA . ILE D 1 99 ? -6.894 24.309 37.891 1.00 25.11 91 ILE D CA 1
ATOM 8977 C C . ILE D 1 99 ? -8.025 25.272 37.567 1.00 32.48 91 ILE D C 1
ATOM 8978 O O . ILE D 1 99 ? -7.804 26.483 37.462 1.00 30.94 91 ILE D O 1
ATOM 8983 N N . VAL D 1 100 ? -9.236 24.746 37.402 1.00 28.27 92 VAL D N 1
ATOM 8984 C CA . VAL D 1 100 ? -10.416 25.562 37.133 1.00 26.89 92 VAL D CA 1
ATOM 8985 C C . VAL D 1 100 ? -11.447 25.315 38.232 1.00 27.77 92 VAL D C 1
ATOM 8986 O O . VAL D 1 100 ? -11.778 24.159 38.530 1.00 25.20 92 VAL D O 1
ATOM 8990 N N . THR D 1 101 ? -11.942 26.403 38.835 1.00 27.39 93 THR D N 1
ATOM 8991 C CA . THR D 1 101 ? -12.898 26.293 39.940 1.00 27.04 93 THR D CA 1
ATOM 8992 C C . THR D 1 101 ? -14.269 25.829 39.459 1.00 34.59 93 THR D C 1
ATOM 8993 O O . THR D 1 101 ? -14.911 25.004 40.120 1.00 32.54 93 THR D O 1
ATOM 8997 N N . HIS D 1 102 ? -14.756 26.374 38.343 1.00 32.91 94 HIS D N 1
ATOM 8998 C CA . HIS D 1 102 ? -16.041 25.959 37.785 1.00 32.32 94 HIS D CA 1
ATOM 8999 C C . HIS D 1 102 ? -16.108 26.379 36.318 1.00 32.08 94 HIS D C 1
ATOM 9000 O O . HIS D 1 102 ? -15.223 27.070 35.808 1.00 31.79 94 HIS D O 1
ATOM 9007 N N . CYS D 1 103 ? -17.161 25.926 35.634 1.00 27.85 95 CYS D N 1
ATOM 9008 C CA . CYS D 1 103 ? -17.203 25.961 34.170 1.00 27.45 95 CYS D CA 1
ATOM 9009 C C . CYS D 1 103 ? -17.777 27.247 33.606 1.00 36.01 95 CYS D C 1
ATOM 9010 O O . CYS D 1 103 ? -17.955 27.338 32.383 1.00 36.10 95 CYS D O 1
ATOM 9013 N N . HIS D 1 104 ? -18.102 28.224 34.444 1.00 32.79 96 HIS D N 1
ATOM 9014 C CA . HIS D 1 104 ? -18.601 29.470 33.900 1.00 31.40 96 HIS D CA 1
ATOM 9015 C C . HIS D 1 104 ? -17.530 30.084 33.001 1.00 31.62 96 HIS D C 1
ATOM 9016 O O . HIS D 1 104 ? -16.334 29.857 33.206 1.00 32.38 96 HIS D O 1
ATOM 9023 N N . PRO D 1 105 ? -17.937 30.831 31.974 1.00 32.70 97 PRO D N 1
ATOM 9024 C CA . PRO D 1 105 ? -16.990 31.174 30.891 1.00 32.82 97 PRO D CA 1
ATOM 9025 C C . PRO D 1 105 ? -15.785 31.991 31.328 1.00 33.20 97 PRO D C 1
ATOM 9026 O O . PRO D 1 105 ? -14.702 31.828 30.744 1.00 33.90 97 PRO D O 1
ATOM 9030 N N . ASP D 1 106 ? -15.936 32.891 32.309 1.00 34.65 98 ASP D N 1
ATOM 9031 C CA . ASP D 1 106 ? -14.790 33.673 32.753 1.00 34.63 98 ASP D CA 1
ATOM 9032 C C . ASP D 1 106 ? -13.770 32.827 33.506 1.00 39.85 98 ASP D C 1
ATOM 9033 O O . ASP D 1 106 ? -12.619 33.244 33.647 1.00 33.58 98 ASP D O 1
ATOM 9038 N N . HIS D 1 107 ? -14.138 31.634 33.959 1.00 33.56 99 HIS D N 1
ATOM 9039 C CA . HIS D 1 107 ? -13.179 30.773 34.640 1.00 34.77 99 HIS D CA 1
ATOM 9040 C C . HIS D 1 107 ? -12.600 29.699 33.721 1.00 34.29 99 HIS D C 1
ATOM 9041 O O . HIS D 1 107 ? -11.404 29.383 33.804 1.00 30.99 99 HIS D O 1
ATOM 9048 N N . LEU D 1 108 ? -13.408 29.164 32.810 1.00 31.72 100 LEU D N 1
ATOM 9049 C CA . LEU D 1 108 ? -12.994 28.040 31.978 1.00 28.26 100 LEU D CA 1
ATOM 9050 C C . LEU D 1 108 ? -12.558 28.453 30.570 1.00 28.73 100 LEU D C 1
ATOM 9051 O O . LEU D 1 108 ? -11.939 27.648 29.867 1.00 30.54 100 LEU D O 1
ATOM 9056 N N . GLY D 1 109 ? -12.810 29.705 30.172 1.00 30.10 101 GLY D N 1
ATOM 9057 C CA . GLY D 1 109 ? -12.742 30.062 28.756 1.00 32.68 101 GLY D CA 1
ATOM 9058 C C . GLY D 1 109 ? -11.411 29.741 28.100 1.00 42.46 101 GLY D C 1
ATOM 9059 O O . GLY D 1 109 ? -11.366 29.142 27.022 1.00 35.33 101 GLY D O 1
ATOM 9060 N N . LEU D 1 110 ? -10.307 30.146 28.724 1.00 30.46 102 LEU D N 1
ATOM 9061 C CA . LEU D 1 110 ? -8.991 29.959 28.122 1.00 33.10 102 LEU D CA 1
ATOM 9062 C C . LEU D 1 110 ? -8.255 28.738 28.659 1.00 30.68 102 LEU D C 1
ATOM 9063 O O . LEU D 1 110 ? -7.039 28.637 28.476 1.00 30.15 102 LEU D O 1
ATOM 9068 N N . ALA D 1 111 ? -8.951 27.818 29.336 1.00 27.94 103 ALA D N 1
ATOM 9069 C CA . ALA D 1 111 ? -8.271 26.647 29.873 1.00 29.92 103 ALA D CA 1
ATOM 9070 C C . ALA D 1 111 ? -7.582 25.857 28.766 1.00 29.29 103 ALA D C 1
ATOM 9071 O O . ALA D 1 111 ? -6.415 25.463 28.907 1.00 28.90 103 ALA D O 1
ATOM 9073 N N . ASN D 1 112 ? -8.277 25.632 27.642 1.00 26.18 104 ASN D N 1
ATOM 9074 C CA . ASN D 1 112 ? -7.678 24.848 26.567 1.00 27.39 104 ASN D CA 1
ATOM 9075 C C . ASN D 1 112 ? -6.457 25.562 26.009 1.00 31.67 104 ASN D C 1
ATOM 9076 O O . ASN D 1 112 ? -5.403 24.947 25.810 1.00 26.18 104 ASN D O 1
ATOM 9081 N N . TRP D 1 113 ? -6.566 26.880 25.817 1.00 29.58 105 TRP D N 1
ATOM 9082 C CA . TRP D 1 113 ? -5.464 27.667 25.274 1.00 28.84 105 TRP D CA 1
ATOM 9083 C C . TRP D 1 113 ? -4.275 27.675 26.229 1.00 33.58 105 TRP D C 1
ATOM 9084 O O . TRP D 1 113 ? -3.123 27.555 25.798 1.00 32.23 105 TRP D O 1
ATOM 9095 N N . LEU D 1 114 ? -4.539 27.848 27.532 1.00 28.71 106 LEU D N 1
ATOM 9096 C CA . LEU D 1 114 ? -3.480 27.791 28.535 1.00 31.52 106 LEU D CA 1
ATOM 9097 C C . LEU D 1 114 ? -2.841 26.414 28.596 1.00 27.64 106 LEU D C 1
ATOM 9098 O O . LEU D 1 114 ? -1.616 26.294 28.709 1.00 32.92 106 LEU D O 1
ATOM 9103 N N . CYS D 1 115 ? -3.662 25.364 28.566 1.00 27.53 107 CYS D N 1
ATOM 9104 C CA . CYS D 1 115 ? -3.124 24.009 28.660 1.00 26.56 107 CYS D CA 1
ATOM 9105 C C . CYS D 1 115 ? -2.205 23.693 27.488 1.00 30.39 107 CYS D C 1
ATOM 9106 O O . CYS D 1 115 ? -1.250 22.924 27.640 1.00 27.57 107 CYS D O 1
ATOM 9109 N N . GLU D 1 116 ? -2.477 24.271 26.323 1.00 28.73 108 GLU D N 1
ATOM 9110 C CA . GLU D 1 116 ? -1.686 24.035 25.124 1.00 27.62 108 GLU D CA 1
ATOM 9111 C C . GLU D 1 116 ? -0.580 25.072 24.928 1.00 38.96 108 GLU D C 1
ATOM 9112 O O . GLU D 1 116 ? 0.017 25.131 23.845 1.00 32.98 108 GLU D O 1
ATOM 9118 N N . GLY D 1 117 ? -0.284 25.872 25.950 1.00 31.49 109 GLY D N 1
ATOM 9119 C CA . GLY D 1 117 ? 0.889 26.723 25.935 1.00 35.02 109 GLY D CA 1
ATOM 9120 C C . GLY D 1 117 ? 0.712 28.097 25.327 1.00 38.62 109 GLY D C 1
ATOM 9121 O O . GLY D 1 117 ? 1.705 28.696 24.895 1.00 37.00 109 GLY D O 1
ATOM 9122 N N . GLY D 1 118 ? -0.511 28.615 25.258 1.00 31.16 110 GLY D N 1
ATOM 9123 C CA . GLY D 1 118 ? -0.648 29.976 24.738 1.00 32.64 110 GLY D CA 1
ATOM 9124 C C . GLY D 1 118 ? -0.387 30.043 23.236 1.00 33.60 110 GLY D C 1
ATOM 9125 O O . GLY D 1 118 ? -0.421 29.038 22.522 1.00 34.59 110 GLY D O 1
ATOM 9126 N N . ASP D 1 119 ? -0.112 31.267 22.763 1.00 34.80 111 ASP D N 1
ATOM 9127 C CA . ASP D 1 119 ? 0.034 31.500 21.326 1.00 35.60 111 ASP D CA 1
ATOM 9128 C C . ASP D 1 119 ? 1.265 30.810 20.750 1.00 41.79 111 ASP D C 1
ATOM 9129 O O . ASP D 1 119 ? 1.258 30.416 19.575 1.00 38.28 111 ASP D O 1
ATOM 9134 N N . LYS D 1 120 ? 2.325 30.653 21.540 1.00 39.44 112 LYS D N 1
ATOM 9135 C CA . LYS D 1 120 ? 3.555 30.038 21.054 1.00 40.24 112 LYS D CA 1
ATOM 9136 C C . LYS D 1 120 ? 3.638 28.545 21.351 1.00 36.91 112 LYS D C 1
ATOM 9137 O O . LYS D 1 120 ? 4.657 27.929 21.030 1.00 37.77 112 LYS D O 1
ATOM 9143 N N . LYS D 1 121 ? 2.586 27.960 21.919 1.00 32.83 113 LYS D N 1
ATOM 9144 C CA . LYS D 1 121 ? 2.533 26.545 22.304 1.00 31.31 113 LYS D CA 1
ATOM 9145 C C . LYS D 1 121 ? 3.768 26.153 23.114 1.00 43.20 113 LYS D C 1
ATOM 9146 O O . LYS D 1 121 ? 4.551 25.281 22.731 1.00 36.98 113 LYS D O 1
ATOM 9152 N N . ARG D 1 122 ? 3.916 26.820 24.264 1.00 33.45 114 ARG D N 1
ATOM 9153 C CA . ARG D 1 122 ? 5.134 26.744 25.063 1.00 36.39 114 ARG D CA 1
ATOM 9154 C C . ARG D 1 122 ? 5.221 25.498 25.925 1.00 32.69 114 ARG D C 1
ATOM 9155 O O . ARG D 1 122 ? 6.316 25.171 26.391 1.00 36.59 114 ARG D O 1
ATOM 9163 N N . TRP D 1 123 ? 4.099 24.828 26.171 1.00 31.40 115 TRP D N 1
ATOM 9164 C CA . TRP D 1 123 ? 4.031 23.655 27.033 1.00 34.71 115 TRP D CA 1
ATOM 9165 C C . TRP D 1 123 ? 2.762 22.899 26.662 1.00 39.56 115 TRP D C 1
ATOM 9166 O O . TRP D 1 123 ? 2.009 23.317 25.780 1.00 34.24 115 TRP D O 1
ATOM 9177 N N . ASN D 1 124 ? 2.511 21.792 27.366 1.00 34.13 116 ASN D N 1
ATOM 9178 C CA . ASN D 1 124 ? 1.328 20.967 27.104 1.00 27.61 116 ASN D CA 1
ATOM 9179 C C . ASN D 1 124 ? 0.959 20.289 28.425 1.00 29.65 116 ASN D C 1
ATOM 9180 O O . ASN D 1 124 ? 1.481 19.219 28.755 1.00 28.70 116 ASN D O 1
ATOM 9185 N N . VAL D 1 125 ? 0.051 20.915 29.173 1.00 24.18 117 VAL D N 1
ATOM 9186 C CA . VAL D 1 125 ? -0.201 20.510 30.553 1.00 24.37 117 VAL D CA 1
ATOM 9187 C C . VAL D 1 125 ? -1.672 20.161 30.759 1.00 25.35 117 VAL D C 1
ATOM 9188 O O . VAL D 1 125 ? -2.513 20.340 29.879 1.00 27.13 117 VAL D O 1
ATOM 9192 N N . ARG D 1 126 ? -1.963 19.653 31.957 1.00 26.74 118 ARG D N 1
ATOM 9193 C CA . ARG D 1 126 ? -3.237 19.022 32.284 1.00 25.42 118 ARG D CA 1
ATOM 9194 C C . ARG D 1 126 ? -4.171 19.990 32.992 1.00 24.85 118 ARG D C 1
ATOM 9195 O O . ARG D 1 126 ? -3.754 20.726 33.891 1.00 23.25 118 ARG D O 1
ATOM 9203 N N . LEU D 1 127 ? -5.442 19.970 32.582 1.00 24.95 119 LEU D N 1
ATOM 9204 C CA . LEU D 1 127 ? -6.510 20.673 33.281 1.00 25.25 119 LEU D CA 1
ATOM 9205 C C . LEU D 1 127 ? -6.978 19.855 34.477 1.00 25.67 119 LEU D C 1
ATOM 9206 O O . LEU D 1 127 ? -7.304 18.672 34.324 1.00 23.52 119 LEU D O 1
ATOM 9211 N N . TRP D 1 128 ? -7.010 20.482 35.655 1.00 22.19 120 TRP D N 1
ATOM 9212 C CA . TRP D 1 128 ? -7.555 19.891 36.874 1.00 26.12 120 TRP D CA 1
ATOM 9213 C C . TRP D 1 128 ? -8.879 20.572 37.199 1.00 24.67 120 TRP D C 1
ATOM 9214 O O . TRP D 1 128 ? -8.935 21.803 37.304 1.00 25.70 120 TRP D O 1
ATOM 9225 N N . ILE D 1 129 ? -9.940 19.778 37.372 1.00 26.53 121 ILE D N 1
ATOM 9226 C CA . ILE D 1 129 ? -11.296 20.320 37.473 1.00 25.75 121 ILE D CA 1
ATOM 9227 C C . ILE D 1 129 ? -12.228 19.248 38.039 1.00 25.99 121 ILE D C 1
ATOM 9228 O O . ILE D 1 129 ? -11.936 18.057 37.918 1.00 23.68 121 ILE D O 1
ATOM 9233 N N . THR D 1 130 ? -13.319 19.639 38.704 1.00 27.17 122 THR D N 1
ATOM 9234 C CA . THR D 1 130 ? -14.258 18.614 39.172 1.00 27.74 122 THR D CA 1
ATOM 9235 C C . THR D 1 130 ? -15.058 18.042 37.997 1.00 23.40 122 THR D C 1
ATOM 9236 O O . THR D 1 130 ? -15.171 18.653 36.933 1.00 22.47 122 THR D O 1
ATOM 9240 N N . LEU D 1 131 ? -15.623 16.845 38.201 1.00 22.12 123 LEU D N 1
ATOM 9241 C CA . LEU D 1 131 ? -16.276 16.150 37.091 1.00 20.28 123 LEU D CA 1
ATOM 9242 C C . LEU D 1 131 ? -17.538 16.874 36.663 1.00 21.08 123 LEU D C 1
ATOM 9243 O O . LEU D 1 131 ? -17.802 17.014 35.460 1.00 22.60 123 LEU D O 1
ATOM 9248 N N . GLY D 1 132 ? -18.343 17.305 37.637 1.00 23.28 124 GLY D N 1
ATOM 9249 C CA . GLY D 1 132 ? -19.578 18.001 37.322 1.00 25.52 124 GLY D CA 1
ATOM 9250 C C . GLY D 1 132 ? -19.332 19.249 36.500 1.00 30.09 124 GLY D C 1
ATOM 9251 O O . GLY D 1 132 ? -20.065 19.533 35.551 1.00 24.60 124 GLY D O 1
ATOM 9252 N N . GLU D 1 133 ? -18.274 19.989 36.831 1.00 23.30 125 GLU D N 1
ATOM 9253 C CA . GLU D 1 133 ? -17.966 21.207 36.083 1.00 30.79 125 GLU D CA 1
ATOM 9254 C C . GLU D 1 133 ? -17.404 20.876 34.705 1.00 27.08 125 GLU D C 1
ATOM 9255 O O . GLU D 1 133 ? -17.779 21.497 33.702 1.00 25.88 125 GLU D O 1
ATOM 9261 N N . TYR D 1 134 ? -16.521 19.884 34.624 1.00 22.45 126 TYR D N 1
ATOM 9262 C CA . TYR D 1 134 ? -15.988 19.504 33.320 1.00 22.30 126 TYR D CA 1
ATOM 9263 C C . TYR D 1 134 ? -17.107 19.062 32.379 1.00 30.43 126 TYR D C 1
ATOM 9264 O O . TYR D 1 134 ? -17.162 19.487 31.218 1.00 30.02 126 TYR D O 1
ATOM 9273 N N . MET D 1 135 ? -18.029 18.228 32.871 1.00 27.47 127 MET D N 1
ATOM 9274 C CA . MET D 1 135 ? -19.044 17.655 31.987 1.00 28.41 127 MET D CA 1
ATOM 9275 C C . MET D 1 135 ? -20.085 18.687 31.562 1.00 31.39 127 MET D C 1
ATOM 9276 O O . MET D 1 135 ? -20.515 18.691 30.401 1.00 31.54 127 MET D O 1
ATOM 9281 N N . LEU D 1 136 ? -20.535 19.546 32.482 1.00 26.45 128 LEU D N 1
ATOM 9282 C CA . LEU D 1 136 ? -21.436 20.623 32.065 1.00 28.46 128 LEU D CA 1
ATOM 9283 C C . LEU D 1 136 ? -20.727 21.558 31.099 1.00 33.19 128 LEU D C 1
ATOM 9284 O O . LEU D 1 136 ? -21.330 22.051 30.138 1.00 31.98 128 LEU D O 1
ATOM 9289 N N . GLY D 1 137 ? -19.439 21.803 31.339 1.00 33.22 129 GLY D N 1
ATOM 9290 C CA . GLY D 1 137 ? -18.649 22.553 30.380 1.00 34.97 129 GLY D CA 1
ATOM 9291 C C . GLY D 1 137 ? -18.691 21.942 28.994 1.00 39.08 129 GLY D C 1
ATOM 9292 O O . GLY D 1 137 ? -18.935 22.636 28.003 1.00 35.41 129 GLY D O 1
ATOM 9293 N N . ARG D 1 138 ? -18.464 20.626 28.907 1.00 28.65 130 ARG D N 1
ATOM 9294 C CA . ARG D 1 138 ? -18.503 19.952 27.608 1.00 36.61 130 ARG D CA 1
ATOM 9295 C C . ARG D 1 138 ? -19.882 20.072 26.972 1.00 38.69 130 ARG D C 1
ATOM 9296 O O . ARG D 1 138 ? -19.998 20.320 25.768 1.00 37.07 130 ARG D O 1
ATOM 9304 N N . VAL D 1 139 ? -20.940 19.897 27.768 1.00 33.08 131 VAL D N 1
ATOM 9305 C CA . VAL D 1 139 ? -22.301 20.010 27.242 1.00 38.17 131 VAL D CA 1
ATOM 9306 C C . VAL D 1 139 ? -22.527 21.390 26.637 1.00 46.60 131 VAL D C 1
ATOM 9307 O O . VAL D 1 139 ? -22.961 21.523 25.487 1.00 43.82 131 VAL D O 1
ATOM 9311 N N . MET D 1 140 ? -22.207 22.439 27.392 1.00 41.78 132 MET D N 1
ATOM 9312 C CA A MET D 1 140 ? -22.507 23.795 26.942 0.17 43.88 132 MET D CA 1
ATOM 9313 C CA B MET D 1 140 ? -22.524 23.781 26.925 0.83 42.50 132 MET D CA 1
ATOM 9314 C C . MET D 1 140 ? -21.584 24.244 25.815 1.00 45.50 132 MET D C 1
ATOM 9315 O O . MET D 1 140 ? -21.994 25.037 24.958 1.00 47.60 132 MET D O 1
ATOM 9324 N N . ALA D 1 141 ? -20.343 23.762 25.796 1.00 42.68 133 ALA D N 1
ATOM 9325 C CA . ALA D 1 141 ? -19.442 24.124 24.709 1.00 49.76 133 ALA D CA 1
ATOM 9326 C C . ALA D 1 141 ? -19.908 23.563 23.373 1.00 53.88 133 ALA D C 1
ATOM 9327 O O . ALA D 1 141 ? -19.507 24.080 22.324 1.00 56.55 133 ALA D O 1
ATOM 9329 N N . ALA D 1 142 ? -20.744 22.532 23.390 1.00 74.06 134 ALA D N 1
ATOM 9330 C CA . ALA D 1 142 ? -21.311 21.990 22.166 1.00 77.47 134 ALA D CA 1
ATOM 9331 C C . ALA D 1 142 ? -22.556 22.775 21.770 1.00 74.21 134 ALA D C 1
ATOM 9332 O O . ALA D 1 142 ? -23.152 22.521 20.727 1.00 76.15 134 ALA D O 1
ATOM 9334 N N . GLY D 1 150 ? -31.374 29.290 23.489 1.00 68.76 142 GLY D N 1
ATOM 9335 C CA . GLY D 1 150 ? -31.986 28.251 22.677 1.00 72.76 142 GLY D CA 1
ATOM 9336 C C . GLY D 1 150 ? -33.499 28.192 22.800 1.00 77.12 142 GLY D C 1
ATOM 9337 O O . GLY D 1 150 ? -34.098 28.975 23.539 1.00 80.32 142 GLY D O 1
ATOM 9338 N N . GLU D 1 151 ? -34.120 27.258 22.074 1.00 73.62 143 GLU D N 1
ATOM 9339 C CA . GLU D 1 151 ? -35.573 27.121 22.124 1.00 65.79 143 GLU D CA 1
ATOM 9340 C C . GLU D 1 151 ? -36.047 26.618 23.483 1.00 59.01 143 GLU D C 1
ATOM 9341 O O . GLU D 1 151 ? -37.154 26.959 23.921 1.00 53.85 143 GLU D O 1
ATOM 9343 N N . GLY D 1 152 ? -35.231 25.810 24.163 1.00 53.03 144 GLY D N 1
ATOM 9344 C CA . GLY D 1 152 ? -35.585 25.391 25.509 1.00 49.60 144 GLY D CA 1
ATOM 9345 C C . GLY D 1 152 ? -35.683 26.564 26.464 1.00 50.87 144 GLY D C 1
ATOM 9346 O O . GLY D 1 152 ? -36.618 26.658 27.263 1.00 44.36 144 GLY D O 1
ATOM 9347 N N . ALA D 1 153 ? -34.718 27.482 26.389 1.00 51.96 145 ALA D N 1
ATOM 9348 C CA . ALA D 1 153 ? -34.748 28.656 27.257 1.00 52.41 145 ALA D CA 1
ATOM 9349 C C . ALA D 1 153 ? -35.969 29.522 26.971 1.00 49.01 145 ALA D C 1
ATOM 9350 O O . ALA D 1 153 ? -36.557 30.101 27.889 1.00 45.78 145 ALA D O 1
ATOM 9352 N N . ALA D 1 154 ? -36.367 29.624 25.700 1.00 52.87 146 ALA D N 1
ATOM 9353 C CA . ALA D 1 154 ? -37.525 30.444 25.354 1.00 45.83 146 ALA D CA 1
ATOM 9354 C C . ALA D 1 154 ? -38.799 29.887 25.979 1.00 46.12 146 ALA D C 1
ATOM 9355 O O . ALA D 1 154 ? -39.581 30.625 26.588 1.00 45.03 146 ALA D O 1
ATOM 9357 N N . ARG D 1 155 ? -39.025 28.579 25.842 1.00 47.46 147 ARG D N 1
ATOM 9358 C CA . ARG D 1 155 ? -40.206 27.969 26.447 1.00 50.62 147 ARG D CA 1
ATOM 9359 C C . ARG D 1 155 ? -40.142 28.051 27.966 1.00 46.11 147 ARG D C 1
ATOM 9360 O O . ARG D 1 155 ? -41.169 28.211 28.632 1.00 38.55 147 ARG D O 1
ATOM 9368 N N . HIS D 1 156 ? -38.934 27.956 28.524 1.00 43.85 148 HIS D N 1
ATOM 9369 C CA . HIS D 1 156 ? -38.743 28.058 29.966 1.00 37.40 148 HIS D CA 1
ATOM 9370 C C . HIS D 1 156 ? -39.191 29.417 30.491 1.00 36.21 148 HIS D C 1
ATOM 9371 O O . HIS D 1 156 ? -40.006 29.504 31.416 1.00 37.00 148 HIS D O 1
ATOM 9378 N N . PHE D 1 157 ? -38.673 30.495 29.911 1.00 37.33 149 PHE D N 1
ATOM 9379 C CA . PHE D 1 157 ? -39.031 31.811 30.426 1.00 40.18 149 PHE D CA 1
ATOM 9380 C C . PHE D 1 157 ? -40.485 32.161 30.123 1.00 38.45 149 PHE D C 1
ATOM 9381 O O . PHE D 1 157 ? -41.117 32.880 30.903 1.00 39.58 149 PHE D O 1
ATOM 9389 N N . ALA D 1 158 ? -41.052 31.621 29.042 1.00 38.17 150 ALA D N 1
ATOM 9390 C CA . ALA D 1 158 ? -42.474 31.832 28.781 1.00 42.25 150 ALA D CA 1
ATOM 9391 C C . ALA D 1 158 ? -43.332 31.229 29.888 1.00 38.08 150 ALA D C 1
ATOM 9392 O O . ALA D 1 158 ? -44.248 31.878 30.409 1.00 39.69 150 ALA D O 1
ATOM 9394 N N . ARG D 1 159 ? -43.046 29.990 30.278 1.00 37.53 151 ARG D N 1
ATOM 9395 C CA . ARG D 1 159 ? -43.887 29.410 31.315 1.00 36.95 151 ARG D CA 1
ATOM 9396 C C . ARG D 1 159 ? -43.602 29.999 32.690 1.00 46.83 151 ARG D C 1
ATOM 9397 O O . ARG D 1 159 ? -44.347 29.708 33.634 1.00 44.87 151 ARG D O 1
ATOM 9405 N N . HIS D 1 160 ? -42.588 30.858 32.825 1.00 35.38 152 HIS D N 1
ATOM 9406 C CA . HIS D 1 160 ? -42.377 31.575 34.078 1.00 39.45 152 HIS D CA 1
ATOM 9407 C C . HIS D 1 160 ? -42.720 33.055 33.967 1.00 40.31 152 HIS D C 1
ATOM 9408 O O . HIS D 1 160 ? -42.321 33.851 34.825 1.00 35.52 152 HIS D O 1
ATOM 9415 N N . GLY D 1 161 ? -43.471 33.436 32.936 1.00 36.34 153 GLY D N 1
ATOM 9416 C CA . GLY D 1 161 ? -44.138 34.723 32.925 1.00 36.98 153 GLY D CA 1
ATOM 9417 C C . GLY D 1 161 ? -43.673 35.726 31.891 1.00 44.91 153 GLY D C 1
ATOM 9418 O O . GLY D 1 161 ? -44.228 36.829 31.846 1.00 42.29 153 GLY D O 1
ATOM 9419 N N . LEU D 1 162 ? -42.686 35.402 31.058 1.00 44.33 154 LEU D N 1
ATOM 9420 C CA . LEU D 1 162 ? -42.248 36.301 29.993 1.00 45.02 154 LEU D CA 1
ATOM 9421 C C . LEU D 1 162 ? -43.117 36.050 28.766 1.00 48.99 154 LEU D C 1
ATOM 9422 O O . LEU D 1 162 ? -43.001 35.005 28.118 1.00 53.45 154 LEU D O 1
ATOM 9427 N N . ARG D 1 163 ? -43.993 37.004 28.444 1.00 50.94 155 ARG D N 1
ATOM 9428 C CA . ARG D 1 163 ? -44.970 36.810 27.382 1.00 57.39 155 ARG D CA 1
ATOM 9429 C C . ARG D 1 163 ? -44.739 37.685 26.158 1.00 57.46 155 ARG D C 1
ATOM 9430 O O . ARG D 1 163 ? -45.319 37.402 25.105 1.00 59.95 155 ARG D O 1
ATOM 9432 N N . ASP D 1 164 ? -43.917 38.726 26.270 1.00 46.56 156 ASP D N 1
ATOM 9433 C CA . ASP D 1 164 ? -43.626 39.601 25.142 1.00 53.25 156 ASP D CA 1
ATOM 9434 C C . ASP D 1 164 ? -43.081 38.799 23.966 1.00 53.10 156 ASP D C 1
ATOM 9435 O O . ASP D 1 164 ? -42.023 38.171 24.068 1.00 56.54 156 ASP D O 1
ATOM 9437 N N . GLU D 1 165 ? -43.804 38.825 22.845 1.00 47.68 157 GLU D N 1
ATOM 9438 C CA . GLU D 1 165 ? -43.409 38.009 21.703 1.00 56.53 157 GLU D CA 1
ATOM 9439 C C . GLU D 1 165 ? -42.091 38.487 21.107 1.00 56.34 157 GLU D C 1
ATOM 9440 O O . GLU D 1 165 ? -41.259 37.670 20.696 1.00 59.65 157 GLU D O 1
ATOM 9446 N N . ALA D 1 166 ? -41.883 39.804 21.048 1.00 57.33 158 ALA D N 1
ATOM 9447 C CA . ALA D 1 166 ? -40.615 40.319 20.545 1.00 56.47 158 ALA D CA 1
ATOM 9448 C C . ALA D 1 166 ? -39.464 39.909 21.452 1.00 48.58 158 ALA D C 1
ATOM 9449 O O . ALA D 1 166 ? -38.382 39.551 20.973 1.00 50.75 158 ALA D O 1
ATOM 9451 N N . SER D 1 167 ? -39.687 39.932 22.767 1.00 46.99 159 SER D N 1
ATOM 9452 C CA . SER D 1 167 ? -38.637 39.534 23.701 1.00 50.30 159 SER D CA 1
ATOM 9453 C C . SER D 1 167 ? -38.351 38.040 23.608 1.00 48.29 159 SER D C 1
ATOM 9454 O O . SER D 1 167 ? -37.199 37.612 23.745 1.00 44.89 159 SER D O 1
ATOM 9457 N N . LEU D 1 168 ? -39.387 37.227 23.381 1.00 47.34 160 LEU D N 1
ATOM 9458 C CA . LEU D 1 168 ? -39.171 35.790 23.254 1.00 44.99 160 LEU D CA 1
ATOM 9459 C C . LEU D 1 168 ? -38.425 35.445 21.970 1.00 46.56 160 LEU D C 1
ATOM 9460 O O . LEU D 1 168 ? -37.631 34.497 21.953 1.00 48.16 160 LEU D O 1
ATOM 9465 N N . ASP D 1 169 ? -38.659 36.193 20.891 1.00 51.52 161 ASP D N 1
ATOM 9466 C CA . ASP D 1 169 ? -37.927 35.929 19.656 1.00 53.82 161 ASP D CA 1
ATOM 9467 C C . ASP D 1 169 ? -36.449 36.275 19.797 1.00 49.90 161 ASP D C 1
ATOM 9468 O O . ASP D 1 169 ? -35.601 35.628 19.169 1.00 52.02 161 ASP D O 1
ATOM 9473 N N . LYS D 1 170 ? -36.119 37.265 20.635 1.00 48.94 162 LYS D N 1
ATOM 9474 C CA . LYS D 1 170 ? -34.720 37.614 20.869 1.00 54.36 162 LYS D CA 1
ATOM 9475 C C . LYS D 1 170 ? -33.981 36.509 21.620 1.00 51.31 162 LYS D C 1
ATOM 9476 O O . LYS D 1 170 ? -32.822 36.212 21.312 1.00 54.93 162 LYS D O 1
ATOM 9478 N N . LEU D 1 171 ? -34.620 35.896 22.620 1.00 53.75 163 LEU D N 1
ATOM 9479 C CA . LEU D 1 171 ? -33.975 34.780 23.306 1.00 51.87 163 LEU D CA 1
ATOM 9480 C C . LEU D 1 171 ? -33.897 33.559 22.398 1.00 50.80 163 LEU D C 1
ATOM 9481 O O . LEU D 1 171 ? -32.906 32.818 22.420 1.00 54.08 163 LEU D O 1
ATOM 9486 N N . ARG D 1 172 ? -34.934 33.343 21.588 1.00 47.10 164 ARG D N 1
ATOM 9487 C CA . ARG D 1 172 ? -34.959 32.205 20.676 1.00 55.42 164 ARG D CA 1
ATOM 9488 C C . ARG D 1 172 ? -33.846 32.307 19.642 1.00 62.56 164 ARG D C 1
ATOM 9489 O O . ARG D 1 172 ? -33.201 31.307 19.309 1.00 61.09 164 ARG D O 1
ATOM 9497 N N . ASN D 1 173 ? -33.596 33.511 19.138 1.00 57.27 165 ASN D N 1
ATOM 9498 C CA . ASN D 1 173 ? -32.596 33.739 18.092 1.00 65.08 165 ASN D CA 1
ATOM 9499 C C . ASN D 1 173 ? -31.224 34.060 18.681 1.00 74.56 165 ASN D C 1
ATOM 9500 O O . ASN D 1 173 ? -30.595 35.061 18.335 1.00 75.51 165 ASN D O 1
ATOM 9505 N N . ARG D 1 174 ? -30.745 33.196 19.571 1.00 73.10 166 ARG D N 1
ATOM 9506 C CA . ARG D 1 174 ? -29.519 33.459 20.320 1.00 71.14 166 ARG D CA 1
ATOM 9507 C C . ARG D 1 174 ? -28.275 33.092 19.526 1.00 73.65 166 ARG D C 1
ATOM 9508 O O . ARG D 1 174 ? -27.535 32.179 19.897 1.00 79.27 166 ARG D O 1
ATOM 9510 N N . TYR D 1 177 ? -23.937 31.218 22.396 1.00 59.88 169 TYR D N 1
ATOM 9511 C CA . TYR D 1 177 ? -23.536 32.213 23.386 1.00 65.23 169 TYR D CA 1
ATOM 9512 C C . TYR D 1 177 ? -22.292 31.770 24.161 1.00 67.92 169 TYR D C 1
ATOM 9513 O O . TYR D 1 177 ? -21.203 32.325 23.982 1.00 66.83 169 TYR D O 1
ATOM 9515 N N . TYR D 1 178 ? -22.474 30.761 25.022 1.00 66.69 170 TYR D N 1
ATOM 9516 C CA . TYR D 1 178 ? -21.376 30.223 25.825 1.00 60.12 170 TYR D CA 1
ATOM 9517 C C . TYR D 1 178 ? -20.208 29.758 24.958 1.00 51.94 170 TYR D C 1
ATOM 9518 O O . TYR D 1 178 ? -19.050 29.842 25.382 1.00 53.83 170 TYR D O 1
ATOM 9527 N N . ALA D 1 179 ? -20.481 29.287 23.740 1.00 54.19 171 ALA D N 1
ATOM 9528 C CA . ALA D 1 179 ? -19.419 28.743 22.899 1.00 53.94 171 ALA D CA 1
ATOM 9529 C C . ALA D 1 179 ? -18.455 29.808 22.376 1.00 51.63 171 ALA D C 1
ATOM 9530 O O . ALA D 1 179 ? -17.336 29.466 21.989 1.00 45.19 171 ALA D O 1
ATOM 9532 N N . ASP D 1 180 ? -18.842 31.085 22.357 1.00 62.33 172 ASP D N 1
ATOM 9533 C CA . ASP D 1 180 ? -17.920 32.098 21.848 1.00 65.43 172 ASP D CA 1
ATOM 9534 C C . ASP D 1 180 ? -16.904 32.543 22.894 1.00 58.64 172 ASP D C 1
ATOM 9535 O O . ASP D 1 180 ? -15.780 32.921 22.536 1.00 59.59 172 ASP D O 1
ATOM 9540 N N . LEU D 1 181 ? -17.277 32.510 24.176 1.00 43.60 173 LEU D N 1
ATOM 9541 C CA . LEU D 1 181 ? -16.329 32.767 25.253 1.00 41.73 173 LEU D CA 1
ATOM 9542 C C . LEU D 1 181 ? -15.493 31.538 25.593 1.00 38.10 173 LEU D C 1
ATOM 9543 O O . LEU D 1 181 ? -14.406 31.681 26.159 1.00 32.90 173 LEU D O 1
ATOM 9548 N N . VAL D 1 182 ? -15.985 30.346 25.283 1.00 37.40 174 VAL D N 1
ATOM 9549 C CA . VAL D 1 182 ? -15.261 29.105 25.568 1.00 33.73 174 VAL D CA 1
ATOM 9550 C C . VAL D 1 182 ? -15.186 28.314 24.267 1.00 35.70 174 VAL D C 1
ATOM 9551 O O . VAL D 1 182 ? -16.043 27.451 24.021 1.00 39.34 174 VAL D O 1
ATOM 9555 N N . PRO D 1 183 ? -14.195 28.571 23.406 1.00 35.96 175 PRO D N 1
ATOM 9556 C CA . PRO D 1 183 ? -14.233 28.015 22.047 1.00 39.43 175 PRO D CA 1
ATOM 9557 C C . PRO D 1 183 ? -13.791 26.565 21.970 1.00 41.89 175 PRO D C 1
ATOM 9558 O O . PRO D 1 183 ? -13.987 25.932 20.927 1.00 34.92 175 PRO D O 1
ATOM 9562 N N . ALA D 1 184 ? -13.200 26.037 23.034 1.00 31.48 176 ALA D N 1
ATOM 9563 C CA . ALA D 1 184 ? -12.734 24.658 23.097 1.00 28.17 176 ALA D CA 1
ATOM 9564 C C . ALA D 1 184 ? -12.590 24.313 24.567 1.00 27.51 176 ALA D C 1
ATOM 9565 O O . ALA D 1 184 ? -12.292 25.188 25.386 1.00 30.90 176 ALA D O 1
ATOM 9567 N N . VAL D 1 185 ? -12.810 23.043 24.892 1.00 27.97 177 VAL D N 1
ATOM 9568 C CA . VAL D 1 185 ? -12.619 22.543 26.249 1.00 29.95 177 VAL D CA 1
ATOM 9569 C C . VAL D 1 185 ? -11.674 21.356 26.094 1.00 28.91 177 VAL D C 1
ATOM 9570 O O . VAL D 1 185 ? -11.854 20.562 25.166 1.00 27.13 177 VAL D O 1
ATOM 9574 N N . PRO D 1 186 ? -10.639 21.220 26.923 1.00 29.40 178 PRO D N 1
ATOM 9575 C CA . PRO D 1 186 ? -9.703 20.099 26.758 1.00 26.87 178 PRO D CA 1
ATOM 9576 C C . PRO D 1 186 ? -10.431 18.761 26.718 1.00 34.44 178 PRO D C 1
ATOM 9577 O O . PRO D 1 186 ? -11.446 18.560 27.391 1.00 26.32 178 PRO D O 1
ATOM 9581 N N . GLY D 1 187 ? -9.900 17.842 25.911 1.00 27.98 179 GLY D N 1
ATOM 9582 C CA . GLY D 1 187 ? -10.504 16.529 25.804 1.00 25.72 179 GLY D CA 1
ATOM 9583 C C . GLY D 1 187 ? -10.105 15.565 26.888 1.00 25.32 179 GLY D C 1
ATOM 9584 O O . GLY D 1 187 ? -10.542 14.410 26.886 1.00 30.18 179 GLY D O 1
ATOM 9585 N N . GLN D 1 188 ? -9.277 16.014 27.820 1.00 25.66 180 GLN D N 1
ATOM 9586 C CA . GLN D 1 188 ? -8.796 15.192 28.917 1.00 24.74 180 GLN D CA 1
ATOM 9587 C C . GLN D 1 188 ? -8.744 16.059 30.162 1.00 25.40 180 GLN D C 1
ATOM 9588 O O . GLN D 1 188 ? -8.478 17.260 30.084 1.00 26.37 180 GLN D O 1
ATOM 9594 N N . TYR D 1 189 ? -8.998 15.452 31.313 1.00 24.30 181 TYR D N 1
ATOM 9595 C CA . TYR D 1 189 ? -8.916 16.216 32.548 1.00 24.19 181 TYR D CA 1
ATOM 9596 C C . TYR D 1 189 ? -8.432 15.309 33.666 1.00 24.04 181 TYR D C 1
ATOM 9597 O O . TYR D 1 189 ? -8.374 14.078 33.529 1.00 24.01 181 TYR D O 1
ATOM 9606 N N . ARG D 1 190 ? -8.050 15.949 34.770 1.00 24.04 182 ARG D N 1
ATOM 9607 C CA . ARG D 1 190 ? -7.710 15.277 36.019 1.00 28.11 182 ARG D CA 1
ATOM 9608 C C . ARG D 1 190 ? -8.746 15.681 37.064 1.00 28.11 182 ARG D C 1
ATOM 9609 O O . ARG D 1 190 ? -8.925 16.873 37.347 1.00 26.49 182 ARG D O 1
ATOM 9617 N N . ARG D 1 191 ? -9.424 14.692 37.625 1.00 25.22 183 ARG D N 1
ATOM 9618 C CA . ARG D 1 191 ? -10.624 14.937 38.416 1.00 27.06 183 ARG D CA 1
ATOM 9619 C C . ARG D 1 191 ? -10.285 15.399 39.828 1.00 28.78 183 ARG D C 1
ATOM 9620 O O . ARG D 1 191 ? -9.554 14.720 40.557 1.00 27.47 183 ARG D O 1
ATOM 9628 N N . LEU D 1 192 ? -10.846 16.545 40.215 1.00 25.41 184 LEU D N 1
ATOM 9629 C CA . LEU D 1 192 ? -10.840 17.015 41.596 1.00 24.51 184 LEU D CA 1
ATOM 9630 C C . LEU D 1 192 ? -12.110 16.547 42.306 1.00 28.19 184 LEU D C 1
ATOM 9631 O O . LEU D 1 192 ? -13.199 16.587 41.731 1.00 27.74 184 LEU D O 1
ATOM 9636 N N . ARG D 1 193 ? -11.968 16.075 43.552 1.00 26.11 185 ARG D N 1
ATOM 9637 C CA . ARG D 1 193 ? -13.119 15.699 44.374 1.00 26.89 185 ARG D CA 1
ATOM 9638 C C . ARG D 1 193 ? -13.007 16.336 45.755 1.00 27.06 185 ARG D C 1
ATOM 9639 O O . ARG D 1 193 ? -11.906 16.591 46.247 1.00 29.03 185 ARG D O 1
ATOM 9647 N N . ASP D 1 194 ? -14.165 16.578 46.373 1.00 29.06 186 ASP D N 1
ATOM 9648 C CA . ASP D 1 194 ? -14.229 17.167 47.715 1.00 26.09 186 ASP D CA 1
ATOM 9649 C C . ASP D 1 194 ? -13.289 16.428 48.653 1.00 26.35 186 ASP D C 1
ATOM 9650 O O . ASP D 1 194 ? -13.261 15.196 48.678 1.00 27.54 186 ASP D O 1
ATOM 9655 N N . GLY D 1 195 ? -12.468 17.186 49.375 1.00 26.80 187 GLY D N 1
ATOM 9656 C CA . GLY D 1 195 ? -11.530 16.616 50.314 1.00 27.31 187 GLY D CA 1
ATOM 9657 C C . GLY D 1 195 ? -10.182 16.219 49.747 1.00 31.16 187 GLY D C 1
ATOM 9658 O O . GLY D 1 195 ? -9.282 15.889 50.532 1.00 32.52 187 GLY D O 1
ATOM 9659 N N . ASP D 1 196 ? -10.015 16.202 48.422 1.00 29.98 188 ASP D N 1
ATOM 9660 C CA . ASP D 1 196 ? -8.700 15.927 47.850 1.00 30.05 188 ASP D CA 1
ATOM 9661 C C . ASP D 1 196 ? -7.673 16.912 48.398 1.00 30.20 188 ASP D C 1
ATOM 9662 O O . ASP D 1 196 ? -7.930 18.118 48.499 1.00 29.57 188 ASP D O 1
ATOM 9667 N N . ALA D 1 197 ? -6.502 16.395 48.751 1.00 33.34 189 ALA D N 1
ATOM 9668 C CA . ALA D 1 197 ? -5.397 17.214 49.240 1.00 38.57 189 ALA D CA 1
ATOM 9669 C C . ALA D 1 197 ? -4.430 17.436 48.084 1.00 37.93 189 ALA D C 1
ATOM 9670 O O . ALA D 1 197 ? -3.820 16.485 47.586 1.00 41.51 189 ALA D O 1
ATOM 9672 N N . LEU D 1 198 ? -4.303 18.681 47.643 1.00 29.00 190 LEU D N 1
ATOM 9673 C CA . LEU D 1 198 ? -3.405 19.022 46.551 1.00 29.80 190 LEU D CA 1
ATOM 9674 C C . LEU D 1 198 ? -2.109 19.602 47.104 1.00 38.98 190 LEU D C 1
ATOM 9675 O O . LEU D 1 198 ? -2.127 20.438 48.013 1.00 41.56 190 LEU D O 1
ATOM 9680 N N . SER D 1 199 ? -0.986 19.154 46.549 1.00 38.64 191 SER D N 1
ATOM 9681 C CA A SER D 1 199 ? 0.332 19.652 46.924 0.57 36.65 191 SER D CA 1
ATOM 9682 C CA B SER D 1 199 ? 0.331 19.652 46.926 0.43 36.79 191 SER D CA 1
ATOM 9683 C C . SER D 1 199 ? 0.734 20.726 45.923 1.00 36.77 191 SER D C 1
ATOM 9684 O O . SER D 1 199 ? 1.037 20.422 44.764 1.00 37.89 191 SER D O 1
ATOM 9689 N N . ILE D 1 200 ? 0.731 21.979 46.365 1.00 35.84 192 ILE D N 1
ATOM 9690 C CA . ILE D 1 200 ? 1.079 23.111 45.518 1.00 38.73 192 ILE D CA 1
ATOM 9691 C C . ILE D 1 200 ? 2.163 23.904 46.232 1.00 39.12 192 ILE D C 1
ATOM 9692 O O . ILE D 1 200 ? 1.905 24.506 47.281 1.00 37.40 192 ILE D O 1
ATOM 9697 N N . GLY D 1 201 ? 3.367 23.920 45.660 1.00 37.34 193 GLY D N 1
ATOM 9698 C CA . GLY D 1 201 ? 4.474 24.579 46.330 1.00 38.71 193 GLY D CA 1
ATOM 9699 C C . GLY D 1 201 ? 4.657 24.033 47.734 1.00 40.27 193 GLY D C 1
ATOM 9700 O O . GLY D 1 201 ? 4.604 22.824 47.973 1.00 42.21 193 GLY D O 1
ATOM 9701 N N . ALA D 1 202 ? 4.843 24.936 48.684 1.00 38.39 194 ALA D N 1
ATOM 9702 C CA . ALA D 1 202 ? 5.099 24.549 50.067 1.00 45.07 194 ALA D CA 1
ATOM 9703 C C . ALA D 1 202 ? 3.826 24.243 50.858 1.00 51.60 194 ALA D C 1
ATOM 9704 O O . ALA D 1 202 ? 3.910 24.069 52.080 1.00 59.94 194 ALA D O 1
ATOM 9706 N N . ARG D 1 203 ? 2.663 24.164 50.213 1.00 45.93 195 ARG D N 1
ATOM 9707 C CA . ARG D 1 203 ? 1.396 24.040 50.921 1.00 47.11 195 ARG D CA 1
ATOM 9708 C C . ARG D 1 203 ? 0.620 22.799 50.499 1.00 41.76 195 ARG D C 1
ATOM 9709 O O . ARG D 1 203 ? 0.842 22.219 49.435 1.00 41.09 195 ARG D O 1
ATOM 9717 N N . THR D 1 204 ? -0.312 22.418 51.366 1.00 38.03 196 THR D N 1
ATOM 9718 C CA . THR D 1 204 ? -1.404 21.513 51.036 1.00 37.05 196 THR D CA 1
ATOM 9719 C C . THR D 1 204 ? -2.673 22.348 50.914 1.00 38.18 196 THR D C 1
ATOM 9720 O O . THR D 1 204 ? -3.050 23.052 51.857 1.00 36.63 196 THR D O 1
ATOM 9724 N N . TRP D 1 205 ? -3.305 22.294 49.748 1.00 34.98 197 TRP D N 1
ATOM 9725 C CA . TRP D 1 205 ? -4.591 22.933 49.502 1.00 36.63 197 TRP D CA 1
ATOM 9726 C C . TRP D 1 205 ? -5.656 21.854 49.404 1.00 38.14 197 TRP D C 1
ATOM 9727 O O . TRP D 1 205 ? -5.508 20.907 48.624 1.00 41.89 197 TRP D O 1
ATOM 9738 N N . ARG D 1 206 ? -6.727 22.006 50.169 1.00 35.80 198 ARG D N 1
ATOM 9739 C CA . ARG D 1 206 ? -7.808 21.035 50.187 1.00 32.38 198 ARG D CA 1
ATOM 9740 C C . ARG D 1 206 ? -8.965 21.508 49.317 1.00 29.38 198 ARG D C 1
ATOM 9741 O O . ARG D 1 206 ? -9.323 22.695 49.332 1.00 30.96 198 ARG D O 1
ATOM 9749 N N . VAL D 1 207 ? -9.530 20.579 48.541 1.00 31.28 199 VAL D N 1
ATOM 9750 C CA . VAL D 1 207 ? -10.695 20.867 47.708 1.00 32.41 199 VAL D CA 1
ATOM 9751 C C . VAL D 1 207 ? -11.929 20.933 48.596 1.00 27.15 199 VAL D C 1
ATOM 9752 O O . VAL D 1 207 ? -12.210 20.007 49.366 1.00 28.65 199 VAL D O 1
ATOM 9756 N N . VAL D 1 208 ? -12.658 22.039 48.504 1.00 29.07 200 VAL D N 1
ATOM 9757 C CA . VAL D 1 208 ? -13.897 22.248 49.244 1.00 27.65 200 VAL D CA 1
ATOM 9758 C C . VAL D 1 208 ? -14.975 22.474 48.195 1.00 31.13 200 VAL D C 1
ATOM 9759 O O . VAL D 1 208 ? -15.015 23.536 47.562 1.00 32.28 200 VAL D O 1
ATOM 9763 N N . THR D 1 209 ? -15.843 21.486 48.001 1.00 26.97 201 THR D N 1
ATOM 9764 C CA . THR D 1 209 ? -16.831 21.646 46.955 1.00 28.05 201 THR D CA 1
ATOM 9765 C C . THR D 1 209 ? -18.013 22.483 47.437 1.00 31.54 201 THR D C 1
ATOM 9766 O O . THR D 1 209 ? -18.281 22.626 48.638 1.00 34.31 201 THR D O 1
ATOM 9770 N N . GLY D 1 210 ? -18.711 23.062 46.471 1.00 28.31 202 GLY D N 1
ATOM 9771 C CA . GLY D 1 210 ? -19.775 24.008 46.747 1.00 32.12 202 GLY D CA 1
ATOM 9772 C C . GLY D 1 210 ? -20.871 23.874 45.715 1.00 31.29 202 GLY D C 1
ATOM 9773 O O . GLY D 1 210 ? -20.587 23.652 44.533 1.00 30.76 202 GLY D O 1
ATOM 9774 N N . PHE D 1 211 ? -22.121 23.999 46.145 1.00 29.91 203 PHE D N 1
ATOM 9775 C CA . PHE D 1 211 ? -23.262 23.724 45.286 1.00 27.51 203 PHE D CA 1
ATOM 9776 C C . PHE D 1 211 ? -24.199 24.920 45.233 1.00 29.45 203 PHE D C 1
ATOM 9777 O O . PHE D 1 211 ? -24.124 25.834 46.056 1.00 31.38 203 PHE D O 1
ATOM 9785 N N . GLY D 1 212 ? -25.090 24.903 44.239 1.00 28.90 204 GLY D N 1
ATOM 9786 C CA . GLY D 1 212 ? -26.087 25.939 44.067 1.00 28.47 204 GLY D CA 1
ATOM 9787 C C . GLY D 1 212 ? -25.714 27.002 43.051 1.00 35.38 204 GLY D C 1
ATOM 9788 O O . GLY D 1 212 ? -26.605 27.550 42.394 1.00 41.00 204 GLY D O 1
ATOM 9789 N N . HIS D 1 213 ? -24.421 27.307 42.912 1.00 33.12 205 HIS D N 1
ATOM 9790 C CA . HIS D 1 213 ? -23.962 28.274 41.918 1.00 31.58 205 HIS D CA 1
ATOM 9791 C C . HIS D 1 213 ? -23.569 27.600 40.614 1.00 37.25 205 HIS D C 1
ATOM 9792 O O . HIS D 1 213 ? -23.872 28.112 39.535 1.00 31.22 205 HIS D O 1
ATOM 9799 N N . SER D 1 214 ? -22.916 26.448 40.707 1.00 36.80 206 SER D N 1
ATOM 9800 C CA . SER D 1 214 ? -22.501 25.662 39.553 1.00 31.42 206 SER D CA 1
ATOM 9801 C C . SER D 1 214 ? -22.478 24.208 40.004 1.00 26.64 206 SER D C 1
ATOM 9802 O O . SER D 1 214 ? -22.597 23.929 41.203 1.00 26.71 206 SER D O 1
ATOM 9805 N N . PRO D 1 215 ? -22.341 23.248 39.064 1.00 26.34 207 PRO D N 1
ATOM 9806 C CA . PRO D 1 215 ? -22.505 21.821 39.427 1.00 26.11 207 PRO D CA 1
ATOM 9807 C C . PRO D 1 215 ? -21.726 21.330 40.640 1.00 26.92 207 PRO D C 1
ATOM 9808 O O . PRO D 1 215 ? -22.262 20.541 41.430 1.00 28.07 207 PRO D O 1
ATOM 9812 N N . GLU D 1 216 ? -20.473 21.746 40.799 1.00 25.80 208 GLU D N 1
ATOM 9813 C CA . GLU D 1 216 ? -19.568 21.129 41.764 1.00 28.01 208 GLU D CA 1
ATOM 9814 C C . GLU D 1 216 ? -18.368 22.062 41.878 1.00 31.76 208 GLU D C 1
ATOM 9815 O O . GLU D 1 216 ? -17.265 21.753 41.414 1.00 29.62 208 GLU D O 1
ATOM 9821 N N . HIS D 1 217 ? -18.606 23.224 42.472 1.00 30.15 209 HIS D N 1
ATOM 9822 C CA . HIS D 1 217 ? -17.636 24.313 42.488 1.00 31.78 209 HIS D CA 1
ATOM 9823 C C . HIS D 1 217 ? -16.457 23.953 43.385 1.00 28.73 209 HIS D C 1
ATOM 9824 O O . HIS D 1 217 ? -16.640 23.415 44.479 1.00 32.17 209 HIS D O 1
ATOM 9831 N N . CYS D 1 218 ? -15.240 24.214 42.905 1.00 29.24 210 CYS D N 1
ATOM 9832 C CA . CYS D 1 218 ? -14.017 23.897 43.641 1.00 28.99 210 CYS D CA 1
ATOM 9833 C C . CYS D 1 218 ? -13.453 25.174 44.260 1.00 30.25 210 CYS D C 1
ATOM 9834 O O . CYS D 1 218 ? -12.926 26.036 43.549 1.00 31.56 210 CYS D O 1
ATOM 9837 N N . ALA D 1 219 ? -13.541 25.284 45.583 1.00 30.90 211 ALA D N 1
ATOM 9838 C CA . ALA D 1 219 ? -12.730 26.225 46.336 1.00 30.52 211 ALA D CA 1
ATOM 9839 C C . ALA D 1 219 ? -11.510 25.490 46.892 1.00 32.32 211 ALA D C 1
ATOM 9840 O O . ALA D 1 219 ? -11.528 24.270 47.081 1.00 30.04 211 ALA D O 1
ATOM 9842 N N . LEU D 1 220 ? -10.432 26.237 47.125 1.00 31.92 212 LEU D N 1
ATOM 9843 C CA . LEU D 1 220 ? -9.163 25.664 47.563 1.00 33.69 212 LEU D CA 1
ATOM 9844 C C . LEU D 1 220 ? -8.790 26.267 48.910 1.00 34.24 212 LEU D C 1
ATOM 9845 O O . LEU D 1 220 ? -8.699 27.489 49.037 1.00 36.35 212 LEU D O 1
ATOM 9850 N N . HIS D 1 221 ? -8.587 25.417 49.915 1.00 30.33 213 HIS D N 1
ATOM 9851 C CA . HIS D 1 221 ? -8.369 25.875 51.284 1.00 31.58 213 HIS D CA 1
ATOM 9852 C C . HIS D 1 221 ?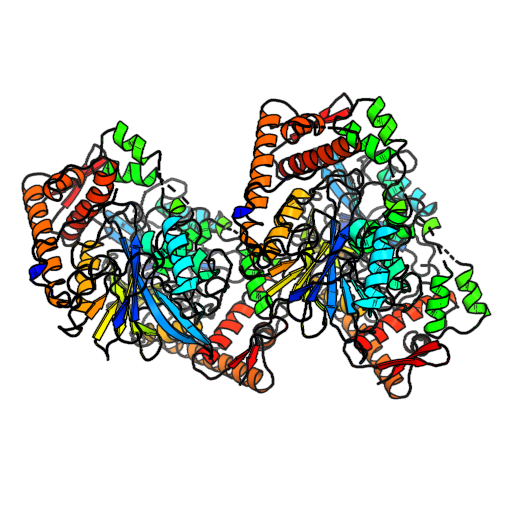 -7.001 25.421 51.768 1.00 33.89 213 HIS D C 1
ATOM 9853 O O . HIS D 1 221 ? -6.726 24.218 51.815 1.00 33.47 213 HIS D O 1
ATOM 9860 N N . ALA D 1 222 ? -6.150 26.385 52.127 1.00 34.68 214 ALA D N 1
ATOM 9861 C CA . ALA D 1 222 ? -4.841 26.122 52.728 1.00 35.43 214 ALA D CA 1
ATOM 9862 C C . ALA D 1 222 ? -4.976 26.361 54.226 1.00 37.22 214 ALA D C 1
ATOM 9863 O O . ALA D 1 222 ? -4.886 27.500 54.691 1.00 38.84 214 ALA D O 1
ATOM 9865 N N . GLU D 1 223 ? -5.177 25.282 54.984 1.00 38.90 215 GLU D N 1
ATOM 9866 C CA . GLU D 1 223 ? -5.599 25.434 56.373 1.00 40.98 215 GLU D CA 1
ATOM 9867 C C . GLU D 1 223 ? -4.473 25.958 57.258 1.00 46.60 215 GLU D C 1
ATOM 9868 O O . GLU D 1 223 ? -4.708 26.808 58.125 1.00 54.60 215 GLU D O 1
ATOM 9874 N N . ALA D 1 224 ? -3.247 25.463 57.067 1.00 43.86 216 ALA D N 1
ATOM 9875 C CA . ALA D 1 224 ? -2.149 25.855 57.948 1.00 42.48 216 ALA D CA 1
ATOM 9876 C C . ALA D 1 224 ? -1.880 27.353 57.874 1.00 46.31 216 ALA D C 1
ATOM 9877 O O . ALA D 1 224 ? -1.649 28.000 58.902 1.00 46.06 216 ALA D O 1
ATOM 9879 N N . ASP D 1 225 ? -1.913 27.924 56.673 1.00 42.79 217 ASP D N 1
ATOM 9880 C CA . ASP D 1 225 ? -1.636 29.344 56.500 1.00 50.62 217 ASP D CA 1
ATOM 9881 C C . ASP D 1 225 ? -2.888 30.211 56.518 1.00 48.07 217 ASP D C 1
ATOM 9882 O O . ASP D 1 225 ? -2.769 31.440 56.586 1.00 51.52 217 ASP D O 1
ATOM 9887 N N . GLY D 1 226 ? -4.075 29.613 56.470 1.00 42.65 218 GLY D N 1
ATOM 9888 C CA . GLY D 1 226 ? -5.303 30.384 56.502 1.00 41.75 218 GLY D CA 1
ATOM 9889 C C . GLY D 1 226 ? -5.548 31.202 55.252 1.00 38.64 218 GLY D C 1
ATOM 9890 O O . GLY D 1 226 ? -5.723 32.426 55.322 1.00 40.29 218 GLY D O 1
ATOM 9891 N N . VAL D 1 227 ? -5.550 30.539 54.098 1.00 38.79 219 VAL D N 1
ATOM 9892 C CA . VAL D 1 227 ? -5.856 31.175 52.822 1.00 39.72 219 VAL D CA 1
ATOM 9893 C C . VAL D 1 227 ? -6.930 30.358 52.122 1.00 39.26 219 VAL D C 1
ATOM 9894 O O . VAL D 1 227 ? -6.885 29.121 52.123 1.00 37.90 219 VAL D O 1
ATOM 9898 N N . LEU D 1 228 ? -7.904 31.052 51.538 1.00 36.62 220 LEU D N 1
ATOM 9899 C CA . LEU D 1 228 ? -9.027 30.425 50.850 1.00 37.34 220 LEU D CA 1
ATOM 9900 C C . LEU D 1 228 ? -9.207 31.068 49.481 1.00 31.92 220 LEU D C 1
ATOM 9901 O O . LEU D 1 228 ? -9.562 32.246 49.384 1.00 32.48 220 LEU D O 1
ATOM 9906 N N . ILE D 1 229 ? -8.992 30.283 48.430 1.00 31.06 221 ILE D N 1
ATOM 9907 C CA . ILE D 1 229 ? -9.390 30.655 47.076 1.00 37.90 221 ILE D CA 1
ATOM 9908 C C . ILE D 1 229 ? -10.868 30.294 46.946 1.00 36.15 221 ILE D C 1
ATOM 9909 O O . ILE D 1 229 ? -11.221 29.115 46.876 1.00 31.37 221 ILE D O 1
ATOM 9914 N N . SER D 1 230 ? -11.741 31.301 46.934 1.00 33.38 222 SER D N 1
ATOM 9915 C CA . SER D 1 230 ? -13.170 31.052 47.085 1.00 35.07 222 SER D CA 1
ATOM 9916 C C . SER D 1 230 ? -13.923 31.013 45.763 1.00 30.93 222 SER D C 1
ATOM 9917 O O . SER D 1 230 ? -15.137 30.786 45.769 1.00 31.92 222 SER D O 1
ATOM 9920 N N . GLY D 1 231 ? -13.238 31.182 44.638 1.00 30.44 223 GLY D N 1
ATOM 9921 C CA . GLY D 1 231 ? -13.929 31.203 43.360 1.00 37.56 223 GLY D CA 1
ATOM 9922 C C . GLY D 1 231 ? -15.057 32.217 43.363 1.00 35.18 223 GLY D C 1
ATOM 9923 O O . GLY D 1 231 ? -14.884 33.377 43.760 1.00 33.23 223 GLY D O 1
ATOM 9924 N N . ASP D 1 232 ? -16.236 31.783 42.928 1.00 34.14 224 ASP D N 1
ATOM 9925 C CA . ASP D 1 232 ? -17.415 32.633 42.946 1.00 33.36 224 ASP D CA 1
ATOM 9926 C C . ASP D 1 232 ? -18.307 32.386 44.151 1.00 33.40 224 ASP D C 1
ATOM 9927 O O . ASP D 1 232 ? -19.359 33.018 44.254 1.00 36.37 224 ASP D O 1
ATOM 9932 N N . MET D 1 233 ? -17.934 31.473 45.052 1.00 29.74 225 MET D N 1
ATOM 9933 C CA . MET D 1 233 ? -18.851 31.124 46.134 1.00 30.55 225 MET D CA 1
ATOM 9934 C C . MET D 1 233 ? -18.936 32.207 47.199 1.00 32.87 225 MET D C 1
ATOM 9935 O O . MET D 1 233 ? -19.977 32.336 47.853 1.00 32.04 225 MET D O 1
ATOM 9940 N N . VAL D 1 234 ? -17.852 32.945 47.439 1.00 33.58 226 VAL D N 1
ATOM 9941 C CA . VAL D 1 234 ? -17.856 34.055 48.399 1.00 32.94 226 VAL D CA 1
ATOM 9942 C C . VAL D 1 234 ? -17.138 35.225 47.748 1.00 36.78 226 VAL D C 1
ATOM 9943 O O . VAL D 1 234 ? -15.918 35.172 47.557 1.00 36.04 226 VAL D O 1
ATOM 9947 N N . LEU D 1 235 ? -17.883 36.290 47.431 1.00 34.84 227 LEU D N 1
ATOM 9948 C CA . LEU D 1 235 ? -17.376 37.490 46.804 1.00 36.26 227 LEU D CA 1
ATOM 9949 C C . LEU D 1 235 ? -17.649 38.687 47.709 1.00 35.04 227 LEU D C 1
ATOM 9950 O O . LEU D 1 235 ? -18.738 38.786 48.283 1.00 35.31 227 LEU D O 1
ATOM 9955 N N . PRO D 1 236 ? -16.692 39.592 47.864 1.00 35.82 228 PRO D N 1
ATOM 9956 C CA . PRO D 1 236 ? -16.822 40.635 48.889 1.00 38.77 228 PRO D CA 1
ATOM 9957 C C . PRO D 1 236 ? -17.773 41.762 48.507 1.00 42.87 228 PRO D C 1
ATOM 9958 O O . PRO D 1 236 ? -18.442 42.329 49.379 1.00 42.49 228 PRO D O 1
ATOM 9962 N N . ARG D 1 237 ? -17.850 42.097 47.218 1.00 40.36 229 ARG D N 1
ATOM 9963 C CA . ARG D 1 237 ? -18.666 43.224 46.775 1.00 44.15 229 ARG D CA 1
ATOM 9964 C C . ARG D 1 237 ? -20.032 42.822 46.245 1.00 48.07 229 ARG D C 1
ATOM 9965 O O . ARG D 1 237 ? -20.951 43.644 46.269 1.00 50.38 229 ARG D O 1
ATOM 9973 N N . ILE D 1 238 ? -20.192 41.598 45.736 1.00 39.82 230 ILE D N 1
ATOM 9974 C CA . ILE D 1 238 ? -21.407 41.237 45.020 1.00 38.87 230 ILE D CA 1
ATOM 9975 C C . ILE D 1 238 ? -21.929 39.903 45.525 1.00 40.12 230 ILE D C 1
ATOM 9976 O O . ILE D 1 238 ? -21.204 39.101 46.118 1.00 39.60 230 ILE D O 1
ATOM 9981 N N . SER D 1 239 ? -23.216 39.676 45.291 1.00 42.28 231 SER D N 1
ATOM 9982 C CA . SER D 1 239 ? -23.792 38.386 45.627 1.00 48.17 231 SER D CA 1
ATOM 9983 C C . SER D 1 239 ? -23.405 37.344 44.582 1.00 39.52 231 SER D C 1
ATOM 9984 O O . SER D 1 239 ? -22.964 37.669 43.474 1.00 35.72 231 SER D O 1
ATOM 9987 N N . THR D 1 240 ? -23.571 36.077 44.957 1.00 36.61 232 THR D N 1
ATOM 9988 C CA . THR D 1 240 ? -23.312 34.954 44.065 1.00 42.17 232 THR D CA 1
ATOM 9989 C C . THR D 1 240 ? -24.592 34.596 43.323 1.00 37.07 232 THR D C 1
ATOM 9990 O O . THR D 1 240 ? -25.636 34.371 43.944 1.00 38.80 232 THR D O 1
ATOM 9994 N N . ASN D 1 241 ? -24.501 34.525 42.002 1.00 36.74 233 ASN D N 1
ATOM 9995 C CA . ASN D 1 241 ? -25.637 34.107 41.198 1.00 35.72 233 ASN D CA 1
ATOM 9996 C C . ASN D 1 241 ? -26.109 32.720 41.604 1.00 33.79 233 ASN D C 1
ATOM 9997 O O . ASN D 1 241 ? -25.317 31.776 41.690 1.00 35.76 233 ASN D O 1
ATOM 10002 N N . VAL D 1 242 ? -27.411 32.608 41.851 1.00 35.65 234 VAL D N 1
ATOM 10003 C CA . VAL D 1 242 ? -28.087 31.347 42.134 1.00 31.93 234 VAL D CA 1
ATOM 10004 C C . VAL D 1 242 ? -29.351 31.352 41.285 1.00 44.54 234 VAL D C 1
ATOM 10005 O O . VAL D 1 242 ? -30.221 32.213 41.475 1.00 49.42 234 VAL D O 1
ATOM 10009 N N . SER D 1 243 ? -29.442 30.432 40.324 1.00 34.22 235 SER D N 1
ATOM 10010 C CA . SER D 1 243 ? -30.522 30.467 39.345 1.00 37.35 235 SER D CA 1
ATOM 10011 C C . SER D 1 243 ? -31.066 29.076 39.068 1.00 38.95 235 SER D C 1
ATOM 10012 O O . SER D 1 243 ? -30.326 28.083 39.042 1.00 32.69 235 SER D O 1
ATOM 10015 N N . VAL D 1 244 ? -32.374 29.027 38.835 1.00 31.01 236 VAL D N 1
ATOM 10016 C CA . VAL D 1 244 ? -33.038 27.848 38.300 1.00 35.20 236 VAL D CA 1
ATOM 10017 C C . VAL D 1 244 ? -33.039 27.956 36.782 1.00 40.89 236 VAL D C 1
ATOM 10018 O O . VAL D 1 244 ? -33.551 28.931 36.224 1.00 37.55 236 VAL D O 1
ATOM 10022 N N . PHE D 1 245 ? -32.478 26.962 36.112 1.00 40.57 237 PHE D N 1
ATOM 10023 C CA . PHE D 1 245 ? -32.396 26.960 34.656 1.00 42.97 237 PHE D CA 1
ATOM 10024 C C . PHE D 1 245 ? -33.313 25.898 34.059 1.00 38.86 237 PHE D C 1
ATOM 10025 O O . PHE D 1 245 ? -33.840 25.022 34.749 1.00 40.19 237 PHE D O 1
ATOM 10033 N N . ASP D 1 246 ? -33.443 25.954 32.733 1.00 31.81 238 ASP D N 1
ATOM 10034 C CA A ASP D 1 246 ? -34.357 25.079 32.011 0.44 31.78 238 ASP D CA 1
ATOM 10035 C CA B ASP D 1 246 ? -34.394 25.064 32.076 0.56 31.78 238 ASP D CA 1
ATOM 10036 C C . ASP D 1 246 ? -33.937 23.613 32.097 1.00 31.32 238 ASP D C 1
ATOM 10037 O O . ASP D 1 246 ? -34.785 22.719 32.042 1.00 33.19 238 ASP D O 1
ATOM 10046 N N . ILE D 1 247 ? -32.635 23.355 32.221 1.00 30.60 239 ILE D N 1
ATOM 10047 C CA . ILE D 1 247 ? -32.148 21.972 32.220 1.00 30.20 239 ILE D CA 1
ATOM 10048 C C . ILE D 1 247 ? -32.535 21.237 33.503 1.00 36.45 239 ILE D C 1
ATOM 10049 O O . ILE D 1 247 ? -32.727 20.011 33.495 1.00 34.34 239 ILE D O 1
ATOM 10054 N N . GLU D 1 248 ? -32.648 21.952 34.619 1.00 33.78 240 GLU D N 1
ATOM 10055 C CA . GLU D 1 248 ? -33.026 21.375 35.909 1.00 36.80 240 GLU D CA 1
ATOM 10056 C C . GLU D 1 248 ? -34.214 22.179 36.417 1.00 31.95 240 GLU D C 1
ATOM 10057 O O . GLU D 1 248 ? -34.071 23.044 37.296 1.00 33.33 240 GLU D O 1
ATOM 10063 N N . PRO D 1 249 ? -35.411 21.928 35.875 1.00 33.19 241 PRO D N 1
ATOM 10064 C CA . PRO D 1 249 ? -36.522 22.878 36.054 1.00 38.93 241 PRO D CA 1
ATOM 10065 C C . PRO D 1 249 ? -37.181 22.833 37.420 1.00 39.81 241 PRO D C 1
ATOM 10066 O O . PRO D 1 249 ? -37.994 23.716 37.714 1.00 36.22 241 PRO D O 1
ATOM 10070 N N . GLU D 1 250 ? -36.901 21.821 38.243 1.00 36.44 242 GLU D N 1
ATOM 10071 C CA . GLU D 1 250 ? -37.370 21.812 39.623 1.00 39.69 242 GLU D CA 1
ATOM 10072 C C . GLU D 1 250 ? -36.220 21.980 40.609 1.00 32.99 242 GLU D C 1
ATOM 10073 O O . GLU D 1 250 ? -36.359 21.636 41.786 1.00 31.39 242 GLU D O 1
ATOM 10079 N N . GLY D 1 251 ? -35.097 22.530 40.147 1.00 38.83 243 GLY D N 1
ATOM 10080 C CA . GLY D 1 251 ? -33.932 22.661 40.994 1.00 38.02 243 GLY D CA 1
ATOM 10081 C C . GLY D 1 251 ? -34.203 23.492 42.231 1.00 37.34 243 GLY D C 1
ATOM 10082 O O . GLY D 1 251 ? -35.122 24.320 42.286 1.00 31.17 243 GLY D O 1
ATOM 10083 N N . ASN D 1 252 ? -33.379 23.261 43.250 1.00 32.12 244 ASN D N 1
ATOM 10084 C CA . ASN D 1 252 ? -33.403 24.061 44.480 1.00 33.86 244 ASN D CA 1
ATOM 10085 C C . ASN D 1 252 ? -32.006 24.611 44.763 1.00 36.86 244 ASN D C 1
ATOM 10086 O O . ASN D 1 252 ? -31.424 24.363 45.824 1.00 32.57 244 ASN D O 1
ATOM 10091 N N . PRO D 1 253 ? -31.432 25.372 43.825 1.00 33.58 245 PRO D N 1
ATOM 10092 C CA . PRO D 1 253 ? -30.033 25.785 44.000 1.00 32.77 245 PRO D CA 1
ATOM 10093 C C . PRO D 1 253 ? -29.813 26.736 45.169 1.00 32.50 245 PRO D C 1
ATOM 10094 O O . PRO D 1 253 ? -28.706 26.758 45.721 1.00 30.02 245 PRO D O 1
ATOM 10098 N N . LEU D 1 254 ? -30.814 27.527 45.576 1.00 32.72 246 LEU D N 1
ATOM 10099 C CA . LEU D 1 254 ? -30.573 28.419 46.707 1.00 31.14 246 LEU D CA 1
ATOM 10100 C C . LEU D 1 254 ? -30.449 27.632 48.009 1.00 31.39 246 LEU D C 1
ATOM 10101 O O . LEU D 1 254 ? -29.615 27.962 48.861 1.00 31.31 246 LEU D O 1
ATOM 10106 N N . ALA D 1 255 ? -31.261 26.588 48.185 1.00 31.20 247 ALA D N 1
ATOM 10107 C CA . ALA D 1 255 ? -31.088 25.748 49.368 1.00 38.51 247 ALA D CA 1
ATOM 10108 C C . ALA D 1 255 ? -29.719 25.081 49.361 1.00 37.08 247 ALA D C 1
ATOM 10109 O O . ALA D 1 255 ? -29.041 25.024 50.394 1.00 31.68 247 ALA D O 1
ATOM 10111 N N . LEU D 1 256 ? -29.286 24.588 48.197 1.00 30.34 248 LEU D N 1
ATOM 10112 C CA . LEU D 1 256 ? -27.949 24.010 48.088 1.00 31.04 248 LEU D CA 1
ATOM 10113 C C . LEU D 1 256 ? -26.875 25.042 48.400 1.00 33.97 248 LEU D C 1
ATOM 10114 O O . LEU D 1 256 ? -25.873 24.722 49.050 1.00 33.45 248 LEU D O 1
ATOM 10119 N N . TYR D 1 257 ? -27.065 26.289 47.939 1.00 29.78 249 TYR D N 1
ATOM 10120 C CA . TYR D 1 257 ? -26.056 27.325 48.134 1.00 29.94 249 TYR D CA 1
ATOM 10121 C C . TYR D 1 257 ? -25.943 27.708 49.605 1.00 31.96 249 TYR D C 1
ATOM 10122 O O . TYR D 1 257 ? -24.835 27.828 50.144 1.00 34.32 249 TYR D O 1
ATOM 10131 N N . LEU D 1 258 ? -27.080 27.918 50.270 1.00 31.14 250 LEU D N 1
ATOM 10132 C CA . LEU D 1 258 ? -27.030 28.339 51.667 1.00 31.85 250 LEU D CA 1
ATOM 10133 C C . LEU D 1 258 ? -26.487 27.227 52.548 1.00 31.73 250 LEU D C 1
ATOM 10134 O O . LEU D 1 258 ? -25.822 27.499 53.554 1.00 33.88 250 LEU D O 1
ATOM 10139 N N . GLU D 1 259 ? -26.761 25.976 52.190 1.00 31.21 251 GLU D N 1
ATOM 10140 C CA . GLU D 1 259 ? -26.154 24.874 52.922 1.00 31.09 251 GLU D CA 1
ATOM 10141 C C . GLU D 1 259 ? -24.649 24.838 52.676 1.00 35.16 251 GLU D C 1
ATOM 10142 O O . GLU D 1 259 ? -23.868 24.666 53.617 1.00 32.78 251 GLU D O 1
ATOM 10148 N N . SER D 1 260 ? -24.227 25.069 51.423 1.00 34.83 252 SER D N 1
ATOM 10149 C CA . SER D 1 260 ? -22.809 25.045 51.069 1.00 36.60 252 SER D CA 1
ATOM 10150 C C . SER D 1 260 ? -21.993 26.085 51.829 1.00 35.15 252 SER D C 1
ATOM 10151 O O . SER D 1 260 ? -20.808 25.857 52.102 1.00 33.02 252 SER D O 1
ATOM 10154 N N . LEU D 1 261 ? -22.585 27.238 52.152 1.00 33.98 253 LEU D N 1
ATOM 10155 C CA . LEU D 1 261 ? -21.836 28.263 52.873 1.00 35.35 253 LEU D CA 1
ATOM 10156 C C . LEU D 1 261 ? -21.398 27.797 54.254 1.00 35.46 253 LEU D C 1
ATOM 10157 O O . LEU D 1 261 ? -20.501 28.411 54.840 1.00 39.14 253 LEU D O 1
ATOM 10162 N N . GLY D 1 262 ? -21.982 26.714 54.766 1.00 33.19 254 GLY D N 1
ATOM 10163 C CA . GLY D 1 262 ? -21.549 26.159 56.032 1.00 40.35 254 GLY D CA 1
ATOM 10164 C C . GLY D 1 262 ? -20.123 25.658 56.018 1.00 37.80 254 GLY D C 1
ATOM 10165 O O . GLY D 1 262 ? -19.486 25.621 57.074 1.00 37.65 254 GLY D O 1
ATOM 10166 N N . ARG D 1 263 ? -19.597 25.294 54.843 1.00 37.05 255 ARG D N 1
ATOM 10167 C CA . ARG D 1 263 ? -18.234 24.777 54.772 1.00 37.89 255 ARG D CA 1
ATOM 10168 C C . ARG D 1 263 ? -17.214 25.825 55.194 1.00 42.47 255 ARG D C 1
ATOM 10169 O O . ARG D 1 263 ? -16.142 25.476 55.696 1.00 43.46 255 ARG D O 1
ATOM 10177 N N . TYR D 1 264 ? -17.517 27.112 54.995 1.00 40.94 256 TYR D N 1
ATOM 10178 C CA . TYR D 1 264 ? -16.547 28.161 55.290 1.00 37.83 256 TYR D CA 1
ATOM 10179 C C . TYR D 1 264 ? -16.696 28.722 56.692 1.00 41.46 256 TYR D C 1
ATOM 10180 O O . TYR D 1 264 ? -15.758 29.354 57.193 1.00 41.30 256 TYR D O 1
ATOM 10189 N N . GLU D 1 265 ? -17.845 28.500 57.332 1.00 40.77 257 GLU D N 1
ATOM 10190 C CA . GLU D 1 265 ? -18.071 29.026 58.667 1.00 40.37 257 GLU D CA 1
ATOM 10191 C C . GLU D 1 265 ? -17.279 28.274 59.726 1.00 43.16 257 GLU D C 1
ATOM 10192 O O . GLU D 1 265 ? -17.165 28.766 60.852 1.00 46.48 257 GLU D O 1
ATOM 10198 N N . THR D 1 266 ? -16.712 27.119 59.386 1.00 48.13 258 THR D N 1
ATOM 10199 C CA . THR D 1 266 ? -15.824 26.397 60.283 1.00 51.19 258 THR D CA 1
ATOM 10200 C C . THR D 1 266 ? -14.358 26.750 60.070 1.00 51.43 258 THR D C 1
ATOM 10201 O O . THR D 1 266 ? -13.515 26.351 60.880 1.00 59.50 258 THR D O 1
ATOM 10205 N N . MET D 1 267 ? -14.034 27.481 59.008 1.00 43.63 259 MET D N 1
ATOM 10206 C CA . MET D 1 267 ? -12.671 27.944 58.819 1.00 43.23 259 MET D CA 1
ATOM 10207 C C . MET D 1 267 ? -12.363 29.083 59.786 1.00 39.45 259 MET D C 1
ATOM 10208 O O . MET D 1 267 ? -13.256 29.683 60.392 1.00 44.14 259 MET D O 1
ATOM 10213 N N . ALA D 1 268 ? -11.075 29.384 59.923 1.00 40.94 260 ALA D N 1
ATOM 10214 C CA . ALA D 1 268 ? -10.643 30.427 60.844 1.00 42.53 260 ALA D CA 1
ATOM 10215 C C . ALA D 1 268 ? -11.262 31.772 60.475 1.00 45.16 260 ALA D C 1
ATOM 10216 O O . ALA D 1 268 ? -11.427 32.103 59.298 1.00 44.37 260 ALA D O 1
ATOM 10218 N N . ALA D 1 269 ? -11.619 32.551 61.499 1.00 45.18 261 ALA D N 1
ATOM 10219 C CA . ALA D 1 269 ? -12.246 33.844 61.253 1.00 44.03 261 ALA D CA 1
ATOM 10220 C C . ALA D 1 269 ? -11.316 34.813 60.535 1.00 45.38 261 ALA D C 1
ATOM 10221 O O . ALA D 1 269 ? -11.798 35.735 59.866 1.00 47.65 261 ALA D O 1
ATOM 10223 N N . ASP D 1 270 ? -10.002 34.636 60.657 1.00 44.41 262 ASP D N 1
ATOM 10224 C CA . ASP D 1 270 ? -9.043 35.539 60.033 1.00 47.74 262 ASP D CA 1
ATOM 10225 C C . ASP D 1 270 ? -8.525 35.019 58.696 1.00 47.45 262 ASP D C 1
ATOM 10226 O O . ASP D 1 270 ? -7.516 35.528 58.193 1.00 45.53 262 ASP D O 1
ATOM 10231 N N . THR D 1 271 ? -9.187 34.017 58.117 1.00 42.11 263 THR D N 1
ATOM 10232 C CA . THR D 1 271 ? -8.797 33.502 56.814 1.00 37.84 263 THR D CA 1
ATOM 10233 C C . THR D 1 271 ? -8.697 34.627 55.791 1.00 38.14 263 THR D C 1
ATOM 10234 O O . THR D 1 271 ? -9.587 35.476 55.691 1.00 39.34 263 THR D O 1
ATOM 10238 N N . LEU D 1 272 ? -7.599 34.635 55.041 1.00 44.00 264 LEU D N 1
ATOM 10239 C CA . LEU D 1 272 ? -7.461 35.518 53.889 1.00 38.06 264 LEU D CA 1
ATOM 10240 C C . LEU D 1 272 ? -8.214 34.917 52.709 1.00 39.30 264 LEU D C 1
ATOM 10241 O O . LEU D 1 272 ? -7.868 33.828 52.239 1.00 39.84 264 LEU D O 1
ATOM 10246 N N . VAL D 1 273 ? -9.228 35.624 52.218 1.00 41.48 265 VAL D N 1
ATOM 10247 C CA . VAL D 1 273 ? -10.073 35.121 51.141 1.00 38.68 265 VAL D CA 1
ATOM 10248 C C . VAL D 1 273 ? -9.621 35.746 49.827 1.00 38.35 265 VAL D C 1
ATOM 10249 O O . VAL D 1 273 ? -9.539 36.976 49.707 1.00 36.62 265 VAL D O 1
ATOM 10253 N N . LEU D 1 274 ? -9.337 34.902 48.844 1.00 40.26 266 LEU D N 1
ATOM 10254 C CA . LEU D 1 274 ? -8.972 35.343 47.507 1.00 34.83 266 LEU D CA 1
ATOM 10255 C C . LEU D 1 274 ? -10.157 35.099 46.584 1.00 32.94 266 LEU D C 1
ATOM 10256 O O . LEU D 1 274 ? -10.337 33.979 46.083 1.00 32.83 266 LEU D O 1
ATOM 10261 N N . PRO D 1 275 ? -10.999 36.106 46.366 1.00 36.05 267 PRO D N 1
ATOM 10262 C CA . PRO D 1 275 ? -12.206 35.921 45.561 1.00 35.02 267 PRO D CA 1
ATOM 10263 C C . PRO D 1 275 ? -11.948 36.194 44.085 1.00 36.34 267 PRO D C 1
ATOM 10264 O O . PRO D 1 275 ? -11.062 36.965 43.705 1.00 35.33 267 PRO D O 1
ATOM 10268 N N . SER D 1 276 ? -12.772 35.563 43.250 1.00 31.78 268 SER D N 1
ATOM 10269 C CA . SER D 1 276 ? -12.610 35.730 41.808 1.00 32.60 268 SER D CA 1
ATOM 10270 C C . SER D 1 276 ? -12.997 37.125 41.337 1.00 32.34 268 SER D C 1
ATOM 10271 O O . SER D 1 276 ? -12.562 37.540 40.261 1.00 32.45 268 SER D O 1
ATOM 10274 N N . HIS D 1 277 ? -13.793 37.856 42.115 1.00 36.02 269 HIS D N 1
ATOM 10275 C CA . HIS D 1 277 ? -14.118 39.237 41.788 1.00 35.69 269 HIS D CA 1
ATOM 10276 C C . HIS D 1 277 ? -14.063 40.059 43.066 1.00 37.10 269 HIS D C 1
ATOM 10277 O O . HIS D 1 277 ? -14.422 39.570 44.144 1.00 34.67 269 HIS D O 1
ATOM 10284 N N . GLY D 1 278 ? -13.586 41.293 42.943 1.00 36.37 270 GLY D N 1
ATOM 10285 C CA . GLY D 1 278 ? -13.354 42.127 44.102 1.00 37.61 270 GLY D CA 1
ATOM 10286 C C . GLY D 1 278 ? -11.893 42.077 44.488 1.00 41.80 270 GLY D C 1
ATOM 10287 O O . GLY D 1 278 ? -11.034 41.870 43.625 1.00 42.55 270 GLY D O 1
ATOM 10288 N N . LYS D 1 279 ? -11.594 42.236 45.774 1.00 41.67 271 LYS D N 1
ATOM 10289 C CA . LYS D 1 279 ? -10.222 42.312 46.242 1.00 38.29 271 LYS D CA 1
ATOM 10290 C C . LYS D 1 279 ? -10.005 41.309 47.362 1.00 44.82 271 LYS D C 1
ATOM 10291 O O . LYS D 1 279 ? -10.958 40.932 48.050 1.00 39.15 271 LYS D O 1
ATOM 10297 N N . PRO D 1 280 ? -8.769 40.843 47.551 1.00 43.35 272 PRO D N 1
ATOM 10298 C CA . PRO D 1 280 ? -8.473 39.964 48.686 1.00 42.03 272 PRO D CA 1
ATOM 10299 C C . PRO D 1 280 ? -8.924 40.603 49.988 1.00 44.32 272 PRO D C 1
ATOM 10300 O O . PRO D 1 280 ? -8.718 41.796 50.219 1.00 42.58 272 PRO D O 1
ATOM 10304 N N . PHE D 1 281 ? -9.560 39.812 50.845 1.00 38.51 273 PHE D N 1
ATOM 10305 C CA . PHE D 1 281 ? -10.123 40.419 52.042 1.00 39.78 273 PHE D CA 1
ATOM 10306 C C . PHE D 1 281 ? -10.088 39.442 53.200 1.00 40.72 273 PHE D C 1
ATOM 10307 O O . PHE D 1 281 ? -9.957 38.228 53.026 1.00 42.22 273 PHE D O 1
ATOM 10315 N N . ARG D 1 282 ? -10.205 40.002 54.394 1.00 40.62 274 ARG D N 1
ATOM 10316 C CA . ARG D 1 282 ? -10.496 39.229 55.586 1.00 40.71 274 ARG D CA 1
ATOM 10317 C C . ARG D 1 282 ? -11.880 39.608 56.086 1.00 45.09 274 ARG D C 1
ATOM 10318 O O . ARG D 1 282 ? -12.397 40.687 55.783 1.00 43.21 274 ARG D O 1
ATOM 10326 N N . GLY D 1 283 ? -12.483 38.693 56.842 1.00 43.01 275 GLY D N 1
ATOM 10327 C CA . GLY D 1 283 ? -13.864 38.839 57.249 1.00 40.85 275 GLY D CA 1
ATOM 10328 C C . GLY D 1 283 ? -14.737 37.788 56.597 1.00 42.71 275 GLY D C 1
ATOM 10329 O O . GLY D 1 283 ? -15.880 38.068 56.218 1.00 40.01 275 GLY D O 1
ATOM 10330 N N . LEU D 1 284 ? -14.190 36.576 56.451 1.00 40.18 276 LEU D N 1
ATOM 10331 C CA . LEU D 1 284 ? -14.925 35.484 55.819 1.00 40.65 276 LEU D CA 1
ATOM 10332 C C . LEU D 1 284 ? -16.272 35.248 56.498 1.00 49.02 276 LEU D C 1
ATOM 10333 O O . LEU D 1 284 ? -17.306 35.130 55.830 1.00 36.83 276 LEU D O 1
ATOM 10338 N N . HIS D 1 285 ? -16.285 35.178 57.830 1.00 43.95 277 HIS D N 1
ATOM 10339 C CA . HIS D 1 285 ? -17.543 34.937 58.531 1.00 38.53 277 HIS D CA 1
ATOM 10340 C C . HIS D 1 285 ? -18.479 36.131 58.414 1.00 39.17 277 HIS D C 1
ATOM 10341 O O . HIS D 1 285 ? -19.698 35.966 58.296 1.00 38.91 277 HIS D O 1
ATOM 10348 N N . THR D 1 286 ? -17.924 37.340 58.478 1.00 40.09 278 THR D N 1
ATOM 10349 C CA . THR D 1 286 ? -18.705 38.553 58.252 1.00 40.75 278 THR D CA 1
ATOM 10350 C C . THR D 1 286 ? -19.448 38.500 56.919 1.00 44.58 278 THR D C 1
ATOM 10351 O O . THR D 1 286 ? -20.661 38.729 56.860 1.00 42.32 278 THR D O 1
ATOM 10355 N N . ARG D 1 287 ? -18.732 38.185 55.834 1.00 38.83 279 ARG D N 1
ATOM 10356 C CA . ARG D 1 287 ? -19.361 38.201 54.516 1.00 38.00 279 ARG D CA 1
ATOM 10357 C C . ARG D 1 287 ? -20.441 37.129 54.399 1.00 37.16 279 ARG D C 1
ATOM 10358 O O . ARG D 1 287 ? -21.512 37.376 53.834 1.00 40.85 279 ARG D O 1
ATOM 10366 N N . ILE D 1 288 ? -20.189 35.939 54.944 1.00 36.69 280 ILE D N 1
ATOM 10367 C CA A ILE D 1 288 ? -21.195 34.882 54.892 0.63 36.01 280 ILE D CA 1
ATOM 10368 C CA B ILE D 1 288 ? -21.190 34.874 54.906 0.37 36.01 280 ILE D CA 1
ATOM 10369 C C . ILE D 1 288 ? -22.471 35.327 55.595 1.00 41.29 280 ILE D C 1
ATOM 10370 O O . ILE D 1 288 ? -23.580 35.125 55.086 1.00 36.39 280 ILE D O 1
ATOM 10379 N N . GLY D 1 289 ? -22.337 35.949 56.771 1.00 37.87 281 GLY D N 1
ATOM 10380 C CA . GLY D 1 289 ? -23.511 36.470 57.454 1.00 38.70 281 GLY D CA 1
ATOM 10381 C C . GLY D 1 289 ? -24.258 37.489 56.614 1.00 50.94 281 GLY D C 1
ATOM 10382 O O . GLY D 1 289 ? -25.491 37.467 56.542 1.00 38.93 281 GLY D O 1
ATOM 10383 N N . GLN D 1 290 ? -23.521 38.387 55.954 1.00 42.60 282 GLN D N 1
ATOM 10384 C CA . GLN D 1 290 ? -24.155 39.353 55.059 1.00 45.52 282 GLN D CA 1
ATOM 10385 C C . GLN D 1 290 ? -24.931 38.637 53.960 1.00 50.53 282 GLN D C 1
ATOM 10386 O O . GLN D 1 290 ? -26.090 38.970 53.686 1.00 38.36 282 GLN D O 1
ATOM 10392 N N . LEU D 1 291 ? -24.311 37.624 53.342 1.00 39.71 283 LEU D N 1
ATOM 10393 C CA . LEU D 1 291 ? -24.990 36.843 52.312 1.00 41.57 283 LEU D CA 1
ATOM 10394 C C . LEU D 1 291 ? -26.250 36.184 52.858 1.00 37.78 283 LEU D C 1
ATOM 10395 O O . LEU D 1 291 ? -27.307 36.217 52.218 1.00 36.01 283 LEU D O 1
ATOM 10400 N N . ARG D 1 292 ? -26.159 35.566 54.043 1.00 40.21 284 ARG D N 1
ATOM 10401 C CA . ARG D 1 292 ? -27.335 34.924 54.624 1.00 40.52 284 ARG D CA 1
ATOM 10402 C C . ARG D 1 292 ? -28.442 35.942 54.897 1.00 39.43 284 ARG D C 1
ATOM 10403 O O . ARG D 1 292 ? -29.619 35.680 54.614 1.00 38.62 284 ARG D O 1
ATOM 10411 N N . ASP D 1 293 ? -28.083 37.110 55.443 1.00 39.98 285 ASP D N 1
ATOM 10412 C CA . ASP D 1 293 ? -29.068 38.170 55.658 1.00 42.70 285 ASP D CA 1
ATOM 10413 C C . ASP D 1 293 ? -29.685 38.634 54.341 1.00 46.73 285 ASP D C 1
ATOM 10414 O O . ASP D 1 293 ? -30.903 38.835 54.250 1.00 39.40 285 ASP D O 1
ATOM 10419 N N . HIS D 1 294 ? -28.855 38.827 53.315 1.00 38.49 286 HIS D N 1
ATOM 10420 C CA . HIS D 1 294 ? -29.350 39.201 51.993 1.00 38.20 286 HIS D CA 1
ATOM 10421 C C . HIS D 1 294 ? -30.460 38.269 51.528 1.00 39.20 286 HIS D C 1
ATOM 10422 O O . HIS D 1 294 ? -31.564 38.713 51.199 1.00 38.04 286 HIS D O 1
ATOM 10429 N N . HIS D 1 295 ? -30.180 36.958 51.499 1.00 37.51 287 HIS D N 1
ATOM 10430 C CA . HIS D 1 295 ? -31.161 36.015 50.972 1.00 36.19 287 HIS D CA 1
ATOM 10431 C C . HIS D 1 295 ? -32.384 35.881 51.869 1.00 36.84 287 HIS D C 1
ATOM 10432 O O . HIS D 1 295 ? -33.486 35.643 51.366 1.00 40.95 287 HIS D O 1
ATOM 10439 N N . ALA D 1 296 ? -32.221 36.005 53.188 1.00 37.46 288 ALA D N 1
ATOM 10440 C CA . ALA D 1 296 ? -33.393 36.042 54.058 1.00 43.60 288 ALA D CA 1
ATOM 10441 C C . ALA D 1 296 ? -34.300 37.209 53.692 1.00 42.91 288 ALA D C 1
ATOM 10442 O O . ALA D 1 296 ? -35.530 37.075 53.693 1.00 39.35 288 ALA D O 1
ATOM 10444 N N . ALA D 1 297 ? -33.703 38.356 53.358 1.00 39.38 289 ALA D N 1
ATOM 10445 C CA . ALA D 1 297 ? -34.492 39.537 53.020 1.00 40.45 289 ALA D CA 1
ATOM 10446 C C . ALA D 1 297 ? -35.180 39.380 51.669 1.00 39.75 289 ALA D C 1
ATOM 10447 O O . ALA D 1 297 ? -36.323 39.822 51.496 1.00 41.67 289 ALA D O 1
ATOM 10449 N N . ARG D 1 298 ? -34.495 38.774 50.693 1.00 38.74 290 ARG D N 1
ATOM 10450 C CA . ARG D 1 298 ? -35.126 38.502 49.405 1.00 40.55 290 ARG D CA 1
ATOM 10451 C C . ARG D 1 298 ? -36.269 37.506 49.551 1.00 47.25 290 ARG D C 1
ATOM 10452 O O . ARG D 1 298 ? -37.315 37.649 48.905 1.00 40.45 290 ARG D O 1
ATOM 10460 N N . LEU D 1 299 ? -36.085 36.481 50.392 1.00 41.32 291 LEU D N 1
ATOM 10461 C CA . LEU D 1 299 ? -37.154 35.513 50.623 1.00 38.99 291 LEU D CA 1
ATOM 10462 C C . LEU D 1 299 ? -38.356 36.164 51.299 1.00 38.92 291 LEU D C 1
ATOM 10463 O O . LEU D 1 299 ? -39.509 35.837 50.987 1.00 40.53 291 LEU D O 1
ATOM 10468 N N . ALA D 1 300 ? -38.110 37.064 52.253 1.00 39.69 292 ALA D N 1
ATOM 10469 C CA . ALA D 1 300 ? -39.221 37.751 52.903 1.00 44.72 292 ALA D CA 1
ATOM 10470 C C . ALA D 1 300 ? -40.052 38.520 51.881 1.00 45.30 292 ALA D C 1
ATOM 10471 O O . ALA D 1 300 ? -41.288 38.526 51.950 1.00 46.47 292 ALA D O 1
ATOM 10473 N N . GLU D 1 301 ? -39.388 39.147 50.908 1.00 48.55 293 GLU D N 1
ATOM 10474 C CA . GLU D 1 301 ? -40.101 39.866 49.856 1.00 42.62 293 GLU D CA 1
ATOM 10475 C C . GLU D 1 301 ? -40.958 38.924 49.019 1.00 43.34 293 GLU D C 1
ATOM 10476 O O . GLU D 1 301 ? -42.090 39.261 48.654 1.00 42.54 293 GLU D O 1
ATOM 10482 N N . VAL D 1 302 ? -40.432 37.744 48.696 1.00 39.86 294 VAL D N 1
ATOM 10483 C CA . VAL D 1 302 ? -41.196 36.783 47.907 1.00 40.20 294 VAL D CA 1
ATOM 10484 C C . VAL D 1 302 ? -42.402 36.281 48.695 1.00 40.09 294 VAL D C 1
ATOM 10485 O O . VAL D 1 302 ? -43.510 36.179 48.154 1.00 40.50 294 VAL D O 1
ATOM 10489 N N . ARG D 1 303 ? -42.196 35.935 49.973 1.00 40.18 295 ARG D N 1
ATOM 10490 C CA . ARG D 1 303 ? -43.307 35.538 50.838 1.00 42.82 295 ARG D CA 1
ATOM 10491 C C . ARG D 1 303 ? -44.415 36.579 50.822 1.00 41.99 295 ARG D C 1
ATOM 10492 O O . ARG D 1 303 ? -45.596 36.245 50.679 1.00 43.71 295 ARG D O 1
ATOM 10500 N N . ALA D 1 304 ? -44.050 37.852 50.986 1.00 42.51 296 ALA D N 1
ATOM 10501 C CA . ALA D 1 304 ? -45.065 38.902 51.062 1.00 43.70 296 ALA D CA 1
ATOM 10502 C C . ALA D 1 304 ? -45.809 39.060 49.740 1.00 47.71 296 ALA D C 1
ATOM 10503 O O . ALA D 1 304 ? -47.032 39.224 49.731 1.00 44.63 296 ALA D O 1
ATOM 10505 N N . ALA D 1 305 ? -45.093 39.013 48.611 1.00 43.03 297 ALA D N 1
ATOM 10506 C CA . ALA D 1 305 ? -45.757 39.174 47.321 1.00 43.20 297 ALA D CA 1
ATOM 10507 C C . ALA D 1 305 ? -46.712 38.018 47.050 1.00 46.46 297 ALA D C 1
ATOM 10508 O O . ALA D 1 305 ? -47.815 38.220 46.528 1.00 51.45 297 ALA D O 1
ATOM 10510 N N . CYS D 1 306 ? -46.299 36.798 47.399 1.00 43.66 298 CYS D N 1
ATOM 10511 C CA . CYS D 1 306 ? -47.103 35.616 47.120 1.00 42.21 298 CYS D CA 1
ATOM 10512 C C . CYS D 1 306 ? -48.280 35.474 48.072 1.00 45.76 298 CYS D C 1
ATOM 10513 O O . CYS D 1 306 ? -49.218 34.728 47.770 1.00 46.82 298 CYS D O 1
ATOM 10516 N N . ALA D 1 307 ? -48.245 36.156 49.216 1.00 45.57 299 ALA D N 1
ATOM 10517 C CA . ALA D 1 307 ? -49.366 36.080 50.148 1.00 46.57 299 ALA D CA 1
ATOM 10518 C C . ALA D 1 307 ? -50.602 36.767 49.585 1.00 53.43 299 ALA D C 1
ATOM 10519 O O . ALA D 1 307 ? -51.730 36.377 49.905 1.00 53.12 299 ALA D O 1
ATOM 10521 N N . ASP D 1 308 ? -50.411 37.772 48.737 1.00 45.84 300 ASP D N 1
ATOM 10522 C CA . ASP D 1 308 ? -51.528 38.527 48.186 1.00 52.28 300 ASP D CA 1
ATOM 10523 C C . ASP D 1 308 ? -52.041 37.980 46.862 1.00 48.88 300 ASP D C 1
ATOM 10524 O O . ASP D 1 308 ? -53.215 38.184 46.533 1.00 52.20 300 ASP D O 1
ATOM 10529 N N . LYS D 1 309 ? -51.207 37.304 46.081 1.00 47.20 301 LYS D N 1
ATOM 10530 C CA . LYS D 1 309 ? -51.655 36.771 44.803 1.00 48.93 301 LYS D CA 1
ATOM 10531 C C . LYS D 1 309 ? -50.643 35.742 44.335 1.00 47.59 301 LYS D C 1
ATOM 10532 O O . LYS D 1 309 ? -49.484 35.770 44.764 1.00 46.34 301 LYS D O 1
ATOM 10538 N N . PRO D 1 310 ? -51.047 34.812 43.468 1.00 54.29 302 PRO D N 1
ATOM 10539 C CA . PRO D 1 310 ? -50.065 33.883 42.892 1.00 51.43 302 PRO D CA 1
ATOM 10540 C C . PRO D 1 310 ? -49.119 34.634 41.964 1.00 46.71 302 PRO D C 1
ATOM 10541 O O . PRO D 1 310 ? -49.553 35.366 41.071 1.00 47.77 302 PRO D O 1
ATOM 10545 N N . CYS D 1 311 ? -47.820 34.458 42.196 1.00 41.65 303 CYS D N 1
ATOM 10546 C CA . CYS D 1 311 ? -46.777 35.190 41.493 1.00 45.83 303 CYS D CA 1
ATOM 10547 C C . CYS D 1 311 ? -45.898 34.248 40.680 1.00 40.21 303 CYS D C 1
ATOM 10548 O O . CYS D 1 311 ? -45.494 33.187 41.164 1.00 39.53 303 CYS D O 1
ATOM 10551 N N . SER D 1 312 ? -45.589 34.667 39.457 1.00 43.08 304 SER D N 1
ATOM 10552 C CA . SER D 1 312 ? -44.548 34.061 38.641 1.00 42.84 304 SER D CA 1
ATOM 10553 C C . SER D 1 312 ? -43.191 34.677 38.970 1.00 44.27 304 SER D C 1
ATOM 10554 O O . SER D 1 312 ? -43.084 35.675 39.691 1.00 40.52 304 SER D O 1
ATOM 10557 N N . ALA D 1 313 ? -42.139 34.079 38.406 1.00 37.82 305 ALA D N 1
ATOM 10558 C CA . ALA D 1 313 ? -40.818 34.681 38.521 1.00 38.76 305 ALA D CA 1
ATOM 10559 C C . ALA D 1 313 ? -40.818 36.081 37.927 1.00 41.08 305 ALA D C 1
ATOM 10560 O O . ALA D 1 313 ? -40.238 37.008 38.502 1.00 38.07 305 ALA D O 1
ATOM 10562 N N . ALA D 1 314 ? -41.496 36.252 36.792 1.00 38.52 306 ALA D N 1
ATOM 10563 C CA . ALA D 1 314 ? -41.593 37.569 36.170 1.00 39.29 306 ALA D CA 1
ATOM 10564 C C . ALA D 1 314 ? -42.232 38.591 37.111 1.00 43.46 306 ALA D C 1
ATOM 10565 O O . ALA D 1 314 ? -41.857 39.770 37.101 1.00 41.09 306 ALA D O 1
ATOM 10567 N N . ASP D 1 315 ? -43.188 38.165 37.944 1.00 41.23 307 ASP D N 1
ATOM 10568 C CA . ASP D 1 315 ? -43.771 39.091 38.914 1.00 41.18 307 ASP D CA 1
ATOM 10569 C C . ASP D 1 315 ? -42.752 39.503 39.969 1.00 44.44 307 ASP D C 1
ATOM 10570 O O . ASP D 1 315 ? -42.743 40.652 40.425 1.00 41.47 307 ASP D O 1
ATOM 10575 N N . ILE D 1 316 ? -41.891 38.570 40.374 1.00 39.79 308 ILE D N 1
ATOM 10576 C CA . ILE D 1 316 ? -40.943 38.798 41.458 1.00 39.44 308 ILE D CA 1
ATOM 10577 C C . ILE D 1 316 ? -39.762 39.662 41.015 1.00 39.31 308 ILE D C 1
ATOM 10578 O O . ILE D 1 316 ? -39.193 40.406 41.821 1.00 39.54 308 ILE D O 1
ATOM 10583 N N . VAL D 1 317 ? -39.373 39.584 39.743 1.00 39.02 309 VAL D N 1
ATOM 10584 C CA . VAL D 1 317 ? -38.157 40.264 39.289 1.00 38.84 309 VAL D CA 1
ATOM 10585 C C . VAL D 1 317 ? -38.130 41.751 39.655 1.00 39.78 309 VAL D C 1
ATOM 10586 O O . VAL D 1 317 ? -37.133 42.198 40.237 1.00 39.66 309 VAL D O 1
ATOM 10590 N N . PRO D 1 318 ? -39.165 42.554 39.375 1.00 40.80 310 PRO D N 1
ATOM 10591 C CA . PRO D 1 318 ? -39.082 43.994 39.710 1.00 41.77 310 PRO D CA 1
ATOM 10592 C C . PRO D 1 318 ? -39.131 44.303 41.206 1.00 42.74 310 PRO D C 1
ATOM 10593 O O . PRO D 1 318 ? -38.837 45.445 41.596 1.00 42.86 310 PRO D O 1
ATOM 10597 N N . ILE D 1 319 ? -39.502 43.338 42.046 1.00 41.65 311 ILE D N 1
ATOM 10598 C CA . ILE D 1 319 ? -39.383 43.513 43.490 1.00 41.90 311 ILE D CA 1
ATOM 10599 C C . ILE D 1 319 ? -37.967 43.200 43.949 1.00 41.13 311 ILE D C 1
ATOM 10600 O O . ILE D 1 319 ? -37.415 43.886 44.816 1.00 41.57 311 ILE D O 1
ATOM 10605 N N . MET D 1 320 ? -37.368 42.142 43.386 1.00 40.05 312 MET D N 1
ATOM 10606 C CA . MET D 1 320 ? -36.038 41.693 43.776 1.00 39.27 312 MET D CA 1
ATOM 10607 C C . MET D 1 320 ? -34.938 42.563 43.178 1.00 41.15 312 MET D C 1
ATOM 10608 O O . MET D 1 320 ? -33.863 42.696 43.773 1.00 42.44 312 MET D O 1
ATOM 10613 N N . PHE D 1 321 ? -35.178 43.143 42.007 1.00 41.61 313 PHE D N 1
ATOM 10614 C CA . PHE D 1 321 ? -34.183 43.929 41.279 1.00 39.85 313 PHE D CA 1
ATOM 10615 C C . PHE D 1 321 ? -34.767 45.318 41.043 1.00 48.01 313 PHE D C 1
ATOM 10616 O O . PHE D 1 321 ? -35.529 45.519 40.096 1.00 41.95 313 PHE D O 1
ATOM 10624 N N . ARG D 1 322 ? -34.420 46.270 41.909 1.00 47.68 314 ARG D N 1
ATOM 10625 C CA . ARG D 1 322 ? -34.929 47.641 41.812 1.00 43.16 314 ARG D CA 1
ATOM 10626 C C . ARG D 1 322 ? -34.071 48.454 40.846 1.00 49.94 314 ARG D C 1
ATOM 10627 O O . ARG D 1 322 ? -33.448 49.447 41.214 1.00 52.90 314 ARG D O 1
ATOM 10635 N N . ARG D 1 323 ? -34.037 48.000 39.595 1.00 45.92 315 ARG D N 1
ATOM 10636 C CA . ARG D 1 323 ? -33.257 48.667 38.566 1.00 51.38 315 ARG D CA 1
ATOM 10637 C C . ARG D 1 323 ? -33.842 48.317 37.209 1.00 57.57 315 ARG D C 1
ATOM 10638 O O . ARG D 1 323 ? -34.489 47.279 37.047 1.00 59.16 315 ARG D O 1
ATOM 10640 N N . ALA D 1 324 ? -33.619 49.204 36.242 1.00 50.62 316 ALA D N 1
ATOM 10641 C CA . ALA D 1 324 ? -34.012 48.921 34.869 1.00 53.69 316 ALA D CA 1
ATOM 10642 C C . ALA D 1 324 ? -33.184 47.768 34.316 1.00 48.30 316 ALA D C 1
ATOM 10643 O O . ALA D 1 324 ? -31.985 47.656 34.585 1.00 56.80 316 ALA D O 1
ATOM 10645 N N . LEU D 1 325 ? -33.839 46.898 33.550 1.00 48.37 317 LEU D N 1
ATOM 10646 C CA . LEU D 1 325 ? -33.227 45.693 33.009 1.00 45.58 317 LEU D CA 1
ATOM 10647 C C . LEU D 1 325 ? -33.718 45.487 31.584 1.00 54.30 317 LEU D C 1
ATOM 10648 O O . LEU D 1 325 ? -34.907 45.667 31.303 1.00 50.05 317 LEU D O 1
ATOM 10653 N N . ASP D 1 326 ? -32.811 45.111 30.683 1.00 56.15 318 ASP D N 1
ATOM 10654 C CA . ASP D 1 326 ? -33.213 44.832 29.309 1.00 61.58 318 ASP D CA 1
ATOM 10655 C C . ASP D 1 326 ? -33.835 43.435 29.255 1.00 57.34 318 ASP D C 1
ATOM 10656 O O . ASP D 1 326 ? -34.068 42.801 30.286 1.00 50.13 318 ASP D O 1
ATOM 10661 N N . ILE D 1 327 ? -34.104 42.933 28.045 1.00 54.16 319 ILE D N 1
ATOM 10662 C CA . ILE D 1 327 ? -34.689 41.600 27.904 1.00 59.86 319 ILE D CA 1
ATOM 10663 C C . ILE D 1 327 ? -33.723 40.529 28.400 1.00 53.86 319 ILE D C 1
ATOM 10664 O O . ILE D 1 327 ? -34.120 39.592 29.102 1.00 55.97 319 ILE D O 1
ATOM 10666 N N . HIS D 1 328 ? -32.446 40.644 28.042 1.00 42.98 320 HIS D N 1
ATOM 10667 C CA . HIS D 1 328 ? -31.483 39.625 28.435 1.00 41.17 320 HIS D CA 1
ATOM 10668 C C . HIS D 1 328 ? -31.114 39.734 29.910 1.00 45.00 320 HIS D C 1
ATOM 10669 O O . HIS D 1 328 ? -30.898 38.713 30.568 1.00 53.02 320 HIS D O 1
ATOM 10671 N N . GLN D 1 329 ? -31.033 40.952 30.452 1.00 48.70 321 GLN D N 1
ATOM 10672 C CA . GLN D 1 329 ? -30.824 41.067 31.892 1.00 51.27 321 GLN D CA 1
ATOM 10673 C C . GLN D 1 329 ? -32.022 40.518 32.650 1.00 46.55 321 GLN D C 1
ATOM 10674 O O . GLN D 1 329 ? -31.864 39.867 33.691 1.00 60.40 321 GLN D O 1
ATOM 10680 N N . MET D 1 330 ? -33.225 40.752 32.122 1.00 44.02 322 MET D N 1
ATOM 10681 C CA . MET D 1 330 ? -34.439 40.186 32.701 1.00 57.20 322 MET D CA 1
ATOM 10682 C C . MET D 1 330 ? -34.328 38.671 32.838 1.00 58.14 322 MET D C 1
ATOM 10683 O O . MET D 1 330 ? -34.830 38.085 33.805 1.00 56.62 322 MET D O 1
ATOM 10688 N N . THR D 1 331 ? -33.632 38.033 31.895 1.00 58.66 323 THR D N 1
ATOM 10689 C CA . THR D 1 331 ? -33.522 36.575 31.861 1.00 51.55 323 THR D CA 1
ATOM 10690 C C . THR D 1 331 ? -32.717 36.039 33.037 1.00 55.20 323 THR D C 1
ATOM 10691 O O . THR D 1 331 ? -33.149 35.101 33.721 1.00 49.38 323 THR D O 1
ATOM 10695 N N . PHE D 1 332 ? -31.520 36.585 33.261 1.00 49.40 324 PHE D N 1
ATOM 10696 C CA . PHE D 1 332 ? -30.745 36.175 34.426 1.00 47.25 324 PHE D CA 1
ATOM 10697 C C . PHE D 1 332 ? -31.527 36.437 35.707 1.00 42.23 324 PHE D C 1
ATOM 10698 O O . PHE D 1 332 ? -31.518 35.618 36.631 1.00 43.88 324 PHE D O 1
ATOM 10700 N N . ALA D 1 333 ? -32.236 37.568 35.761 1.00 34.87 325 ALA D N 1
ATOM 10701 C CA . ALA D 1 333 ? -32.986 37.926 36.964 1.00 35.28 325 ALA D CA 1
ATOM 10702 C C . ALA D 1 333 ? -34.123 36.945 37.227 1.00 35.17 325 ALA D C 1
ATOM 10703 O O . ALA D 1 333 ? -34.402 36.605 38.385 1.00 35.08 325 ALA D O 1
ATOM 10705 N N . MET D 1 334 ? -34.801 36.487 36.172 1.00 35.28 326 MET D N 1
ATOM 10706 C CA . MET D 1 334 ? -35.873 35.510 36.353 1.00 36.76 326 MET D CA 1
ATOM 10707 C C . MET D 1 334 ? -35.352 34.208 36.941 1.00 37.18 326 MET D C 1
ATOM 10708 O O . MET D 1 334 ? -36.052 33.557 37.728 1.00 34.36 326 MET D O 1
ATOM 10713 N N . GLY D 1 335 ? -34.131 33.820 36.586 1.00 33.68 327 GLY D N 1
ATOM 10714 C CA . GLY D 1 335 ? -33.574 32.597 37.149 1.00 32.88 327 GLY D CA 1
ATOM 10715 C C . GLY D 1 335 ? -33.353 32.710 38.645 1.00 32.79 327 GLY D C 1
ATOM 10716 O O . GLY D 1 335 ? -33.605 31.760 39.392 1.00 33.52 327 GLY D O 1
ATOM 10717 N N . GLU D 1 336 ? -32.878 33.870 39.103 1.00 33.12 328 GLU D N 1
ATOM 10718 C CA . GLU D 1 336 ? -32.665 34.076 40.534 1.00 33.19 328 GLU D CA 1
ATOM 10719 C C . GLU D 1 336 ? -33.988 34.199 41.284 1.00 33.95 328 GLU D C 1
ATOM 10720 O O . GLU D 1 336 ? -34.123 33.684 42.401 1.00 33.74 328 GLU D O 1
ATOM 10726 N N . ALA D 1 337 ? -34.958 34.923 40.712 1.00 34.52 329 ALA D N 1
ATOM 10727 C CA . ALA D 1 337 ? -36.280 34.976 41.327 1.00 35.16 329 ALA D CA 1
ATOM 10728 C C . ALA D 1 337 ? -36.855 33.573 41.490 1.00 34.79 329 ALA D C 1
ATOM 10729 O O . ALA D 1 337 ? -37.380 33.225 42.555 1.00 34.97 329 ALA D O 1
ATOM 10731 N N . LEU D 1 338 ? -36.729 32.740 40.455 1.00 34.32 330 LEU D N 1
ATOM 10732 C CA . LEU D 1 338 ? -37.246 31.379 40.539 1.00 34.05 330 LEU D CA 1
ATOM 10733 C C . LEU D 1 338 ? -36.514 30.562 41.597 1.00 33.45 330 LEU D C 1
ATOM 10734 O O . LEU D 1 338 ? -37.124 29.700 42.242 1.00 33.50 330 LEU D O 1
ATOM 10739 N N . ALA D 1 339 ? -35.218 30.813 41.801 1.00 34.09 331 ALA D N 1
ATOM 10740 C CA . ALA D 1 339 ? -34.498 30.093 42.852 1.00 32.48 331 ALA D CA 1
ATOM 10741 C C . ALA D 1 339 ? -35.078 30.409 44.225 1.00 36.79 331 ALA D C 1
ATOM 10742 O O . ALA D 1 339 ? -35.245 29.514 45.066 1.00 34.08 331 ALA D O 1
ATOM 10744 N N . HIS D 1 340 ? -35.411 31.678 44.467 1.00 3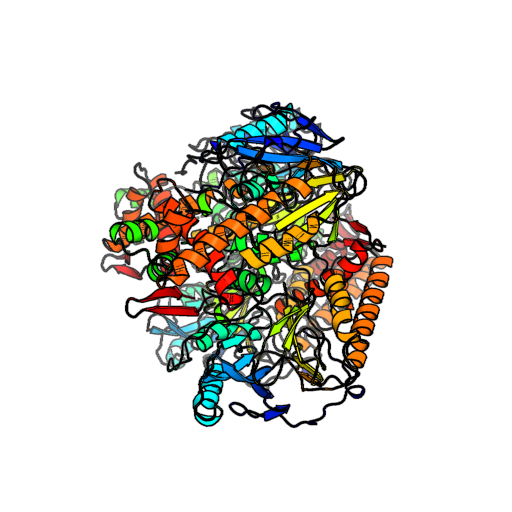3.70 332 HIS D N 1
ATOM 10745 C CA . HIS D 1 340 ? -36.012 32.032 45.749 1.00 34.34 332 HIS D CA 1
ATOM 10746 C C . HIS D 1 340 ? -37.414 31.452 45.877 1.00 38.82 332 HIS D C 1
ATOM 10747 O O . HIS D 1 340 ? -37.794 30.966 46.951 1.00 35.88 332 HIS D O 1
ATOM 10754 N N . LEU D 1 341 ? -38.190 31.472 44.791 1.00 34.95 333 LEU D N 1
ATOM 10755 C CA . LEU D 1 341 ? -39.514 30.862 44.826 1.00 35.41 333 LEU D CA 1
ATOM 10756 C C . LEU D 1 341 ? -39.416 29.363 45.107 1.00 39.79 333 LEU D C 1
ATOM 10757 O O . LEU D 1 341 ? -40.221 28.806 45.869 1.00 35.30 333 LEU D O 1
ATOM 10762 N N . HIS D 1 342 ? -38.431 28.695 44.504 1.00 36.16 334 HIS D N 1
ATOM 10763 C CA . HIS D 1 342 ? -38.326 27.246 44.685 1.00 33.67 334 HIS D CA 1
ATOM 10764 C C . HIS D 1 342 ? -37.889 26.873 46.096 1.00 41.77 334 HIS D C 1
ATOM 10765 O O . HIS D 1 342 ? -38.346 25.858 46.630 1.00 33.69 334 HIS D O 1
ATOM 10772 N N . LEU D 1 343 ? -37.000 27.657 46.718 1.00 33.48 335 LEU D N 1
ATOM 10773 C CA . LEU D 1 343 ? -36.644 27.359 48.102 1.00 33.56 335 LEU D CA 1
ATOM 10774 C C . LEU D 1 343 ? -37.886 27.332 48.979 1.00 39.74 335 LEU D C 1
ATOM 10775 O O . LEU D 1 343 ? -38.082 26.401 49.765 1.00 38.22 335 LEU D O 1
ATOM 10780 N N . LEU D 1 344 ? -38.754 28.335 48.836 1.00 36.98 336 LEU D N 1
ATOM 10781 C CA . LEU D 1 344 ? -39.959 28.382 49.658 1.00 41.71 336 LEU D CA 1
ATOM 10782 C C . LEU D 1 344 ? -40.942 27.284 49.262 1.00 42.12 336 LEU D C 1
ATOM 10783 O O . LEU D 1 344 ? -41.527 26.628 50.130 1.00 37.93 336 LEU D O 1
ATOM 10788 N N . TRP D 1 345 ? -41.135 27.073 47.959 1.00 36.02 337 TRP D N 1
ATOM 10789 C CA . TRP D 1 345 ? -42.044 26.028 47.494 1.00 38.33 337 TRP D CA 1
ATOM 10790 C C . TRP D 1 345 ? -41.625 24.662 48.020 1.00 37.14 337 TRP D C 1
ATOM 10791 O O . TRP D 1 345 ? -42.439 23.917 48.583 1.00 38.67 337 TRP D O 1
ATOM 10802 N N . LEU D 1 346 ? -40.346 24.330 47.877 1.00 34.74 338 LEU D N 1
ATOM 10803 C CA . LEU D 1 346 ? -39.902 22.973 48.179 1.00 34.36 338 LEU D CA 1
ATOM 10804 C C . LEU D 1 346 ? -39.763 22.705 49.673 1.00 40.68 338 LEU D C 1
ATOM 10805 O O . LEU D 1 346 ? -39.685 21.536 50.078 1.00 37.83 338 LEU D O 1
ATOM 10810 N N . GLN D 1 347 ? -39.730 23.732 50.512 1.00 35.78 339 GLN D N 1
ATOM 10811 C CA . GLN D 1 347 ? -39.861 23.484 51.941 1.00 43.42 339 GLN D CA 1
ATOM 10812 C C . GLN D 1 347 ? -41.293 23.659 52.433 1.00 39.54 339 GLN D C 1
ATOM 10813 O O . GLN D 1 347 ? -41.535 23.583 53.641 1.00 42.72 339 GLN D O 1
ATOM 10819 N N . GLY D 1 348 ? -42.250 23.851 51.528 1.00 39.65 340 GLY D N 1
ATOM 10820 C CA . GLY D 1 348 ? -43.656 23.772 51.885 1.00 41.79 340 GLY D CA 1
ATOM 10821 C C . GLY D 1 348 ? -44.347 25.075 52.223 1.00 47.63 340 GLY D C 1
ATOM 10822 O O . GLY D 1 348 ? -45.471 25.039 52.740 1.00 47.01 340 GLY D O 1
ATOM 10823 N N . GLU D 1 349 ? -43.730 26.223 51.940 1.00 44.08 341 GLU D N 1
ATOM 10824 C CA . GLU D 1 349 ? -44.324 27.513 52.254 1.00 43.39 341 GLU D CA 1
ATOM 10825 C C . GLU D 1 349 ? -45.078 28.120 51.081 1.00 47.42 341 GLU D C 1
ATOM 10826 O O . GLU D 1 349 ? -45.777 29.124 51.262 1.00 43.32 341 GLU D O 1
ATOM 10832 N N . LEU D 1 350 ? -44.943 27.547 49.887 1.00 44.01 342 LEU D N 1
ATOM 10833 C CA . LEU D 1 350 ? -45.655 28.013 48.710 1.00 43.67 342 LEU D CA 1
ATOM 10834 C C . LEU D 1 350 ? -46.277 26.820 48.002 1.00 38.95 342 LEU D C 1
ATOM 10835 O O . LEU D 1 350 ? -45.767 25.704 48.077 1.00 40.73 342 LEU D O 1
ATOM 10840 N N . THR D 1 351 ? -47.394 27.069 47.329 1.00 48.50 343 THR D N 1
ATOM 10841 C CA . THR D 1 351 ? -48.019 26.109 46.433 1.00 51.11 343 THR D CA 1
ATOM 10842 C C . THR D 1 351 ? -47.768 26.539 44.994 1.00 54.45 343 THR D C 1
ATOM 10843 O O . THR D 1 351 ? -47.957 27.711 44.648 1.00 56.13 343 THR D O 1
ATOM 10847 N N . ARG D 1 352 ? -47.339 25.597 44.162 1.00 46.13 344 ARG D N 1
ATOM 10848 C CA . ARG D 1 352 ? -47.063 25.869 42.759 1.00 47.23 344 ARG D CA 1
ATOM 10849 C C . ARG D 1 352 ? -48.263 25.465 41.914 1.00 50.84 344 ARG D C 1
ATOM 10850 O O . ARG D 1 352 ? -48.744 24.333 42.016 1.00 58.10 344 ARG D O 1
ATOM 10858 N N . VAL D 1 353 ? -48.741 26.384 41.083 1.00 45.22 345 VAL D N 1
ATOM 10859 C CA . VAL D 1 353 ? -49.894 26.140 40.224 1.00 49.43 345 VAL D CA 1
ATOM 10860 C C . VAL D 1 353 ? -49.535 26.522 38.794 1.00 45.45 345 VAL D C 1
ATOM 10861 O O . VAL D 1 353 ? -49.163 27.672 38.528 1.00 44.29 345 VAL D O 1
ATOM 10865 N N . GLN D 1 354 ? -49.655 25.568 37.873 1.00 50.49 346 GLN D N 1
ATOM 10866 C CA . GLN D 1 354 ? -49.521 25.872 36.454 1.00 51.42 346 GLN D CA 1
ATOM 10867 C C . GLN D 1 354 ? -50.850 26.408 35.931 1.00 57.32 346 GLN D C 1
ATOM 10868 O O . GLN D 1 354 ? -51.860 25.698 35.937 1.00 55.00 346 GLN D O 1
ATOM 10874 N N . GLY D 1 355 ? -50.849 27.661 35.485 1.00 60.79 347 GLY D N 1
ATOM 10875 C CA . GLY D 1 355 ? -52.073 28.298 35.051 1.00 59.97 347 GLY D CA 1
ATOM 10876 C C . GLY D 1 355 ? -52.588 27.741 33.739 1.00 56.95 347 GLY D C 1
ATOM 10877 O O . GLY D 1 355 ? -51.949 26.931 33.067 1.00 59.46 347 GLY D O 1
ATOM 10878 N N . GLU D 1 356 ? -53.793 28.193 33.379 1.00 56.75 348 GLU D N 1
ATOM 10879 C CA . GLU D 1 356 ? -54.389 27.798 32.106 1.00 62.55 348 GLU D CA 1
ATOM 10880 C C . GLU D 1 356 ? -53.638 28.399 30.928 1.00 70.90 348 GLU D C 1
ATOM 10881 O O . GLU D 1 356 ? -53.660 27.834 29.828 1.00 78.58 348 GLU D O 1
ATOM 10887 N N . ASP D 1 357 ? -52.983 29.541 31.133 1.00 65.97 349 ASP D N 1
ATOM 10888 C CA . ASP D 1 357 ? -52.150 30.170 30.119 1.00 63.37 349 ASP D CA 1
ATOM 10889 C C . ASP D 1 357 ? -50.765 29.547 30.030 1.00 61.97 349 ASP D C 1
ATOM 10890 O O . ASP D 1 357 ? -49.924 30.044 29.274 1.00 67.27 349 ASP D O 1
ATOM 10895 N N . GLY D 1 358 ? -50.512 28.476 30.779 1.00 63.61 350 GLY D N 1
ATOM 10896 C CA . GLY D 1 358 ? -49.224 27.817 30.761 1.00 59.91 350 GLY D CA 1
ATOM 10897 C C . GLY D 1 358 ? -48.172 28.439 31.648 1.00 56.03 350 GLY D C 1
ATOM 10898 O O . GLY D 1 358 ? -47.012 28.014 31.592 1.00 58.69 350 GLY D O 1
ATOM 10899 N N . VAL D 1 359 ? -48.534 29.425 32.467 1.00 49.24 351 VAL D N 1
ATOM 10900 C CA . VAL D 1 359 ? -47.585 30.135 33.317 1.00 44.45 351 VAL D CA 1
ATOM 10901 C C . VAL D 1 359 ? -47.598 29.520 34.709 1.00 48.50 351 VAL D C 1
ATOM 10902 O O . VAL D 1 359 ? -48.666 29.302 35.295 1.00 57.59 351 VAL D O 1
ATOM 10906 N N . ILE D 1 360 ? -46.411 29.239 35.233 1.00 41.99 352 ILE D N 1
ATOM 10907 C CA . ILE D 1 360 ? -46.260 28.718 36.586 1.00 44.93 352 ILE D CA 1
ATOM 10908 C C . ILE D 1 360 ? -46.305 29.880 37.571 1.00 40.54 352 ILE D C 1
ATOM 10909 O O . ILE D 1 360 ? -45.633 30.901 37.375 1.00 40.71 352 ILE D O 1
ATOM 10914 N N . ARG D 1 361 ? -47.106 29.731 38.627 1.00 40.52 353 ARG D N 1
ATOM 10915 C CA . ARG D 1 361 ? -47.248 30.748 39.662 1.00 41.80 353 ARG D CA 1
ATOM 10916 C C . ARG D 1 361 ? -47.183 30.082 41.034 1.00 43.11 353 ARG D C 1
ATOM 10917 O O . ARG D 1 361 ? -47.390 28.873 41.174 1.00 44.44 353 ARG D O 1
ATOM 10925 N N . PHE D 1 362 ? -46.871 30.884 42.048 1.00 42.98 354 PHE D N 1
ATOM 10926 C CA . PHE D 1 362 ? -46.672 30.406 43.407 1.00 41.98 354 PHE D CA 1
ATOM 10927 C C . PHE D 1 362 ? -47.520 31.240 44.360 1.00 44.38 354 PHE D C 1
ATOM 10928 O O . PHE D 1 362 ? -47.606 32.460 44.210 1.00 44.35 354 PHE D O 1
ATOM 10936 N N . ARG D 1 363 ? -48.131 30.587 45.346 1.00 43.82 355 ARG D N 1
ATOM 10937 C CA . ARG D 1 363 ? -48.975 31.292 46.306 1.00 43.54 355 ARG D CA 1
ATOM 10938 C C . ARG D 1 363 ? -48.800 30.703 47.698 1.00 41.64 355 ARG D C 1
ATOM 10939 O O . ARG D 1 363 ? -48.407 29.542 47.864 1.00 41.06 355 ARG D O 1
ATOM 10947 N N . ALA D 1 364 ? -49.127 31.520 48.702 1.00 47.09 356 ALA D N 1
ATOM 10948 C CA . ALA D 1 364 ? -49.099 31.102 50.107 1.00 50.69 356 ALA D CA 1
ATOM 10949 C C . ALA D 1 364 ? -49.996 29.892 50.368 1.00 61.42 356 ALA D C 1
ATOM 10950 O O . ALA D 1 364 ? -49.630 28.958 51.089 1.00 57.15 356 ALA D O 1
#

Organism: Paraburkholderia phymatum (strain DSM 17167 / CIP 108236 / LMG 21445 / STM815) (NCBI:txid391038)

Solvent-accessible surface area: 53048 Å² total; per-residue (Å²): 32,75,67,58,28,49,41,114,20,92,76,43,143,87,10,95,46,60,68,68,108,34,82,11,72,64,6,64,41,43,88,9,14,106,16,0,37,0,2,37,3,41,12,101,29,83,26,89,19,0,0,0,0,1,2,86,6,92,56,146,64,86,122,0,5,0,0,0,0,0,0,4,20,29,57,109,0,62,60,18,0,22,63,1,10,89,103,26,2,115,78,52,40,2,29,12,0,0,0,0,0,0,47,28,21,0,1,2,2,0,28,27,0,6,70,0,0,91,142,124,86,36,135,26,60,1,36,0,0,10,2,0,0,4,26,0,73,27,94,26,121,55,61,20,32,2,144,3,25,33,77,4,20,19,85,80,71,76,22,15,67,65,21,112,116,110,109,20,54,120,34,1,89,41,22,14,46,23,2,64,34,1,52,43,40,48,56,10,87,3,44,110,33,69,1,114,1,8,7,0,36,10,17,11,9,30,0,0,0,0,16,2,136,110,88,12,5,0,0,0,0,11,0,0,5,0,109,10,9,3,23,2,9,2,109,33,44,37,13,23,5,40,14,0,36,32,0,33,107,9,0,24,72,0,62,67,16,53,69,100,0,7,0,0,0,0,6,7,22,2,0,88,15,0,66,54,9,0,30,14,2,78,101,36,6,58,42,45,15,50,41,0,95,67,20,2,68,133,116,60,3,4,0,16,47,0,4,83,57,8,14,184,76,105,47,78,41,40,44,35,9,20,0,2,3,12,0,2,0,6,0,0,14,0,47,65,106,67,71,10,57,89,65,115,21,123,92,33,17,13,68,0,104,85,58,70,39,109,20,97,79,46,148,81,15,27,41,52,67,66,120,35,82,11,72,61,5,63,40,44,91,10,13,104,16,1,34,0,2,40,2,40,11,103,100,102,35,88,20,0,0,0,0,1,2,90,6,91,56,148,65,88,125,1,4,0,0,0,1,0,0,4,22,28,57,109,0,60,60,19,0,22,60,0,11,88,101,25,3,114,78,53,37,2,28,12,0,0,0,0,0,0,49,30,21,0,0,2,1,0,33,35,0,7,68,0,2,91,145,137,82,33,132,27,61,1,34,0,0,9,1,0,0,4,18,0,76,20,80,29,86,79,102,25,113,16,25,2,100,4,8,10,90,4,20,11,108,76,118,74,25,8,81,49,18,103,93,63,97,58,71,27,37,77,41,1,88,42,25,13,48,45,2,64,35,1,49,26,22,50,59,12,86,3,40,100,24,20,1,30,1,8,4,0,34,10,23,11,10,31,0,0,0,0,14,0,59,61,73,14,5,0,0,0,0,11,0,0,6,0,107,11,10,2,37,0,8,2,106,21,45,38,12,25,4,37,15,0,34,32,0,31,84,8,0,5,38,0,64,28,18,38,3,39,0,7,0,0,0,0,6,7,29,2,0,60,1,0,46,37,8,0,27,19,2,77,100,39,5,56,45,48,15,50,54,1,91,67,14,3,71,88,113,68,0,4,0,22,50,1,10,80,82,18,32,100,118,86,85,57,73,80,38,34,44,2,1,1,6,0,2,0,3,0,0,14,0,45,65,109,66,69,12,66,68,50,119,20,123,85,38,6,6,67,0,110,88,92,73,41,112,19,98,78,47,147,88,16,82,41,51,63,65,116,35,86,10,69,66,6,62,41,46,92,9,14,104,16,0,34,0,3,39,2,39,12,102,99,105,34,89,22,0,0,0,0,1,2,86,5,91,59,152,66,90,126,0,2,0,0,0,0,0,0,6,22,29,56,111,0,62,58,19,0,22,60,0,13,85,102,22,3,112,81,44,40,2,28,11,0,0,0,0,0,0,48,29,22,0,1,2,2,0,29,36,0,6,71,0,4,92,141,140,83,31,129,22,61,1,35,0,0,8,1,0,0,4,19,0,70,22,86,32,78,107,125,63,21,28,8,25,3,54,1,14,10,68,4,21,14,60,58,23,31,24,12,47,47,19,45,88,115,130,30,56,83,52,1,93,41,23,12,48,47,2,65,35,1,53,67,36,50,60,11,85,3,41,113,34,70,1,107,1,8,6,0,33,10,21,12,9,31,0,0,0,0,14,1,124,104,79,18,6,0,0,0,0,12,0,0,5,0,109,12,9,3,35,2,8,2,98,19,46,36,11,21,5,39,15,0,35,30,0,32,127,9,0,25,95,0,63,122,18,57,68,102,0,6,0,0,0,1,5,8,32,2,0,90,16,0,62,56,9,0,28,18,2,74,101,38,7,59,43,51,13,51,55,1,95,64,15,3,73,92,49,71,11,4,0,18,64,0,5,88,82,20,32,108,74,90,45,55,58,62,77,35,19,104,3,1,2,17,0,2,0,5,0,0,13,0,46,65,109,67,66,11,54,65,59,124,15,79,42,12,6,6,68,0,106,86,111,105,37,53,40,119,18,96,77,45,144,86,8,94,47,59,64,71,82,35,86,12,73,57,6,63,41,48,85,10,13,104,19,0,36,0,3,38,2,37,11,103,82,88,30,89,15,0,0,0,0,2,3,80,5,91,56,152,63,83,124,0,5,0,0,0,0,0,0,3,25,29,54,105,0,67,58,17,0,22,63,0,10,85,102,24,1,112,76,50,38,2,26,11,0,0,0,0,0,1,45,24,22,0,1,2,2,0,29,31,0,5,31,0,0,73,94,21,81,22,79,27,62,1,34,0,0,9,1,0,0,5,22,0,73,22,90,28,112,57,51,21,33,0,136,4,16,34,90,5,23,18,85,50,108,86,28,10,61,62,24,96,119,93,102,32,47,118,52,1,92,41,23,13,45,24,2,63,34,0,58,70,38,50,58,11,84,3,39,112,33,70,2,110,0,6,6,0,36,10,16,10,10,30,0,0,0,0,19,1,135,110,89,14,5,0,0,0,0,11,0,0,5,0,108,10,9,2,47,1,9,2,108,36,29,37,14,21,5,41,15,0,35,33,0,33,125,8,0,28,99,0,77,122,16,55,66,99,0,7,0,0,0,0,5,6,37,2,0,92,13,0,65,52,10,0,29,16,2,77,102,35,6,58,43,42,12,51,42,1,91,70,20,1,67,133,114,58,3,4,0,18,49,1,5,83,59,9,13,180,72,103,47,80,39,38,47,39,24,23,1,2,3,16,0,2,0,6,0,0,14,0,46,62,108,64,73,11,57,88,66,133,21,187,96,28,19,15,69,0,104,83

Nearest PDB structures (foldseek):
  6ao1-assembly2_B  TM=1.003E+00  e=1.758E-80  Paraburkholderia phymatum
  6ao1-assembly3_C  TM=9.967E-01  e=4.449E-76  Paraburkholderia phymatum
  5u8o-assembly1_B  TM=9.877E-01  e=2.954E-68  Burkholderia multivorans ATCC 17616
  5u8o-assembly2_C  TM=9.981E-01  e=2.114E-67  Burkholderia multivorans ATCC 17616
  5u8o-assembly2_D  TM=9.863E-01  e=1.426E-66  Burkholderia multivorans ATCC 17616

Sequence (1412 aa):
AHHHHHHMNALEHQLDYPFADGMPAAGTTQEVAPGVYWLRMPLPFALDHINLWLLRDEIDGQKGWTIVDCGIASGEIKANWETVFDTALEGLPVLRVIVTHCHPDHLGLANWLCEGGDKKRWNVRLWITLGEYMLGRVMAAGEGAARHFARHGLRDEASLDKLRNRYYADLVPAVPGQYRRLRDGDALSSIGARTWRVVTGFGHSPEHCALHAEADGVLISGDMVLPRISTNVSSVFDDIEPEGNPLALYLESLGRYETMAADTLVLPSHGKPFRGLHTRIIGQLRDHHAARLAEVRAACADKPCSAADIVPIMFRRALDIHQMTFAMGEALAHLHLLWLQGELTRVQGEDGVIRFRAHHHMNALEHQLDYPFADGMPAAGTTQEVAPGVYWLRMPLPFALDHINLWLLRDEIDGQKGWTIVDCGIASGEIKANWETVFDTALEGLPVLRVIVTHCHPDHLGLANWLCEGGDKKRWNVRLWITLGEYMLGRVMAAGGGEGAARHFARHGLRDEASLDKLRNRKSYYADLVPAVPGQYRRRLRDGDALSSIGARTWRVVTGFGHSPEHCALHAEADDGVLISGDMVLPRISTNVVSVFDDIEPEGNPLALYLESLGRYETMAADTLVLPSHGKPFRGLHTRIIGQLRDHHAARLAEVRAACADKPCSAADIVPIMFRRLDIHQMTFAMGEALAHLHLLWLQGELTRVQGEDGVIRFRAHHHMNALEHQLDYPFADGMPAAGTTQEVAPGVYWLRMPLPFALDHINLWLLRDEIDGQKGWTIVDCGIASGEIKANWETVFDTALEGLPVLRVIVTHCHPDHLGLANWLCEGGDKKRWNVRLWITLGEYMLGRVMAAGAGGEGAARHFARHGLRDEASLDDKLRNRYYADLVPAVPGQYRRLRDGDALSSIGARTWRVVTGFGHSPEHCALHAEADDGVLISGDMVLPRISTNVVSVFDDIEPEGNPLALYLESLGRYETMAADTLVLPSHGKPFRGLHTRIIGQLRDHHAARLAEVRAACADKPCSAADIVPIMFRRALDIHQMTFFAMGEALAHLHLLWLQGELTRVQQGEDGVIRFRAHHHHHMNALEHQLDYPFADGMPAAGTTQEVAPGVYWLRMPLPFALDHINLWLLRDEIDGQKGWTIVDCGIASGEIKANWETVFDTALEGLPVLRVIVTHCHPDHLGLANWLCEGGDKKRWNVRLWITLGEYMLGRVMMAAGEGAARHFARHGLRDEASLDKLRNRYYADLVPAVPGQYRRLRDGDALSSIGARTWRVVTGFGHSPEHCALHAEADGVLISGDMVLPRISTNVSVFDDIEPEGNPLALYLESLGRYETMAADTLVLPSHGKPFRGLHTRIIGQLRDHHAARLAEVRAACADKPCSAADIVPIMFRRALDIHQMTFAMGEALAHLHLLWLQGELTRVQGEDGVIRFRA